Protein 2MZ0 (pdb70)

Structure (mmCIF, N/CA/C/O backbone):
data_2MZ0
#
_entry.id   2MZ0
#
loop_
_atom_site.group_PDB
_atom_site.id
_atom_site.type_symbol
_atom_site.label_atom_id
_atom_site.label_alt_id
_atom_site.label_comp_id
_atom_site.label_asym_id
_atom_site.label_entity_id
_atom_site.label_seq_id
_atom_site.pdbx_PDB_ins_code
_atom_site.Cartn_x
_atom_site.Cartn_y
_atom_site.Cartn_z
_atom_site.occupancy
_atom_site.B_iso_or_equiv
_atom_site.auth_seq_id
_atom_site.auth_comp_id
_atom_site.auth_asym_id
_atom_site.auth_atom_id
_atom_site.pdbx_PDB_model_num
ATOM 1 N N . LYS A 1 1 ? -12.863 14.084 3.631 1.00 0.00 1 LYS A N 1
ATOM 2 C CA . LYS A 1 1 ? -12.612 12.994 2.650 1.00 0.00 1 LYS A CA 1
ATOM 3 C C . LYS A 1 1 ? -13.762 11.994 2.714 1.00 0.00 1 LYS A C 1
ATOM 4 O O . LYS A 1 1 ? -13.776 11.099 3.558 1.00 0.00 1 LYS A O 1
ATOM 25 N N . ASP A 1 2 ? -14.729 12.159 1.814 1.00 0.00 2 ASP A N 1
ATOM 26 C CA . ASP A 1 2 ? -15.891 11.273 1.765 1.00 0.00 2 ASP A CA 1
ATOM 27 C C . ASP A 1 2 ? -15.639 10.110 0.815 1.00 0.00 2 ASP A C 1
ATOM 28 O O . ASP A 1 2 ? -16.558 9.362 0.478 1.00 0.00 2 ASP A O 1
ATOM 37 N N . ILE A 1 3 ? -14.394 9.961 0.378 1.00 0.00 3 ILE A N 1
ATOM 38 C CA . ILE A 1 3 ? -14.050 8.885 -0.539 1.00 0.00 3 ILE A CA 1
ATOM 39 C C . ILE A 1 3 ? -14.010 7.552 0.201 1.00 0.00 3 ILE A C 1
ATOM 40 O O . ILE A 1 3 ? -13.251 7.383 1.154 1.00 0.00 3 ILE A O 1
ATOM 56 N N . ASP A 1 4 ? -14.832 6.609 -0.248 1.00 0.00 4 ASP A N 1
ATOM 57 C CA . ASP A 1 4 ? -14.882 5.294 0.377 1.00 0.00 4 ASP A CA 1
ATOM 58 C C . ASP A 1 4 ? -13.547 4.581 0.210 1.00 0.00 4 ASP A C 1
ATOM 59 O O . ASP A 1 4 ? -13.010 4.011 1.159 1.00 0.00 4 ASP A O 1
ATOM 68 N N . GLY A 1 5 ? -13.012 4.623 -1.008 1.00 0.00 5 GLY A N 1
ATOM 69 C CA . GLY A 1 5 ? -11.733 3.985 -1.297 1.00 0.00 5 GLY A CA 1
ATOM 70 C C . GLY A 1 5 ? -11.640 2.619 -0.637 1.00 0.00 5 GLY A C 1
ATOM 71 O O . GLY A 1 5 ? -11.047 2.476 0.431 1.00 0.00 5 GLY A O 1
ATOM 75 N N . ARG A 1 6 ? -12.245 1.622 -1.268 1.00 0.00 6 ARG A N 1
ATOM 76 C CA . ARG A 1 6 ? -12.244 0.267 -0.725 1.00 0.00 6 ARG A CA 1
ATOM 77 C C . ARG A 1 6 ? -11.894 -0.780 -1.794 1.00 0.00 6 ARG A C 1
ATOM 78 O O . ARG A 1 6 ? -12.461 -1.873 -1.805 1.00 0.00 6 ARG A O 1
ATOM 99 N N . LYS A 1 7 ? -10.958 -0.449 -2.689 1.00 0.00 7 LYS A N 1
ATOM 100 C CA . LYS A 1 7 ? -10.548 -1.381 -3.752 1.00 0.00 7 LYS A CA 1
ATOM 101 C C . LYS A 1 7 ? -9.026 -1.549 -3.789 1.00 0.00 7 LYS A C 1
ATOM 102 O O . LYS A 1 7 ? -8.343 -0.972 -4.631 1.00 0.00 7 LYS A O 1
ATOM 121 N N . PRO A 1 8 ? -8.479 -2.335 -2.905 1.00 0.00 8 PRO A N 1
ATOM 122 C CA . PRO A 1 8 ? -7.005 -2.583 -2.861 1.00 0.00 8 PRO A CA 1
ATOM 123 C C . PRO A 1 8 ? -6.509 -3.234 -4.155 1.00 0.00 8 PRO A C 1
ATOM 124 O O . PRO A 1 8 ? -7.222 -4.031 -4.764 1.00 0.00 8 PRO A O 1
ATOM 135 N N . LEU A 1 9 ? -5.292 -2.883 -4.577 1.00 0.00 9 LEU A N 1
ATOM 136 C CA . LEU A 1 9 ? -4.722 -3.435 -5.812 1.00 0.00 9 LEU A CA 1
ATOM 137 C C . LEU A 1 9 ? -3.469 -4.257 -5.503 1.00 0.00 9 LEU A C 1
ATOM 138 O O . LEU A 1 9 ? -2.479 -3.726 -5.003 1.00 0.00 9 LEU A O 1
ATOM 154 N N . LEU A 1 10 ? -3.511 -5.547 -5.829 1.00 0.00 10 LEU A N 1
ATOM 155 C CA . LEU A 1 10 ? -2.368 -6.436 -5.610 1.00 0.00 10 LEU A CA 1
ATOM 156 C C . LEU A 1 10 ? -1.498 -6.410 -6.858 1.00 0.00 10 LEU A C 1
ATOM 157 O O . LEU A 1 10 ? -2.004 -6.539 -7.973 1.00 0.00 10 LEU A O 1
ATOM 173 N N . ILE A 1 11 ? -0.186 -6.220 -6.678 1.00 0.00 11 ILE A N 1
ATOM 174 C CA . ILE A 1 11 ? 0.733 -6.150 -7.818 1.00 0.00 11 ILE A CA 1
ATOM 175 C C . ILE A 1 11 ? 1.599 -7.397 -7.878 1.00 0.00 11 ILE A C 1
ATOM 176 O O . ILE A 1 11 ? 1.787 -7.987 -8.942 1.00 0.00 11 ILE A O 1
ATOM 192 N N . GLY A 1 12 ? 2.120 -7.791 -6.729 1.00 0.00 12 GLY A N 1
ATOM 193 C CA . GLY A 1 12 ? 2.963 -8.968 -6.654 1.00 0.00 12 GLY A CA 1
ATOM 194 C C . GLY A 1 12 ? 3.104 -9.437 -5.226 1.00 0.00 12 GLY A C 1
ATOM 195 O O . GLY A 1 12 ? 2.497 -8.883 -4.310 1.00 0.00 12 GLY A O 1
ATOM 199 N N . THR A 1 13 ? 3.917 -10.464 -5.044 1.00 0.00 13 THR A N 1
ATOM 200 C CA . THR A 1 13 ? 4.150 -11.017 -3.726 1.00 0.00 13 THR A CA 1
ATOM 201 C C . THR A 1 13 ? 5.274 -10.258 -3.043 1.00 0.00 13 THR A C 1
ATOM 202 O O . THR A 1 13 ? 6.289 -9.941 -3.660 1.00 0.00 13 THR A O 1
ATOM 213 N N . CYS A 1 14 ? 5.095 -9.959 -1.768 1.00 0.00 14 CYS A N 1
ATOM 214 C CA . CYS A 1 14 ? 6.111 -9.232 -1.023 1.00 0.00 14 CYS A CA 1
ATOM 215 C C . CYS A 1 14 ? 7.498 -9.831 -1.269 1.00 0.00 14 CYS A C 1
ATOM 216 O O . CYS A 1 14 ? 8.512 -9.230 -0.913 1.00 0.00 14 CYS A O 1
ATOM 223 N N . ILE A 1 15 ? 7.538 -11.017 -1.877 1.00 0.00 15 ILE A N 1
ATOM 224 C CA . ILE A 1 15 ? 8.807 -11.675 -2.160 1.00 0.00 15 ILE A CA 1
ATOM 225 C C . ILE A 1 15 ? 9.561 -10.930 -3.246 1.00 0.00 15 ILE A C 1
ATOM 226 O O . ILE A 1 15 ? 10.768 -10.710 -3.152 1.00 0.00 15 ILE A O 1
ATOM 242 N N . GLU A 1 16 ? 8.828 -10.552 -4.286 1.00 0.00 16 GLU A N 1
ATOM 243 C CA . GLU A 1 16 ? 9.411 -9.838 -5.407 1.00 0.00 16 GLU A CA 1
ATOM 244 C C . GLU A 1 16 ? 9.391 -8.336 -5.152 1.00 0.00 16 GLU A C 1
ATOM 245 O O . GLU A 1 16 ? 10.255 -7.603 -5.630 1.00 0.00 16 GLU A O 1
ATOM 257 N N . PHE A 1 17 ? 8.396 -7.882 -4.384 1.00 0.00 17 PHE A N 1
ATOM 258 C CA . PHE A 1 17 ? 8.267 -6.460 -4.054 1.00 0.00 17 PHE A CA 1
ATOM 259 C C . PHE A 1 17 ? 8.212 -6.256 -2.536 1.00 0.00 17 PHE A C 1
ATOM 260 O O . PHE A 1 17 ? 7.132 -6.151 -1.958 1.00 0.00 17 PHE A O 1
ATOM 277 N N . PRO A 1 18 ? 9.356 -6.196 -1.887 1.00 0.00 18 PRO A N 1
ATOM 278 C CA . PRO A 1 18 ? 9.443 -5.984 -0.407 1.00 0.00 18 PRO A CA 1
ATOM 279 C C . PRO A 1 18 ? 8.657 -4.748 0.032 1.00 0.00 18 PRO A C 1
ATOM 280 O O . PRO A 1 18 ? 8.001 -4.114 -0.779 1.00 0.00 18 PRO A O 1
ATOM 291 N N . THR A 1 19 ? 8.710 -4.421 1.320 1.00 0.00 19 THR A N 1
ATOM 292 C CA . THR A 1 19 ? 7.959 -3.276 1.836 1.00 0.00 19 THR A CA 1
ATOM 293 C C . THR A 1 19 ? 8.334 -1.967 1.140 1.00 0.00 19 THR A C 1
ATOM 294 O O . THR A 1 19 ? 7.454 -1.222 0.707 1.00 0.00 19 THR A O 1
ATOM 305 N N . GLU A 1 20 ? 9.623 -1.679 1.043 1.00 0.00 20 GLU A N 1
ATOM 306 C CA . GLU A 1 20 ? 10.077 -0.437 0.414 1.00 0.00 20 GLU A CA 1
ATOM 307 C C . GLU A 1 20 ? 9.544 -0.296 -1.013 1.00 0.00 20 GLU A C 1
ATOM 308 O O . GLU A 1 20 ? 8.868 0.679 -1.337 1.00 0.00 20 GLU A O 1
ATOM 320 N N . LYS A 1 21 ? 9.859 -1.269 -1.862 1.00 0.00 21 LYS A N 1
ATOM 321 C CA . LYS A 1 21 ? 9.410 -1.237 -3.252 1.00 0.00 21 LYS A CA 1
ATOM 322 C C . LYS A 1 21 ? 7.905 -1.315 -3.350 1.00 0.00 21 LYS A C 1
ATOM 323 O O . LYS A 1 21 ? 7.282 -0.607 -4.132 1.00 0.00 21 LYS A O 1
ATOM 342 N N . CYS A 1 22 ? 7.334 -2.212 -2.582 1.00 0.00 22 CYS A N 1
ATOM 343 C CA . CYS A 1 22 ? 5.907 -2.417 -2.619 1.00 0.00 22 CYS A CA 1
ATOM 344 C C . CYS A 1 22 ? 5.148 -1.099 -2.622 1.00 0.00 22 CYS A C 1
ATOM 345 O O . CYS A 1 22 ? 4.358 -0.826 -3.525 1.00 0.00 22 CYS A O 1
ATOM 352 N N . ASN A 1 23 ? 5.387 -0.291 -1.599 1.00 0.00 23 ASN A N 1
ATOM 353 C CA . ASN A 1 23 ? 4.716 0.989 -1.487 1.00 0.00 23 ASN A CA 1
ATOM 354 C C . ASN A 1 23 ? 5.119 1.902 -2.639 1.00 0.00 23 ASN A C 1
ATOM 355 O O . ASN A 1 23 ? 4.272 2.454 -3.318 1.00 0.00 23 ASN A O 1
ATOM 366 N N . LYS A 1 24 ? 6.417 2.045 -2.866 1.00 0.00 24 LYS A N 1
ATOM 367 C CA . LYS A 1 24 ? 6.900 2.905 -3.943 1.00 0.00 24 LYS A CA 1
ATOM 368 C C . LYS A 1 24 ? 6.184 2.568 -5.234 1.00 0.00 24 LYS A C 1
ATOM 369 O O . LYS A 1 24 ? 5.781 3.461 -5.971 1.00 0.00 24 LYS A O 1
ATOM 388 N N . THR A 1 25 ? 6.012 1.285 -5.486 1.00 0.00 25 THR A N 1
ATOM 389 C CA . THR A 1 25 ? 5.324 0.845 -6.681 1.00 0.00 25 THR A CA 1
ATOM 390 C C . THR A 1 25 ? 3.873 1.303 -6.633 1.00 0.00 25 THR A C 1
ATOM 391 O O . THR A 1 25 ? 3.291 1.704 -7.636 1.00 0.00 25 THR A O 1
ATOM 402 N N . CYS A 1 26 ? 3.289 1.233 -5.454 1.00 0.00 26 CYS A N 1
ATOM 403 C CA . CYS A 1 26 ? 1.906 1.641 -5.284 1.00 0.00 26 CYS A CA 1
ATOM 404 C C . CYS A 1 26 ? 1.752 3.158 -5.451 1.00 0.00 26 CYS A C 1
ATOM 405 O O . CYS A 1 26 ? 0.719 3.643 -5.904 1.00 0.00 26 CYS A O 1
ATOM 412 N N . ILE A 1 27 ? 2.786 3.896 -5.076 1.00 0.00 27 ILE A N 1
ATOM 413 C CA . ILE A 1 27 ? 2.774 5.352 -5.169 1.00 0.00 27 ILE A CA 1
ATOM 414 C C . ILE A 1 27 ? 2.682 5.800 -6.610 1.00 0.00 27 ILE A C 1
ATOM 415 O O . ILE A 1 27 ? 1.892 6.680 -6.953 1.00 0.00 27 ILE A O 1
ATOM 431 N N . GLU A 1 28 ? 3.506 5.198 -7.454 1.00 0.00 28 GLU A N 1
ATOM 432 C CA . GLU A 1 28 ? 3.517 5.558 -8.855 1.00 0.00 28 GLU A CA 1
ATOM 433 C C . GLU A 1 28 ? 2.240 5.089 -9.547 1.00 0.00 28 GLU A C 1
ATOM 434 O O . GLU A 1 28 ? 1.855 5.624 -10.587 1.00 0.00 28 GLU A O 1
ATOM 446 N N . SER A 1 29 ? 1.586 4.091 -8.958 1.00 0.00 29 SER A N 1
ATOM 447 C CA . SER A 1 29 ? 0.348 3.558 -9.513 1.00 0.00 29 SER A CA 1
ATOM 448 C C . SER A 1 29 ? -0.792 4.530 -9.249 1.00 0.00 29 SER A C 1
ATOM 449 O O . SER A 1 29 ? -1.928 4.299 -9.660 1.00 0.00 29 SER A O 1
ATOM 457 N N . ASN A 1 30 ? -0.462 5.612 -8.553 1.00 0.00 30 ASN A N 1
ATOM 458 C CA . ASN A 1 30 ? -1.435 6.645 -8.211 1.00 0.00 30 ASN A CA 1
ATOM 459 C C . ASN A 1 30 ? -2.309 6.198 -7.044 1.00 0.00 30 ASN A C 1
ATOM 460 O O . ASN A 1 30 ? -3.457 6.622 -6.914 1.00 0.00 30 ASN A O 1
ATOM 471 N N . PHE A 1 31 ? -1.754 5.335 -6.196 1.00 0.00 31 PHE A N 1
ATOM 472 C CA . PHE A 1 31 ? -2.475 4.815 -5.032 1.00 0.00 31 PHE A CA 1
ATOM 473 C C . PHE A 1 31 ? -1.859 5.375 -3.751 1.00 0.00 31 PHE A C 1
ATOM 474 O O . PHE A 1 31 ? -0.730 5.865 -3.757 1.00 0.00 31 PHE A O 1
ATOM 491 N N . ALA A 1 32 ? -2.609 5.294 -2.654 1.00 0.00 32 ALA A N 1
ATOM 492 C CA . ALA A 1 32 ? -2.124 5.794 -1.369 1.00 0.00 32 ALA A CA 1
ATOM 493 C C . ALA A 1 32 ? -0.992 4.912 -0.839 1.00 0.00 32 ALA A C 1
ATOM 494 O O . ALA A 1 32 ? -0.846 4.735 0.370 1.00 0.00 32 ALA A O 1
ATOM 501 N N . GLY A 1 33 ? -0.199 4.358 -1.750 1.00 0.00 33 GLY A N 1
ATOM 502 C CA . GLY A 1 33 ? 0.908 3.495 -1.363 1.00 0.00 33 GLY A CA 1
ATOM 503 C C . GLY A 1 33 ? 0.415 2.083 -1.076 1.00 0.00 33 GLY A C 1
ATOM 504 O O . GLY A 1 33 ? -0.756 1.773 -1.291 1.00 0.00 33 GLY A O 1
ATOM 508 N N . GLY A 1 34 ? 1.314 1.230 -0.592 1.00 0.00 34 GLY A N 1
ATOM 509 C CA . GLY A 1 34 ? 0.961 -0.154 -0.285 1.00 0.00 34 GLY A CA 1
ATOM 510 C C . GLY A 1 34 ? 1.870 -0.722 0.797 1.00 0.00 34 GLY A C 1
ATOM 511 O O . GLY A 1 34 ? 2.787 -0.050 1.268 1.00 0.00 34 GLY A O 1
ATOM 515 N N . LYS A 1 35 ? 1.598 -1.960 1.193 1.00 0.00 35 LYS A N 1
ATOM 516 C CA . LYS A 1 35 ? 2.383 -2.616 2.232 1.00 0.00 35 LYS A CA 1
ATOM 517 C C . LYS A 1 35 ? 2.332 -4.131 2.073 1.00 0.00 35 LYS A C 1
ATOM 518 O O . LYS A 1 35 ? 1.643 -4.653 1.195 1.00 0.00 35 LYS A O 1
ATOM 537 N N . CYS A 1 36 ? 3.056 -4.833 2.942 1.00 0.00 36 CYS A N 1
ATOM 538 C CA . CYS A 1 36 ? 3.086 -6.296 2.919 1.00 0.00 36 CYS A CA 1
ATOM 539 C C . CYS A 1 36 ? 2.245 -6.854 4.065 1.00 0.00 36 CYS A C 1
ATOM 540 O O . CYS A 1 36 ? 2.541 -6.614 5.235 1.00 0.00 36 CYS A O 1
ATOM 547 N N . VAL A 1 37 ? 1.189 -7.598 3.725 1.00 0.00 37 VAL A N 1
ATOM 548 C CA . VAL A 1 37 ? 0.307 -8.183 4.740 1.00 0.00 37 VAL A CA 1
ATOM 549 C C . VAL A 1 37 ? -0.033 -9.626 4.396 1.00 0.00 37 VAL A C 1
ATOM 550 O O . VAL A 1 37 ? 0.076 -10.044 3.242 1.00 0.00 37 VAL A O 1
ATOM 563 N N . HIS A 1 38 ? -0.455 -10.384 5.407 1.00 0.00 38 HIS A N 1
ATOM 564 C CA . HIS A 1 38 ? -0.823 -11.786 5.215 1.00 0.00 38 HIS A CA 1
ATOM 565 C C . HIS A 1 38 ? -2.312 -11.909 4.901 1.00 0.00 38 HIS A C 1
ATOM 566 O O . HIS A 1 38 ? -3.101 -11.020 5.218 1.00 0.00 38 HIS A O 1
ATOM 580 N N . ILE A 1 39 ? -2.684 -13.021 4.268 1.00 0.00 39 ILE A N 1
ATOM 581 C CA . ILE A 1 39 ? -4.078 -13.267 3.900 1.00 0.00 39 ILE A CA 1
ATOM 582 C C . ILE A 1 39 ? -4.694 -14.317 4.818 1.00 0.00 39 ILE A C 1
ATOM 583 O O . ILE A 1 39 ? -4.152 -15.412 4.973 1.00 0.00 39 ILE A O 1
ATOM 599 N N . GLY A 1 40 ? -5.831 -13.983 5.419 1.00 0.00 40 GLY A N 1
ATOM 600 C CA . GLY A 1 40 ? -6.515 -14.911 6.314 1.00 0.00 40 GLY A CA 1
ATOM 601 C C . GLY A 1 40 ? -5.519 -15.648 7.205 1.00 0.00 40 GLY A C 1
ATOM 602 O O . GLY A 1 40 ? -5.073 -15.117 8.224 1.00 0.00 40 GLY A O 1
ATOM 606 N N . GLN A 1 41 ? -5.171 -16.875 6.813 1.00 0.00 41 GLN A N 1
ATOM 607 C CA . GLN A 1 41 ? -4.223 -17.686 7.581 1.00 0.00 41 GLN A CA 1
ATOM 608 C C . GLN A 1 41 ? -3.220 -18.354 6.635 1.00 0.00 41 GLN A C 1
ATOM 609 O O . GLN A 1 41 ? -2.594 -19.354 6.980 1.00 0.00 41 GLN A O 1
ATOM 623 N N . SER A 1 42 ? -3.067 -17.789 5.438 1.00 0.00 42 SER A N 1
ATOM 624 C CA . SER A 1 42 ? -2.129 -18.340 4.463 1.00 0.00 42 SER A CA 1
ATOM 625 C C . SER A 1 42 ? -0.714 -17.909 4.789 1.00 0.00 42 SER A C 1
ATOM 626 O O . SER A 1 42 ? 0.250 -18.384 4.189 1.00 0.00 42 SER A O 1
ATOM 634 N N . LEU A 1 43 ? -0.596 -17.001 5.742 1.00 0.00 43 LEU A N 1
ATOM 635 C CA . LEU A 1 43 ? 0.703 -16.501 6.141 1.00 0.00 43 LEU A CA 1
ATOM 636 C C . LEU A 1 43 ? 1.536 -16.132 4.900 1.00 0.00 43 LEU A C 1
ATOM 637 O O . LEU A 1 43 ? 2.762 -16.197 4.915 1.00 0.00 43 LEU A O 1
ATOM 653 N N . ASP A 1 44 ? 0.855 -15.731 3.825 1.00 0.00 44 ASP A N 1
ATOM 654 C CA . ASP A 1 44 ? 1.536 -15.329 2.588 1.00 0.00 44 ASP A CA 1
ATOM 655 C C . ASP A 1 44 ? 1.544 -13.807 2.483 1.00 0.00 44 ASP A C 1
ATOM 656 O O . ASP A 1 44 ? 0.487 -13.182 2.447 1.00 0.00 44 ASP A O 1
ATOM 665 N N . PHE A 1 45 ? 2.733 -13.211 2.438 1.00 0.00 45 PHE A N 1
ATOM 666 C CA . PHE A 1 45 ? 2.839 -11.763 2.352 1.00 0.00 45 PHE A CA 1
ATOM 667 C C . PHE A 1 45 ? 2.646 -11.312 0.917 1.00 0.00 45 PHE A C 1
ATOM 668 O O . PHE A 1 45 ? 3.242 -11.869 -0.004 1.00 0.00 45 PHE A O 1
ATOM 685 N N . VAL A 1 46 ? 1.811 -10.297 0.731 1.00 0.00 46 VAL A N 1
ATOM 686 C CA . VAL A 1 46 ? 1.544 -9.775 -0.603 1.00 0.00 46 VAL A CA 1
ATOM 687 C C . VAL A 1 46 ? 1.583 -8.261 -0.599 1.00 0.00 46 VAL A C 1
ATOM 688 O O . VAL A 1 46 ? 1.304 -7.624 0.417 1.00 0.00 46 VAL A O 1
ATOM 701 N N . CYS A 1 47 ? 1.923 -7.691 -1.750 1.00 0.00 47 CYS A N 1
ATOM 702 C CA . CYS A 1 47 ? 2.000 -6.245 -1.894 1.00 0.00 47 CYS A CA 1
ATOM 703 C C . CYS A 1 47 ? 0.685 -5.716 -2.436 1.00 0.00 47 CYS A C 1
ATOM 704 O O . CYS A 1 47 ? 0.312 -6.011 -3.572 1.00 0.00 47 CYS A O 1
ATOM 711 N N . VAL A 1 48 ? -0.027 -4.939 -1.617 1.00 0.00 48 VAL A N 1
ATOM 712 C CA . VAL A 1 48 ? -1.314 -4.386 -2.030 1.00 0.00 48 VAL A CA 1
ATOM 713 C C . VAL A 1 48 ? -1.328 -2.876 -1.856 1.00 0.00 48 VAL A C 1
ATOM 714 O O . VAL A 1 48 ? -0.838 -2.348 -0.857 1.00 0.00 48 VAL A O 1
ATOM 727 N N . CYS A 1 49 ? -1.889 -2.185 -2.845 1.00 0.00 49 CYS A N 1
ATOM 728 C CA . CYS A 1 49 ? -1.959 -0.729 -2.806 1.00 0.00 49 CYS A CA 1
ATOM 729 C C . CYS A 1 49 ? -3.327 -0.292 -2.298 1.00 0.00 49 CYS A C 1
ATOM 730 O O . CYS A 1 49 ? -4.254 -1.098 -2.240 1.00 0.00 49 CYS A O 1
ATOM 737 N N . PHE A 1 50 ? -3.447 0.983 -1.914 1.00 0.00 50 PHE A N 1
ATOM 738 C CA . PHE A 1 50 ? -4.715 1.509 -1.389 1.00 0.00 50 PHE A CA 1
ATOM 739 C C . PHE A 1 50 ? -5.272 2.622 -2.290 1.00 0.00 50 PHE A C 1
ATOM 740 O O . PHE A 1 50 ? -4.509 3.396 -2.868 1.00 0.00 50 PHE A O 1
ATOM 757 N N . PRO A 1 51 ? -6.582 2.725 -2.414 1.00 0.00 51 PRO A N 1
ATOM 758 C CA . PRO A 1 51 ? -7.231 3.777 -3.257 1.00 0.00 51 PRO A CA 1
ATOM 759 C C . PRO A 1 51 ? -6.949 5.187 -2.735 1.00 0.00 51 PRO A C 1
ATOM 760 O O . PRO A 1 51 ? -6.781 5.393 -1.534 1.00 0.00 51 PRO A O 1
ATOM 771 N N . LYS A 1 52 ? -6.902 6.154 -3.652 1.00 0.00 52 LYS A N 1
ATOM 772 C CA . LYS A 1 52 ? -6.645 7.550 -3.284 1.00 0.00 52 LYS A CA 1
ATOM 773 C C . LYS A 1 52 ? -7.464 8.488 -4.164 1.00 0.00 52 LYS A C 1
ATOM 774 O O . LYS A 1 52 ? -8.046 9.458 -3.680 1.00 0.00 52 LYS A O 1
ATOM 793 N N . TYR A 1 53 ? -7.494 8.196 -5.465 1.00 0.00 53 TYR A N 1
ATOM 794 C CA . TYR A 1 53 ? -8.231 9.023 -6.427 1.00 0.00 53 TYR A CA 1
ATOM 795 C C . TYR A 1 53 ? -9.456 8.282 -6.949 1.00 0.00 53 TYR A C 1
ATOM 796 O O . TYR A 1 53 ? -9.976 8.605 -8.017 1.00 0.00 53 TYR A O 1
ATOM 814 N N . TYR A 1 54 ? -9.915 7.290 -6.193 1.00 0.00 54 TYR A N 1
ATOM 815 C CA . TYR A 1 54 ? -11.081 6.517 -6.590 1.00 0.00 54 TYR A CA 1
ATOM 816 C C . TYR A 1 54 ? -12.349 7.261 -6.197 1.00 0.00 54 TYR A C 1
ATOM 817 O O . TYR A 1 54 ? -12.784 7.197 -5.048 1.00 0.00 54 TYR A O 1
ATOM 835 N N . ILE A 1 55 ? -12.940 7.969 -7.158 1.00 0.00 55 ILE A N 1
ATOM 836 C CA . ILE A 1 55 ? -14.161 8.733 -6.907 1.00 0.00 55 ILE A CA 1
ATOM 837 C C . ILE A 1 55 ? -15.290 8.230 -7.801 1.00 0.00 55 ILE A C 1
ATOM 838 O O . ILE A 1 55 ? -16.428 8.266 -7.362 1.00 0.00 55 ILE A O 1
ATOM 855 N N . LYS A 1 1 ? -11.351 10.611 -5.537 1.00 0.00 1 LYS A N 2
ATOM 856 C CA . LYS A 1 1 ? -12.395 11.428 -6.215 1.00 0.00 1 LYS A CA 2
ATOM 857 C C . LYS A 1 1 ? -13.187 10.545 -7.171 1.00 0.00 1 LYS A C 2
ATOM 858 O O . LYS A 1 1 ? -13.170 9.319 -7.056 1.00 0.00 1 LYS A O 2
ATOM 879 N N . ASP A 1 2 ? -13.876 11.173 -8.118 1.00 0.00 2 ASP A N 2
ATOM 880 C CA . ASP A 1 2 ? -14.667 10.434 -9.093 1.00 0.00 2 ASP A CA 2
ATOM 881 C C . ASP A 1 2 ? -13.796 9.419 -9.827 1.00 0.00 2 ASP A C 2
ATOM 882 O O . ASP A 1 2 ? -14.283 8.660 -10.665 1.00 0.00 2 ASP A O 2
ATOM 891 N N . ILE A 1 3 ? -12.503 9.415 -9.513 1.00 0.00 3 ILE A N 2
ATOM 892 C CA . ILE A 1 3 ? -11.574 8.495 -10.154 1.00 0.00 3 ILE A CA 2
ATOM 893 C C . ILE A 1 3 ? -11.947 7.054 -9.808 1.00 0.00 3 ILE A C 2
ATOM 894 O O . ILE A 1 3 ? -12.125 6.708 -8.639 1.00 0.00 3 ILE A O 2
ATOM 910 N N . ASP A 1 4 ? -12.055 6.226 -10.837 1.00 0.00 4 ASP A N 2
ATOM 911 C CA . ASP A 1 4 ? -12.399 4.824 -10.649 1.00 0.00 4 ASP A CA 2
ATOM 912 C C . ASP A 1 4 ? -11.276 4.093 -9.916 1.00 0.00 4 ASP A C 2
ATOM 913 O O . ASP A 1 4 ? -11.514 3.102 -9.227 1.00 0.00 4 ASP A O 2
ATOM 922 N N . GLY A 1 5 ? -10.050 4.587 -10.080 1.00 0.00 5 GLY A N 2
ATOM 923 C CA . GLY A 1 5 ? -8.891 3.974 -9.437 1.00 0.00 5 GLY A CA 2
ATOM 924 C C . GLY A 1 5 ? -8.853 4.300 -7.958 1.00 0.00 5 GLY A C 2
ATOM 925 O O . GLY A 1 5 ? -7.999 5.059 -7.498 1.00 0.00 5 GLY A O 2
ATOM 929 N N . ARG A 1 6 ? -9.783 3.722 -7.216 1.00 0.00 6 ARG A N 2
ATOM 930 C CA . ARG A 1 6 ? -9.868 3.952 -5.783 1.00 0.00 6 ARG A CA 2
ATOM 931 C C . ARG A 1 6 ? -9.978 2.625 -5.035 1.00 0.00 6 ARG A C 2
ATOM 932 O O . ARG A 1 6 ? -10.597 2.554 -3.973 1.00 0.00 6 ARG A O 2
ATOM 953 N N . LYS A 1 7 ? -9.379 1.572 -5.593 1.00 0.00 7 LYS A N 2
ATOM 954 C CA . LYS A 1 7 ? -9.426 0.249 -4.968 1.00 0.00 7 LYS A CA 2
ATOM 955 C C . LYS A 1 7 ? -8.018 -0.323 -4.797 1.00 0.00 7 LYS A C 2
ATOM 956 O O . LYS A 1 7 ? -7.124 -0.028 -5.591 1.00 0.00 7 LYS A O 2
ATOM 975 N N . PRO A 1 8 ? -7.796 -1.136 -3.791 1.00 0.00 8 PRO A N 2
ATOM 976 C CA . PRO A 1 8 ? -6.455 -1.742 -3.551 1.00 0.00 8 PRO A CA 2
ATOM 977 C C . PRO A 1 8 ? -5.970 -2.536 -4.761 1.00 0.00 8 PRO A C 2
ATOM 978 O O . PRO A 1 8 ? -6.749 -3.219 -5.423 1.00 0.00 8 PRO A O 2
ATOM 989 N N . LEU A 1 9 ? -4.671 -2.427 -5.046 1.00 0.00 9 LEU A N 2
ATOM 990 C CA . LEU A 1 9 ? -4.077 -3.137 -6.193 1.00 0.00 9 LEU A CA 2
ATOM 991 C C . LEU A 1 9 ? -2.957 -4.061 -5.729 1.00 0.00 9 LEU A C 2
ATOM 992 O O . LEU A 1 9 ? -1.959 -3.603 -5.177 1.00 0.00 9 LEU A O 2
ATOM 1008 N N . LEU A 1 10 ? -3.115 -5.360 -5.986 1.00 0.00 10 LEU A N 2
ATOM 1009 C CA . LEU A 1 10 ? -2.098 -6.345 -5.612 1.00 0.00 10 LEU A CA 2
ATOM 1010 C C . LEU A 1 10 ? -1.143 -6.550 -6.782 1.00 0.00 10 LEU A C 2
ATOM 1011 O O . LEU A 1 10 ? -1.567 -6.836 -7.901 1.00 0.00 10 LEU A O 2
ATOM 1027 N N . ILE A 1 11 ? 0.158 -6.376 -6.518 1.00 0.00 11 ILE A N 2
ATOM 1028 C CA . ILE A 1 11 ? 1.176 -6.523 -7.559 1.00 0.00 11 ILE A CA 2
ATOM 1029 C C . ILE A 1 11 ? 1.890 -7.864 -7.428 1.00 0.00 11 ILE A C 2
ATOM 1030 O O . ILE A 1 11 ? 2.049 -8.591 -8.408 1.00 0.00 11 ILE A O 2
ATOM 1046 N N . GLY A 1 12 ? 2.317 -8.182 -6.214 1.00 0.00 12 GLY A N 2
ATOM 1047 C CA . GLY A 1 12 ? 3.007 -9.433 -5.966 1.00 0.00 12 GLY A CA 2
ATOM 1048 C C . GLY A 1 12 ? 3.127 -9.706 -4.477 1.00 0.00 12 GLY A C 2
ATOM 1049 O O . GLY A 1 12 ? 2.184 -9.494 -3.711 1.00 0.00 12 GLY A O 2
ATOM 1053 N N . THR A 1 13 ? 4.297 -10.186 -4.079 1.00 0.00 13 THR A N 2
ATOM 1054 C CA . THR A 1 13 ? 4.570 -10.507 -2.679 1.00 0.00 13 THR A CA 2
ATOM 1055 C C . THR A 1 13 ? 5.906 -9.931 -2.243 1.00 0.00 13 THR A C 2
ATOM 1056 O O . THR A 1 13 ? 6.773 -9.641 -3.068 1.00 0.00 13 THR A O 2
ATOM 1067 N N . CYS A 1 14 ? 6.070 -9.773 -0.934 1.00 0.00 14 CYS A N 2
ATOM 1068 C CA . CYS A 1 14 ? 7.312 -9.233 -0.391 1.00 0.00 14 CYS A CA 2
ATOM 1069 C C . CYS A 1 14 ? 8.499 -10.075 -0.860 1.00 0.00 14 CYS A C 2
ATOM 1070 O O . CYS A 1 14 ? 9.651 -9.736 -0.591 1.00 0.00 14 CYS A O 2
ATOM 1077 N N . ILE A 1 15 ? 8.213 -11.174 -1.551 1.00 0.00 15 ILE A N 2
ATOM 1078 C CA . ILE A 1 15 ? 9.271 -12.044 -2.039 1.00 0.00 15 ILE A CA 2
ATOM 1079 C C . ILE A 1 15 ? 9.953 -11.433 -3.253 1.00 0.00 15 ILE A C 2
ATOM 1080 O O . ILE A 1 15 ? 11.120 -11.714 -3.531 1.00 0.00 15 ILE A O 2
ATOM 1096 N N . GLU A 1 16 ? 9.216 -10.596 -3.980 1.00 0.00 16 GLU A N 2
ATOM 1097 C CA . GLU A 1 16 ? 9.745 -9.941 -5.176 1.00 0.00 16 GLU A CA 2
ATOM 1098 C C . GLU A 1 16 ? 9.598 -8.426 -5.052 1.00 0.00 16 GLU A C 2
ATOM 1099 O O . GLU A 1 16 ? 10.384 -7.666 -5.623 1.00 0.00 16 GLU A O 2
ATOM 1111 N N . PHE A 1 17 ? 8.594 -7.990 -4.288 1.00 0.00 17 PHE A N 2
ATOM 1112 C CA . PHE A 1 17 ? 8.345 -6.566 -4.066 1.00 0.00 17 PHE A CA 2
ATOM 1113 C C . PHE A 1 17 ? 8.375 -6.248 -2.570 1.00 0.00 17 PHE A C 2
ATOM 1114 O O . PHE A 1 17 ? 7.326 -6.134 -1.933 1.00 0.00 17 PHE A O 2
ATOM 1131 N N . PRO A 1 18 ? 9.551 -6.097 -2.002 1.00 0.00 18 PRO A N 2
ATOM 1132 C CA . PRO A 1 18 ? 9.714 -5.778 -0.551 1.00 0.00 18 PRO A CA 2
ATOM 1133 C C . PRO A 1 18 ? 8.898 -4.551 -0.163 1.00 0.00 18 PRO A C 2
ATOM 1134 O O . PRO A 1 18 ? 8.244 -3.964 -1.000 1.00 0.00 18 PRO A O 2
ATOM 1145 N N . THR A 1 19 ? 8.946 -4.172 1.100 1.00 0.00 19 THR A N 2
ATOM 1146 C CA . THR A 1 19 ? 8.193 -3.011 1.561 1.00 0.00 19 THR A CA 2
ATOM 1147 C C . THR A 1 19 ? 8.496 -1.768 0.732 1.00 0.00 19 THR A C 2
ATOM 1148 O O . THR A 1 19 ? 7.612 -1.193 0.108 1.00 0.00 19 THR A O 2
ATOM 1159 N N . GLU A 1 20 ? 9.752 -1.354 0.749 1.00 0.00 20 GLU A N 2
ATOM 1160 C CA . GLU A 1 20 ? 10.175 -0.164 0.019 1.00 0.00 20 GLU A CA 2
ATOM 1161 C C . GLU A 1 20 ? 9.567 -0.125 -1.385 1.00 0.00 20 GLU A C 2
ATOM 1162 O O . GLU A 1 20 ? 8.848 0.811 -1.729 1.00 0.00 20 GLU A O 2
ATOM 1174 N N . LYS A 1 21 ? 9.858 -1.144 -2.183 1.00 0.00 21 LYS A N 2
ATOM 1175 C CA . LYS A 1 21 ? 9.336 -1.219 -3.543 1.00 0.00 21 LYS A CA 2
ATOM 1176 C C . LYS A 1 21 ? 7.832 -1.344 -3.546 1.00 0.00 21 LYS A C 2
ATOM 1177 O O . LYS A 1 21 ? 7.141 -0.682 -4.313 1.00 0.00 21 LYS A O 2
ATOM 1196 N N . CYS A 1 22 ? 7.337 -2.220 -2.710 1.00 0.00 22 CYS A N 2
ATOM 1197 C CA . CYS A 1 22 ? 5.919 -2.457 -2.640 1.00 0.00 22 CYS A CA 2
ATOM 1198 C C . CYS A 1 22 ? 5.143 -1.146 -2.631 1.00 0.00 22 CYS A C 2
ATOM 1199 O O . CYS A 1 22 ? 4.333 -0.885 -3.520 1.00 0.00 22 CYS A O 2
ATOM 1206 N N . ASN A 1 23 ? 5.398 -0.324 -1.618 1.00 0.00 23 ASN A N 2
ATOM 1207 C CA . ASN A 1 23 ? 4.718 0.957 -1.505 1.00 0.00 23 ASN A CA 2
ATOM 1208 C C . ASN A 1 23 ? 5.115 1.874 -2.651 1.00 0.00 23 ASN A C 2
ATOM 1209 O O . ASN A 1 23 ? 4.265 2.366 -3.375 1.00 0.00 23 ASN A O 2
ATOM 1220 N N . LYS A 1 24 ? 6.410 2.093 -2.824 1.00 0.00 24 LYS A N 2
ATOM 1221 C CA . LYS A 1 24 ? 6.881 2.966 -3.893 1.00 0.00 24 LYS A CA 2
ATOM 1222 C C . LYS A 1 24 ? 6.151 2.662 -5.192 1.00 0.00 24 LYS A C 2
ATOM 1223 O O . LYS A 1 24 ? 5.720 3.569 -5.893 1.00 0.00 24 LYS A O 2
ATOM 1242 N N . THR A 1 25 ? 6.009 1.388 -5.500 1.00 0.00 25 THR A N 2
ATOM 1243 C CA . THR A 1 25 ? 5.327 0.991 -6.713 1.00 0.00 25 THR A CA 2
ATOM 1244 C C . THR A 1 25 ? 3.873 1.428 -6.659 1.00 0.00 25 THR A C 2
ATOM 1245 O O . THR A 1 25 ? 3.306 1.878 -7.654 1.00 0.00 25 THR A O 2
ATOM 1256 N N . CYS A 1 26 ? 3.277 1.288 -5.484 1.00 0.00 26 CYS A N 2
ATOM 1257 C CA . CYS A 1 26 ? 1.884 1.667 -5.299 1.00 0.00 26 CYS A CA 2
ATOM 1258 C C . CYS A 1 26 ? 1.703 3.175 -5.442 1.00 0.00 26 CYS A C 2
ATOM 1259 O O . CYS A 1 26 ? 0.662 3.647 -5.889 1.00 0.00 26 CYS A O 2
ATOM 1266 N N . ILE A 1 27 ? 2.725 3.920 -5.065 1.00 0.00 27 ILE A N 2
ATOM 1267 C CA . ILE A 1 27 ? 2.682 5.371 -5.151 1.00 0.00 27 ILE A CA 2
ATOM 1268 C C . ILE A 1 27 ? 2.565 5.804 -6.596 1.00 0.00 27 ILE A C 2
ATOM 1269 O O . ILE A 1 27 ? 1.833 6.734 -6.927 1.00 0.00 27 ILE A O 2
ATOM 1285 N N . GLU A 1 28 ? 3.310 5.127 -7.451 1.00 0.00 28 GLU A N 2
ATOM 1286 C CA . GLU A 1 28 ? 3.308 5.454 -8.858 1.00 0.00 28 GLU A CA 2
ATOM 1287 C C . GLU A 1 28 ? 1.949 5.139 -9.479 1.00 0.00 28 GLU A C 2
ATOM 1288 O O . GLU A 1 28 ? 1.463 5.867 -10.343 1.00 0.00 28 GLU A O 2
ATOM 1300 N N . SER A 1 29 ? 1.348 4.041 -9.032 1.00 0.00 29 SER A N 2
ATOM 1301 C CA . SER A 1 29 ? 0.051 3.622 -9.547 1.00 0.00 29 SER A CA 2
ATOM 1302 C C . SER A 1 29 ? -1.050 4.584 -9.107 1.00 0.00 29 SER A C 2
ATOM 1303 O O . SER A 1 29 ? -2.229 4.345 -9.362 1.00 0.00 29 SER A O 2
ATOM 1311 N N . ASN A 1 30 ? -0.650 5.673 -8.456 1.00 0.00 30 ASN A N 2
ATOM 1312 C CA . ASN A 1 30 ? -1.601 6.683 -7.990 1.00 0.00 30 ASN A CA 2
ATOM 1313 C C . ASN A 1 30 ? -2.422 6.162 -6.812 1.00 0.00 30 ASN A C 2
ATOM 1314 O O . ASN A 1 30 ? -3.651 6.240 -6.817 1.00 0.00 30 ASN A O 2
ATOM 1325 N N . PHE A 1 31 ? -1.734 5.632 -5.801 1.00 0.00 31 PHE A N 2
ATOM 1326 C CA . PHE A 1 31 ? -2.397 5.099 -4.612 1.00 0.00 31 PHE A CA 2
ATOM 1327 C C . PHE A 1 31 ? -1.707 5.589 -3.344 1.00 0.00 31 PHE A C 2
ATOM 1328 O O . PHE A 1 31 ? -0.570 6.061 -3.384 1.00 0.00 31 PHE A O 2
ATOM 1345 N N . ALA A 1 32 ? -2.405 5.475 -2.218 1.00 0.00 32 ALA A N 2
ATOM 1346 C CA . ALA A 1 32 ? -1.860 5.911 -0.936 1.00 0.00 32 ALA A CA 2
ATOM 1347 C C . ALA A 1 32 ? -0.715 4.999 -0.497 1.00 0.00 32 ALA A C 2
ATOM 1348 O O . ALA A 1 32 ? -0.402 4.909 0.690 1.00 0.00 32 ALA A O 2
ATOM 1355 N N . GLY A 1 33 ? -0.099 4.327 -1.462 1.00 0.00 33 GLY A N 2
ATOM 1356 C CA . GLY A 1 33 ? 1.007 3.422 -1.177 1.00 0.00 33 GLY A CA 2
ATOM 1357 C C . GLY A 1 33 ? 0.491 2.018 -0.907 1.00 0.00 33 GLY A C 2
ATOM 1358 O O . GLY A 1 33 ? -0.702 1.756 -1.025 1.00 0.00 33 GLY A O 2
ATOM 1362 N N . GLY A 1 34 ? 1.399 1.115 -0.548 1.00 0.00 34 GLY A N 2
ATOM 1363 C CA . GLY A 1 34 ? 1.030 -0.269 -0.275 1.00 0.00 34 GLY A CA 2
ATOM 1364 C C . GLY A 1 34 ? 1.926 -0.872 0.797 1.00 0.00 34 GLY A C 2
ATOM 1365 O O . GLY A 1 34 ? 2.880 -0.243 1.249 1.00 0.00 34 GLY A O 2
ATOM 1369 N N . LYS A 1 35 ? 1.599 -2.091 1.212 1.00 0.00 35 LYS A N 2
ATOM 1370 C CA . LYS A 1 35 ? 2.374 -2.769 2.246 1.00 0.00 35 LYS A CA 2
ATOM 1371 C C . LYS A 1 35 ? 2.219 -4.281 2.127 1.00 0.00 35 LYS A C 2
ATOM 1372 O O . LYS A 1 35 ? 1.481 -4.775 1.276 1.00 0.00 35 LYS A O 2
ATOM 1391 N N . CYS A 1 36 ? 2.907 -5.008 3.003 1.00 0.00 36 CYS A N 2
ATOM 1392 C CA . CYS A 1 36 ? 2.836 -6.469 3.011 1.00 0.00 36 CYS A CA 2
ATOM 1393 C C . CYS A 1 36 ? 1.985 -6.948 4.186 1.00 0.00 36 CYS A C 2
ATOM 1394 O O . CYS A 1 36 ? 2.216 -6.561 5.333 1.00 0.00 36 CYS A O 2
ATOM 1401 N N . VAL A 1 37 ? 1.001 -7.798 3.892 1.00 0.00 37 VAL A N 2
ATOM 1402 C CA . VAL A 1 37 ? 0.118 -8.335 4.928 1.00 0.00 37 VAL A CA 2
ATOM 1403 C C . VAL A 1 37 ? -0.056 -9.836 4.739 1.00 0.00 37 VAL A C 2
ATOM 1404 O O . VAL A 1 37 ? 0.159 -10.362 3.648 1.00 0.00 37 VAL A O 2
ATOM 1417 N N . HIS A 1 38 ? -0.447 -10.524 5.811 1.00 0.00 38 HIS A N 2
ATOM 1418 C CA . HIS A 1 38 ? -0.652 -11.974 5.761 1.00 0.00 38 HIS A CA 2
ATOM 1419 C C . HIS A 1 38 ? -2.138 -12.287 5.656 1.00 0.00 38 HIS A C 2
ATOM 1420 O O . HIS A 1 38 ? -2.983 -11.480 6.040 1.00 0.00 38 HIS A O 2
ATOM 1434 N N . ILE A 1 39 ? -2.448 -13.467 5.126 1.00 0.00 39 ILE A N 2
ATOM 1435 C CA . ILE A 1 39 ? -3.837 -13.889 4.963 1.00 0.00 39 ILE A CA 2
ATOM 1436 C C . ILE A 1 39 ? -4.136 -15.061 5.886 1.00 0.00 39 ILE A C 2
ATOM 1437 O O . ILE A 1 39 ? -3.423 -16.065 5.885 1.00 0.00 39 ILE A O 2
ATOM 1453 N N . GLY A 1 40 ? -5.194 -14.926 6.678 1.00 0.00 40 GLY A N 2
ATOM 1454 C CA . GLY A 1 40 ? -5.585 -15.980 7.608 1.00 0.00 40 GLY A CA 2
ATOM 1455 C C . GLY A 1 40 ? -4.363 -16.613 8.269 1.00 0.00 40 GLY A C 2
ATOM 1456 O O . GLY A 1 40 ? -3.823 -16.084 9.241 1.00 0.00 40 GLY A O 2
ATOM 1460 N N . GLN A 1 41 ? -3.930 -17.752 7.730 1.00 0.00 41 GLN A N 2
ATOM 1461 C CA . GLN A 1 41 ? -2.768 -18.462 8.268 1.00 0.00 41 GLN A CA 2
ATOM 1462 C C . GLN A 1 41 ? -1.879 -18.963 7.137 1.00 0.00 41 GLN A C 2
ATOM 1463 O O . GLN A 1 41 ? -1.182 -19.967 7.280 1.00 0.00 41 GLN A O 2
ATOM 1477 N N . SER A 1 42 ? -1.906 -18.255 6.012 1.00 0.00 42 SER A N 2
ATOM 1478 C CA . SER A 1 42 ? -1.094 -18.637 4.860 1.00 0.00 42 SER A CA 2
ATOM 1479 C C . SER A 1 42 ? 0.293 -18.026 4.948 1.00 0.00 42 SER A C 2
ATOM 1480 O O . SER A 1 42 ? 1.080 -18.153 4.016 1.00 0.00 42 SER A O 2
ATOM 1488 N N . LEU A 1 43 ? 0.568 -17.353 6.062 1.00 0.00 43 LEU A N 2
ATOM 1489 C CA . LEU A 1 43 ? 1.864 -16.708 6.283 1.00 0.00 43 LEU A CA 2
ATOM 1490 C C . LEU A 1 43 ? 2.444 -16.160 4.984 1.00 0.00 43 LEU A C 2
ATOM 1491 O O . LEU A 1 43 ? 3.661 -16.062 4.824 1.00 0.00 43 LEU A O 2
ATOM 1507 N N . ASP A 1 44 ? 1.562 -15.812 4.054 1.00 0.00 44 ASP A N 2
ATOM 1508 C CA . ASP A 1 44 ? 1.982 -15.284 2.760 1.00 0.00 44 ASP A CA 2
ATOM 1509 C C . ASP A 1 44 ? 1.865 -13.768 2.738 1.00 0.00 44 ASP A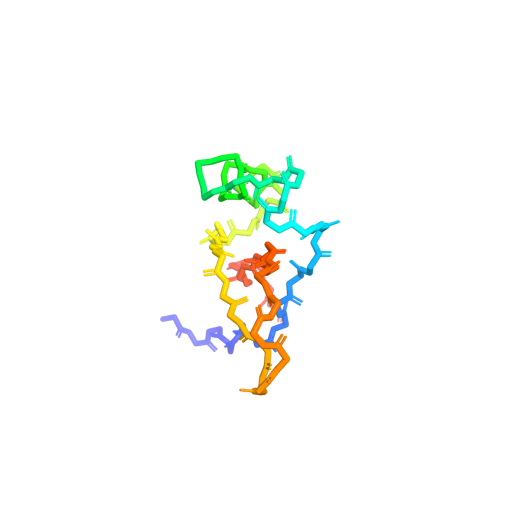 C 2
ATOM 1510 O O . ASP A 1 44 ? 0.784 -13.214 2.936 1.00 0.00 44 ASP A O 2
ATOM 1519 N N . PHE A 1 45 ? 2.984 -13.097 2.493 1.00 0.00 45 PHE A N 2
ATOM 1520 C CA . PHE A 1 45 ? 2.998 -11.642 2.451 1.00 0.00 45 PHE A CA 2
ATOM 1521 C C . PHE A 1 45 ? 2.662 -11.160 1.049 1.00 0.00 45 PHE A C 2
ATOM 1522 O O . PHE A 1 45 ? 3.384 -11.438 0.091 1.00 0.00 45 PHE A O 2
ATOM 1539 N N . VAL A 1 46 ? 1.555 -10.430 0.936 1.00 0.00 46 VAL A N 2
ATOM 1540 C CA . VAL A 1 46 ? 1.102 -9.905 -0.350 1.00 0.00 46 VAL A CA 2
ATOM 1541 C C . VAL A 1 46 ? 1.228 -8.392 -0.370 1.00 0.00 46 VAL A C 2
ATOM 1542 O O . VAL A 1 46 ? 0.875 -7.719 0.597 1.00 0.00 46 VAL A O 2
ATOM 1555 N N . CYS A 1 47 ? 1.737 -7.865 -1.480 1.00 0.00 47 CYS A N 2
ATOM 1556 C CA . CYS A 1 47 ? 1.920 -6.426 -1.625 1.00 0.00 47 CYS A CA 2
ATOM 1557 C C . CYS A 1 47 ? 0.703 -5.823 -2.302 1.00 0.00 47 CYS A C 2
ATOM 1558 O O . CYS A 1 47 ? 0.397 -6.139 -3.450 1.00 0.00 47 CYS A O 2
ATOM 1565 N N . VAL A 1 48 ? -0.008 -4.961 -1.573 1.00 0.00 48 VAL A N 2
ATOM 1566 C CA . VAL A 1 48 ? -1.211 -4.332 -2.108 1.00 0.00 48 VAL A CA 2
ATOM 1567 C C . VAL A 1 48 ? -1.189 -2.840 -1.865 1.00 0.00 48 VAL A C 2
ATOM 1568 O O . VAL A 1 48 ? -0.586 -2.368 -0.904 1.00 0.00 48 VAL A O 2
ATOM 1581 N N . CYS A 1 49 ? -1.860 -2.096 -2.743 1.00 0.00 49 CYS A N 2
ATOM 1582 C CA . CYS A 1 49 ? -1.913 -0.644 -2.613 1.00 0.00 49 CYS A CA 2
ATOM 1583 C C . CYS A 1 49 ? -3.202 -0.241 -1.926 1.00 0.00 49 CYS A C 2
ATOM 1584 O O . CYS A 1 49 ? -4.070 -1.079 -1.681 1.00 0.00 49 CYS A O 2
ATOM 1591 N N . PHE A 1 50 ? -3.324 1.043 -1.598 1.00 0.00 50 PHE A N 2
ATOM 1592 C CA . PHE A 1 50 ? -4.521 1.533 -0.923 1.00 0.00 50 PHE A CA 2
ATOM 1593 C C . PHE A 1 50 ? -4.972 2.877 -1.495 1.00 0.00 50 PHE A C 2
ATOM 1594 O O . PHE A 1 50 ? -4.142 3.729 -1.811 1.00 0.00 50 PHE A O 2
ATOM 1611 N N . PRO A 1 51 ? -6.263 3.098 -1.604 1.00 0.00 51 PRO A N 2
ATOM 1612 C CA . PRO A 1 51 ? -6.814 4.388 -2.119 1.00 0.00 51 PRO A CA 2
ATOM 1613 C C . PRO A 1 51 ? -6.555 5.554 -1.161 1.00 0.00 51 PRO A C 2
ATOM 1614 O O . PRO A 1 51 ? -6.266 5.353 0.017 1.00 0.00 51 PRO A O 2
ATOM 1625 N N . LYS A 1 52 ? -6.658 6.773 -1.686 1.00 0.00 52 LYS A N 2
ATOM 1626 C CA . LYS A 1 52 ? -6.431 7.968 -0.880 1.00 0.00 52 LYS A CA 2
ATOM 1627 C C . LYS A 1 52 ? -7.374 7.997 0.319 1.00 0.00 52 LYS A C 2
ATOM 1628 O O . LYS A 1 52 ? -7.002 7.593 1.421 1.00 0.00 52 LYS A O 2
ATOM 1647 N N . TYR A 1 53 ? -8.597 8.479 0.100 1.00 0.00 53 TYR A N 2
ATOM 1648 C CA . TYR A 1 53 ? -9.594 8.559 1.171 1.00 0.00 53 TYR A CA 2
ATOM 1649 C C . TYR A 1 53 ? -10.921 7.955 0.717 1.00 0.00 53 TYR A C 2
ATOM 1650 O O . TYR A 1 53 ? -11.990 8.464 1.052 1.00 0.00 53 TYR A O 2
ATOM 1668 N N . TYR A 1 54 ? -10.848 6.868 -0.046 1.00 0.00 54 TYR A N 2
ATOM 1669 C CA . TYR A 1 54 ? -12.048 6.209 -0.536 1.00 0.00 54 TYR A CA 2
ATOM 1670 C C . TYR A 1 54 ? -12.653 5.338 0.556 1.00 0.00 54 TYR A C 2
ATOM 1671 O O . TYR A 1 54 ? -12.230 4.201 0.766 1.00 0.00 54 TYR A O 2
ATOM 1689 N N . ILE A 1 55 ? -13.650 5.879 1.249 1.00 0.00 55 ILE A N 2
ATOM 1690 C CA . ILE A 1 55 ? -14.314 5.151 2.324 1.00 0.00 55 ILE A CA 2
ATOM 1691 C C . ILE A 1 55 ? -15.745 5.648 2.501 1.00 0.00 55 ILE A C 2
ATOM 1692 O O . ILE A 1 55 ? -16.155 6.498 1.728 1.00 0.00 55 ILE A O 2
ATOM 1709 N N . LYS A 1 1 ? -5.119 7.504 -17.735 1.00 0.00 1 LYS A N 3
ATOM 1710 C CA . LYS A 1 1 ? -5.901 6.343 -17.223 1.00 0.00 1 LYS A CA 3
ATOM 1711 C C . LYS A 1 1 ? -7.284 6.813 -16.788 1.00 0.00 1 LYS A C 3
ATOM 1712 O O . LYS A 1 1 ? -7.427 7.498 -15.776 1.00 0.00 1 LYS A O 3
ATOM 1733 N N . ASP A 1 2 ? -8.298 6.436 -17.557 1.00 0.00 2 ASP A N 3
ATOM 1734 C CA . ASP A 1 2 ? -9.668 6.822 -17.242 1.00 0.00 2 ASP A CA 3
ATOM 1735 C C . ASP A 1 2 ? -10.150 6.110 -15.981 1.00 0.00 2 ASP A C 3
ATOM 1736 O O . ASP A 1 2 ? -11.237 6.391 -15.474 1.00 0.00 2 ASP A O 3
ATOM 1745 N N . ILE A 1 3 ? -9.338 5.183 -15.482 1.00 0.00 3 ILE A N 3
ATOM 1746 C CA . ILE A 1 3 ? -9.693 4.434 -14.280 1.00 0.00 3 ILE A CA 3
ATOM 1747 C C . ILE A 1 3 ? -9.643 5.326 -13.050 1.00 0.00 3 ILE A C 3
ATOM 1748 O O . ILE A 1 3 ? -8.696 6.088 -12.854 1.00 0.00 3 ILE A O 3
ATOM 1764 N N . ASP A 1 4 ? -10.674 5.221 -12.224 1.00 0.00 4 ASP A N 3
ATOM 1765 C CA . ASP A 1 4 ? -10.754 6.014 -11.010 1.00 0.00 4 ASP A CA 3
ATOM 1766 C C . ASP A 1 4 ? -9.620 5.654 -10.056 1.00 0.00 4 ASP A C 3
ATOM 1767 O O . ASP A 1 4 ? -9.029 6.529 -9.424 1.00 0.00 4 ASP A O 3
ATOM 1776 N N . GLY A 1 5 ? -9.313 4.365 -9.966 1.00 0.00 5 GLY A N 3
ATOM 1777 C CA . GLY A 1 5 ? -8.238 3.909 -9.095 1.00 0.00 5 GLY A CA 3
ATOM 1778 C C . GLY A 1 5 ? -8.502 4.299 -7.654 1.00 0.00 5 GLY A C 3
ATOM 1779 O O . GLY A 1 5 ? -7.779 5.111 -7.075 1.00 0.00 5 GLY A O 3
ATOM 1783 N N . ARG A 1 6 ? -9.544 3.720 -7.081 1.00 0.00 6 ARG A N 3
ATOM 1784 C CA . ARG A 1 6 ? -9.916 4.009 -5.706 1.00 0.00 6 ARG A CA 3
ATOM 1785 C C . ARG A 1 6 ? -10.119 2.722 -4.928 1.00 0.00 6 ARG A C 3
ATOM 1786 O O . ARG A 1 6 ? -10.808 2.713 -3.907 1.00 0.00 6 ARG A O 3
ATOM 1807 N N . LYS A 1 7 ? -9.515 1.635 -5.400 1.00 0.00 7 LYS A N 3
ATOM 1808 C CA . LYS A 1 7 ? -9.641 0.347 -4.720 1.00 0.00 7 LYS A CA 3
ATOM 1809 C C . LYS A 1 7 ? -8.274 -0.328 -4.556 1.00 0.00 7 LYS A C 3
ATOM 1810 O O . LYS A 1 7 ? -7.396 -0.161 -5.403 1.00 0.00 7 LYS A O 3
ATOM 1829 N N . PRO A 1 8 ? -8.077 -1.106 -3.508 1.00 0.00 8 PRO A N 3
ATOM 1830 C CA . PRO A 1 8 ? -6.786 -1.824 -3.287 1.00 0.00 8 PRO A CA 3
ATOM 1831 C C . PRO A 1 8 ? -6.321 -2.554 -4.540 1.00 0.00 8 PRO A C 3
ATOM 1832 O O . PRO A 1 8 ? -7.116 -3.212 -5.216 1.00 0.00 8 PRO A O 3
ATOM 1843 N N . LEU A 1 9 ? -5.030 -2.438 -4.845 1.00 0.00 9 LEU A N 3
ATOM 1844 C CA . LEU A 1 9 ? -4.473 -3.102 -6.030 1.00 0.00 9 LEU A CA 3
ATOM 1845 C C . LEU A 1 9 ? -3.285 -3.973 -5.650 1.00 0.00 9 LEU A C 3
ATOM 1846 O O . LEU A 1 9 ? -2.346 -3.519 -5.004 1.00 0.00 9 LEU A O 3
ATOM 1862 N N . LEU A 1 10 ? -3.323 -5.217 -6.088 1.00 0.00 10 LEU A N 3
ATOM 1863 C CA . LEU A 1 10 ? -2.244 -6.154 -5.821 1.00 0.00 10 LEU A CA 3
ATOM 1864 C C . LEU A 1 10 ? -1.216 -6.109 -6.937 1.00 0.00 10 LEU A C 3
ATOM 1865 O O . LEU A 1 10 ? -1.566 -6.068 -8.115 1.00 0.00 10 LEU A O 3
ATOM 1881 N N . ILE A 1 11 ? 0.060 -6.112 -6.557 1.00 0.00 11 ILE A N 3
ATOM 1882 C CA . ILE A 1 11 ? 1.152 -6.064 -7.531 1.00 0.00 11 ILE A CA 3
ATOM 1883 C C . ILE A 1 11 ? 1.820 -7.438 -7.642 1.00 0.00 11 ILE A C 3
ATOM 1884 O O . ILE A 1 11 ? 2.058 -7.940 -8.741 1.00 0.00 11 ILE A O 3
ATOM 1900 N N . GLY A 1 12 ? 2.124 -8.034 -6.493 1.00 0.00 12 GLY A N 3
ATOM 1901 C CA . GLY A 1 12 ? 2.769 -9.342 -6.471 1.00 0.00 12 GLY A CA 3
ATOM 1902 C C . GLY A 1 12 ? 2.847 -9.886 -5.055 1.00 0.00 12 GLY A C 3
ATOM 1903 O O . GLY A 1 12 ? 1.835 -9.998 -4.362 1.00 0.00 12 GLY A O 3
ATOM 1907 N N . THR A 1 13 ? 4.062 -10.222 -4.628 1.00 0.00 13 THR A N 3
ATOM 1908 C CA . THR A 1 13 ? 4.285 -10.756 -3.286 1.00 0.00 13 THR A CA 3
ATOM 1909 C C . THR A 1 13 ? 5.374 -9.964 -2.578 1.00 0.00 13 THR A C 3
ATOM 1910 O O . THR A 1 13 ? 6.286 -9.434 -3.214 1.00 0.00 13 THR A O 3
ATOM 1921 N N . CYS A 1 14 ? 5.277 -9.896 -1.258 1.00 0.00 14 CYS A N 3
ATOM 1922 C CA . CYS A 1 14 ? 6.259 -9.174 -0.467 1.00 0.00 14 CYS A CA 3
ATOM 1923 C C . CYS A 1 14 ? 7.631 -9.825 -0.602 1.00 0.00 14 CYS A C 3
ATOM 1924 O O . CYS A 1 14 ? 8.588 -9.416 0.057 1.00 0.00 14 CYS A O 3
ATOM 1931 N N . ILE A 1 15 ? 7.724 -10.840 -1.460 1.00 0.00 15 ILE A N 3
ATOM 1932 C CA . ILE A 1 15 ? 8.985 -11.539 -1.669 1.00 0.00 15 ILE A CA 3
ATOM 1933 C C . ILE A 1 15 ? 9.791 -10.853 -2.766 1.00 0.00 15 ILE A C 3
ATOM 1934 O O . ILE A 1 15 ? 11.009 -10.709 -2.656 1.00 0.00 15 ILE A O 3
ATOM 1950 N N . GLU A 1 16 ? 9.099 -10.432 -3.823 1.00 0.00 16 GLU A N 3
ATOM 1951 C CA . GLU A 1 16 ? 9.748 -9.754 -4.945 1.00 0.00 16 GLU A CA 3
ATOM 1952 C C . GLU A 1 16 ? 9.570 -8.240 -4.839 1.00 0.00 16 GLU A C 3
ATOM 1953 O O . GLU A 1 16 ? 10.223 -7.480 -5.554 1.00 0.00 16 GLU A O 3
ATOM 1965 N N . PHE A 1 17 ? 8.685 -7.810 -3.937 1.00 0.00 17 PHE A N 3
ATOM 1966 C CA . PHE A 1 17 ? 8.422 -6.385 -3.725 1.00 0.00 17 PHE A CA 3
ATOM 1967 C C . PHE A 1 17 ? 8.618 -6.003 -2.256 1.00 0.00 17 PHE A C 3
ATOM 1968 O O . PHE A 1 17 ? 7.656 -5.889 -1.507 1.00 0.00 17 PHE A O 3
ATOM 1985 N N . PRO A 1 18 ? 9.848 -5.788 -1.846 1.00 0.00 18 PRO A N 3
ATOM 1986 C CA . PRO A 1 18 ? 10.185 -5.377 -0.443 1.00 0.00 18 PRO A CA 3
ATOM 1987 C C . PRO A 1 18 ? 9.400 -4.145 -0.019 1.00 0.00 18 PRO A C 3
ATOM 1988 O O . PRO A 1 18 ? 8.783 -3.502 -0.843 1.00 0.00 18 PRO A O 3
ATOM 1999 N N . THR A 1 19 ? 9.419 -3.824 1.263 1.00 0.00 19 THR A N 3
ATOM 2000 C CA . THR A 1 19 ? 8.672 -2.671 1.760 1.00 0.00 19 THR A CA 3
ATOM 2001 C C . THR A 1 19 ? 8.866 -1.444 0.881 1.00 0.00 19 THR A C 3
ATOM 2002 O O . THR A 1 19 ? 7.904 -0.900 0.339 1.00 0.00 19 THR A O 3
ATOM 2013 N N . GLU A 1 20 ? 10.105 -1.007 0.757 1.00 0.00 20 GLU A N 3
ATOM 2014 C CA . GLU A 1 20 ? 10.431 0.169 -0.043 1.00 0.00 20 GLU A CA 3
ATOM 2015 C C . GLU A 1 20 ? 9.741 0.144 -1.409 1.00 0.00 20 GLU A C 3
ATOM 2016 O O . GLU A 1 20 ? 8.950 1.031 -1.723 1.00 0.00 20 GLU A O 3
ATOM 2028 N N . LYS A 1 21 ? 10.046 -0.869 -2.215 1.00 0.00 21 LYS A N 3
ATOM 2029 C CA . LYS A 1 21 ? 9.457 -0.993 -3.545 1.00 0.00 21 LYS A CA 3
ATOM 2030 C C . LYS A 1 21 ? 7.961 -1.172 -3.476 1.00 0.00 21 LYS A C 3
ATOM 2031 O O . LYS A 1 21 ? 7.214 -0.560 -4.223 1.00 0.00 21 LYS A O 3
ATOM 2050 N N . CYS A 1 22 ? 7.533 -2.039 -2.598 1.00 0.00 22 CYS A N 3
ATOM 2051 C CA . CYS A 1 22 ? 6.132 -2.324 -2.459 1.00 0.00 22 CYS A CA 3
ATOM 2052 C C . CYS A 1 22 ? 5.309 -1.044 -2.487 1.00 0.00 22 CYS A C 3
ATOM 2053 O O . CYS A 1 22 ? 4.447 -0.863 -3.346 1.00 0.00 22 CYS A O 3
ATOM 2060 N N . ASN A 1 23 ? 5.593 -0.158 -1.545 1.00 0.00 23 ASN A N 3
ATOM 2061 C CA . ASN A 1 23 ? 4.882 1.105 -1.472 1.00 0.00 23 ASN A CA 3
ATOM 2062 C C . ASN A 1 23 ? 5.218 1.978 -2.672 1.00 0.00 23 ASN A C 3
ATOM 2063 O O . ASN A 1 23 ? 4.335 2.376 -3.421 1.00 0.00 23 ASN A O 3
ATOM 2074 N N . LYS A 1 24 ? 6.499 2.274 -2.858 1.00 0.00 24 LYS A N 3
ATOM 2075 C CA . LYS A 1 24 ? 6.925 3.121 -3.964 1.00 0.00 24 LYS A CA 3
ATOM 2076 C C . LYS A 1 24 ? 6.195 2.734 -5.245 1.00 0.00 24 LYS A C 3
ATOM 2077 O O . LYS A 1 24 ? 5.728 3.589 -5.983 1.00 0.00 24 LYS A O 3
ATOM 2096 N N . THR A 1 25 ? 6.088 1.444 -5.489 1.00 0.00 25 THR A N 3
ATOM 2097 C CA . THR A 1 25 ? 5.408 0.964 -6.673 1.00 0.00 25 THR A CA 3
ATOM 209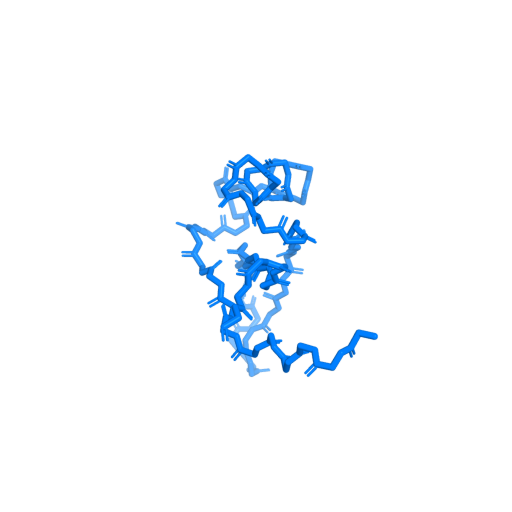8 C C . THR A 1 25 ? 3.939 1.347 -6.625 1.00 0.00 25 THR A C 3
ATOM 2099 O O . THR A 1 25 ? 3.349 1.741 -7.633 1.00 0.00 25 THR A O 3
ATOM 2110 N N . CYS A 1 26 ? 3.354 1.229 -5.445 1.00 0.00 26 CYS A N 3
ATOM 2111 C CA . CYS A 1 26 ? 1.950 1.563 -5.272 1.00 0.00 26 CYS A CA 3
ATOM 2112 C C . CYS A 1 26 ? 1.721 3.059 -5.467 1.00 0.00 26 CYS A C 3
ATOM 2113 O O . CYS A 1 26 ? 0.660 3.482 -5.913 1.00 0.00 26 CYS A O 3
ATOM 2120 N N . ILE A 1 27 ? 2.723 3.846 -5.129 1.00 0.00 27 ILE A N 3
ATOM 2121 C CA . ILE A 1 27 ? 2.633 5.291 -5.259 1.00 0.00 27 ILE A CA 3
ATOM 2122 C C . ILE A 1 27 ? 2.505 5.673 -6.719 1.00 0.00 27 ILE A C 3
ATOM 2123 O O . ILE A 1 27 ? 1.748 6.573 -7.080 1.00 0.00 27 ILE A O 3
ATOM 2139 N N . GLU A 1 28 ? 3.273 4.993 -7.554 1.00 0.00 28 GLU A N 3
ATOM 2140 C CA . GLU A 1 28 ? 3.266 5.280 -8.972 1.00 0.00 28 GLU A CA 3
ATOM 2141 C C . GLU A 1 28 ? 1.911 4.936 -9.576 1.00 0.00 28 GLU A C 3
ATOM 2142 O O . GLU A 1 28 ? 1.411 5.642 -10.454 1.00 0.00 28 GLU A O 3
ATOM 2154 N N . SER A 1 29 ? 1.327 3.844 -9.100 1.00 0.00 29 SER A N 3
ATOM 2155 C CA . SER A 1 29 ? 0.031 3.403 -9.596 1.00 0.00 29 SER A CA 3
ATOM 2156 C C . SER A 1 29 ? -1.069 4.364 -9.155 1.00 0.00 29 SER A C 3
ATOM 2157 O O . SER A 1 29 ? -2.251 4.114 -9.389 1.00 0.00 29 SER A O 3
ATOM 2165 N N . ASN A 1 30 ? -0.669 5.457 -8.513 1.00 0.00 30 ASN A N 3
ATOM 2166 C CA . ASN A 1 30 ? -1.622 6.460 -8.038 1.00 0.00 30 ASN A CA 3
ATOM 2167 C C . ASN A 1 30 ? -2.433 5.929 -6.858 1.00 0.00 30 ASN A C 3
ATOM 2168 O O . ASN A 1 30 ? -3.664 5.933 -6.888 1.00 0.00 30 ASN A O 3
ATOM 2179 N N . PHE A 1 31 ? -1.736 5.474 -5.821 1.00 0.00 31 PHE A N 3
ATOM 2180 C CA . PHE A 1 31 ? -2.391 4.940 -4.626 1.00 0.00 31 PHE A CA 3
ATOM 2181 C C . PHE A 1 31 ? -1.692 5.435 -3.365 1.00 0.00 31 PHE A C 3
ATOM 2182 O O . PHE A 1 31 ? -0.550 5.895 -3.413 1.00 0.00 31 PHE A O 3
ATOM 2199 N N . ALA A 1 32 ? -2.387 5.337 -2.237 1.00 0.00 32 ALA A N 3
ATOM 2200 C CA . ALA A 1 32 ? -1.830 5.777 -0.963 1.00 0.00 32 ALA A CA 3
ATOM 2201 C C . ALA A 1 32 ? -0.698 4.856 -0.514 1.00 0.00 32 ALA A C 3
ATOM 2202 O O . ALA A 1 32 ? -0.448 4.701 0.681 1.00 0.00 32 ALA A O 3
ATOM 2209 N N . GLY A 1 33 ? -0.023 4.245 -1.482 1.00 0.00 33 GLY A N 3
ATOM 2210 C CA . GLY A 1 33 ? 1.079 3.335 -1.191 1.00 0.00 33 GLY A CA 3
ATOM 2211 C C . GLY A 1 33 ? 0.559 1.932 -0.913 1.00 0.00 33 GLY A C 3
ATOM 2212 O O . GLY A 1 33 ? -0.634 1.672 -1.044 1.00 0.00 33 GLY A O 3
ATOM 2216 N N . GLY A 1 34 ? 1.461 1.026 -0.537 1.00 0.00 34 GLY A N 3
ATOM 2217 C CA . GLY A 1 34 ? 1.078 -0.357 -0.256 1.00 0.00 34 GLY A CA 3
ATOM 2218 C C . GLY A 1 34 ? 1.972 -0.963 0.816 1.00 0.00 34 GLY A C 3
ATOM 2219 O O . GLY A 1 34 ? 2.936 -0.339 1.260 1.00 0.00 34 GLY A O 3
ATOM 2223 N N . LYS A 1 35 ? 1.636 -2.178 1.240 1.00 0.00 35 LYS A N 3
ATOM 2224 C CA . LYS A 1 35 ? 2.405 -2.856 2.275 1.00 0.00 35 LYS A CA 3
ATOM 2225 C C . LYS A 1 35 ? 2.225 -4.366 2.167 1.00 0.00 35 LYS A C 3
ATOM 2226 O O . LYS A 1 35 ? 1.524 -4.850 1.283 1.00 0.00 35 LYS A O 3
ATOM 2245 N N . CYS A 1 36 ? 2.849 -5.099 3.085 1.00 0.00 36 CYS A N 3
ATOM 2246 C CA . CYS A 1 36 ? 2.744 -6.557 3.103 1.00 0.00 36 CYS A CA 3
ATOM 2247 C C . CYS A 1 36 ? 1.811 -7.009 4.220 1.00 0.00 36 CYS A C 3
ATOM 2248 O O . CYS A 1 36 ? 1.959 -6.593 5.370 1.00 0.00 36 CYS A O 3
ATOM 2255 N N . VAL A 1 37 ? 0.853 -7.867 3.874 1.00 0.00 37 VAL A N 3
ATOM 2256 C CA . VAL A 1 37 ? -0.104 -8.383 4.854 1.00 0.00 37 VAL A CA 3
ATOM 2257 C C . VAL A 1 37 ? -0.328 -9.875 4.638 1.00 0.00 37 VAL A C 3
ATOM 2258 O O . VAL A 1 37 ? -0.029 -10.407 3.569 1.00 0.00 37 VAL A O 3
ATOM 2271 N N . HIS A 1 38 ? -0.865 -10.544 5.659 1.00 0.00 38 HIS A N 3
ATOM 2272 C CA . HIS A 1 38 ? -1.141 -11.982 5.585 1.00 0.00 38 HIS A CA 3
ATOM 2273 C C . HIS A 1 38 ? -2.643 -12.221 5.516 1.00 0.00 38 HIS A C 3
ATOM 2274 O O . HIS A 1 38 ? -3.436 -11.370 5.921 1.00 0.00 38 HIS A O 3
ATOM 2288 N N . ILE A 1 39 ? -3.023 -13.383 4.994 1.00 0.00 39 ILE A N 3
ATOM 2289 C CA . ILE A 1 39 ? -4.435 -13.740 4.866 1.00 0.00 39 ILE A CA 3
ATOM 2290 C C . ILE A 1 39 ? -4.722 -15.038 5.608 1.00 0.00 39 ILE A C 3
ATOM 2291 O O . ILE A 1 39 ? -4.070 -16.055 5.374 1.00 0.00 39 ILE A O 3
ATOM 2307 N N . GLY A 1 40 ? -5.703 -14.999 6.501 1.00 0.00 40 GLY A N 3
ATOM 2308 C CA . GLY A 1 40 ? -6.069 -16.182 7.272 1.00 0.00 40 GLY A CA 3
ATOM 2309 C C . GLY A 1 40 ? -4.826 -16.931 7.742 1.00 0.00 40 GLY A C 3
ATOM 2310 O O . GLY A 1 40 ? -3.919 -16.341 8.331 1.00 0.00 40 GLY A O 3
ATOM 2314 N N . GLN A 1 41 ? -4.789 -18.236 7.471 1.00 0.00 41 GLN A N 3
ATOM 2315 C CA . GLN A 1 41 ? -3.650 -19.071 7.861 1.00 0.00 41 GLN A CA 3
ATOM 2316 C C . GLN A 1 41 ? -2.815 -19.439 6.636 1.00 0.00 41 GLN A C 3
ATOM 2317 O O . GLN A 1 41 ? -2.223 -20.516 6.580 1.00 0.00 41 GLN A O 3
ATOM 2331 N N . SER A 1 42 ? -2.776 -18.542 5.650 1.00 0.00 42 SER A N 3
ATOM 2332 C CA . SER A 1 42 ? -2.013 -18.793 4.428 1.00 0.00 42 SER A CA 3
ATOM 2333 C C . SER A 1 42 ? -0.556 -18.411 4.620 1.00 0.00 42 SER A C 3
ATOM 2334 O O . SER A 1 42 ? 0.292 -18.694 3.770 1.00 0.00 42 SER A O 3
ATOM 2342 N N . LEU A 1 43 ? -0.279 -17.753 5.733 1.00 0.00 43 LEU A N 3
ATOM 2343 C CA . LEU A 1 43 ? 1.070 -17.305 6.045 1.00 0.00 43 LEU A CA 3
ATOM 2344 C C . LEU A 1 43 ? 1.770 -16.774 4.795 1.00 0.00 43 LEU A C 3
ATOM 2345 O O . LEU A 1 43 ? 2.992 -16.849 4.677 1.00 0.00 43 LEU A O 3
ATOM 2361 N N . ASP A 1 44 ? 0.982 -16.239 3.869 1.00 0.00 44 ASP A N 3
ATOM 2362 C CA . ASP A 1 44 ? 1.522 -15.689 2.631 1.00 0.00 44 ASP A CA 3
ATOM 2363 C C . ASP A 1 44 ? 1.445 -14.167 2.653 1.00 0.00 44 ASP A C 3
ATOM 2364 O O . ASP A 1 44 ? 0.380 -13.596 2.884 1.00 0.00 44 ASP A O 3
ATOM 2373 N N . PHE A 1 45 ? 2.581 -13.519 2.414 1.00 0.00 45 PHE A N 3
ATOM 2374 C CA . PHE A 1 45 ? 2.640 -12.063 2.406 1.00 0.00 45 PHE A CA 3
ATOM 2375 C C . PHE A 1 45 ? 2.379 -11.548 0.997 1.00 0.00 45 PHE A C 3
ATOM 2376 O O . PHE A 1 45 ? 3.057 -11.940 0.048 1.00 0.00 45 PHE A O 3
ATOM 2393 N N . VAL A 1 46 ? 1.384 -10.672 0.869 1.00 0.00 46 VAL A N 3
ATOM 2394 C CA . VAL A 1 46 ? 1.011 -10.101 -0.425 1.00 0.00 46 VAL A CA 3
ATOM 2395 C C . VAL A 1 46 ? 1.147 -8.588 -0.384 1.00 0.00 46 VAL A C 3
ATOM 2396 O O . VAL A 1 46 ? 0.771 -7.947 0.600 1.00 0.00 46 VAL A O 3
ATOM 2409 N N . CYS A 1 47 ? 1.687 -8.023 -1.461 1.00 0.00 47 CYS A N 3
ATOM 2410 C CA . CYS A 1 47 ? 1.877 -6.580 -1.553 1.00 0.00 47 CYS A CA 3
ATOM 2411 C C . CYS A 1 47 ? 0.681 -5.965 -2.266 1.00 0.00 47 CYS A C 3
ATOM 2412 O O . CYS A 1 47 ? 0.388 -6.296 -3.417 1.00 0.00 47 CYS A O 3
ATOM 2419 N N . VAL A 1 48 ? -0.021 -5.077 -1.564 1.00 0.00 48 VAL A N 3
ATOM 2420 C CA . VAL A 1 48 ? -1.200 -4.433 -2.128 1.00 0.00 48 VAL A CA 3
ATOM 2421 C C . VAL A 1 48 ? -1.173 -2.944 -1.859 1.00 0.00 48 VAL A C 3
ATOM 2422 O O . VAL A 1 48 ? -0.578 -2.488 -0.885 1.00 0.00 48 VAL A O 3
ATOM 2435 N N . CYS A 1 49 ? -1.827 -2.191 -2.732 1.00 0.00 49 CYS A N 3
ATOM 2436 C CA . CYS A 1 49 ? -1.879 -0.741 -2.585 1.00 0.00 49 CYS A CA 3
ATOM 2437 C C . CYS A 1 49 ? -3.174 -0.337 -1.906 1.00 0.00 49 CYS A C 3
ATOM 2438 O O . CYS A 1 49 ? -4.052 -1.173 -1.679 1.00 0.00 49 CYS A O 3
ATOM 2445 N N . PHE A 1 50 ? -3.289 0.945 -1.561 1.00 0.00 50 PHE A N 3
ATOM 2446 C CA . PHE A 1 50 ? -4.485 1.447 -0.884 1.00 0.00 50 PHE A CA 3
ATOM 2447 C C . PHE A 1 50 ? -4.987 2.734 -1.543 1.00 0.00 50 PHE A C 3
ATOM 2448 O O . PHE A 1 50 ? -4.195 3.531 -2.048 1.00 0.00 50 PHE A O 3
ATOM 2465 N N . PRO A 1 51 ? -6.280 2.959 -1.532 1.00 0.00 51 PRO A N 3
ATOM 2466 C CA . PRO A 1 51 ? -6.892 4.184 -2.129 1.00 0.00 51 PRO A CA 3
ATOM 2467 C C . PRO A 1 51 ? -6.531 5.451 -1.352 1.00 0.00 51 PRO A C 3
ATOM 2468 O O . PRO A 1 51 ? -6.116 5.387 -0.195 1.00 0.00 51 PRO A O 3
ATOM 2479 N N . LYS A 1 52 ? -6.689 6.599 -2.004 1.00 0.00 52 LYS A N 3
ATOM 2480 C CA . LYS A 1 52 ? -6.377 7.874 -1.372 1.00 0.00 52 LYS A CA 3
ATOM 2481 C C . LYS A 1 52 ? -7.322 8.145 -0.206 1.00 0.00 52 LYS A C 3
ATOM 2482 O O . LYS A 1 52 ? -6.975 7.911 0.953 1.00 0.00 52 LYS A O 3
ATOM 2501 N N . TYR A 1 53 ? -8.520 8.644 -0.520 1.00 0.00 53 TYR A N 3
ATOM 2502 C CA . TYR A 1 53 ? -9.521 8.955 0.509 1.00 0.00 53 TYR A CA 3
ATOM 2503 C C . TYR A 1 53 ? -10.867 8.317 0.168 1.00 0.00 53 TYR A C 3
ATOM 2504 O O . TYR A 1 53 ? -11.921 8.867 0.485 1.00 0.00 53 TYR A O 3
ATOM 2522 N N . TYR A 1 54 ? -10.827 7.156 -0.479 1.00 0.00 54 TYR A N 3
ATOM 2523 C CA . TYR A 1 54 ? -12.047 6.458 -0.852 1.00 0.00 54 TYR A CA 3
ATOM 2524 C C . TYR A 1 54 ? -12.689 5.828 0.376 1.00 0.00 54 TYR A C 3
ATOM 2525 O O . TYR A 1 54 ? -12.049 5.068 1.101 1.00 0.00 54 TYR A O 3
ATOM 2543 N N . ILE A 1 55 ? -13.955 6.151 0.599 1.00 0.00 55 ILE A N 3
ATOM 2544 C CA . ILE A 1 55 ? -14.682 5.617 1.744 1.00 0.00 55 ILE A CA 3
ATOM 2545 C C . ILE A 1 55 ? -16.185 5.641 1.478 1.00 0.00 55 ILE A C 3
ATOM 2546 O O . ILE A 1 55 ? -16.584 6.234 0.489 1.00 0.00 55 ILE A O 3
ATOM 2563 N N . LYS A 1 1 ? -17.254 -2.307 5.770 1.00 0.00 1 LYS A N 4
ATOM 2564 C CA . LYS A 1 1 ? -16.662 -0.952 5.583 1.00 0.00 1 LYS A CA 4
ATOM 2565 C C . LYS A 1 1 ? -17.378 -0.243 4.444 1.00 0.00 1 LYS A C 4
ATOM 2566 O O . LYS A 1 1 ? -17.442 -0.754 3.324 1.00 0.00 1 LYS A O 4
ATOM 2587 N N . ASP A 1 2 ? -17.909 0.942 4.731 1.00 0.00 2 ASP A N 4
ATOM 2588 C CA . ASP A 1 2 ? -18.614 1.725 3.722 1.00 0.00 2 ASP A CA 4
ATOM 2589 C C . ASP A 1 2 ? -17.698 2.804 3.159 1.00 0.00 2 ASP A C 4
ATOM 2590 O O . ASP A 1 2 ? -18.124 3.634 2.355 1.00 0.00 2 ASP A O 4
ATOM 2599 N N . ILE A 1 3 ? -16.441 2.788 3.589 1.00 0.00 3 ILE A N 4
ATOM 2600 C CA . ILE A 1 3 ? -15.473 3.773 3.122 1.00 0.00 3 ILE A CA 4
ATOM 2601 C C . ILE A 1 3 ? -15.455 3.823 1.595 1.00 0.00 3 ILE A C 4
ATOM 2602 O O . ILE A 1 3 ? -15.563 2.794 0.927 1.00 0.00 3 ILE A O 4
ATOM 2618 N N . ASP A 1 4 ? -15.329 5.024 1.049 1.00 0.00 4 ASP A N 4
ATOM 2619 C CA . ASP A 1 4 ? -15.301 5.200 -0.398 1.00 0.00 4 ASP A CA 4
ATOM 2620 C C . ASP A 1 4 ? -14.089 4.502 -1.014 1.00 0.00 4 ASP A C 4
ATOM 2621 O O . ASP A 1 4 ? -14.184 3.910 -2.088 1.00 0.00 4 ASP A O 4
ATOM 2630 N N . GLY A 1 5 ? -12.952 4.572 -0.330 1.00 0.00 5 GLY A N 4
ATOM 2631 C CA . GLY A 1 5 ? -11.734 3.941 -0.826 1.00 0.00 5 GLY A CA 4
ATOM 2632 C C . GLY A 1 5 ? -11.615 2.526 -0.301 1.00 0.00 5 GLY A C 4
ATOM 2633 O O . GLY A 1 5 ? -11.021 2.291 0.748 1.00 0.00 5 GLY A O 4
ATOM 2637 N N . ARG A 1 6 ? -12.191 1.589 -1.034 1.00 0.00 6 ARG A N 4
ATOM 2638 C CA . ARG A 1 6 ? -12.167 0.183 -0.649 1.00 0.00 6 ARG A CA 4
ATOM 2639 C C . ARG A 1 6 ? -11.791 -0.695 -1.840 1.00 0.00 6 ARG A C 4
ATOM 2640 O O . ARG A 1 6 ? -12.369 -1.762 -2.042 1.00 0.00 6 ARG A O 4
ATOM 2661 N N . LYS A 1 7 ? -10.822 -0.246 -2.632 1.00 0.00 7 LYS A N 4
ATOM 2662 C CA . LYS A 1 7 ? -10.390 -1.010 -3.803 1.00 0.00 7 LYS A CA 4
ATOM 2663 C C . LYS A 1 7 ? -8.870 -1.161 -3.836 1.00 0.00 7 LYS A C 4
ATOM 2664 O O . LYS A 1 7 ? -8.183 -0.466 -4.584 1.00 0.00 7 LYS A O 4
ATOM 2683 N N . PRO A 1 8 ? -8.346 -2.071 -3.058 1.00 0.00 8 PRO A N 4
ATOM 2684 C CA . PRO A 1 8 ? -6.885 -2.344 -3.006 1.00 0.00 8 PRO A CA 4
ATOM 2685 C C . PRO A 1 8 ? -6.378 -2.904 -4.328 1.00 0.00 8 PRO A C 4
ATOM 2686 O O . PRO A 1 8 ? -7.147 -3.480 -5.100 1.00 0.00 8 PRO A O 4
ATOM 2697 N N . LEU A 1 9 ? -5.087 -2.727 -4.585 1.00 0.00 9 LEU A N 4
ATOM 2698 C CA . LEU A 1 9 ? -4.487 -3.226 -5.825 1.00 0.00 9 LEU A CA 4
ATOM 2699 C C . LEU A 1 9 ? -3.276 -4.099 -5.521 1.00 0.00 9 LEU A C 4
ATOM 2700 O O . LEU A 1 9 ? -2.280 -3.619 -4.989 1.00 0.00 9 LEU A O 4
ATOM 2716 N N . LEU A 1 10 ? -3.360 -5.376 -5.885 1.00 0.00 10 LEU A N 4
ATOM 2717 C CA . LEU A 1 10 ? -2.251 -6.301 -5.663 1.00 0.00 10 LEU A CA 4
ATOM 2718 C C . LEU A 1 10 ? -1.358 -6.317 -6.895 1.00 0.00 10 LEU A C 4
ATOM 2719 O O . LEU A 1 10 ? -1.846 -6.474 -8.014 1.00 0.00 10 LEU A O 4
ATOM 2735 N N . ILE A 1 11 ? -0.049 -6.135 -6.690 1.00 0.00 11 ILE A N 4
ATOM 2736 C CA . ILE A 1 11 ? 0.900 -6.099 -7.806 1.00 0.00 11 ILE A CA 4
ATOM 2737 C C . ILE A 1 11 ? 1.713 -7.387 -7.871 1.00 0.00 11 ILE A C 4
ATOM 2738 O O . ILE A 1 11 ? 1.817 -8.016 -8.926 1.00 0.00 11 ILE A O 4
ATOM 2754 N N . GLY A 1 12 ? 2.280 -7.776 -6.736 1.00 0.00 12 GLY A N 4
ATOM 2755 C CA . GLY A 1 12 ? 3.077 -8.987 -6.667 1.00 0.00 12 GLY A CA 4
ATOM 2756 C C . GLY A 1 12 ? 3.204 -9.464 -5.233 1.00 0.00 12 GLY A C 4
ATOM 2757 O O . GLY A 1 12 ? 2.454 -9.037 -4.356 1.00 0.00 12 GLY A O 4
ATOM 2761 N N . THR A 1 13 ? 4.154 -10.362 -5.002 1.00 0.00 13 THR A N 4
ATOM 2762 C CA . THR A 1 13 ? 4.369 -10.910 -3.666 1.00 0.00 13 THR A CA 4
ATOM 2763 C C . THR A 1 13 ? 5.360 -10.049 -2.891 1.00 0.00 13 THR A C 4
ATOM 2764 O O . THR A 1 13 ? 6.154 -9.315 -3.480 1.00 0.00 13 THR A O 4
ATOM 2775 N N . CYS A 1 14 ? 5.316 -10.148 -1.569 1.00 0.00 14 CYS A N 4
ATOM 2776 C CA . CYS A 1 14 ? 6.222 -9.379 -0.727 1.00 0.00 14 CYS A CA 4
ATOM 2777 C C . CYS A 1 14 ? 7.647 -9.895 -0.879 1.00 0.00 14 CYS A C 4
ATOM 2778 O O . CYS A 1 14 ? 8.552 -9.460 -0.167 1.00 0.00 14 CYS A O 4
ATOM 2785 N N . ILE A 1 15 ? 7.844 -10.824 -1.817 1.00 0.00 15 ILE A N 4
ATOM 2786 C CA . ILE A 1 15 ? 9.164 -11.391 -2.054 1.00 0.00 15 ILE A CA 4
ATOM 2787 C C . ILE A 1 15 ? 9.888 -10.586 -3.125 1.00 0.00 15 ILE A C 4
ATOM 2788 O O . ILE A 1 15 ? 11.059 -10.244 -2.969 1.00 0.00 15 ILE A O 4
ATOM 2804 N N . GLU A 1 16 ? 9.176 -10.279 -4.210 1.00 0.00 16 GLU A N 4
ATOM 2805 C CA . GLU A 1 16 ? 9.754 -9.503 -5.307 1.00 0.00 16 GLU A CA 4
ATOM 2806 C C . GLU A 1 16 ? 9.517 -8.009 -5.102 1.00 0.00 16 GLU A C 4
ATOM 2807 O O . GLU A 1 16 ? 10.098 -7.177 -5.798 1.00 0.00 16 GLU A O 4
ATOM 2819 N N . PHE A 1 17 ? 8.659 -7.681 -4.142 1.00 0.00 17 PHE A N 4
ATOM 2820 C CA . PHE A 1 17 ? 8.341 -6.292 -3.832 1.00 0.00 17 PHE A CA 4
ATOM 2821 C C . PHE A 1 17 ? 8.160 -6.103 -2.328 1.00 0.00 17 PHE A C 4
ATOM 2822 O O . PHE A 1 17 ? 7.036 -6.085 -1.834 1.00 0.00 17 PHE A O 4
ATOM 2839 N N . PRO A 1 18 ? 9.246 -5.951 -1.601 1.00 0.00 18 PRO A N 4
ATOM 2840 C CA . PRO A 1 18 ? 9.210 -5.742 -0.123 1.00 0.00 18 PRO A CA 4
ATOM 2841 C C . PRO A 1 18 ? 8.563 -4.411 0.246 1.00 0.00 18 PRO A C 4
ATOM 2842 O O . PRO A 1 18 ? 8.027 -3.720 -0.603 1.00 0.00 18 PRO A O 4
ATOM 2853 N N . THR A 1 19 ? 8.615 -4.062 1.518 1.00 0.00 19 THR A N 4
ATOM 2854 C CA . THR A 1 19 ? 8.008 -2.818 1.977 1.00 0.00 19 THR A CA 4
ATOM 2855 C C . THR A 1 19 ? 8.401 -1.641 1.095 1.00 0.00 19 THR A C 4
ATOM 2856 O O . THR A 1 19 ? 7.540 -0.948 0.560 1.00 0.00 19 THR A O 4
ATOM 2867 N N . GLU A 1 20 ? 9.694 -1.417 0.964 1.00 0.00 20 GLU A N 4
ATOM 2868 C CA . GLU A 1 20 ? 10.211 -0.301 0.167 1.00 0.00 20 GLU A CA 4
ATOM 2869 C C . GLU A 1 20 ? 9.541 -0.227 -1.205 1.00 0.00 20 GLU A C 4
ATOM 2870 O O . GLU A 1 20 ? 8.745 0.675 -1.478 1.00 0.00 20 GLU A O 4
ATOM 2882 N N . LYS A 1 21 ? 9.890 -1.168 -2.065 1.00 0.00 21 LYS A N 4
ATOM 2883 C CA . LYS A 1 21 ? 9.350 -1.184 -3.416 1.00 0.00 21 LYS A CA 4
ATOM 2884 C C . LYS A 1 21 ? 7.844 -1.314 -3.414 1.00 0.00 21 LYS A C 4
ATOM 2885 O O . LYS A 1 21 ? 7.159 -0.650 -4.187 1.00 0.00 21 LYS A O 4
ATOM 2904 N N . CYS A 1 22 ? 7.325 -2.179 -2.574 1.00 0.00 22 CYS A N 4
ATOM 2905 C CA . CYS A 1 22 ? 5.895 -2.385 -2.533 1.00 0.00 22 CYS A CA 4
ATOM 2906 C C . CYS A 1 22 ? 5.148 -1.055 -2.554 1.00 0.00 22 CYS A C 4
ATOM 2907 O O . CYS A 1 22 ? 4.343 -0.793 -3.449 1.00 0.00 22 CYS A O 4
ATOM 2914 N N . ASN A 1 23 ? 5.414 -0.227 -1.553 1.00 0.00 23 ASN A N 4
ATOM 2915 C CA . ASN A 1 23 ? 4.755 1.064 -1.460 1.00 0.00 23 ASN A CA 4
ATOM 2916 C C . ASN A 1 23 ? 5.150 1.951 -2.632 1.00 0.00 23 ASN A C 4
ATOM 2917 O O . ASN A 1 23 ? 4.294 2.432 -3.358 1.00 0.00 23 ASN A O 4
ATOM 2928 N N . LYS A 1 24 ? 6.443 2.161 -2.818 1.00 0.00 24 LYS A N 4
ATOM 2929 C CA . LYS A 1 24 ? 6.912 3.020 -3.900 1.00 0.00 24 LYS A CA 4
ATOM 2930 C C . LYS A 1 24 ? 6.208 2.669 -5.207 1.00 0.00 24 LYS A C 4
ATOM 2931 O O . LYS A 1 24 ? 5.791 3.554 -5.957 1.00 0.00 24 LYS A O 4
ATOM 2950 N N . THR A 1 25 ? 6.073 1.381 -5.462 1.00 0.00 25 THR A N 4
ATOM 2951 C CA . THR A 1 25 ? 5.416 0.922 -6.669 1.00 0.00 25 THR A CA 4
ATOM 2952 C C . THR A 1 25 ? 3.943 1.307 -6.646 1.00 0.00 25 THR A C 4
ATOM 2953 O O . THR A 1 25 ? 3.362 1.669 -7.672 1.00 0.00 25 THR A O 4
ATOM 2964 N N . CYS A 1 26 ? 3.342 1.227 -5.466 1.00 0.00 26 CYS A N 4
ATOM 2965 C CA . CYS A 1 26 ? 1.936 1.575 -5.323 1.00 0.00 26 CYS A CA 4
ATOM 2966 C C . CYS A 1 26 ? 1.736 3.071 -5.546 1.00 0.00 26 CYS A C 4
ATOM 2967 O O . CYS A 1 26 ? 0.708 3.505 -6.064 1.00 0.00 26 CYS A O 4
ATOM 2974 N N . ILE A 1 27 ? 2.729 3.848 -5.142 1.00 0.00 27 ILE A N 4
ATOM 2975 C CA . ILE A 1 27 ? 2.670 5.297 -5.283 1.00 0.00 27 ILE A CA 4
ATOM 2976 C C . ILE A 1 27 ? 2.563 5.685 -6.741 1.00 0.00 27 ILE A C 4
ATOM 2977 O O . ILE A 1 27 ? 1.757 6.537 -7.115 1.00 0.00 27 ILE A O 4
ATOM 2993 N N . GLU A 1 28 ? 3.393 5.070 -7.561 1.00 0.00 28 GLU A N 4
ATOM 2994 C CA . GLU A 1 28 ? 3.399 5.374 -8.982 1.00 0.00 28 GLU A CA 4
ATOM 2995 C C . GLU A 1 28 ? 2.084 4.933 -9.630 1.00 0.00 28 GLU A C 4
ATOM 2996 O O . GLU A 1 28 ? 1.618 5.531 -10.601 1.00 0.00 28 GLU A O 4
ATOM 3008 N N . SER A 1 29 ? 1.502 3.875 -9.084 1.00 0.00 29 SER A N 4
ATOM 3009 C CA . SER A 1 29 ? 0.263 3.330 -9.600 1.00 0.00 29 SER A CA 4
ATOM 3010 C C . SER A 1 29 ? -0.899 4.241 -9.256 1.00 0.00 29 SER A C 4
ATOM 3011 O O . SER A 1 29 ? -2.043 3.937 -9.579 1.00 0.00 29 SER A O 4
ATOM 3019 N N . ASN A 1 30 ? -0.593 5.353 -8.596 1.00 0.00 30 ASN A N 4
ATOM 3020 C CA . ASN A 1 30 ? -1.622 6.311 -8.209 1.00 0.00 30 ASN A CA 4
ATOM 3021 C C . ASN A 1 30 ? -2.440 5.790 -7.034 1.00 0.00 30 ASN A C 4
ATOM 3022 O O . ASN A 1 30 ? -3.668 5.743 -7.096 1.00 0.00 30 ASN A O 4
ATOM 3033 N N . PHE A 1 31 ? -1.754 5.398 -5.964 1.00 0.00 31 PHE A N 4
ATOM 3034 C CA . PHE A 1 31 ? -2.422 4.880 -4.773 1.00 0.00 31 PHE A CA 4
ATOM 3035 C C . PHE A 1 31 ? -1.768 5.426 -3.508 1.00 0.00 31 PHE A C 4
ATOM 3036 O O . PHE A 1 31 ? -0.636 5.908 -3.541 1.00 0.00 31 PHE A O 4
ATOM 3053 N N . ALA A 1 32 ? -2.490 5.337 -2.395 1.00 0.00 32 ALA A N 4
ATOM 3054 C CA . ALA A 1 32 ? -1.976 5.815 -1.118 1.00 0.00 32 ALA A CA 4
ATOM 3055 C C . ALA A 1 32 ? -0.842 4.916 -0.625 1.00 0.00 32 ALA A C 4
ATOM 3056 O O . ALA A 1 32 ? -0.643 4.759 0.578 1.00 0.00 32 ALA A O 4
ATOM 3063 N N . GLY A 1 33 ? -0.109 4.326 -1.562 1.00 0.00 33 GLY A N 4
ATOM 3064 C CA . GLY A 1 33 ? 0.994 3.441 -1.219 1.00 0.00 33 GLY A CA 4
ATOM 3065 C C . GLY A 1 33 ? 0.484 2.036 -0.937 1.00 0.00 33 GLY A C 4
ATOM 3066 O O . GLY A 1 33 ? -0.706 1.766 -1.076 1.00 0.00 33 GLY A O 4
ATOM 3070 N N . GLY A 1 34 ? 1.393 1.143 -0.547 1.00 0.00 34 GLY A N 4
ATOM 3071 C CA . GLY A 1 34 ? 1.029 -0.244 -0.254 1.00 0.00 34 GLY A CA 4
ATOM 3072 C C . GLY A 1 34 ? 1.906 -0.814 0.852 1.00 0.00 34 GLY A C 4
ATOM 3073 O O . GLY A 1 34 ? 2.800 -0.137 1.359 1.00 0.00 34 GLY A O 4
ATOM 3077 N N . LYS A 1 35 ? 1.636 -2.059 1.229 1.00 0.00 35 LYS A N 4
ATOM 3078 C CA . LYS A 1 35 ? 2.398 -2.713 2.282 1.00 0.00 35 LYS A CA 4
ATOM 3079 C C . LYS A 1 35 ? 2.304 -4.227 2.138 1.00 0.00 35 LYS A C 4
ATOM 3080 O O . LYS A 1 35 ? 1.695 -4.728 1.195 1.00 0.00 35 LYS A O 4
ATOM 3099 N N . CYS A 1 36 ? 2.905 -4.950 3.081 1.00 0.00 36 CYS A N 4
ATOM 3100 C CA . CYS A 1 36 ? 2.876 -6.414 3.056 1.00 0.00 36 CYS A CA 4
ATOM 3101 C C . CYS A 1 36 ? 1.972 -6.949 4.159 1.00 0.00 36 CYS A C 4
ATOM 3102 O O . CYS A 1 36 ? 2.181 -6.663 5.337 1.00 0.00 36 CYS A O 4
ATOM 3109 N N . VAL A 1 37 ? 0.963 -7.725 3.768 1.00 0.00 37 VAL A N 4
ATOM 3110 C CA . VAL A 1 37 ? 0.019 -8.300 4.735 1.00 0.00 37 VAL A CA 4
ATOM 3111 C C . VAL A 1 37 ? -0.294 -9.750 4.390 1.00 0.00 37 VAL A C 4
ATOM 3112 O O . VAL A 1 37 ? -0.040 -10.204 3.275 1.00 0.00 37 VAL A O 4
ATOM 3125 N N . HIS A 1 38 ? -0.852 -10.468 5.362 1.00 0.00 38 HIS A N 4
ATOM 3126 C CA . HIS A 1 38 ? -1.212 -11.872 5.170 1.00 0.00 38 HIS A CA 4
ATOM 3127 C C . HIS A 1 38 ? -2.664 -11.990 4.717 1.00 0.00 38 HIS A C 4
ATOM 3128 O O . HIS A 1 38 ? -3.467 -11.085 4.939 1.00 0.00 38 HIS A O 4
ATOM 3142 N N . ILE A 1 39 ? -2.990 -13.110 4.075 1.00 0.00 39 ILE A N 4
ATOM 3143 C CA . ILE A 1 39 ? -4.349 -13.345 3.583 1.00 0.00 39 ILE A CA 4
ATOM 3144 C C . ILE A 1 39 ? -5.031 -14.442 4.390 1.00 0.00 39 ILE A C 4
ATOM 3145 O O . ILE A 1 39 ? -4.533 -15.565 4.485 1.00 0.00 39 ILE A O 4
ATOM 3161 N N . GLY A 1 40 ? -6.180 -14.106 4.963 1.00 0.00 40 GLY A N 4
ATOM 3162 C CA . GLY A 1 40 ? -6.938 -15.064 5.756 1.00 0.00 40 GLY A CA 4
ATOM 3163 C C . GLY A 1 40 ? -6.039 -15.853 6.685 1.00 0.00 40 GLY A C 4
ATOM 3164 O O . GLY A 1 40 ? -6.406 -16.934 7.135 1.00 0.00 40 GLY A O 4
ATOM 3168 N N . GLN A 1 41 ? -4.867 -15.308 6.959 1.00 0.00 41 GLN A N 4
ATOM 3169 C CA . GLN A 1 41 ? -3.912 -15.966 7.837 1.00 0.00 41 GLN A CA 4
ATOM 3170 C C . GLN A 1 41 ? -3.282 -17.173 7.143 1.00 0.00 41 GLN A C 4
ATOM 3171 O O . GLN A 1 41 ? -3.012 -18.193 7.774 1.00 0.00 41 GLN A O 4
ATOM 3185 N N . SER A 1 42 ? -3.051 -17.050 5.840 1.00 0.00 42 SER A N 4
ATOM 3186 C CA . SER A 1 42 ? -2.455 -18.142 5.067 1.00 0.00 42 SER A CA 4
ATOM 3187 C C . SER A 1 42 ? -0.937 -18.098 5.148 1.00 0.00 42 SER A C 4
ATOM 3188 O O . SER A 1 42 ? -0.245 -18.959 4.608 1.00 0.00 42 SER A O 4
ATOM 3196 N N . LEU A 1 43 ? -0.432 -17.091 5.827 1.00 0.00 43 LEU A N 4
ATOM 3197 C CA . LEU A 1 43 ? 0.997 -16.920 5.992 1.00 0.00 43 LEU A CA 4
ATOM 3198 C C . LEU A 1 43 ? 1.646 -16.528 4.675 1.00 0.00 43 LEU A C 4
ATOM 3199 O O . LEU A 1 43 ? 2.828 -16.774 4.462 1.00 0.00 43 LEU A O 4
ATOM 3215 N N . ASP A 1 44 ? 0.875 -15.900 3.808 1.00 0.00 44 ASP A N 4
ATOM 3216 C CA . ASP A 1 44 ? 1.390 -15.451 2.521 1.00 0.00 44 ASP A CA 4
ATOM 3217 C C . ASP A 1 44 ? 1.428 -13.933 2.499 1.00 0.00 44 ASP A C 4
ATOM 3218 O O . ASP A 1 44 ? 0.389 -13.290 2.594 1.00 0.00 44 ASP A O 4
ATOM 3227 N N . PHE A 1 45 ? 2.619 -13.361 2.369 1.00 0.00 45 PHE A N 4
ATOM 3228 C CA . PHE A 1 45 ? 2.756 -11.911 2.337 1.00 0.00 45 PHE A CA 4
ATOM 3229 C C . PHE A 1 45 ? 2.641 -11.420 0.904 1.00 0.00 45 PHE A C 4
ATOM 3230 O O . PHE A 1 45 ? 3.315 -11.935 0.010 1.00 0.00 45 PHE A O 4
ATOM 3247 N N . VAL A 1 46 ? 1.781 -10.430 0.685 1.00 0.00 46 VAL A N 4
ATOM 3248 C CA . VAL A 1 46 ? 1.576 -9.876 -0.651 1.00 0.00 46 VAL A CA 4
ATOM 3249 C C . VAL A 1 46 ? 1.595 -8.359 -0.603 1.00 0.00 46 VAL A C 4
ATOM 3250 O O . VAL A 1 46 ? 1.304 -7.759 0.432 1.00 0.00 46 VAL A O 4
ATOM 3263 N N . CYS A 1 47 ? 1.943 -7.746 -1.733 1.00 0.00 47 CYS A N 4
ATOM 3264 C CA . CYS A 1 47 ? 2.011 -6.293 -1.825 1.00 0.00 47 CYS A CA 4
ATOM 3265 C C . CYS A 1 47 ? 0.708 -5.747 -2.382 1.00 0.00 47 CYS A C 4
ATOM 3266 O O . CYS A 1 47 ? 0.329 -6.072 -3.510 1.00 0.00 47 CYS A O 4
ATOM 3273 N N . VAL A 1 48 ? 0.019 -4.924 -1.587 1.00 0.00 48 VAL A N 4
ATOM 3274 C CA . VAL A 1 48 ? -1.254 -4.348 -2.014 1.00 0.00 48 VAL A CA 4
ATOM 3275 C C . VAL A 1 48 ? -1.256 -2.847 -1.790 1.00 0.00 48 VAL A C 4
ATOM 3276 O O . VAL A 1 48 ? -0.688 -2.353 -0.816 1.00 0.00 48 VAL A O 4
ATOM 3289 N N . CYS A 1 49 ? -1.895 -2.125 -2.699 1.00 0.00 49 CYS A N 4
ATOM 3290 C CA . CYS A 1 49 ? -1.960 -0.676 -2.594 1.00 0.00 49 CYS A CA 4
ATOM 3291 C C . CYS A 1 49 ? -3.278 -0.263 -1.972 1.00 0.00 49 CYS A C 4
ATOM 3292 O O . CYS A 1 49 ? -4.189 -1.081 -1.839 1.00 0.00 49 CYS A O 4
ATOM 3299 N N . PHE A 1 50 ? -3.372 1.010 -1.578 1.00 0.00 50 PHE A N 4
ATOM 3300 C CA . PHE A 1 50 ? -4.590 1.521 -0.953 1.00 0.00 50 PHE A CA 4
ATOM 3301 C C . PHE A 1 50 ? -5.150 2.705 -1.748 1.00 0.00 50 PHE A C 4
ATOM 3302 O O . PHE A 1 50 ? -4.391 3.525 -2.265 1.00 0.00 50 PHE A O 4
ATOM 3319 N N . PRO A 1 51 ? -6.454 2.815 -1.845 1.00 0.00 51 PRO A N 4
ATOM 3320 C CA . PRO A 1 51 ? -7.114 3.933 -2.587 1.00 0.00 51 PRO A CA 4
ATOM 3321 C C . PRO A 1 51 ? -6.869 5.283 -1.912 1.00 0.00 51 PRO A C 4
ATOM 3322 O O . PRO A 1 51 ? -6.824 5.376 -0.686 1.00 0.00 51 PRO A O 4
ATOM 3333 N N . LYS A 1 52 ? -6.722 6.327 -2.722 1.00 0.00 52 LYS A N 4
ATOM 3334 C CA . LYS A 1 52 ? -6.500 7.672 -2.197 1.00 0.00 52 LYS A CA 4
ATOM 3335 C C . LYS A 1 52 ? -7.826 8.407 -2.059 1.00 0.00 52 LYS A C 4
ATOM 3336 O O . LYS A 1 52 ? -8.293 8.654 -0.951 1.00 0.00 52 LYS A O 4
ATOM 3355 N N . TYR A 1 53 ? -8.431 8.756 -3.196 1.00 0.00 53 TYR A N 4
ATOM 3356 C CA . TYR A 1 53 ? -9.711 9.468 -3.194 1.00 0.00 53 TYR A CA 4
ATOM 3357 C C . TYR A 1 53 ? -10.701 8.788 -4.135 1.00 0.00 53 TYR A C 4
ATOM 3358 O O . TYR A 1 53 ? -11.520 9.451 -4.766 1.00 0.00 53 TYR A O 4
ATOM 3376 N N . TYR A 1 54 ? -10.620 7.462 -4.225 1.00 0.00 54 TYR A N 4
ATOM 3377 C CA . TYR A 1 54 ? -11.513 6.707 -5.092 1.00 0.00 54 TYR A CA 4
ATOM 3378 C C . TYR A 1 54 ? -12.960 6.882 -4.647 1.00 0.00 54 TYR A C 4
ATOM 3379 O O . TYR A 1 54 ? -13.272 6.755 -3.464 1.00 0.00 54 TYR A O 4
ATOM 3397 N N . ILE A 1 55 ? -13.837 7.177 -5.603 1.00 0.00 55 ILE A N 4
ATOM 3398 C CA . ILE A 1 55 ? -15.258 7.372 -5.304 1.00 0.00 55 ILE A CA 4
ATOM 3399 C C . ILE A 1 55 ? -16.118 6.901 -6.473 1.00 0.00 55 ILE A C 4
ATOM 3400 O O . ILE A 1 55 ? -17.253 6.527 -6.231 1.00 0.00 55 ILE A O 4
ATOM 3417 N N . LYS A 1 1 ? -18.991 10.324 -0.633 1.00 0.00 1 LYS A N 5
ATOM 3418 C CA . LYS A 1 1 ? -17.912 9.980 0.340 1.00 0.00 1 LYS A CA 5
ATOM 3419 C C . LYS A 1 1 ? -17.202 8.728 -0.145 1.00 0.00 1 LYS A C 5
ATOM 3420 O O . LYS A 1 1 ? -16.725 7.921 0.654 1.00 0.00 1 LYS A O 5
ATOM 3441 N N . ASP A 1 2 ? -17.126 8.575 -1.458 1.00 0.00 2 ASP A N 5
ATOM 3442 C CA . ASP A 1 2 ? -16.460 7.421 -2.038 1.00 0.00 2 ASP A CA 5
ATOM 3443 C C . ASP A 1 2 ? -14.983 7.466 -1.668 1.00 0.00 2 ASP A C 5
ATOM 3444 O O . ASP A 1 2 ? -14.227 6.535 -1.942 1.00 0.00 2 ASP A O 5
ATOM 3453 N N . ILE A 1 3 ? -14.591 8.569 -1.033 1.00 0.00 3 ILE A N 5
ATOM 3454 C CA . ILE A 1 3 ? -13.212 8.763 -0.605 1.00 0.00 3 ILE A CA 5
ATOM 3455 C C . ILE A 1 3 ? -12.781 7.656 0.350 1.00 0.00 3 ILE A C 5
ATOM 3456 O O . ILE A 1 3 ? -11.642 7.631 0.816 1.00 0.00 3 ILE A O 5
ATOM 3472 N N . ASP A 1 4 ? -13.699 6.744 0.639 1.00 0.00 4 ASP A N 5
ATOM 3473 C CA . ASP A 1 4 ? -13.408 5.648 1.548 1.00 0.00 4 ASP A CA 5
ATOM 3474 C C . ASP A 1 4 ? -12.173 4.892 1.086 1.00 0.00 4 ASP A C 5
ATOM 3475 O O . ASP A 1 4 ? -11.348 4.478 1.902 1.00 0.00 4 ASP A O 5
ATOM 3484 N N . GLY A 1 5 ? -12.049 4.716 -0.217 1.00 0.00 5 GLY A N 5
ATOM 3485 C CA . GLY A 1 5 ? -10.907 4.008 -0.760 1.00 0.00 5 GLY A CA 5
ATOM 3486 C C . GLY A 1 5 ? -11.037 2.528 -0.495 1.00 0.00 5 GLY A C 5
ATOM 3487 O O . GLY A 1 5 ? -10.529 2.018 0.504 1.00 0.00 5 GLY A O 5
ATOM 3491 N N . ARG A 1 6 ? -11.744 1.844 -1.378 1.00 0.00 6 ARG A N 5
ATOM 3492 C CA . ARG A 1 6 ? -11.977 0.415 -1.225 1.00 0.00 6 ARG A CA 5
ATOM 3493 C C . ARG A 1 6 ? -11.634 -0.361 -2.493 1.00 0.00 6 ARG A C 5
ATOM 3494 O O . ARG A 1 6 ? -12.338 -1.300 -2.866 1.00 0.00 6 ARG A O 5
ATOM 3515 N N . LYS A 1 7 ? -10.535 0.021 -3.147 1.00 0.00 7 LYS A N 5
ATOM 3516 C CA . LYS A 1 7 ? -10.083 -0.653 -4.364 1.00 0.00 7 LYS A CA 5
ATOM 3517 C C . LYS A 1 7 ? -8.583 -0.955 -4.292 1.00 0.00 7 LYS A C 5
ATOM 3518 O O . LYS A 1 7 ? -7.783 -0.319 -4.975 1.00 0.00 7 LYS A O 5
ATOM 3537 N N . PRO A 1 8 ? -8.196 -1.914 -3.498 1.00 0.00 8 PRO A N 5
ATOM 3538 C CA . PRO A 1 8 ? -6.765 -2.321 -3.357 1.00 0.00 8 PRO A CA 5
ATOM 3539 C C . PRO A 1 8 ? -6.264 -3.003 -4.634 1.00 0.00 8 PRO A C 5
ATOM 3540 O O . PRO A 1 8 ? -7.051 -3.591 -5.376 1.00 0.00 8 PRO A O 5
ATOM 3551 N N . LEU A 1 9 ? -4.957 -2.929 -4.882 1.00 0.00 9 LEU A N 5
ATOM 3552 C CA . LEU A 1 9 ? -4.369 -3.554 -6.072 1.00 0.00 9 LEU A CA 5
ATOM 3553 C C . LEU A 1 9 ? -3.170 -4.407 -5.660 1.00 0.00 9 LEU A C 5
ATOM 3554 O O . LEU A 1 9 ? -2.179 -3.884 -5.158 1.00 0.00 9 LEU A O 5
ATOM 3570 N N . LEU A 1 10 ? -3.259 -5.716 -5.888 1.00 0.00 10 LEU A N 5
ATOM 3571 C CA . LEU A 1 10 ? -2.165 -6.626 -5.538 1.00 0.00 10 LEU A CA 5
ATOM 3572 C C . LEU A 1 10 ? -1.207 -6.733 -6.721 1.00 0.00 10 LEU A C 5
ATOM 3573 O O . LEU A 1 10 ? -1.621 -7.045 -7.837 1.00 0.00 10 LEU A O 5
ATOM 3589 N N . ILE A 1 11 ? 0.074 -6.449 -6.472 1.00 0.00 11 ILE A N 5
ATOM 3590 C CA . ILE A 1 11 ? 1.086 -6.495 -7.531 1.00 0.00 11 ILE A CA 5
ATOM 3591 C C . ILE A 1 11 ? 1.919 -7.767 -7.430 1.00 0.00 11 ILE A C 5
ATOM 3592 O O . ILE A 1 11 ? 2.146 -8.454 -8.428 1.00 0.00 11 ILE A O 5
ATOM 3608 N N . GLY A 1 12 ? 2.371 -8.076 -6.224 1.00 0.00 12 GLY A N 5
ATOM 3609 C CA . GLY A 1 12 ? 3.176 -9.266 -6.009 1.00 0.00 12 GLY A CA 5
ATOM 3610 C C . GLY A 1 12 ? 3.252 -9.612 -4.532 1.00 0.00 12 GLY A C 5
ATOM 3611 O O . GLY A 1 12 ? 2.263 -9.533 -3.806 1.00 0.00 12 GLY A O 5
ATOM 3615 N N . THR A 1 13 ? 4.447 -9.997 -4.104 1.00 0.00 13 THR A N 5
ATOM 3616 C CA . THR A 1 13 ? 4.693 -10.366 -2.711 1.00 0.00 13 THR A CA 5
ATOM 3617 C C . THR A 1 13 ? 5.996 -9.751 -2.226 1.00 0.00 13 THR A C 5
ATOM 3618 O O . THR A 1 13 ? 6.860 -9.392 -3.024 1.00 0.00 13 THR A O 5
ATOM 3629 N N . CYS A 1 14 ? 6.137 -9.642 -0.913 1.00 0.00 14 CYS A N 5
ATOM 3630 C CA . CYS A 1 14 ? 7.351 -9.076 -0.340 1.00 0.00 14 CYS A CA 5
ATOM 3631 C C . CYS A 1 14 ? 8.579 -9.808 -0.885 1.00 0.00 14 CYS A C 5
ATOM 3632 O O . CYS A 1 14 ? 9.709 -9.352 -0.712 1.00 0.00 14 CYS A O 5
ATOM 3639 N N . ILE A 1 15 ? 8.353 -10.942 -1.544 1.00 0.00 15 ILE A N 5
ATOM 3640 C CA . ILE A 1 15 ? 9.452 -11.710 -2.099 1.00 0.00 15 ILE A CA 5
ATOM 3641 C C . ILE A 1 15 ? 10.041 -10.998 -3.302 1.00 0.00 15 ILE A C 5
ATOM 3642 O O . ILE A 1 15 ? 11.258 -10.921 -3.468 1.00 0.00 15 ILE A O 5
ATOM 3658 N N . GLU A 1 16 ? 9.156 -10.492 -4.149 1.00 0.00 16 GLU A N 5
ATOM 3659 C CA . GLU A 1 16 ? 9.563 -9.794 -5.357 1.00 0.00 16 GLU A CA 5
ATOM 3660 C C . GLU A 1 16 ? 9.475 -8.278 -5.173 1.00 0.00 16 GLU A C 5
ATOM 3661 O O . GLU A 1 16 ? 10.285 -7.534 -5.723 1.00 0.00 16 GLU A O 5
ATOM 3673 N N . PHE A 1 17 ? 8.486 -7.827 -4.396 1.00 0.00 17 PHE A N 5
ATOM 3674 C CA . PHE A 1 17 ? 8.301 -6.394 -4.134 1.00 0.00 17 PHE A CA 5
ATOM 3675 C C . PHE A 1 17 ? 8.484 -6.108 -2.641 1.00 0.00 17 PHE A C 5
ATOM 3676 O O . PHE A 1 17 ? 7.510 -6.068 -1.889 1.00 0.00 17 PHE A O 5
ATOM 3693 N N . PRO A 1 18 ? 9.708 -5.914 -2.199 1.00 0.00 18 PRO A N 5
ATOM 3694 C CA . PRO A 1 18 ? 10.007 -5.637 -0.762 1.00 0.00 18 PRO A CA 5
ATOM 3695 C C . PRO A 1 18 ? 9.118 -4.521 -0.209 1.00 0.00 18 PRO A C 5
ATOM 3696 O O . PRO A 1 18 ? 8.262 -4.004 -0.916 1.00 0.00 18 PRO A O 5
ATOM 3707 N N . THR A 1 19 ? 9.312 -4.166 1.056 1.00 0.00 19 THR A N 5
ATOM 3708 C CA . THR A 1 19 ? 8.490 -3.127 1.672 1.00 0.00 19 THR A CA 5
ATOM 3709 C C . THR A 1 19 ? 8.610 -1.801 0.921 1.00 0.00 19 THR A C 5
ATOM 3710 O O . THR A 1 19 ? 7.603 -1.194 0.558 1.00 0.00 19 THR A O 5
ATOM 3721 N N . GLU A 1 20 ? 9.838 -1.360 0.695 1.00 0.00 20 GLU A N 5
ATOM 3722 C CA . GLU A 1 20 ? 10.081 -0.103 -0.007 1.00 0.00 20 GLU A CA 5
ATOM 3723 C C . GLU A 1 20 ? 9.510 -0.118 -1.426 1.00 0.00 20 GLU A C 5
ATOM 3724 O O . GLU A 1 20 ? 8.823 0.818 -1.834 1.00 0.00 20 GLU A O 5
ATOM 3736 N N . LYS A 1 21 ? 9.825 -1.162 -2.188 1.00 0.00 21 LYS A N 5
ATOM 3737 C CA . LYS A 1 21 ? 9.357 -1.246 -3.567 1.00 0.00 21 LYS A CA 5
ATOM 3738 C C . LYS A 1 21 ? 7.834 -1.355 -3.602 1.00 0.00 21 LYS A C 5
ATOM 3739 O O . LYS A 1 21 ? 7.164 -0.679 -4.381 1.00 0.00 21 LYS A O 5
ATOM 3758 N N . CYS A 1 22 ? 7.311 -2.222 -2.752 1.00 0.00 22 CYS A N 5
ATOM 3759 C CA . CYS A 1 22 ? 5.877 -2.451 -2.667 1.00 0.00 22 CYS A CA 5
ATOM 3760 C C . CYS A 1 22 ? 5.104 -1.139 -2.650 1.00 0.00 22 CYS A C 5
ATOM 3761 O O . CYS A 1 22 ? 4.286 -0.872 -3.532 1.00 0.00 22 CYS A O 5
ATOM 3768 N N . ASN A 1 23 ? 5.359 -0.331 -1.631 1.00 0.00 23 ASN A N 5
ATOM 3769 C CA . ASN A 1 23 ? 4.677 0.943 -1.496 1.00 0.00 23 ASN A CA 5
ATOM 3770 C C . ASN A 1 23 ? 5.042 1.870 -2.639 1.00 0.00 23 ASN A C 5
ATOM 3771 O O . ASN A 1 23 ? 4.169 2.436 -3.280 1.00 0.00 23 ASN A O 5
ATOM 3782 N N . LYS A 1 24 ? 6.331 2.010 -2.910 1.00 0.00 24 LYS A N 5
ATOM 3783 C CA . LYS A 1 24 ? 6.769 2.881 -3.989 1.00 0.00 24 LYS A CA 5
ATOM 3784 C C . LYS A 1 24 ? 5.963 2.595 -5.241 1.00 0.00 24 LYS A C 5
ATOM 3785 O O . LYS A 1 24 ? 5.541 3.504 -5.934 1.00 0.00 24 LYS A O 5
ATOM 3804 N N . THR A 1 25 ? 5.744 1.333 -5.522 1.00 0.00 25 THR A N 5
ATOM 3805 C CA . THR A 1 25 ? 4.991 0.975 -6.704 1.00 0.00 25 THR A CA 5
ATOM 3806 C C . THR A 1 25 ? 3.572 1.529 -6.629 1.00 0.00 25 THR A C 5
ATOM 3807 O O . THR A 1 25 ? 3.051 2.051 -7.615 1.00 0.00 25 THR A O 5
ATOM 3818 N N . CYS A 1 26 ? 2.958 1.423 -5.457 1.00 0.00 26 CYS A N 5
ATOM 3819 C CA . CYS A 1 26 ? 1.601 1.935 -5.275 1.00 0.00 26 CYS A CA 5
ATOM 3820 C C . CYS A 1 26 ? 1.613 3.448 -5.421 1.00 0.00 26 CYS A C 5
ATOM 3821 O O . CYS A 1 26 ? 0.676 4.054 -5.925 1.00 0.00 26 CYS A O 5
ATOM 3828 N N . ILE A 1 27 ? 2.704 4.042 -4.979 1.00 0.00 27 ILE A N 5
ATOM 3829 C CA . ILE A 1 27 ? 2.875 5.481 -5.039 1.00 0.00 27 ILE A CA 5
ATOM 3830 C C . ILE A 1 27 ? 2.953 5.941 -6.480 1.00 0.00 27 ILE A C 5
ATOM 3831 O O . ILE A 1 27 ? 2.388 6.970 -6.854 1.00 0.00 27 ILE A O 5
ATOM 3847 N N . GLU A 1 28 ? 3.669 5.170 -7.277 1.00 0.00 28 GLU A N 5
ATOM 3848 C CA . GLU A 1 28 ? 3.841 5.489 -8.679 1.00 0.00 28 GLU A CA 5
ATOM 3849 C C . GLU A 1 28 ? 2.508 5.432 -9.405 1.00 0.00 28 GLU A C 5
ATOM 3850 O O . GLU A 1 28 ? 2.253 6.204 -10.329 1.00 0.00 28 GLU A O 5
ATOM 3862 N N . SER A 1 29 ? 1.662 4.512 -8.970 1.00 0.00 29 SER A N 5
ATOM 3863 C CA . SER A 1 29 ? 0.348 4.347 -9.570 1.00 0.00 29 SER A CA 5
ATOM 3864 C C . SER A 1 29 ? -0.520 5.561 -9.265 1.00 0.00 29 SER A C 5
ATOM 3865 O O . SER A 1 29 ? -1.674 5.630 -9.680 1.00 0.00 29 SER A O 5
ATOM 3873 N N . ASN A 1 30 ? 0.056 6.511 -8.533 1.00 0.00 30 ASN A N 5
ATOM 3874 C CA . ASN A 1 30 ? -0.651 7.733 -8.159 1.00 0.00 30 ASN A CA 5
ATOM 3875 C C . ASN A 1 30 ? -1.555 7.480 -6.955 1.00 0.00 30 ASN A C 5
ATOM 3876 O O . ASN A 1 30 ? -2.435 8.284 -6.650 1.00 0.00 30 ASN A O 5
ATOM 3887 N N . PHE A 1 31 ? -1.341 6.352 -6.268 1.00 0.00 31 PHE A N 5
ATOM 3888 C CA . PHE A 1 31 ? -2.151 6.010 -5.107 1.00 0.00 31 PHE A CA 5
ATOM 3889 C C . PHE A 1 31 ? -1.458 6.474 -3.821 1.00 0.00 31 PHE A C 5
ATOM 3890 O O . PHE A 1 31 ? -0.498 7.245 -3.865 1.00 0.00 31 PHE A O 5
ATOM 3907 N N . ALA A 1 32 ? -1.965 6.017 -2.681 1.00 0.00 32 ALA A N 5
ATOM 3908 C CA . ALA A 1 32 ? -1.405 6.412 -1.383 1.00 0.00 32 ALA A CA 5
ATOM 3909 C C . ALA A 1 32 ? -0.101 5.685 -1.068 1.00 0.00 32 ALA A C 5
ATOM 3910 O O . ALA A 1 32 ? 0.899 6.305 -0.705 1.00 0.00 32 ALA A O 5
ATOM 3917 N N . GLY A 1 33 ? -0.137 4.367 -1.186 1.00 0.00 33 GLY A N 5
ATOM 3918 C CA . GLY A 1 33 ? 1.021 3.537 -0.897 1.00 0.00 33 GLY A CA 5
ATOM 3919 C C . GLY A 1 33 ? 0.585 2.093 -0.717 1.00 0.00 33 GLY A C 5
ATOM 3920 O O . GLY A 1 33 ? -0.595 1.779 -0.846 1.00 0.00 33 GLY A O 5
ATOM 3924 N N . GLY A 1 34 ? 1.534 1.211 -0.431 1.00 0.00 34 GLY A N 5
ATOM 3925 C CA . GLY A 1 34 ? 1.218 -0.206 -0.258 1.00 0.00 34 GLY A CA 5
ATOM 3926 C C . GLY A 1 34 ? 2.057 -0.829 0.842 1.00 0.00 34 GLY A C 5
ATOM 3927 O O . GLY A 1 34 ? 2.986 -0.215 1.355 1.00 0.00 34 GLY A O 5
ATOM 3931 N N . LYS A 1 35 ? 1.712 -2.054 1.214 1.00 0.00 35 LYS A N 5
ATOM 3932 C CA . LYS A 1 35 ? 2.441 -2.749 2.266 1.00 0.00 35 LYS A CA 5
ATOM 3933 C C . LYS A 1 35 ? 2.271 -4.259 2.139 1.00 0.00 35 LYS A C 5
ATOM 3934 O O . LYS A 1 35 ? 1.554 -4.746 1.266 1.00 0.00 35 LYS A O 5
ATOM 3953 N N . CYS A 1 36 ? 2.927 -4.988 3.037 1.00 0.00 36 CYS A N 5
ATOM 3954 C CA . CYS A 1 36 ? 2.850 -6.446 3.054 1.00 0.00 36 CYS A CA 5
ATOM 3955 C C . CYS A 1 36 ? 1.950 -6.910 4.199 1.00 0.00 36 CYS A C 5
ATOM 3956 O O . CYS A 1 36 ? 2.125 -6.500 5.347 1.00 0.00 36 CYS A O 5
ATOM 3963 N N . VAL A 1 37 ? 0.978 -7.764 3.875 1.00 0.00 37 VAL A N 5
ATOM 3964 C CA . VAL A 1 37 ? 0.039 -8.283 4.875 1.00 0.00 37 VAL A CA 5
ATOM 3965 C C . VAL A 1 37 ? -0.171 -9.781 4.686 1.00 0.00 37 VAL A C 5
ATOM 3966 O O . VAL A 1 37 ? 0.146 -10.334 3.635 1.00 0.00 37 VAL A O 5
ATOM 3979 N N . HIS A 1 38 ? -0.716 -10.433 5.714 1.00 0.00 38 HIS A N 5
ATOM 3980 C CA . HIS A 1 38 ? -0.979 -11.875 5.663 1.00 0.00 38 HIS A CA 5
ATOM 3981 C C . HIS A 1 38 ? -2.480 -12.132 5.571 1.00 0.00 38 HIS A C 5
ATOM 3982 O O . HIS A 1 38 ? -3.293 -11.290 5.955 1.00 0.00 38 HIS A O 5
ATOM 3996 N N . ILE A 1 39 ? -2.834 -13.301 5.045 1.00 0.00 39 ILE A N 5
ATOM 3997 C CA . ILE A 1 39 ? -4.236 -13.683 4.880 1.00 0.00 39 ILE A CA 5
ATOM 3998 C C . ILE A 1 39 ? -4.524 -14.990 5.605 1.00 0.00 39 ILE A C 5
ATOM 3999 O O . ILE A 1 39 ? -3.802 -15.975 5.440 1.00 0.00 39 ILE A O 5
ATOM 4015 N N . GLY A 1 40 ? -5.580 -14.997 6.408 1.00 0.00 40 GLY A N 5
ATOM 4016 C CA . GLY A 1 40 ? -5.950 -16.196 7.149 1.00 0.00 40 GLY A CA 5
ATOM 4017 C C . GLY A 1 40 ? -4.735 -16.793 7.848 1.00 0.00 40 GLY A C 5
ATOM 4018 O O . GLY A 1 40 ? -4.238 -16.245 8.831 1.00 0.00 40 GLY A O 5
ATOM 4022 N N . GLN A 1 41 ? -4.262 -17.928 7.335 1.00 0.00 41 GLN A N 5
ATOM 4023 C CA . GLN A 1 41 ? -3.104 -18.608 7.913 1.00 0.00 41 GLN A CA 5
ATOM 4024 C C . GLN A 1 41 ? -2.156 -19.080 6.811 1.00 0.00 41 GLN A C 5
ATOM 4025 O O . GLN A 1 41 ? -1.492 -20.107 6.953 1.00 0.00 41 GLN A O 5
ATOM 4039 N N . SER A 1 42 ? -2.093 -18.326 5.714 1.00 0.00 42 SER A N 5
ATOM 4040 C CA . SER A 1 42 ? -1.216 -18.691 4.604 1.00 0.00 42 SER A CA 5
ATOM 4041 C C . SER A 1 42 ? 0.204 -18.215 4.875 1.00 0.00 42 SER A C 5
ATOM 4042 O O . SER A 1 42 ? 1.148 -18.606 4.189 1.00 0.00 42 SER A O 5
ATOM 4050 N N . LEU A 1 43 ? 0.338 -17.376 5.886 1.00 0.00 43 LEU A N 5
ATOM 4051 C CA . LEU A 1 43 ? 1.632 -16.843 6.268 1.00 0.00 43 LEU A CA 5
ATOM 4052 C C . LEU A 1 43 ? 2.357 -16.292 5.045 1.00 0.00 43 LEU A C 5
ATOM 4053 O O . LEU A 1 43 ? 3.586 -16.283 4.985 1.00 0.00 43 LEU A O 5
ATOM 4069 N N . ASP A 1 44 ? 1.577 -15.831 4.072 1.00 0.00 44 ASP A N 5
ATOM 4070 C CA . ASP A 1 44 ? 2.129 -15.270 2.845 1.00 0.00 44 ASP A CA 5
ATOM 4071 C C . ASP A 1 44 ? 1.990 -13.750 2.847 1.00 0.00 44 ASP A C 5
ATOM 4072 O O . ASP A 1 44 ? 0.921 -13.216 3.145 1.00 0.00 44 ASP A O 5
ATOM 4081 N N . PHE A 1 45 ? 3.075 -13.055 2.506 1.00 0.00 45 PHE A N 5
ATOM 4082 C CA . PHE A 1 45 ? 3.062 -11.594 2.468 1.00 0.00 45 PHE A CA 5
ATOM 4083 C C . PHE A 1 45 ? 2.736 -11.114 1.061 1.00 0.00 45 PHE A C 5
ATOM 4084 O O . PHE A 1 45 ? 3.482 -11.372 0.114 1.00 0.00 45 PHE A O 5
ATOM 4101 N N . VAL A 1 46 ? 1.616 -10.409 0.931 1.00 0.00 46 VAL A N 5
ATOM 4102 C CA . VAL A 1 46 ? 1.172 -9.891 -0.360 1.00 0.00 46 VAL A CA 5
ATOM 4103 C C . VAL A 1 46 ? 1.285 -8.381 -0.379 1.00 0.00 46 VAL A C 5
ATOM 4104 O O . VAL A 1 46 ? 0.937 -7.709 0.592 1.00 0.00 46 VAL A O 5
ATOM 4117 N N . CYS A 1 47 ? 1.779 -7.852 -1.491 1.00 0.00 47 CYS A N 5
ATOM 4118 C CA . CYS A 1 47 ? 1.944 -6.412 -1.639 1.00 0.00 47 CYS A CA 5
ATOM 4119 C C . CYS A 1 47 ? 0.714 -5.821 -2.300 1.00 0.00 47 CYS A C 5
ATOM 4120 O O . CYS A 1 47 ? 0.372 -6.178 -3.429 1.00 0.00 47 CYS A O 5
ATOM 4127 N N . VAL A 1 48 ? 0.039 -4.920 -1.584 1.00 0.00 48 VAL A N 5
ATOM 4128 C CA . VAL A 1 48 ? -1.171 -4.292 -2.109 1.00 0.00 48 VAL A CA 5
ATOM 4129 C C . VAL A 1 48 ? -1.080 -2.772 -2.011 1.00 0.00 48 VAL A C 5
ATOM 4130 O O . VAL A 1 48 ? -0.415 -2.238 -1.126 1.00 0.00 48 VAL A O 5
ATOM 4143 N N . CYS A 1 49 ? -1.758 -2.088 -2.934 1.00 0.00 49 CYS A N 5
ATOM 4144 C CA . CYS A 1 49 ? -1.763 -0.621 -2.967 1.00 0.00 49 CYS A CA 5
ATOM 4145 C C . CYS A 1 49 ? -3.019 -0.116 -2.260 1.00 0.00 49 CYS A C 5
ATOM 4146 O O . CYS A 1 49 ? -3.934 -0.895 -1.992 1.00 0.00 49 CYS A O 5
ATOM 4153 N N . PHE A 1 50 ? -3.054 1.179 -1.926 1.00 0.00 50 PHE A N 5
ATOM 4154 C CA . PHE A 1 50 ? -4.209 1.750 -1.211 1.00 0.00 50 PHE A CA 5
ATOM 4155 C C . PHE A 1 50 ? -4.750 3.003 -1.933 1.00 0.00 50 PHE A C 5
ATOM 4156 O O . PHE A 1 50 ? -4.004 3.956 -2.151 1.00 0.00 50 PHE A O 5
ATOM 4173 N N . PRO A 1 51 ? -6.025 3.038 -2.291 1.00 0.00 51 PRO A N 5
ATOM 4174 C CA . PRO A 1 51 ? -6.625 4.228 -2.977 1.00 0.00 51 PRO A CA 5
ATOM 4175 C C . PRO A 1 51 ? -6.347 5.546 -2.244 1.00 0.00 51 PRO A C 5
ATOM 4176 O O . PRO A 1 51 ? -6.451 5.624 -1.019 1.00 0.00 51 PRO A O 5
ATOM 4187 N N . LYS A 1 52 ? -6.015 6.585 -3.016 1.00 0.00 52 LYS A N 5
ATOM 4188 C CA . LYS A 1 52 ? -5.748 7.909 -2.467 1.00 0.00 52 LYS A CA 5
ATOM 4189 C C . LYS A 1 52 ? -6.836 8.892 -2.900 1.00 0.00 52 LYS A C 5
ATOM 4190 O O . LYS A 1 52 ? -7.382 9.628 -2.080 1.00 0.00 52 LYS A O 5
ATOM 4209 N N . TYR A 1 53 ? -7.140 8.907 -4.204 1.00 0.00 53 TYR A N 5
ATOM 4210 C CA . TYR A 1 53 ? -8.160 9.815 -4.745 1.00 0.00 53 TYR A CA 5
ATOM 4211 C C . TYR A 1 53 ? -9.159 9.052 -5.614 1.00 0.00 53 TYR A C 5
ATOM 4212 O O . TYR A 1 53 ? -9.579 9.536 -6.664 1.00 0.00 53 TYR A O 5
ATOM 4230 N N . TYR A 1 54 ? -9.538 7.860 -5.172 1.00 0.00 54 TYR A N 5
ATOM 4231 C CA . TYR A 1 54 ? -10.485 7.046 -5.919 1.00 0.00 54 TYR A CA 5
ATOM 4232 C C . TYR A 1 54 ? -11.904 7.473 -5.596 1.00 0.00 54 TYR A C 5
ATOM 4233 O O . TYR A 1 54 ? -12.477 7.056 -4.589 1.00 0.00 54 TYR A O 5
ATOM 4251 N N . ILE A 1 55 ? -12.467 8.318 -6.452 1.00 0.00 55 ILE A N 5
ATOM 4252 C CA . ILE A 1 55 ? -13.821 8.816 -6.249 1.00 0.00 55 ILE A CA 5
ATOM 4253 C C . ILE A 1 55 ? -14.803 8.077 -7.152 1.00 0.00 55 ILE A C 5
ATOM 4254 O O . ILE A 1 55 ? -15.953 7.948 -6.765 1.00 0.00 55 ILE A O 5
ATOM 4271 N N . LYS A 1 1 ? -8.416 9.910 -17.759 1.00 0.00 1 LYS A N 6
ATOM 4272 C CA . LYS A 1 1 ? -9.052 8.691 -17.184 1.00 0.00 1 LYS A CA 6
ATOM 4273 C C . LYS A 1 1 ? -10.207 9.101 -16.277 1.00 0.00 1 LYS A C 6
ATOM 4274 O O . LYS A 1 1 ? -10.003 9.733 -15.239 1.00 0.00 1 LYS A O 6
ATOM 4295 N N . ASP A 1 2 ? -11.424 8.735 -16.677 1.00 0.00 2 ASP A N 6
ATOM 4296 C CA . ASP A 1 2 ? -12.614 9.064 -15.896 1.00 0.00 2 ASP A CA 6
ATOM 4297 C C . ASP A 1 2 ? -12.885 7.984 -14.855 1.00 0.00 2 ASP A C 6
ATOM 4298 O O . ASP A 1 2 ? -13.884 8.035 -14.138 1.00 0.00 2 ASP A O 6
ATOM 4307 N N . ILE A 1 3 ? -11.986 7.008 -14.777 1.00 0.00 3 ILE A N 6
ATOM 4308 C CA . ILE A 1 3 ? -12.134 5.920 -13.818 1.00 0.00 3 ILE A CA 6
ATOM 4309 C C . ILE A 1 3 ? -11.818 6.403 -12.411 1.00 0.00 3 ILE A C 6
ATOM 4310 O O . ILE A 1 3 ? -10.782 7.026 -12.174 1.00 0.00 3 ILE A O 6
ATOM 4326 N N . ASP A 1 4 ? -12.719 6.114 -11.478 1.00 0.00 4 ASP A N 6
ATOM 4327 C CA . ASP A 1 4 ? -12.526 6.522 -10.094 1.00 0.00 4 ASP A CA 6
ATOM 4328 C C . ASP A 1 4 ? -11.272 5.872 -9.525 1.00 0.00 4 ASP A C 6
ATOM 4329 O O . ASP A 1 4 ? -10.488 6.515 -8.827 1.00 0.00 4 ASP A O 6
ATOM 4338 N N . GLY A 1 5 ? -11.083 4.591 -9.833 1.00 0.00 5 GLY A N 6
ATOM 4339 C CA . GLY A 1 5 ? -9.915 3.865 -9.351 1.00 0.00 5 GLY A CA 6
ATOM 4340 C C . GLY A 1 5 ? -9.658 4.164 -7.887 1.00 0.00 5 GLY A C 6
ATOM 4341 O O . GLY A 1 5 ? -8.756 4.930 -7.547 1.00 0.00 5 GLY A O 6
ATOM 4345 N N . ARG A 1 6 ? -10.466 3.568 -7.023 1.00 0.00 6 ARG A N 6
ATOM 4346 C CA . ARG A 1 6 ? -10.340 3.779 -5.586 1.00 0.00 6 ARG A CA 6
ATOM 4347 C C . ARG A 1 6 ? -10.308 2.447 -4.837 1.00 0.00 6 ARG A C 6
ATOM 4348 O O . ARG A 1 6 ? -10.778 2.351 -3.703 1.00 0.00 6 ARG A O 6
ATOM 4369 N N . LYS A 1 7 ? -9.759 1.413 -5.484 1.00 0.00 7 LYS A N 6
ATOM 4370 C CA . LYS A 1 7 ? -9.678 0.078 -4.877 1.00 0.00 7 LYS A CA 6
ATOM 4371 C C . LYS A 1 7 ? -8.221 -0.396 -4.799 1.00 0.00 7 LYS A C 6
ATOM 4372 O O . LYS A 1 7 ? -7.403 -0.032 -5.646 1.00 0.00 7 LYS A O 6
ATOM 4391 N N . PRO A 1 8 ? -7.882 -1.207 -3.818 1.00 0.00 8 PRO A N 6
ATOM 4392 C CA . PRO A 1 8 ? -6.493 -1.743 -3.664 1.00 0.00 8 PRO A CA 6
ATOM 4393 C C . PRO A 1 8 ? -6.070 -2.594 -4.866 1.00 0.00 8 PRO A C 6
ATOM 4394 O O . PRO A 1 8 ? -6.913 -3.144 -5.576 1.00 0.00 8 PRO A O 6
ATOM 4405 N N . LEU A 1 9 ? -4.757 -2.680 -5.092 1.00 0.00 9 LEU A N 6
ATOM 4406 C CA . LEU A 1 9 ? -4.221 -3.452 -6.222 1.00 0.00 9 LEU A CA 6
ATOM 4407 C C . LEU A 1 9 ? -3.089 -4.372 -5.752 1.00 0.00 9 LEU A C 6
ATOM 4408 O O . LEU A 1 9 ? -2.078 -3.899 -5.236 1.00 0.00 9 LEU A O 6
ATOM 4424 N N . LEU A 1 10 ? -3.252 -5.678 -5.954 1.00 0.00 10 LEU A N 6
ATOM 4425 C CA . LEU A 1 10 ? -2.220 -6.647 -5.565 1.00 0.00 10 LEU A CA 6
ATOM 4426 C C . LEU A 1 10 ? -1.268 -6.840 -6.742 1.00 0.00 10 LEU A C 6
ATOM 4427 O O . LEU A 1 10 ? -1.707 -7.086 -7.865 1.00 0.00 10 LEU A O 6
ATOM 4443 N N . ILE A 1 11 ? 0.038 -6.705 -6.496 1.00 0.00 11 ILE A N 6
ATOM 4444 C CA . ILE A 1 11 ? 1.028 -6.840 -7.567 1.00 0.00 11 ILE A CA 6
ATOM 4445 C C . ILE A 1 11 ? 1.699 -8.205 -7.516 1.00 0.00 11 ILE A C 6
ATOM 4446 O O . ILE A 1 11 ? 1.894 -8.850 -8.546 1.00 0.00 11 ILE A O 6
ATOM 4462 N N . GLY A 1 12 ? 2.045 -8.639 -6.315 1.00 0.00 12 GLY A N 6
ATOM 4463 C CA . GLY A 1 12 ? 2.687 -9.929 -6.141 1.00 0.00 12 GLY A CA 6
ATOM 4464 C C . GLY A 1 12 ? 2.836 -10.260 -4.669 1.00 0.00 12 GLY A C 6
ATOM 4465 O O . GLY A 1 12 ? 1.967 -9.943 -3.856 1.00 0.00 12 GLY A O 6
ATOM 4469 N N . THR A 1 13 ? 3.949 -10.898 -4.332 1.00 0.00 13 THR A N 6
ATOM 4470 C CA . THR A 1 13 ? 4.227 -11.279 -2.952 1.00 0.00 13 THR A CA 6
ATOM 4471 C C . THR A 1 13 ? 5.175 -10.277 -2.309 1.00 0.00 13 THR A C 6
ATOM 4472 O O . THR A 1 13 ? 5.832 -9.498 -2.999 1.00 0.00 13 THR A O 6
ATOM 4483 N N . CYS A 1 14 ? 5.246 -10.307 -0.986 1.00 0.00 14 CYS A N 6
ATOM 4484 C CA . CYS A 1 14 ? 6.127 -9.399 -0.266 1.00 0.00 14 CYS A CA 6
ATOM 4485 C C . CYS A 1 14 ? 7.578 -9.837 -0.419 1.00 0.00 14 CYS A C 6
ATOM 4486 O O . CYS A 1 14 ? 8.472 -9.293 0.227 1.00 0.00 14 CYS A O 6
ATOM 4493 N N . ILE A 1 15 ? 7.806 -10.833 -1.277 1.00 0.00 15 ILE A N 6
ATOM 4494 C CA . ILE A 1 15 ? 9.155 -11.345 -1.508 1.00 0.00 15 ILE A CA 6
ATOM 4495 C C . ILE A 1 15 ? 9.798 -10.639 -2.693 1.00 0.00 15 ILE A C 6
ATOM 4496 O O . ILE A 1 15 ? 10.967 -10.257 -2.644 1.00 0.00 15 ILE A O 6
ATOM 4512 N N . GLU A 1 16 ? 9.022 -10.470 -3.762 1.00 0.00 16 GLU A N 6
ATOM 4513 C CA . GLU A 1 16 ? 9.518 -9.811 -4.966 1.00 0.00 16 GLU A CA 6
ATOM 4514 C C . GLU A 1 16 ? 9.306 -8.303 -4.880 1.00 0.00 16 GLU A C 6
ATOM 4515 O O . GLU A 1 16 ? 9.847 -7.541 -5.681 1.00 0.00 16 GLU A O 6
ATOM 4527 N N . PHE A 1 17 ? 8.518 -7.875 -3.891 1.00 0.00 17 PHE A N 6
ATOM 4528 C CA . PHE A 1 17 ? 8.236 -6.454 -3.685 1.00 0.00 17 PHE A CA 6
ATOM 4529 C C . PHE A 1 17 ? 8.639 -6.018 -2.277 1.00 0.00 17 PHE A C 6
ATOM 4530 O O . PHE A 1 17 ? 7.795 -5.914 -1.386 1.00 0.00 17 PHE A O 6
ATOM 4547 N N . PRO A 1 18 ? 9.902 -5.747 -2.067 1.00 0.00 18 PRO A N 6
ATOM 4548 C CA . PRO A 1 18 ? 10.421 -5.291 -0.741 1.00 0.00 18 PRO A CA 6
ATOM 4549 C C . PRO A 1 18 ? 9.576 -4.147 -0.176 1.00 0.00 18 PRO A C 6
ATOM 4550 O O . PRO A 1 18 ? 8.761 -3.569 -0.883 1.00 0.00 18 PRO A O 6
ATOM 4561 N N . THR A 1 19 ? 9.752 -3.848 1.107 1.00 0.00 19 THR A N 6
ATOM 4562 C CA . THR A 1 19 ? 8.960 -2.799 1.748 1.00 0.00 19 THR A CA 6
ATOM 4563 C C . THR A 1 19 ? 8.939 -1.518 0.912 1.00 0.00 19 THR A C 6
ATOM 4564 O O . THR A 1 19 ? 7.871 -0.981 0.612 1.00 0.00 19 THR A O 6
ATOM 4575 N N . GLU A 1 20 ? 10.115 -1.033 0.542 1.00 0.00 20 GLU A N 6
ATOM 4576 C CA . GLU A 1 20 ? 10.222 0.189 -0.254 1.00 0.00 20 GLU A CA 6
ATOM 4577 C C . GLU A 1 20 ? 9.545 0.035 -1.620 1.00 0.00 20 GLU A C 6
ATOM 4578 O O . GLU A 1 20 ? 8.693 0.838 -1.988 1.00 0.00 20 GLU A O 6
ATOM 4590 N N . LYS A 1 21 ? 9.949 -0.980 -2.382 1.00 0.00 21 LYS A N 6
ATOM 4591 C CA . LYS A 1 21 ? 9.393 -1.186 -3.712 1.00 0.00 21 LYS A CA 6
ATOM 4592 C C . LYS A 1 21 ? 7.884 -1.343 -3.651 1.00 0.00 21 LYS A C 6
ATOM 4593 O O . LYS A 1 21 ? 7.149 -0.764 -4.448 1.00 0.00 21 LYS A O 6
ATOM 4612 N N . CYS A 1 22 ? 7.437 -2.149 -2.716 1.00 0.00 22 CYS A N 6
ATOM 4613 C CA . CYS A 1 22 ? 6.027 -2.407 -2.562 1.00 0.00 22 CYS A CA 6
ATOM 4614 C C . CYS A 1 22 ? 5.221 -1.113 -2.566 1.00 0.00 22 CYS A C 6
ATOM 4615 O O . CYS A 1 22 ? 4.410 -0.870 -3.463 1.00 0.00 22 CYS A O 6
ATOM 4622 N N . ASN A 1 23 ? 5.445 -0.291 -1.549 1.00 0.00 23 ASN A N 6
ATOM 4623 C CA . ASN A 1 23 ? 4.733 0.967 -1.437 1.00 0.00 23 ASN A CA 6
ATOM 4624 C C . ASN A 1 23 ? 5.075 1.882 -2.594 1.00 0.00 23 ASN A C 6
ATOM 4625 O O . ASN A 1 23 ? 4.187 2.426 -3.238 1.00 0.00 23 ASN A O 6
ATOM 4636 N N . LYS A 1 24 ? 6.358 2.033 -2.878 1.00 0.00 24 LYS A N 6
ATOM 4637 C CA . LYS A 1 24 ? 6.776 2.892 -3.974 1.00 0.00 24 LYS A CA 6
ATOM 4638 C C . LYS A 1 24 ? 5.952 2.595 -5.210 1.00 0.00 24 LYS A C 6
ATOM 4639 O O . LYS A 1 24 ? 5.527 3.499 -5.910 1.00 0.00 24 LYS A O 6
ATOM 4658 N N . THR A 1 25 ? 5.723 1.327 -5.465 1.00 0.00 25 THR A N 6
ATOM 4659 C CA . THR A 1 25 ? 4.956 0.940 -6.629 1.00 0.00 25 THR A CA 6
ATOM 4660 C C . THR A 1 25 ? 3.541 1.501 -6.559 1.00 0.00 25 THR A C 6
ATOM 4661 O O . THR A 1 25 ? 3.017 2.020 -7.546 1.00 0.00 25 THR A O 6
ATOM 4672 N N . CYS A 1 26 ? 2.930 1.405 -5.384 1.00 0.00 26 CYS A N 6
ATOM 4673 C CA . CYS A 1 26 ? 1.575 1.919 -5.202 1.00 0.00 26 CYS A CA 6
ATOM 4674 C C . CYS A 1 26 ? 1.577 3.434 -5.341 1.00 0.00 26 CYS A C 6
ATOM 4675 O O . CYS A 1 26 ? 0.620 4.035 -5.813 1.00 0.00 26 CYS A O 6
ATOM 4682 N N . ILE A 1 27 ? 2.675 4.031 -4.929 1.00 0.00 27 ILE A N 6
ATOM 4683 C CA . ILE A 1 27 ? 2.828 5.471 -4.988 1.00 0.00 27 ILE A CA 6
ATOM 4684 C C . ILE A 1 27 ? 2.871 5.940 -6.428 1.00 0.00 27 ILE A C 6
ATOM 4685 O O . ILE A 1 27 ? 2.317 6.982 -6.777 1.00 0.00 27 ILE A O 6
ATOM 4701 N N . GLU A 1 28 ? 3.547 5.160 -7.257 1.00 0.00 28 GLU A N 6
ATOM 4702 C CA . GLU A 1 28 ? 3.681 5.495 -8.659 1.00 0.00 28 GLU A CA 6
ATOM 4703 C C . GLU A 1 28 ? 2.323 5.473 -9.338 1.00 0.00 28 GLU A C 6
ATOM 4704 O O . GLU A 1 28 ? 2.043 6.279 -10.227 1.00 0.00 28 GLU A O 6
ATOM 4716 N N . SER A 1 29 ? 1.481 4.546 -8.907 1.00 0.00 29 SER A N 6
ATOM 4717 C CA . SER A 1 29 ? 0.146 4.416 -9.467 1.00 0.00 29 SER A CA 6
ATOM 4718 C C . SER A 1 29 ? -0.704 5.626 -9.093 1.00 0.00 29 SER A C 6
ATOM 4719 O O . SER A 1 29 ? -1.881 5.698 -9.438 1.00 0.00 29 SER A O 6
ATOM 4727 N N . ASN A 1 30 ? -0.088 6.566 -8.379 1.00 0.00 30 ASN A N 6
ATOM 4728 C CA . ASN A 1 30 ? -0.774 7.781 -7.945 1.00 0.00 30 ASN A CA 6
ATOM 4729 C C . ASN A 1 30 ? -1.669 7.495 -6.742 1.00 0.00 30 ASN A C 6
ATOM 4730 O O . ASN A 1 30 ? -2.571 8.274 -6.433 1.00 0.00 30 ASN A O 6
ATOM 4741 N N . PHE A 1 31 ? -1.422 6.374 -6.059 1.00 0.00 31 PHE A N 6
ATOM 4742 C CA . PHE A 1 31 ? -2.219 6.005 -4.895 1.00 0.00 31 PHE A CA 6
ATOM 4743 C C . PHE A 1 31 ? -1.521 6.452 -3.606 1.00 0.00 31 PHE A C 6
ATOM 4744 O O . PHE A 1 31 ? -0.572 7.235 -3.639 1.00 0.00 31 PHE A O 6
ATOM 4761 N N . ALA A 1 32 ? -2.017 5.957 -2.475 1.00 0.00 32 ALA A N 6
ATOM 4762 C CA . ALA A 1 32 ? -1.457 6.318 -1.171 1.00 0.00 32 ALA A CA 6
ATOM 4763 C C . ALA A 1 32 ? -0.135 5.609 -0.899 1.00 0.00 32 ALA A C 6
ATOM 4764 O O . ALA A 1 32 ? 0.859 6.234 -0.533 1.00 0.00 32 ALA A O 6
ATOM 4771 N N . GLY A 1 33 ? -0.149 4.295 -1.063 1.00 0.00 33 GLY A N 6
ATOM 4772 C CA . GLY A 1 33 ? 1.027 3.477 -0.822 1.00 0.00 33 GLY A CA 6
ATOM 4773 C C . GLY A 1 33 ? 0.618 2.019 -0.668 1.00 0.00 33 GLY A C 6
ATOM 4774 O O . GLY A 1 33 ? -0.555 1.685 -0.800 1.00 0.00 33 GLY A O 6
ATOM 4778 N N . GLY A 1 34 ? 1.580 1.150 -0.403 1.00 0.00 34 GLY A N 6
ATOM 4779 C CA . GLY A 1 34 ? 1.290 -0.275 -0.256 1.00 0.00 34 GLY A CA 6
ATOM 4780 C C . GLY A 1 34 ? 2.149 -0.894 0.831 1.00 0.00 34 GLY A C 6
ATOM 4781 O O . GLY A 1 34 ? 3.083 -0.270 1.327 1.00 0.00 34 GLY A O 6
ATOM 4785 N N . LYS A 1 35 ? 1.820 -2.120 1.209 1.00 0.00 35 LYS A N 6
ATOM 4786 C CA . LYS A 1 35 ? 2.568 -2.800 2.254 1.00 0.00 35 LYS A CA 6
ATOM 4787 C C . LYS A 1 35 ? 2.381 -4.308 2.156 1.00 0.00 35 LYS A C 6
ATOM 4788 O O . LYS A 1 35 ? 1.719 -4.805 1.245 1.00 0.00 35 LYS A O 6
ATOM 4807 N N . CYS A 1 36 ? 2.960 -5.028 3.113 1.00 0.00 36 CYS A N 6
ATOM 4808 C CA . CYS A 1 36 ? 2.853 -6.483 3.148 1.00 0.00 36 CYS A CA 6
ATOM 4809 C C . CYS A 1 36 ? 1.852 -6.905 4.218 1.00 0.00 36 CYS A C 6
ATOM 4810 O O . CYS A 1 36 ? 2.027 -6.601 5.398 1.00 0.00 36 CYS A O 6
ATOM 4817 N N . VAL A 1 37 ? 0.796 -7.600 3.797 1.00 0.00 37 VAL A N 6
ATOM 4818 C CA . VAL A 1 37 ? -0.239 -8.058 4.726 1.00 0.00 37 VAL A CA 6
ATOM 4819 C C . VAL A 1 37 ? -0.573 -9.520 4.462 1.00 0.00 37 VAL A C 6
ATOM 4820 O O . VAL A 1 37 ? -0.236 -10.060 3.410 1.00 0.00 37 VAL A O 6
ATOM 4833 N N . HIS A 1 38 ? -1.240 -10.157 5.422 1.00 0.00 38 HIS A N 6
ATOM 4834 C CA . HIS A 1 38 ? -1.624 -11.565 5.290 1.00 0.00 38 HIS A CA 6
ATOM 4835 C C . HIS A 1 38 ? -3.084 -11.756 5.681 1.00 0.00 38 HIS A C 6
ATOM 4836 O O . HIS A 1 38 ? -3.654 -10.951 6.417 1.00 0.00 38 HIS A O 6
ATOM 4850 N N . ILE A 1 39 ? -3.680 -12.839 5.186 1.00 0.00 39 ILE A N 6
ATOM 4851 C CA . ILE A 1 39 ? -5.073 -13.150 5.484 1.00 0.00 39 ILE A CA 6
ATOM 4852 C C . ILE A 1 39 ? -5.137 -14.194 6.590 1.00 0.00 39 ILE A C 6
ATOM 4853 O O . ILE A 1 39 ? -4.377 -15.158 6.576 1.00 0.00 39 ILE A O 6
ATOM 4869 N N . GLY A 1 40 ? -6.029 -13.983 7.556 1.00 0.00 40 GLY A N 6
ATOM 4870 C CA . GLY A 1 40 ? -6.170 -14.912 8.675 1.00 0.00 40 GLY A CA 6
ATOM 4871 C C . GLY A 1 40 ? -6.589 -16.292 8.204 1.00 0.00 40 GLY A C 6
ATOM 4872 O O . GLY A 1 40 ? -7.680 -16.763 8.525 1.00 0.00 40 GLY A O 6
ATOM 4876 N N . GLN A 1 41 ? -5.712 -16.937 7.447 1.00 0.00 41 GLN A N 6
ATOM 4877 C CA . GLN A 1 41 ? -5.993 -18.262 6.931 1.00 0.00 41 GLN A CA 6
ATOM 4878 C C . GLN A 1 41 ? -4.764 -18.809 6.211 1.00 0.00 41 GLN A C 6
ATOM 4879 O O . GLN A 1 41 ? -4.249 -19.871 6.561 1.00 0.00 41 GLN A O 6
ATOM 4893 N N . SER A 1 42 ? -4.296 -18.072 5.202 1.00 0.00 42 SER A N 6
ATOM 4894 C CA . SER A 1 42 ? -3.121 -18.484 4.437 1.00 0.00 42 SER A CA 6
ATOM 4895 C C . SER A 1 42 ? -1.853 -17.926 5.026 1.00 0.00 42 SER A C 6
ATOM 4896 O O . SER A 1 42 ? -0.757 -18.377 4.693 1.00 0.00 42 SER A O 6
ATOM 4904 N N . LEU A 1 43 ? -1.985 -16.968 5.912 1.00 0.00 43 LEU A N 6
ATOM 4905 C CA . LEU A 1 43 ? -0.818 -16.406 6.531 1.00 0.00 43 LEU A CA 6
ATOM 4906 C C . LEU A 1 43 ? 0.266 -16.078 5.490 1.00 0.00 43 LEU A C 6
ATOM 4907 O O . LEU A 1 43 ? 1.456 -16.082 5.802 1.00 0.00 43 LEU A O 6
ATOM 4923 N N . ASP A 1 44 ? -0.155 -15.786 4.258 1.00 0.00 44 ASP A N 6
ATOM 4924 C CA . ASP A 1 44 ? 0.788 -15.449 3.185 1.00 0.00 44 ASP A CA 6
ATOM 4925 C C . ASP A 1 44 ? 0.912 -13.936 3.062 1.00 0.00 44 ASP A C 6
ATOM 4926 O O . ASP A 1 44 ? -0.087 -13.227 3.110 1.00 0.00 44 ASP A O 6
ATOM 4935 N N . PHE A 1 45 ? 2.135 -13.441 2.905 1.00 0.00 45 PHE A N 6
ATOM 4936 C CA . PHE A 1 45 ? 2.356 -12.006 2.787 1.00 0.00 45 PHE A CA 6
ATOM 4937 C C . PHE A 1 45 ? 2.202 -11.574 1.339 1.00 0.00 45 PHE A C 6
ATOM 4938 O O . PHE A 1 45 ? 2.865 -12.104 0.444 1.00 0.00 45 PHE A O 6
ATOM 4955 N N . VAL A 1 46 ? 1.318 -10.602 1.111 1.00 0.00 46 VAL A N 6
ATOM 4956 C CA . VAL A 1 46 ? 1.066 -10.096 -0.230 1.00 0.00 46 VAL A CA 6
ATOM 4957 C C . VAL A 1 46 ? 1.239 -8.591 -0.260 1.00 0.00 46 VAL A C 6
ATOM 4958 O O . VAL A 1 46 ? 1.020 -7.909 0.741 1.00 0.00 46 VAL A O 6
ATOM 4971 N N . CYS A 1 47 ? 1.636 -8.082 -1.415 1.00 0.00 47 CYS A N 6
ATOM 4972 C CA . CYS A 1 47 ? 1.842 -6.651 -1.586 1.00 0.00 47 CYS A CA 6
ATOM 4973 C C . CYS A 1 47 ? 0.624 -6.038 -2.246 1.00 0.00 47 CYS A C 6
ATOM 4974 O O . CYS A 1 47 ? 0.188 -6.493 -3.302 1.00 0.00 47 CYS A O 6
ATOM 4981 N N . VAL A 1 48 ? 0.068 -5.012 -1.613 1.00 0.00 48 VAL A N 6
ATOM 4982 C CA . VAL A 1 48 ? -1.115 -4.358 -2.152 1.00 0.00 48 VAL A CA 6
ATOM 4983 C C . VAL A 1 48 ? -1.000 -2.843 -2.052 1.00 0.00 48 VAL A C 6
ATOM 4984 O O . VAL A 1 48 ? -0.283 -2.323 -1.200 1.00 0.00 48 VAL A O 6
ATOM 4997 N N . CYS A 1 49 ? -1.718 -2.142 -2.930 1.00 0.00 49 CYS A N 6
ATOM 4998 C CA . CYS A 1 49 ? -1.702 -0.680 -2.943 1.00 0.00 49 CYS A CA 6
ATOM 4999 C C . CYS A 1 49 ? -2.906 -0.167 -2.171 1.00 0.00 49 CYS A C 6
ATOM 5000 O O . CYS A 1 49 ? -3.827 -0.932 -1.876 1.00 0.00 49 CYS A O 6
ATOM 5007 N N . PHE A 1 50 ? -2.887 1.114 -1.812 1.00 0.00 50 PHE A N 6
ATOM 5008 C CA . PHE A 1 50 ? -3.982 1.696 -1.035 1.00 0.00 50 PHE A CA 6
ATOM 5009 C C . PHE A 1 50 ? -4.411 3.042 -1.622 1.00 0.00 50 PHE A C 6
ATOM 5010 O O . PHE A 1 50 ? -3.579 3.930 -1.803 1.00 0.00 50 PHE A O 6
ATOM 5027 N N . PRO A 1 51 ? -5.679 3.230 -1.916 1.00 0.00 51 PRO A N 6
ATOM 5028 C CA . PRO A 1 51 ? -6.168 4.516 -2.490 1.00 0.00 51 PRO A CA 6
ATOM 5029 C C . PRO A 1 51 ? -6.106 5.662 -1.478 1.00 0.00 51 PRO A C 6
ATOM 5030 O O . PRO A 1 51 ? -6.079 5.440 -0.268 1.00 0.00 51 PRO A O 6
ATOM 5041 N N . LYS A 1 52 ? -6.080 6.887 -1.993 1.00 0.00 52 LYS A N 6
ATOM 5042 C CA . LYS A 1 52 ? -6.017 8.070 -1.144 1.00 0.00 52 LYS A CA 6
ATOM 5043 C C . LYS A 1 52 ? -7.266 8.184 -0.284 1.00 0.00 52 LYS A C 6
ATOM 5044 O O . LYS A 1 52 ? -7.341 9.024 0.613 1.00 0.00 52 LYS A O 6
ATOM 5063 N N . TYR A 1 53 ? -8.244 7.339 -0.567 1.00 0.00 53 TYR A N 6
ATOM 5064 C CA . TYR A 1 53 ? -9.501 7.343 0.175 1.00 0.00 53 TYR A CA 6
ATOM 5065 C C . TYR A 1 53 ? -9.604 6.100 1.053 1.00 0.00 53 TYR A C 6
ATOM 5066 O O . TYR A 1 53 ? -10.676 5.506 1.179 1.00 0.00 53 TYR A O 6
ATOM 5084 N N . TYR A 1 54 ? -8.483 5.711 1.662 1.00 0.00 54 TYR A N 6
ATOM 5085 C CA . TYR A 1 54 ? -8.443 4.541 2.535 1.00 0.00 54 TYR A CA 6
ATOM 5086 C C . TYR A 1 54 ? -8.216 4.978 3.977 1.00 0.00 54 TYR A C 6
ATOM 5087 O O . TYR A 1 54 ? -7.221 5.633 4.287 1.00 0.00 54 TYR A O 6
ATOM 5105 N N . ILE A 1 55 ? -9.148 4.616 4.857 1.00 0.00 55 ILE A N 6
ATOM 5106 C CA . ILE A 1 55 ? -9.046 4.976 6.273 1.00 0.00 55 ILE A CA 6
ATOM 5107 C C . ILE A 1 55 ? -9.378 3.772 7.149 1.00 0.00 55 ILE A C 6
ATOM 5108 O O . ILE A 1 55 ? -10.479 3.263 7.027 1.00 0.00 55 ILE A O 6
ATOM 5125 N N . LYS A 1 1 ? -20.656 6.537 -5.219 1.00 0.00 1 LYS A N 7
ATOM 5126 C CA . LYS A 1 1 ? -19.297 6.791 -4.658 1.00 0.00 1 LYS A CA 7
ATOM 5127 C C . LYS A 1 1 ? -19.068 5.893 -3.449 1.00 0.00 1 LYS A C 7
ATOM 5128 O O . LYS A 1 1 ? -19.835 5.922 -2.488 1.00 0.00 1 LYS A O 7
ATOM 5149 N N . ASP A 1 2 ? -18.004 5.097 -3.503 1.00 0.00 2 ASP A N 7
ATOM 5150 C CA . ASP A 1 2 ? -17.681 4.200 -2.404 1.00 0.00 2 ASP A CA 7
ATOM 5151 C C . ASP A 1 2 ? -17.089 4.992 -1.252 1.00 0.00 2 ASP A C 7
ATOM 5152 O O . ASP A 1 2 ? -17.625 4.993 -0.143 1.00 0.00 2 ASP A O 7
ATOM 5161 N N . ILE A 1 3 ? -15.994 5.691 -1.532 1.00 0.00 3 ILE A N 7
ATOM 5162 C CA . ILE A 1 3 ? -15.336 6.523 -0.529 1.00 0.00 3 ILE A CA 7
ATOM 5163 C C . ILE A 1 3 ? -14.825 5.681 0.653 1.00 0.00 3 ILE A C 7
ATOM 5164 O O . ILE A 1 3 ? -13.873 6.067 1.332 1.00 0.00 3 ILE A O 7
ATOM 5180 N N . ASP A 1 4 ? -15.455 4.540 0.892 1.00 0.00 4 ASP A N 7
ATOM 5181 C CA . ASP A 1 4 ? -15.053 3.669 1.983 1.00 0.00 4 ASP A CA 7
ATOM 5182 C C . ASP A 1 4 ? -13.604 3.250 1.808 1.00 0.00 4 ASP A C 7
ATOM 5183 O O . ASP A 1 4 ? -12.904 2.960 2.776 1.00 0.00 4 ASP A O 7
ATOM 5192 N N . GLY A 1 5 ? -13.161 3.219 0.554 1.00 0.00 5 GLY A N 7
ATOM 5193 C CA . GLY A 1 5 ? -11.791 2.836 0.236 1.00 0.00 5 GLY A CA 7
ATOM 5194 C C . GLY A 1 5 ? -11.710 1.360 -0.077 1.00 0.00 5 GLY A C 7
ATOM 5195 O O . GLY A 1 5 ? -11.253 0.563 0.745 1.00 0.00 5 GLY A O 7
ATOM 5199 N N . ARG A 1 6 ? -12.194 0.990 -1.254 1.00 0.00 6 ARG A N 7
ATOM 5200 C CA . ARG A 1 6 ? -12.217 -0.408 -1.662 1.00 0.00 6 ARG A CA 7
ATOM 5201 C C . ARG A 1 6 ? -11.671 -0.611 -3.078 1.00 0.00 6 ARG A C 7
ATOM 5202 O O . ARG A 1 6 ? -12.221 -1.379 -3.867 1.00 0.00 6 ARG A O 7
ATOM 5223 N N . LYS A 1 7 ? -10.585 0.078 -3.388 1.00 0.00 7 LYS A N 7
ATOM 5224 C CA . LYS A 1 7 ? -9.954 -0.020 -4.709 1.00 0.00 7 LYS A CA 7
ATOM 5225 C C . LYS A 1 7 ? -8.470 -0.385 -4.589 1.00 0.00 7 LYS A C 7
ATOM 5226 O O . LYS A 1 7 ? -7.628 0.190 -5.277 1.00 0.00 7 LYS A O 7
ATOM 5245 N N . PRO A 1 8 ? -8.136 -1.329 -3.744 1.00 0.00 8 PRO A N 7
ATOM 5246 C CA . PRO A 1 8 ? -6.720 -1.779 -3.551 1.00 0.00 8 PRO A CA 7
ATOM 5247 C C . PRO A 1 8 ? -6.187 -2.530 -4.774 1.00 0.00 8 PRO A C 7
ATOM 5248 O O . PRO A 1 8 ? -6.958 -3.098 -5.546 1.00 0.00 8 PRO A O 7
ATOM 5259 N N . LEU A 1 9 ? -4.864 -2.511 -4.952 1.00 0.00 9 LEU A N 7
ATOM 5260 C CA . LEU A 1 9 ? -4.235 -3.177 -6.102 1.00 0.00 9 LEU A CA 7
ATOM 5261 C C . LEU A 1 9 ? -3.085 -4.086 -5.653 1.00 0.00 9 LEU A C 7
ATOM 5262 O O . LEU A 1 9 ? -2.113 -3.615 -5.068 1.00 0.00 9 LEU A O 7
ATOM 5278 N N . LEU A 1 10 ? -3.187 -5.383 -5.960 1.00 0.00 10 LEU A N 7
ATOM 5279 C CA . LEU A 1 10 ? -2.133 -6.343 -5.611 1.00 0.00 10 LEU A CA 7
ATOM 5280 C C . LEU A 1 10 ? -1.163 -6.469 -6.779 1.00 0.00 10 LEU A C 7
ATOM 5281 O O . LEU A 1 10 ? -1.572 -6.738 -7.907 1.00 0.00 10 LEU A O 7
ATOM 5297 N N . ILE A 1 11 ? 0.131 -6.259 -6.509 1.00 0.00 11 ILE A N 7
ATOM 5298 C CA . ILE A 1 11 ? 1.151 -6.336 -7.557 1.00 0.00 11 ILE A CA 7
ATOM 5299 C C . ILE A 1 11 ? 1.932 -7.641 -7.464 1.00 0.00 11 ILE A C 7
ATOM 5300 O O . ILE A 1 11 ? 2.138 -8.324 -8.467 1.00 0.00 11 ILE A O 7
ATOM 5316 N N . GLY A 1 12 ? 2.370 -7.980 -6.259 1.00 0.00 12 GLY A N 7
ATOM 5317 C CA . GLY A 1 12 ? 3.132 -9.202 -6.063 1.00 0.00 12 GLY A CA 7
ATOM 5318 C C . GLY A 1 12 ? 3.213 -9.572 -4.592 1.00 0.00 12 GLY A C 7
ATOM 5319 O O . GLY A 1 12 ? 2.224 -9.515 -3.862 1.00 0.00 12 GLY A O 7
ATOM 5323 N N . THR A 1 13 ? 4.414 -9.953 -4.175 1.00 0.00 13 THR A N 7
ATOM 5324 C CA . THR A 1 13 ? 4.669 -10.344 -2.790 1.00 0.00 13 THR A CA 7
ATOM 5325 C C . THR A 1 13 ? 5.975 -9.738 -2.307 1.00 0.00 13 THR A C 7
ATOM 5326 O O . THR A 1 13 ? 6.832 -9.365 -3.108 1.00 0.00 13 THR A O 7
ATOM 5337 N N . CYS A 1 14 ? 6.127 -9.651 -0.996 1.00 0.00 14 CYS A N 7
ATOM 5338 C CA . CYS A 1 14 ? 7.345 -9.093 -0.424 1.00 0.00 14 CYS A CA 7
ATOM 5339 C C . CYS A 1 14 ? 8.563 -9.868 -0.928 1.00 0.00 14 CYS A C 7
ATOM 5340 O O . CYS A 1 14 ? 9.701 -9.439 -0.740 1.00 0.00 14 CYS A O 7
ATOM 5347 N N . ILE A 1 15 ? 8.318 -11.006 -1.576 1.00 0.00 15 ILE A N 7
ATOM 5348 C CA . ILE A 1 15 ? 9.404 -11.815 -2.101 1.00 0.00 15 ILE A CA 7
ATOM 5349 C C . ILE A 1 15 ? 10.062 -11.098 -3.266 1.00 0.00 15 ILE A C 7
ATOM 5350 O O . ILE A 1 15 ? 11.286 -11.077 -3.399 1.00 0.00 15 ILE A O 7
ATOM 5366 N N . GLU A 1 16 ? 9.219 -10.531 -4.122 1.00 0.00 16 GLU A N 7
ATOM 5367 C CA . GLU A 1 16 ? 9.677 -9.824 -5.310 1.00 0.00 16 GLU A CA 7
ATOM 5368 C C . GLU A 1 16 ? 9.578 -8.305 -5.137 1.00 0.00 16 GLU A C 7
ATOM 5369 O O . GLU A 1 16 ? 10.383 -7.562 -5.697 1.00 0.00 16 GLU A O 7
ATOM 5381 N N . PHE A 1 17 ? 8.597 -7.849 -4.356 1.00 0.00 17 PHE A N 7
ATOM 5382 C CA . PHE A 1 17 ? 8.407 -6.412 -4.104 1.00 0.00 17 PHE A CA 7
ATOM 5383 C C . PHE A 1 17 ? 8.550 -6.117 -2.611 1.00 0.00 17 PHE A C 7
ATOM 5384 O O . PHE A 1 17 ? 7.555 -6.030 -1.892 1.00 0.00 17 PHE A O 7
ATOM 5401 N N . PRO A 1 18 ? 9.766 -5.962 -2.133 1.00 0.00 18 PRO A N 7
ATOM 5402 C CA . PRO A 1 18 ? 10.035 -5.675 -0.691 1.00 0.00 18 PRO A CA 7
ATOM 5403 C C . PRO A 1 18 ? 9.142 -4.554 -0.162 1.00 0.00 18 PRO A C 7
ATOM 5404 O O . PRO A 1 18 ? 8.316 -4.025 -0.896 1.00 0.00 18 PRO A O 7
ATOM 5415 N N . THR A 1 19 ? 9.290 -4.213 1.111 1.00 0.00 19 THR A N 7
ATOM 5416 C CA . THR A 1 19 ? 8.455 -3.172 1.712 1.00 0.00 19 THR A CA 7
ATOM 5417 C C . THR A 1 19 ? 8.604 -1.834 0.987 1.00 0.00 19 THR A C 7
ATOM 5418 O O . THR A 1 19 ? 7.612 -1.209 0.617 1.00 0.00 19 THR A O 7
ATOM 5429 N N . GLU A 1 20 ? 9.841 -1.401 0.794 1.00 0.00 20 GLU A N 7
ATOM 5430 C CA . GLU A 1 20 ? 10.108 -0.131 0.118 1.00 0.00 20 GLU A CA 7
ATOM 5431 C C . GLU A 1 20 ? 9.543 -0.133 -1.306 1.00 0.00 20 GLU A C 7
ATOM 5432 O O . GLU A 1 20 ? 8.812 0.779 -1.693 1.00 0.00 20 GLU A O 7
ATOM 5444 N N . LYS A 1 21 ? 9.899 -1.153 -2.083 1.00 0.00 21 LYS A N 7
ATOM 5445 C CA . LYS A 1 21 ? 9.434 -1.249 -3.464 1.00 0.00 21 LYS A CA 7
ATOM 5446 C C . LYS A 1 21 ? 7.920 -1.360 -3.514 1.00 0.00 21 LYS A C 7
ATOM 5447 O O . LYS A 1 21 ? 7.257 -0.686 -4.296 1.00 0.00 21 LYS A O 7
ATOM 5466 N N . CYS A 1 22 ? 7.393 -2.237 -2.688 1.00 0.00 22 CYS A N 7
ATOM 5467 C CA . CYS A 1 22 ? 5.966 -2.469 -2.644 1.00 0.00 22 CYS A CA 7
ATOM 5468 C C . CYS A 1 22 ? 5.193 -1.157 -2.646 1.00 0.00 22 CYS A C 7
ATOM 5469 O O . CYS A 1 22 ? 4.391 -0.899 -3.545 1.00 0.00 22 CYS A O 7
ATOM 5476 N N . ASN A 1 23 ? 5.433 -0.337 -1.631 1.00 0.00 23 ASN A N 7
ATOM 5477 C CA . ASN A 1 23 ? 4.748 0.938 -1.523 1.00 0.00 23 ASN A CA 7
ATOM 5478 C C . ASN A 1 23 ? 5.133 1.856 -2.675 1.00 0.00 23 ASN A C 7
ATOM 5479 O O . ASN A 1 23 ? 4.272 2.378 -3.366 1.00 0.00 23 ASN A O 7
ATOM 5490 N N . LYS A 1 24 ? 6.425 2.035 -2.898 1.00 0.00 24 LYS A N 7
ATOM 5491 C CA . LYS A 1 24 ? 6.874 2.902 -3.982 1.00 0.00 24 LYS A CA 7
ATOM 5492 C C . LYS A 1 24 ? 6.135 2.578 -5.264 1.00 0.00 24 LYS A C 7
ATOM 5493 O O . LYS A 1 24 ? 5.715 3.480 -5.978 1.00 0.00 24 LYS A O 7
ATOM 5512 N N . THR A 1 25 ? 5.970 1.298 -5.547 1.00 0.00 25 THR A N 7
ATOM 5513 C CA . THR A 1 25 ? 5.272 0.893 -6.750 1.00 0.00 25 THR A CA 7
ATOM 5514 C C . THR A 1 25 ? 3.808 1.298 -6.666 1.00 0.00 25 THR A C 7
ATOM 5515 O O . THR A 1 25 ? 3.179 1.618 -7.670 1.00 0.00 25 THR A O 7
ATOM 5526 N N . CYS A 1 26 ? 3.269 1.271 -5.462 1.00 0.00 26 CYS A N 7
ATOM 5527 C CA . CYS A 1 26 ? 1.878 1.641 -5.264 1.00 0.00 26 CYS A CA 7
ATOM 5528 C C . CYS A 1 26 ? 1.687 3.148 -5.427 1.00 0.00 26 CYS A C 7
ATOM 5529 O O . CYS A 1 26 ? 0.653 3.611 -5.902 1.00 0.00 26 CYS A O 7
ATOM 5536 N N . ILE A 1 27 ? 2.693 3.900 -5.022 1.00 0.00 27 ILE A N 7
ATOM 5537 C CA . ILE A 1 27 ? 2.648 5.352 -5.100 1.00 0.00 27 ILE A CA 7
ATOM 5538 C C . ILE A 1 27 ? 2.520 5.806 -6.533 1.00 0.00 27 ILE A C 7
ATOM 5539 O O . ILE A 1 27 ? 1.685 6.650 -6.858 1.00 0.00 27 ILE A O 7
ATOM 5555 N N . GLU A 1 28 ? 3.362 5.250 -7.391 1.00 0.00 28 GLU A N 7
ATOM 5556 C CA . GLU A 1 28 ? 3.335 5.625 -8.787 1.00 0.00 28 GLU A CA 7
ATOM 5557 C C . GLU A 1 28 ? 2.076 5.095 -9.466 1.00 0.00 28 GLU A C 7
ATOM 5558 O O . GLU A 1 28 ? 1.565 5.701 -10.407 1.00 0.00 28 GLU A O 7
ATOM 5570 N N . SER A 1 29 ? 1.587 3.956 -8.985 1.00 0.00 29 SER A N 7
ATOM 5571 C CA . SER A 1 29 ? 0.391 3.344 -9.556 1.00 0.00 29 SER A CA 7
ATOM 5572 C C . SER A 1 29 ? -0.844 4.187 -9.252 1.00 0.00 29 SER A C 7
ATOM 5573 O O . SER A 1 29 ? -1.969 3.778 -9.540 1.00 0.00 29 SER A O 7
ATOM 5581 N N . ASN A 1 30 ? -0.621 5.366 -8.676 1.00 0.00 30 ASN A N 7
ATOM 5582 C CA . ASN A 1 30 ? -1.711 6.281 -8.339 1.00 0.00 30 ASN A CA 7
ATOM 5583 C C . ASN A 1 30 ? -2.512 5.775 -7.141 1.00 0.00 30 ASN A C 7
ATOM 5584 O O . ASN A 1 30 ? -3.742 5.755 -7.170 1.00 0.00 30 ASN A O 7
ATOM 5595 N N . PHE A 1 31 ? -1.805 5.378 -6.083 1.00 0.00 31 PHE A N 7
ATOM 5596 C CA . PHE A 1 31 ? -2.450 4.883 -4.865 1.00 0.00 31 PHE A CA 7
ATOM 5597 C C . PHE A 1 31 ? -1.772 5.454 -3.624 1.00 0.00 31 PHE A C 7
ATOM 5598 O O . PHE A 1 31 ? -0.638 5.931 -3.688 1.00 0.00 31 PHE A O 7
ATOM 5615 N N . ALA A 1 32 ? -2.479 5.412 -2.496 1.00 0.00 32 ALA A N 7
ATOM 5616 C CA . ALA A 1 32 ? -1.944 5.934 -1.240 1.00 0.00 32 ALA A CA 7
ATOM 5617 C C . ALA A 1 32 ? -0.802 5.063 -0.723 1.00 0.00 32 ALA A C 7
ATOM 5618 O O . ALA A 1 32 ? -0.511 5.053 0.473 1.00 0.00 32 ALA A O 7
ATOM 5625 N N . GLY A 1 33 ? -0.164 4.328 -1.627 1.00 0.00 33 GLY A N 7
ATOM 5626 C CA . GLY A 1 33 ? 0.940 3.451 -1.251 1.00 0.00 33 GLY A CA 7
ATOM 5627 C C . GLY A 1 33 ? 0.428 2.054 -0.943 1.00 0.00 33 GLY A C 7
ATOM 5628 O O . GLY A 1 33 ? -0.770 1.790 -1.036 1.00 0.00 33 GLY A O 7
ATOM 5632 N N . GLY A 1 34 ? 1.341 1.155 -0.583 1.00 0.00 34 GLY A N 7
ATOM 5633 C CA . GLY A 1 34 ? 0.969 -0.222 -0.275 1.00 0.00 34 GLY A CA 7
ATOM 5634 C C . GLY A 1 34 ? 1.897 -0.821 0.773 1.00 0.00 34 GLY A C 7
ATOM 5635 O O . GLY A 1 34 ? 2.876 -0.196 1.180 1.00 0.00 34 GLY A O 7
ATOM 5639 N N . LYS A 1 35 ? 1.578 -2.034 1.211 1.00 0.00 35 LYS A N 7
ATOM 5640 C CA . LYS A 1 35 ? 2.385 -2.715 2.219 1.00 0.00 35 LYS A CA 7
ATOM 5641 C C . LYS A 1 35 ? 2.238 -4.230 2.098 1.00 0.00 35 LYS A C 7
ATOM 5642 O O . LYS A 1 35 ? 1.523 -4.731 1.230 1.00 0.00 35 LYS A O 7
ATOM 5661 N N . CYS A 1 36 ? 2.921 -4.950 2.987 1.00 0.00 36 CYS A N 7
ATOM 5662 C CA . CYS A 1 36 ? 2.872 -6.414 2.999 1.00 0.00 36 CYS A CA 7
ATOM 5663 C C . CYS A 1 36 ? 2.005 -6.907 4.160 1.00 0.00 36 CYS A C 7
ATOM 5664 O O . CYS A 1 36 ? 2.243 -6.560 5.317 1.00 0.00 36 CYS A O 7
ATOM 5671 N N . VAL A 1 37 ? 0.993 -7.717 3.836 1.00 0.00 37 VAL A N 7
ATOM 5672 C CA . VAL A 1 37 ? 0.078 -8.258 4.850 1.00 0.00 37 VAL A CA 7
ATOM 5673 C C . VAL A 1 37 ? -0.198 -9.740 4.595 1.00 0.00 37 VAL A C 7
ATOM 5674 O O . VAL A 1 37 ? 0.098 -10.258 3.519 1.00 0.00 37 VAL A O 7
ATOM 5687 N N . HIS A 1 38 ? -0.772 -10.418 5.595 1.00 0.00 38 HIS A N 7
ATOM 5688 C CA . HIS A 1 38 ? -1.093 -11.847 5.475 1.00 0.00 38 HIS A CA 7
ATOM 5689 C C . HIS A 1 38 ? -2.598 -12.050 5.325 1.00 0.00 38 HIS A C 7
ATOM 5690 O O . HIS A 1 38 ? -3.395 -11.206 5.731 1.00 0.00 38 HIS A O 7
ATOM 5704 N N . ILE A 1 39 ? -2.975 -13.181 4.724 1.00 0.00 39 ILE A N 7
ATOM 5705 C CA . ILE A 1 39 ? -4.385 -13.503 4.502 1.00 0.00 39 ILE A CA 7
ATOM 5706 C C . ILE A 1 39 ? -4.719 -14.905 5.011 1.00 0.00 39 ILE A C 7
ATOM 5707 O O . ILE A 1 39 ? -4.077 -15.883 4.627 1.00 0.00 39 ILE A O 7
ATOM 5723 N N . GLY A 1 40 ? -5.739 -14.999 5.860 1.00 0.00 40 GLY A N 7
ATOM 5724 C CA . GLY A 1 40 ? -6.166 -16.289 6.392 1.00 0.00 40 GLY A CA 7
ATOM 5725 C C . GLY A 1 40 ? -5.061 -16.955 7.196 1.00 0.00 40 GLY A C 7
ATOM 5726 O O . GLY A 1 40 ? -5.053 -18.174 7.360 1.00 0.00 40 GLY A O 7
ATOM 5730 N N . GLN A 1 41 ? -4.127 -16.153 7.680 1.00 0.00 41 GLN A N 7
ATOM 5731 C CA . GLN A 1 41 ? -3.015 -16.675 8.454 1.00 0.00 41 GLN A CA 7
ATOM 5732 C C . GLN A 1 41 ? -2.255 -17.714 7.640 1.00 0.00 41 GLN A C 7
ATOM 5733 O O . GLN A 1 41 ? -1.787 -18.721 8.174 1.00 0.00 41 GLN A O 7
ATOM 5747 N N . SER A 1 42 ? -2.140 -17.458 6.343 1.00 0.00 42 SER A N 7
ATOM 5748 C CA . SER A 1 42 ? -1.438 -18.368 5.449 1.00 0.00 42 SER A CA 7
ATOM 5749 C C . SER A 1 42 ? 0.061 -18.133 5.533 1.00 0.00 42 SER A C 7
ATOM 5750 O O . SER A 1 42 ? 0.856 -18.919 5.016 1.00 0.00 42 SER A O 7
ATOM 5758 N N . LEU A 1 43 ? 0.436 -17.046 6.184 1.00 0.00 43 LEU A N 7
ATOM 5759 C CA . LEU A 1 43 ? 1.835 -16.709 6.329 1.00 0.00 43 LEU A CA 7
ATOM 5760 C C . LEU A 1 43 ? 2.403 -16.267 4.973 1.00 0.00 43 LEU A C 7
ATOM 5761 O O . LEU A 1 43 ? 3.590 -16.421 4.693 1.00 0.00 43 LEU A O 7
ATOM 5777 N N . ASP A 1 44 ? 1.537 -15.708 4.131 1.00 0.00 44 ASP A N 7
ATOM 5778 C CA . ASP A 1 44 ? 1.944 -15.230 2.805 1.00 0.00 44 ASP A CA 7
ATOM 5779 C C . ASP A 1 44 ? 1.878 -13.708 2.766 1.00 0.00 44 ASP A C 7
ATOM 5780 O O . ASP A 1 44 ? 0.820 -13.127 2.990 1.00 0.00 44 ASP A O 7
ATOM 5789 N N . PHE A 1 45 ? 3.006 -13.056 2.477 1.00 0.00 45 PHE A N 7
ATOM 5790 C CA . PHE A 1 45 ? 3.029 -11.598 2.420 1.00 0.00 45 PHE A CA 7
ATOM 5791 C C . PHE A 1 45 ? 2.725 -11.128 1.007 1.00 0.00 45 PHE A C 7
ATOM 5792 O O . PHE A 1 45 ? 3.476 -11.403 0.067 1.00 0.00 45 PHE A O 7
ATOM 5809 N N . VAL A 1 46 ? 1.617 -10.406 0.872 1.00 0.00 46 VAL A N 7
ATOM 5810 C CA . VAL A 1 46 ? 1.183 -9.880 -0.416 1.00 0.00 46 VAL A CA 7
ATOM 5811 C C . VAL A 1 46 ? 1.322 -8.370 -0.425 1.00 0.00 46 VAL A C 7
ATOM 5812 O O . VAL A 1 46 ? 0.984 -7.703 0.552 1.00 0.00 46 VAL A O 7
ATOM 5825 N N . CYS A 1 47 ? 1.816 -7.837 -1.533 1.00 0.00 47 CYS A N 7
ATOM 5826 C CA . CYS A 1 47 ? 2.001 -6.398 -1.664 1.00 0.00 47 CYS A CA 7
ATOM 5827 C C . CYS A 1 47 ? 0.771 -5.798 -2.308 1.00 0.00 47 CYS A C 7
ATOM 5828 O O . CYS A 1 47 ? 0.463 -6.089 -3.465 1.00 0.00 47 CYS A O 7
ATOM 5835 N N . VAL A 1 48 ? 0.048 -4.976 -1.546 1.00 0.00 48 VAL A N 7
ATOM 5836 C CA . VAL A 1 48 ? -1.176 -4.360 -2.055 1.00 0.00 48 VAL A CA 7
ATOM 5837 C C . VAL A 1 48 ? -1.192 -2.863 -1.810 1.00 0.00 48 VAL A C 7
ATOM 5838 O O . VAL A 1 48 ? -0.653 -2.375 -0.818 1.00 0.00 48 VAL A O 7
ATOM 5851 N N . CYS A 1 49 ? -1.828 -2.142 -2.734 1.00 0.00 49 CYS A N 7
ATOM 5852 C CA . CYS A 1 49 ? -1.927 -0.690 -2.640 1.00 0.00 49 CYS A CA 7
ATOM 5853 C C . CYS A 1 49 ? -3.265 -0.304 -2.035 1.00 0.00 49 CYS A C 7
ATOM 5854 O O . CYS A 1 49 ? -4.134 -1.157 -1.842 1.00 0.00 49 CYS A O 7
ATOM 5861 N N . PHE A 1 50 ? -3.424 0.980 -1.712 1.00 0.00 50 PHE A N 7
ATOM 5862 C CA . PHE A 1 50 ? -4.660 1.463 -1.099 1.00 0.00 50 PHE A CA 7
ATOM 5863 C C . PHE A 1 50 ? -5.201 2.705 -1.835 1.00 0.00 50 PHE A C 7
ATOM 5864 O O . PHE A 1 50 ? -4.423 3.565 -2.250 1.00 0.00 50 PHE A O 7
ATOM 5881 N N . PRO A 1 51 ? -6.509 2.839 -1.964 1.00 0.00 51 PRO A N 7
ATOM 5882 C CA . PRO A 1 51 ? -7.132 4.034 -2.617 1.00 0.00 51 PRO A CA 7
ATOM 5883 C C . PRO A 1 51 ? -6.540 5.350 -2.093 1.00 0.00 51 PRO A C 7
ATOM 5884 O O . PRO A 1 51 ? -6.304 5.514 -0.898 1.00 0.00 51 PRO A O 7
ATOM 5895 N N . LYS A 1 52 ? -6.284 6.264 -3.029 1.00 0.00 52 LYS A N 7
ATOM 5896 C CA . LYS A 1 52 ? -5.690 7.563 -2.719 1.00 0.00 52 LYS A CA 7
ATOM 5897 C C . LYS A 1 52 ? -6.272 8.191 -1.449 1.00 0.00 52 LYS A C 7
ATOM 5898 O O . LYS A 1 52 ? -5.710 8.049 -0.363 1.00 0.00 52 LYS A O 7
ATOM 5917 N N . TYR A 1 53 ? -7.385 8.906 -1.601 1.00 0.00 53 TYR A N 7
ATOM 5918 C CA . TYR A 1 53 ? -8.028 9.584 -0.467 1.00 0.00 53 TYR A CA 7
ATOM 5919 C C . TYR A 1 53 ? -9.404 8.994 -0.222 1.00 0.00 53 TYR A C 7
ATOM 5920 O O . TYR A 1 53 ? -10.244 9.592 0.451 1.00 0.00 53 TYR A O 7
ATOM 5938 N N . TYR A 1 54 ? -9.622 7.812 -0.776 1.00 0.00 54 TYR A N 7
ATOM 5939 C CA . TYR A 1 54 ? -10.893 7.120 -0.629 1.00 0.00 54 TYR A CA 7
ATOM 5940 C C . TYR A 1 54 ? -10.814 6.169 0.558 1.00 0.00 54 TYR A C 7
ATOM 5941 O O . TYR A 1 54 ? -10.229 5.090 0.467 1.00 0.00 54 TYR A O 7
ATOM 5959 N N . ILE A 1 55 ? -11.396 6.594 1.675 1.00 0.00 55 ILE A N 7
ATOM 5960 C CA . ILE A 1 55 ? -11.389 5.794 2.895 1.00 0.00 55 ILE A CA 7
ATOM 5961 C C . ILE A 1 55 ? -12.594 6.139 3.766 1.00 0.00 55 ILE A C 7
ATOM 5962 O O . ILE A 1 55 ? -13.009 7.286 3.742 1.00 0.00 55 ILE A O 7
ATOM 5979 N N . LYS A 1 1 ? -10.575 6.936 -15.948 1.00 0.00 1 LYS A N 8
ATOM 5980 C CA . LYS A 1 1 ? -10.740 6.971 -14.466 1.00 0.00 1 LYS A CA 8
ATOM 5981 C C . LYS A 1 1 ? -12.079 7.616 -14.118 1.00 0.00 1 LYS A C 8
ATOM 5982 O O . LYS A 1 1 ? -13.135 7.073 -14.441 1.00 0.00 1 LYS A O 8
ATOM 6003 N N . ASP A 1 2 ? -12.034 8.762 -13.447 1.00 0.00 2 ASP A N 8
ATOM 6004 C CA . ASP A 1 2 ? -13.256 9.446 -13.051 1.00 0.00 2 ASP A CA 8
ATOM 6005 C C . ASP A 1 2 ? -14.089 8.524 -12.173 1.00 0.00 2 ASP A C 8
ATOM 6006 O O . ASP A 1 2 ? -15.316 8.505 -12.251 1.00 0.00 2 ASP A O 8
ATOM 6015 N N . ILE A 1 3 ? -13.395 7.747 -11.342 1.00 0.00 3 ILE A N 8
ATOM 6016 C CA . ILE A 1 3 ? -14.043 6.793 -10.441 1.00 0.00 3 ILE A CA 8
ATOM 6017 C C . ILE A 1 3 ? -13.656 7.069 -8.988 1.00 0.00 3 ILE A C 8
ATOM 6018 O O . ILE A 1 3 ? -12.692 7.782 -8.712 1.00 0.00 3 ILE A O 8
ATOM 6034 N N . ASP A 1 4 ? -14.431 6.511 -8.064 1.00 0.00 4 ASP A N 8
ATOM 6035 C CA . ASP A 1 4 ? -14.171 6.711 -6.644 1.00 0.00 4 ASP A CA 8
ATOM 6036 C C . ASP A 1 4 ? -12.785 6.190 -6.283 1.00 0.00 4 ASP A C 8
ATOM 6037 O O . ASP A 1 4 ? -12.023 6.856 -5.583 1.00 0.00 4 ASP A O 8
ATOM 6046 N N . GLY A 1 5 ? -12.465 4.995 -6.769 1.00 0.00 5 GLY A N 8
ATOM 6047 C CA . GLY A 1 5 ? -11.168 4.394 -6.496 1.00 0.00 5 GLY A CA 8
ATOM 6048 C C . GLY A 1 5 ? -11.138 3.790 -5.111 1.00 0.00 5 GLY A C 8
ATOM 6049 O O . GLY A 1 5 ? -10.540 4.352 -4.197 1.00 0.00 5 GLY A O 8
ATOM 6053 N N . ARG A 1 6 ? -11.796 2.653 -4.955 1.00 0.00 6 ARG A N 8
ATOM 6054 C CA . ARG A 1 6 ? -11.851 1.974 -3.668 1.00 0.00 6 ARG A CA 8
ATOM 6055 C C . ARG A 1 6 ? -11.521 0.493 -3.822 1.00 0.00 6 ARG A C 8
ATOM 6056 O O . ARG A 1 6 ? -12.159 -0.362 -3.206 1.00 0.00 6 ARG A O 8
ATOM 6077 N N . LYS A 1 7 ? -10.527 0.185 -4.655 1.00 0.00 7 LYS A N 8
ATOM 6078 C CA . LYS A 1 7 ? -10.137 -1.209 -4.885 1.00 0.00 7 LYS A CA 8
ATOM 6079 C C . LYS A 1 7 ? -8.624 -1.418 -4.749 1.00 0.00 7 LYS A C 8
ATOM 6080 O O . LYS A 1 7 ? -7.875 -1.119 -5.680 1.00 0.00 7 LYS A O 8
ATOM 6099 N N . PRO A 1 8 ? -8.153 -1.952 -3.643 1.00 0.00 8 PRO A N 8
ATOM 6100 C CA . PRO A 1 8 ? -6.694 -2.223 -3.464 1.00 0.00 8 PRO A CA 8
ATOM 6101 C C . PRO A 1 8 ? -6.127 -3.003 -4.651 1.00 0.00 8 PRO A C 8
ATOM 6102 O O . PRO A 1 8 ? -6.805 -3.861 -5.216 1.00 0.00 8 PRO A O 8
ATOM 6113 N N . LEU A 1 9 ? -4.890 -2.686 -5.038 1.00 0.00 9 LEU A N 8
ATOM 6114 C CA . LEU A 1 9 ? -4.255 -3.356 -6.180 1.00 0.00 9 LEU A CA 8
ATOM 6115 C C . LEU A 1 9 ? -3.104 -4.239 -5.714 1.00 0.00 9 LEU A C 8
ATOM 6116 O O . LEU A 1 9 ? -2.193 -3.773 -5.041 1.00 0.00 9 LEU A O 8
ATOM 6132 N N . LEU A 1 10 ? -3.143 -5.502 -6.115 1.00 0.00 10 LEU A N 8
ATOM 6133 C CA . LEU A 1 10 ? -2.091 -6.457 -5.777 1.00 0.00 10 LEU A CA 8
ATOM 6134 C C . LEU A 1 10 ? -1.045 -6.462 -6.886 1.00 0.00 10 LEU A C 8
ATOM 6135 O O . LEU A 1 10 ? -1.381 -6.583 -8.065 1.00 0.00 10 LEU A O 8
ATOM 6151 N N . ILE A 1 11 ? 0.223 -6.302 -6.504 1.00 0.00 11 ILE A N 8
ATOM 6152 C CA . ILE A 1 11 ? 1.325 -6.258 -7.473 1.00 0.00 11 ILE A CA 8
ATOM 6153 C C . ILE A 1 11 ? 2.144 -7.542 -7.382 1.00 0.00 11 ILE A C 8
ATOM 6154 O O . ILE A 1 11 ? 2.568 -8.096 -8.397 1.00 0.00 11 ILE A O 8
ATOM 6170 N N . GLY A 1 12 ? 2.354 -8.007 -6.160 1.00 0.00 12 GLY A N 8
ATOM 6171 C CA . GLY A 1 12 ? 3.114 -9.226 -5.940 1.00 0.00 12 GLY A CA 8
ATOM 6172 C C . GLY A 1 12 ? 3.171 -9.574 -4.461 1.00 0.00 12 GLY A C 8
ATOM 6173 O O . GLY A 1 12 ? 2.187 -9.425 -3.737 1.00 0.00 12 GLY A O 8
ATOM 6177 N N . THR A 1 13 ? 4.334 -10.046 -4.025 1.00 0.00 13 THR A N 8
ATOM 6178 C CA . THR A 1 13 ? 4.535 -10.433 -2.628 1.00 0.00 13 THR A CA 8
ATOM 6179 C C . THR A 1 13 ? 5.865 -9.911 -2.102 1.00 0.00 13 THR A C 8
ATOM 6180 O O . THR A 1 13 ? 6.764 -9.574 -2.873 1.00 0.00 13 THR A O 8
ATOM 6191 N N . CYS A 1 14 ? 5.982 -9.856 -0.778 1.00 0.00 14 CYS A N 8
ATOM 6192 C CA . CYS A 1 14 ? 7.212 -9.383 -0.149 1.00 0.00 14 CYS A CA 8
ATOM 6193 C C . CYS A 1 14 ? 8.396 -10.238 -0.594 1.00 0.00 14 CYS A C 8
ATOM 6194 O O . CYS A 1 14 ? 9.538 -9.975 -0.221 1.00 0.00 14 CYS A O 8
ATOM 6201 N N . ILE A 1 15 ? 8.116 -11.262 -1.392 1.00 0.00 15 ILE A N 8
ATOM 6202 C CA . ILE A 1 15 ? 9.167 -12.139 -1.875 1.00 0.00 15 ILE A CA 8
ATOM 6203 C C . ILE A 1 15 ? 9.988 -11.428 -2.937 1.00 0.00 15 ILE A C 8
ATOM 6204 O O . ILE A 1 15 ? 11.137 -11.785 -3.197 1.00 0.00 15 ILE A O 8
ATOM 6220 N N . GLU A 1 16 ? 9.382 -10.418 -3.558 1.00 0.00 16 GLU A N 8
ATOM 6221 C CA . GLU A 1 16 ? 10.048 -9.653 -4.607 1.00 0.00 16 GLU A CA 8
ATOM 6222 C C . GLU A 1 16 ? 9.843 -8.150 -4.409 1.00 0.00 16 GLU A C 8
ATOM 6223 O O . GLU A 1 16 ? 10.702 -7.347 -4.774 1.00 0.00 16 GLU A O 8
ATOM 6235 N N . PHE A 1 17 ? 8.702 -7.778 -3.830 1.00 0.00 17 PHE A N 8
ATOM 6236 C CA . PHE A 1 17 ? 8.375 -6.368 -3.588 1.00 0.00 17 PHE A CA 8
ATOM 6237 C C . PHE A 1 17 ? 8.300 -6.084 -2.084 1.00 0.00 17 PHE A C 8
ATOM 6238 O O . PHE A 1 17 ? 7.253 -6.272 -1.466 1.00 0.00 17 PHE A O 8
ATOM 6255 N N . PRO A 1 18 ? 9.390 -5.641 -1.483 1.00 0.00 18 PRO A N 8
ATOM 6256 C CA . PRO A 1 18 ? 9.434 -5.342 -0.025 1.00 0.00 18 PRO A CA 8
ATOM 6257 C C . PRO A 1 18 ? 8.804 -3.988 0.280 1.00 0.00 18 PRO A C 8
ATOM 6258 O O . PRO A 1 18 ? 8.331 -3.316 -0.616 1.00 0.00 18 PRO A O 8
ATOM 6269 N N . THR A 1 19 ? 8.796 -3.594 1.540 1.00 0.00 19 THR A N 8
ATOM 6270 C CA . THR A 1 19 ? 8.186 -2.321 1.917 1.00 0.00 19 THR A CA 8
ATOM 6271 C C . THR A 1 19 ? 8.605 -1.207 0.963 1.00 0.00 19 THR A C 8
ATOM 6272 O O . THR A 1 19 ? 7.772 -0.443 0.476 1.00 0.00 19 THR A O 8
ATOM 6283 N N . GLU A 1 20 ? 9.896 -1.118 0.719 1.00 0.00 20 GLU A N 8
ATOM 6284 C CA . GLU A 1 20 ? 10.446 -0.090 -0.164 1.00 0.00 20 GLU A CA 8
ATOM 6285 C C . GLU A 1 20 ? 9.740 -0.079 -1.528 1.00 0.00 20 GLU A C 8
ATOM 6286 O O . GLU A 1 20 ? 9.017 0.863 -1.851 1.00 0.00 20 GLU A O 8
ATOM 6298 N N . LYS A 1 21 ? 9.989 -1.115 -2.332 1.00 0.00 21 LYS A N 8
ATOM 6299 C CA . LYS A 1 21 ? 9.405 -1.190 -3.675 1.00 0.00 21 LYS A CA 8
ATOM 6300 C C . LYS A 1 21 ? 7.886 -1.300 -3.613 1.00 0.00 21 LYS A C 8
ATOM 6301 O O . LYS A 1 21 ? 7.167 -0.614 -4.326 1.00 0.00 21 LYS A O 8
ATOM 6320 N N . CYS A 1 22 ? 7.422 -2.194 -2.762 1.00 0.00 22 CYS A N 8
ATOM 6321 C CA . CYS A 1 22 ? 5.998 -2.441 -2.596 1.00 0.00 22 CYS A CA 8
ATOM 6322 C C . CYS A 1 22 ? 5.217 -1.141 -2.590 1.00 0.00 22 CYS A C 8
ATOM 6323 O O . CYS A 1 22 ? 4.339 -0.926 -3.428 1.00 0.00 22 CYS A O 8
ATOM 6330 N N . ASN A 1 23 ? 5.534 -0.275 -1.640 1.00 0.00 23 ASN A N 8
ATOM 6331 C CA . ASN A 1 23 ? 4.837 0.994 -1.547 1.00 0.00 23 ASN A CA 8
ATOM 6332 C C . ASN A 1 23 ? 5.161 1.871 -2.758 1.00 0.00 23 ASN A C 8
ATOM 6333 O O . ASN A 1 23 ? 4.272 2.314 -3.463 1.00 0.00 23 ASN A O 8
ATOM 6344 N N . LYS A 1 24 ? 6.442 2.104 -2.996 1.00 0.00 24 LYS A N 8
ATOM 6345 C CA . LYS A 1 24 ? 6.867 2.939 -4.112 1.00 0.00 24 LYS A CA 8
ATOM 6346 C C . LYS A 1 24 ? 6.090 2.587 -5.375 1.00 0.00 24 LYS A C 8
ATOM 6347 O O . LYS A 1 24 ? 5.653 3.468 -6.113 1.00 0.00 24 LYS A O 8
ATOM 6366 N N . THR A 1 25 ? 5.911 1.302 -5.611 1.00 0.00 25 THR A N 8
ATOM 6367 C CA . THR A 1 25 ? 5.176 0.860 -6.776 1.00 0.00 25 THR A CA 8
ATOM 6368 C C . THR A 1 25 ? 3.727 1.306 -6.663 1.00 0.00 25 THR A C 8
ATOM 6369 O O . THR A 1 25 ? 3.090 1.670 -7.649 1.00 0.00 25 THR A O 8
ATOM 6380 N N . CYS A 1 26 ? 3.208 1.267 -5.451 1.00 0.00 26 CYS A N 8
ATOM 6381 C CA . CYS A 1 26 ? 1.834 1.674 -5.213 1.00 0.00 26 CYS A CA 8
ATOM 6382 C C . CYS A 1 26 ? 1.679 3.193 -5.331 1.00 0.00 26 CYS A C 8
ATOM 6383 O O . CYS A 1 26 ? 0.655 3.696 -5.789 1.00 0.00 26 CYS A O 8
ATOM 6390 N N . ILE A 1 27 ? 2.705 3.909 -4.904 1.00 0.00 27 ILE A N 8
ATOM 6391 C CA . ILE A 1 27 ? 2.714 5.363 -4.929 1.00 0.00 27 ILE A CA 8
ATOM 6392 C C . ILE A 1 27 ? 2.617 5.865 -6.349 1.00 0.00 27 ILE A C 8
ATOM 6393 O O . ILE A 1 27 ? 1.814 6.745 -6.661 1.00 0.00 27 ILE A O 8
ATOM 6409 N N . GLU A 1 28 ? 3.446 5.299 -7.210 1.00 0.00 28 GLU A N 8
ATOM 6410 C CA . GLU A 1 28 ? 3.449 5.699 -8.596 1.00 0.00 28 GLU A CA 8
ATOM 6411 C C . GLU A 1 28 ? 2.180 5.222 -9.295 1.00 0.00 28 GLU A C 8
ATOM 6412 O O . GLU A 1 28 ? 1.692 5.862 -10.227 1.00 0.00 28 GLU A O 8
ATOM 6424 N N . SER A 1 29 ? 1.658 4.089 -8.837 1.00 0.00 29 SER A N 8
ATOM 6425 C CA . SER A 1 29 ? 0.449 3.516 -9.419 1.00 0.00 29 SER A CA 8
ATOM 6426 C C . SER A 1 29 ? -0.763 4.398 -9.136 1.00 0.00 29 SER A C 8
ATOM 6427 O O . SER A 1 29 ? -1.884 4.058 -9.509 1.00 0.00 29 SER A O 8
ATOM 6435 N N . ASN A 1 30 ? -0.523 5.528 -8.474 1.00 0.00 30 ASN A N 8
ATOM 6436 C CA . ASN A 1 30 ? -1.592 6.467 -8.137 1.00 0.00 30 ASN A CA 8
ATOM 6437 C C . ASN A 1 30 ? -2.437 5.941 -6.977 1.00 0.00 30 ASN A C 8
ATOM 6438 O O . ASN A 1 30 ? -3.665 6.031 -7.000 1.00 0.00 30 ASN A O 8
ATOM 6449 N N . PHE A 1 31 ? -1.768 5.400 -5.957 1.00 0.00 31 PHE A N 8
ATOM 6450 C CA . PHE A 1 31 ? -2.449 4.867 -4.775 1.00 0.00 31 PHE A CA 8
ATOM 6451 C C . PHE A 1 31 ? -1.792 5.388 -3.501 1.00 0.00 31 PHE A C 8
ATOM 6452 O O . PHE A 1 31 ? -0.652 5.851 -3.522 1.00 0.00 31 PHE A O 8
ATOM 6469 N N . ALA A 1 32 ? -2.524 5.310 -2.394 1.00 0.00 32 ALA A N 8
ATOM 6470 C CA . ALA A 1 32 ? -2.011 5.779 -1.110 1.00 0.00 32 ALA A CA 8
ATOM 6471 C C . ALA A 1 32 ? -0.891 4.872 -0.605 1.00 0.00 32 ALA A C 8
ATOM 6472 O O . ALA A 1 32 ? -0.711 4.706 0.603 1.00 0.00 32 ALA A O 8
ATOM 6479 N N . GLY A 1 33 ? -0.142 4.290 -1.534 1.00 0.00 33 GLY A N 8
ATOM 6480 C CA . GLY A 1 33 ? 0.959 3.405 -1.178 1.00 0.00 33 GLY A CA 8
ATOM 6481 C C . GLY A 1 33 ? 0.459 1.992 -0.923 1.00 0.00 33 GLY A C 8
ATOM 6482 O O . GLY A 1 33 ? -0.725 1.709 -1.084 1.00 0.00 33 GLY A O 8
ATOM 6486 N N . GLY A 1 34 ? 1.369 1.107 -0.528 1.00 0.00 34 GLY A N 8
ATOM 6487 C CA . GLY A 1 34 ? 1.010 -0.282 -0.258 1.00 0.00 34 GLY A CA 8
ATOM 6488 C C . GLY A 1 34 ? 1.925 -0.878 0.799 1.00 0.00 34 GLY A C 8
ATOM 6489 O O . GLY A 1 34 ? 2.906 -0.260 1.211 1.00 0.00 34 GLY A O 8
ATOM 6493 N N . LYS A 1 35 ? 1.590 -2.083 1.241 1.00 0.00 35 LYS A N 8
ATOM 6494 C CA . LYS A 1 35 ? 2.377 -2.763 2.261 1.00 0.00 35 LYS A CA 8
ATOM 6495 C C . LYS A 1 35 ? 2.192 -4.272 2.162 1.00 0.00 35 LYS A C 8
ATOM 6496 O O . LYS A 1 35 ? 1.460 -4.764 1.306 1.00 0.00 35 LYS A O 8
ATOM 6515 N N . CYS A 1 36 ? 2.852 -4.999 3.063 1.00 0.00 36 CYS A N 8
ATOM 6516 C CA . CYS A 1 36 ? 2.757 -6.457 3.095 1.00 0.00 36 CYS A CA 8
ATOM 6517 C C . CYS A 1 36 ? 1.853 -6.901 4.244 1.00 0.00 36 CYS A C 8
ATOM 6518 O O . CYS A 1 36 ? 2.052 -6.508 5.393 1.00 0.00 36 CYS A O 8
ATOM 6525 N N . VAL A 1 37 ? 0.856 -7.725 3.921 1.00 0.00 37 VAL A N 8
ATOM 6526 C CA . VAL A 1 37 ? -0.082 -8.226 4.929 1.00 0.00 37 VAL A CA 8
ATOM 6527 C C . VAL A 1 37 ? -0.343 -9.712 4.720 1.00 0.00 37 VAL A C 8
ATOM 6528 O O . VAL A 1 37 ? -0.122 -10.244 3.632 1.00 0.00 37 VAL A O 8
ATOM 6541 N N . HIS A 1 38 ? -0.823 -10.380 5.770 1.00 0.00 38 HIS A N 8
ATOM 6542 C CA . HIS A 1 38 ? -1.121 -11.812 5.697 1.00 0.00 38 HIS A CA 8
ATOM 6543 C C . HIS A 1 38 ? -2.624 -12.029 5.609 1.00 0.00 38 HIS A C 8
ATOM 6544 O O . HIS A 1 38 ? -3.414 -11.175 6.012 1.00 0.00 38 HIS A O 8
ATOM 6558 N N . ILE A 1 39 ? -3.010 -13.181 5.073 1.00 0.00 39 ILE A N 8
ATOM 6559 C CA . ILE A 1 39 ? -4.421 -13.523 4.920 1.00 0.00 39 ILE A CA 8
ATOM 6560 C C . ILE A 1 39 ? -4.804 -14.629 5.895 1.00 0.00 39 ILE A C 8
ATOM 6561 O O . ILE A 1 39 ? -4.186 -15.694 5.915 1.00 0.00 39 ILE A O 8
ATOM 6577 N N . GLY A 1 40 ? -5.829 -14.373 6.700 1.00 0.00 40 GLY A N 8
ATOM 6578 C CA . GLY A 1 40 ? -6.289 -15.358 7.672 1.00 0.00 40 GLY A CA 8
ATOM 6579 C C . GLY A 1 40 ? -5.113 -16.032 8.373 1.00 0.00 40 GLY A C 8
ATOM 6580 O O . GLY A 1 40 ? -4.621 -15.543 9.390 1.00 0.00 40 GLY A O 8
ATOM 6584 N N . GLN A 1 41 ? -4.672 -17.164 7.824 1.00 0.00 41 GLN A N 8
ATOM 6585 C CA . GLN A 1 41 ? -3.556 -17.912 8.403 1.00 0.00 41 GLN A CA 8
ATOM 6586 C C . GLN A 1 41 ? -2.699 -18.535 7.301 1.00 0.00 41 GLN A C 8
ATOM 6587 O O . GLN A 1 41 ? -2.098 -19.591 7.494 1.00 0.00 41 GLN A O 8
ATOM 6601 N N . SER A 1 42 ? -2.649 -17.871 6.147 1.00 0.00 42 SER A N 8
ATOM 6602 C CA . SER A 1 42 ? -1.862 -18.365 5.021 1.00 0.00 42 SER A CA 8
ATOM 6603 C C . SER A 1 42 ? -0.411 -17.930 5.148 1.00 0.00 42 SER A C 8
ATOM 6604 O O . SER A 1 42 ? 0.441 -18.328 4.354 1.00 0.00 42 SER A O 8
ATOM 6612 N N . LEU A 1 43 ? -0.142 -17.115 6.154 1.00 0.00 43 LEU A N 8
ATOM 6613 C CA . LEU A 1 43 ? 1.203 -16.627 6.392 1.00 0.00 43 LEU A CA 8
ATOM 6614 C C . LEU A 1 43 ? 1.852 -16.167 5.081 1.00 0.00 43 LEU A C 8
ATOM 6615 O O . LEU A 1 43 ? 3.074 -16.200 4.936 1.00 0.00 43 LEU A O 8
ATOM 6631 N N . ASP A 1 44 ? 1.026 -15.726 4.135 1.00 0.00 44 ASP A N 8
ATOM 6632 C CA . ASP A 1 44 ? 1.522 -15.246 2.842 1.00 0.00 44 ASP A CA 8
ATOM 6633 C C . ASP A 1 44 ? 1.491 -13.722 2.810 1.00 0.00 44 ASP A C 8
ATOM 6634 O O . ASP A 1 44 ? 0.432 -13.114 2.953 1.00 0.00 44 ASP A O 8
ATOM 6643 N N . PHE A 1 45 ? 2.655 -13.102 2.626 1.00 0.00 45 PHE A N 8
ATOM 6644 C CA . PHE A 1 45 ? 2.732 -11.646 2.586 1.00 0.00 45 PHE A CA 8
ATOM 6645 C C . PHE A 1 45 ? 2.495 -11.157 1.166 1.00 0.00 45 PHE A C 8
ATOM 6646 O O . PHE A 1 45 ? 3.256 -11.472 0.252 1.00 0.00 45 PHE A O 8
ATOM 6663 N N . VAL A 1 46 ? 1.428 -10.383 0.992 1.00 0.00 46 VAL A N 8
ATOM 6664 C CA . VAL A 1 46 ? 1.063 -9.849 -0.317 1.00 0.00 46 VAL A CA 8
ATOM 6665 C C . VAL A 1 46 ? 1.229 -8.337 -0.336 1.00 0.00 46 VAL A C 8
ATOM 6666 O O . VAL A 1 46 ? 0.845 -7.654 0.614 1.00 0.00 46 VAL A O 8
ATOM 6679 N N . CYS A 1 47 ? 1.794 -7.817 -1.426 1.00 0.00 47 CYS A N 8
ATOM 6680 C CA . CYS A 1 47 ? 2.002 -6.382 -1.560 1.00 0.00 47 CYS A CA 8
ATOM 6681 C C . CYS A 1 47 ? 0.806 -5.776 -2.262 1.00 0.00 47 CYS A C 8
ATOM 6682 O O . CYS A 1 47 ? 0.611 -5.986 -3.456 1.00 0.00 47 CYS A O 8
ATOM 6689 N N . VAL A 1 48 ? -0.012 -5.034 -1.516 1.00 0.00 48 VAL A N 8
ATOM 6690 C CA . VAL A 1 48 ? -1.209 -4.426 -2.093 1.00 0.00 48 VAL A CA 8
ATOM 6691 C C . VAL A 1 48 ? -1.209 -2.924 -1.866 1.00 0.00 48 VAL A C 8
ATOM 6692 O O . VAL A 1 48 ? -0.653 -2.432 -0.883 1.00 0.00 48 VAL A O 8
ATOM 6705 N N . CYS A 1 49 ? -1.831 -2.194 -2.790 1.00 0.00 49 CYS A N 8
ATOM 6706 C CA . CYS A 1 49 ? -1.895 -0.743 -2.690 1.00 0.00 49 CYS A CA 8
ATOM 6707 C C . CYS A 1 49 ? -3.222 -0.345 -2.077 1.00 0.00 49 CYS A C 8
ATOM 6708 O O . CYS A 1 49 ? -4.146 -1.155 -2.022 1.00 0.00 49 CYS A O 8
ATOM 6715 N N . PHE A 1 50 ? -3.314 0.893 -1.597 1.00 0.00 50 PHE A N 8
ATOM 6716 C CA . PHE A 1 50 ? -4.543 1.369 -0.963 1.00 0.00 50 PHE A CA 8
ATOM 6717 C C . PHE A 1 50 ? -5.126 2.569 -1.715 1.00 0.00 50 PHE A C 8
ATOM 6718 O O . PHE A 1 50 ? -4.380 3.424 -2.197 1.00 0.00 50 PHE A O 8
ATOM 6735 N N . PRO A 1 51 ? -6.434 2.668 -1.808 1.00 0.00 51 PRO A N 8
ATOM 6736 C CA . PRO A 1 51 ? -7.099 3.814 -2.498 1.00 0.00 51 PRO A CA 8
ATOM 6737 C C . PRO A 1 51 ? -6.832 5.145 -1.787 1.00 0.00 51 PRO A C 8
ATOM 6738 O O . PRO A 1 51 ? -6.653 5.186 -0.569 1.00 0.00 51 PRO A O 8
ATOM 6749 N N . LYS A 1 52 ? -6.804 6.226 -2.561 1.00 0.00 52 LYS A N 8
ATOM 6750 C CA . LYS A 1 52 ? -6.556 7.556 -2.007 1.00 0.00 52 LYS A CA 8
ATOM 6751 C C . LYS A 1 52 ? -7.676 7.957 -1.062 1.00 0.00 52 LYS A C 8
ATOM 6752 O O . LYS A 1 52 ? -7.639 9.025 -0.453 1.00 0.00 52 LYS A O 8
ATOM 6771 N N . TYR A 1 53 ? -8.676 7.093 -0.949 1.00 0.00 53 TYR A N 8
ATOM 6772 C CA . TYR A 1 53 ? -9.820 7.351 -0.081 1.00 0.00 53 TYR A CA 8
ATOM 6773 C C . TYR A 1 53 ? -9.785 6.430 1.136 1.00 0.00 53 TYR A C 8
ATOM 6774 O O . TYR A 1 53 ? -10.794 6.242 1.814 1.00 0.00 53 TYR A O 8
ATOM 6792 N N . TYR A 1 54 ? -8.613 5.862 1.413 1.00 0.00 54 TYR A N 8
ATOM 6793 C CA . TYR A 1 54 ? -8.457 4.971 2.552 1.00 0.00 54 TYR A CA 8
ATOM 6794 C C . TYR A 1 54 ? -8.216 5.780 3.820 1.00 0.00 54 TYR A C 8
ATOM 6795 O O . TYR A 1 54 ? -7.275 6.570 3.893 1.00 0.00 54 TYR A O 8
ATOM 6813 N N . ILE A 1 55 ? -9.073 5.575 4.814 1.00 0.00 55 ILE A N 8
ATOM 6814 C CA . ILE A 1 55 ? -8.955 6.292 6.081 1.00 0.00 55 ILE A CA 8
ATOM 6815 C C . ILE A 1 55 ? -9.567 5.469 7.211 1.00 0.00 55 ILE A C 8
ATOM 6816 O O . ILE A 1 55 ? -10.080 4.399 6.930 1.00 0.00 55 ILE A O 8
ATOM 6833 N N . LYS A 1 1 ? -17.225 1.152 3.914 1.00 0.00 1 LYS A N 9
ATOM 6834 C CA . LYS A 1 1 ? -16.268 2.270 4.148 1.00 0.00 1 LYS A CA 9
ATOM 6835 C C . LYS A 1 1 ? -16.793 3.535 3.473 1.00 0.00 1 LYS A C 9
ATOM 6836 O O . LYS A 1 1 ? -17.298 3.490 2.351 1.00 0.00 1 LYS A O 9
ATOM 6857 N N . ASP A 1 2 ? -16.667 4.663 4.165 1.00 0.00 2 ASP A N 9
ATOM 6858 C CA . ASP A 1 2 ? -17.133 5.932 3.623 1.00 0.00 2 ASP A CA 9
ATOM 6859 C C . ASP A 1 2 ? -16.189 6.422 2.530 1.00 0.00 2 ASP A C 9
ATOM 6860 O O . ASP A 1 2 ? -16.432 7.454 1.905 1.00 0.00 2 ASP A O 9
ATOM 6869 N N . ILE A 1 3 ? -15.114 5.670 2.300 1.00 0.00 3 ILE A N 9
ATOM 6870 C CA . ILE A 1 3 ? -14.137 6.029 1.271 1.00 0.00 3 ILE A CA 9
ATOM 6871 C C . ILE A 1 3 ? -14.531 5.439 -0.077 1.00 0.00 3 ILE A C 9
ATOM 6872 O O . ILE A 1 3 ? -14.743 4.233 -0.210 1.00 0.00 3 ILE A O 9
ATOM 6888 N N . ASP A 1 4 ? -14.621 6.307 -1.073 1.00 0.00 4 ASP A N 9
ATOM 6889 C CA . ASP A 1 4 ? -14.975 5.884 -2.415 1.00 0.00 4 ASP A CA 9
ATOM 6890 C C . ASP A 1 4 ? -13.886 4.979 -2.978 1.00 0.00 4 ASP A C 9
ATOM 6891 O O . ASP A 1 4 ? -14.168 4.039 -3.719 1.00 0.00 4 ASP A O 9
ATOM 6900 N N . GLY A 1 5 ? -12.638 5.276 -2.628 1.00 0.00 5 GLY A N 9
ATOM 6901 C CA . GLY A 1 5 ? -11.515 4.483 -3.107 1.00 0.00 5 GLY A CA 9
ATOM 6902 C C . GLY A 1 5 ? -11.336 3.231 -2.267 1.00 0.00 5 GLY A C 9
ATOM 6903 O O . GLY A 1 5 ? -10.692 3.258 -1.218 1.00 0.00 5 GLY A O 9
ATOM 6907 N N . ARG A 1 6 ? -11.913 2.134 -2.735 1.00 0.00 6 ARG A N 9
ATOM 6908 C CA . ARG A 1 6 ? -11.830 0.857 -2.029 1.00 0.00 6 ARG A CA 9
ATOM 6909 C C . ARG A 1 6 ? -11.450 -0.277 -2.986 1.00 0.00 6 ARG A C 9
ATOM 6910 O O . ARG A 1 6 ? -11.996 -1.379 -2.905 1.00 0.00 6 ARG A O 9
ATOM 6931 N N . LYS A 1 7 ? -10.517 -0.008 -3.899 1.00 0.00 7 LYS A N 9
ATOM 6932 C CA . LYS A 1 7 ? -10.080 -1.013 -4.869 1.00 0.00 7 LYS A CA 9
ATOM 6933 C C . LYS A 1 7 ? -8.581 -1.285 -4.737 1.00 0.00 7 LYS A C 9
ATOM 6934 O O . LYS A 1 7 ? -7.769 -0.729 -5.473 1.00 0.00 7 LYS A O 9
ATOM 6953 N N . PRO A 1 8 ? -8.201 -2.135 -3.821 1.00 0.00 8 PRO A N 9
ATOM 6954 C CA . PRO A 1 8 ? -6.772 -2.482 -3.608 1.00 0.00 8 PRO A CA 9
ATOM 6955 C C . PRO A 1 8 ? -6.161 -3.082 -4.871 1.00 0.00 8 PRO A C 9
ATOM 6956 O O . PRO A 1 8 ? -6.848 -3.757 -5.637 1.00 0.00 8 PRO A O 9
ATOM 6967 N N . LEU A 1 9 ? -4.874 -2.828 -5.088 1.00 0.00 9 LEU A N 9
ATOM 6968 C CA . LEU A 1 9 ? -4.191 -3.350 -6.270 1.00 0.00 9 LEU A CA 9
ATOM 6969 C C . LEU A 1 9 ? -3.091 -4.294 -5.842 1.00 0.00 9 LEU A C 9
ATOM 6970 O O . LEU A 1 9 ? -2.117 -3.872 -5.225 1.00 0.00 9 LEU A O 9
ATOM 6986 N N . LEU A 1 10 ? -3.232 -5.565 -6.186 1.00 0.00 10 LEU A N 9
ATOM 6987 C CA . LEU A 1 10 ? -2.206 -6.548 -5.827 1.00 0.00 10 LEU A CA 9
ATOM 6988 C C . LEU A 1 10 ? -1.208 -6.696 -6.969 1.00 0.00 10 LEU A C 9
ATOM 6989 O O . LEU A 1 10 ? -1.594 -6.972 -8.106 1.00 0.00 10 LEU A O 9
ATOM 7005 N N . ILE A 1 11 ? 0.078 -6.495 -6.666 1.00 0.00 11 ILE A N 9
ATOM 7006 C CA . ILE A 1 11 ? 1.135 -6.593 -7.676 1.00 0.00 11 ILE A CA 9
ATOM 7007 C C . ILE A 1 11 ? 1.895 -7.913 -7.533 1.00 0.00 11 ILE A C 9
ATOM 7008 O O . ILE A 1 11 ? 2.211 -8.574 -8.522 1.00 0.00 11 ILE A O 9
ATOM 7024 N N . GLY A 1 12 ? 2.178 -8.292 -6.293 1.00 0.00 12 GLY A N 9
ATOM 7025 C CA . GLY A 1 12 ? 2.894 -9.530 -6.030 1.00 0.00 12 GLY A CA 9
ATOM 7026 C C . GLY A 1 12 ? 2.981 -9.800 -4.536 1.00 0.00 12 GLY A C 9
ATOM 7027 O O . GLY A 1 12 ? 2.022 -9.590 -3.796 1.00 0.00 12 GLY A O 9
ATOM 7031 N N . THR A 1 13 ? 4.143 -10.276 -4.104 1.00 0.00 13 THR A N 9
ATOM 7032 C CA . THR A 1 13 ? 4.374 -10.594 -2.694 1.00 0.00 13 THR A CA 9
ATOM 7033 C C . THR A 1 13 ? 5.712 -10.043 -2.225 1.00 0.00 13 THR A C 9
ATOM 7034 O O . THR A 1 13 ? 6.554 -9.653 -3.034 1.00 0.00 13 THR A O 9
ATOM 7045 N N . CYS A 1 14 ? 5.901 -10.015 -0.910 1.00 0.00 14 CYS A N 9
ATOM 7046 C CA . CYS A 1 14 ? 7.145 -9.510 -0.340 1.00 0.00 14 CYS A CA 9
ATOM 7047 C C . CYS A 1 14 ? 8.333 -10.317 -0.866 1.00 0.00 14 CYS A C 9
ATOM 7048 O O . CYS A 1 14 ? 9.488 -9.997 -0.585 1.00 0.00 14 CYS A O 9
ATOM 7055 N N . ILE A 1 15 ? 8.041 -11.369 -1.623 1.00 0.00 15 ILE A N 9
ATOM 7056 C CA . ILE A 1 15 ? 9.093 -12.215 -2.163 1.00 0.00 15 ILE A CA 9
ATOM 7057 C C . ILE A 1 15 ? 9.800 -11.518 -3.312 1.00 0.00 15 ILE A C 9
ATOM 7058 O O . ILE A 1 15 ? 10.953 -11.820 -3.623 1.00 0.00 15 ILE A O 9
ATOM 7074 N N . GLU A 1 16 ? 9.095 -10.586 -3.947 1.00 0.00 16 GLU A N 9
ATOM 7075 C CA . GLU A 1 16 ? 9.646 -9.844 -5.074 1.00 0.00 16 GLU A CA 9
ATOM 7076 C C . GLU A 1 16 ? 9.487 -8.345 -4.865 1.00 0.00 16 GLU A C 9
ATOM 7077 O O . GLU A 1 16 ? 10.300 -7.558 -5.349 1.00 0.00 16 GLU A O 9
ATOM 7089 N N . PHE A 1 17 ? 8.435 -7.953 -4.144 1.00 0.00 17 PHE A N 9
ATOM 7090 C CA . PHE A 1 17 ? 8.180 -6.535 -3.871 1.00 0.00 17 PHE A CA 9
ATOM 7091 C C . PHE A 1 17 ? 8.247 -6.258 -2.362 1.00 0.00 17 PHE A C 9
ATOM 7092 O O . PHE A 1 17 ? 7.241 -6.388 -1.664 1.00 0.00 17 PHE A O 9
ATOM 7109 N N . PRO A 1 18 ? 9.400 -5.886 -1.848 1.00 0.00 18 PRO A N 9
ATOM 7110 C CA . PRO A 1 18 ? 9.593 -5.604 -0.390 1.00 0.00 18 PRO A CA 9
ATOM 7111 C C . PRO A 1 18 ? 8.914 -4.310 0.031 1.00 0.00 18 PRO A C 9
ATOM 7112 O O . PRO A 1 18 ? 8.266 -3.659 -0.767 1.00 0.00 18 PRO A O 9
ATOM 7123 N N . THR A 1 19 ? 9.071 -3.942 1.290 1.00 0.00 19 THR A N 9
ATOM 7124 C CA . THR A 1 19 ? 8.446 -2.727 1.789 1.00 0.00 19 THR A CA 9
ATOM 7125 C C . THR A 1 19 ? 8.668 -1.553 0.833 1.00 0.00 19 THR A C 9
ATOM 7126 O O . THR A 1 19 ? 7.733 -1.092 0.181 1.00 0.00 19 THR A O 9
ATOM 7137 N N . GLU A 1 20 ? 9.905 -1.075 0.768 1.00 0.00 20 GLU A N 9
ATOM 7138 C CA . GLU A 1 20 ? 10.246 0.061 -0.088 1.00 0.00 20 GLU A CA 9
ATOM 7139 C C . GLU A 1 20 ? 9.551 -0.036 -1.447 1.00 0.00 20 GLU A C 9
ATOM 7140 O O . GLU A 1 20 ? 8.659 0.753 -1.753 1.00 0.00 20 GLU A O 9
ATOM 7152 N N . LYS A 1 21 ? 9.981 -0.986 -2.263 1.00 0.00 21 LYS A N 9
ATOM 7153 C CA . LYS A 1 21 ? 9.419 -1.138 -3.603 1.00 0.00 21 LYS A CA 9
ATOM 7154 C C . LYS A 1 21 ? 7.905 -1.277 -3.560 1.00 0.00 21 LYS A C 9
ATOM 7155 O O . LYS A 1 21 ? 7.185 -0.549 -4.232 1.00 0.00 21 LYS A O 9
ATOM 7174 N N . CYS A 1 22 ? 7.433 -2.225 -2.779 1.00 0.00 22 CYS A N 9
ATOM 7175 C CA . CYS A 1 22 ? 6.006 -2.470 -2.672 1.00 0.00 22 CYS A CA 9
ATOM 7176 C C . CYS A 1 22 ? 5.229 -1.162 -2.612 1.00 0.00 22 CYS A C 9
ATOM 7177 O O . CYS A 1 22 ? 4.390 -0.890 -3.470 1.00 0.00 22 CYS A O 9
ATOM 7184 N N . ASN A 1 23 ? 5.524 -0.350 -1.607 1.00 0.00 23 ASN A N 9
ATOM 7185 C CA . ASN A 1 23 ? 4.849 0.925 -1.461 1.00 0.00 23 ASN A CA 9
ATOM 7186 C C . ASN A 1 23 ? 5.198 1.857 -2.611 1.00 0.00 23 ASN A C 9
ATOM 7187 O O . ASN A 1 23 ? 4.313 2.405 -3.254 1.00 0.00 23 ASN A O 9
ATOM 7198 N N . LYS A 1 24 ? 6.481 2.041 -2.868 1.00 0.00 24 LYS A N 9
ATOM 7199 C CA . LYS A 1 24 ? 6.908 2.939 -3.928 1.00 0.00 24 LYS A CA 9
ATOM 7200 C C . LYS A 1 24 ? 6.140 2.659 -5.211 1.00 0.00 24 LYS A C 9
ATOM 7201 O O . LYS A 1 24 ? 5.704 3.579 -5.897 1.00 0.00 24 LYS A O 9
ATOM 7220 N N . THR A 1 25 ? 5.966 1.393 -5.524 1.00 0.00 25 THR A N 9
ATOM 7221 C CA . THR A 1 25 ? 5.246 1.019 -6.720 1.00 0.00 25 THR A CA 9
ATOM 7222 C C . THR A 1 25 ? 3.801 1.477 -6.621 1.00 0.00 25 THR A C 9
ATOM 7223 O O . THR A 1 25 ? 3.216 1.970 -7.590 1.00 0.00 25 THR A O 9
ATOM 7234 N N . CYS A 1 26 ? 3.232 1.312 -5.444 1.00 0.00 26 CYS A N 9
ATOM 7235 C CA . CYS A 1 26 ? 1.859 1.713 -5.227 1.00 0.00 26 CYS A CA 9
ATOM 7236 C C . CYS A 1 26 ? 1.716 3.225 -5.355 1.00 0.00 26 CYS A C 9
ATOM 7237 O O . CYS A 1 26 ? 0.676 3.730 -5.773 1.00 0.00 26 CYS A O 9
ATOM 7244 N N . ILE A 1 27 ? 2.768 3.936 -5.000 1.00 0.00 27 ILE A N 9
ATOM 7245 C CA . ILE A 1 27 ? 2.760 5.388 -5.079 1.00 0.00 27 ILE A CA 9
ATOM 7246 C C . ILE A 1 27 ? 2.653 5.838 -6.520 1.00 0.00 27 ILE A C 9
ATOM 7247 O O . ILE A 1 27 ? 1.982 6.820 -6.831 1.00 0.00 27 ILE A O 9
ATOM 7263 N N . GLU A 1 28 ? 3.339 5.122 -7.393 1.00 0.00 28 GLU A N 9
ATOM 7264 C CA . GLU A 1 28 ? 3.339 5.469 -8.798 1.00 0.00 28 GLU A CA 9
ATOM 7265 C C . GLU A 1 28 ? 1.948 5.288 -9.396 1.00 0.00 28 GLU A C 9
ATOM 7266 O O . GLU A 1 28 ? 1.545 6.026 -10.297 1.00 0.00 28 GLU A O 9
ATOM 7278 N N . SER A 1 29 ? 1.224 4.302 -8.884 1.00 0.00 29 SER A N 9
ATOM 7279 C CA . SER A 1 29 ? -0.119 4.017 -9.361 1.00 0.00 29 SER A CA 9
ATOM 7280 C C . SER A 1 29 ? -1.086 5.078 -8.875 1.00 0.00 29 SER A C 9
ATOM 7281 O O . SER A 1 29 ? -2.268 5.047 -9.212 1.00 0.00 29 SER A O 9
ATOM 7289 N N . ASN A 1 30 ? -0.569 6.012 -8.084 1.00 0.00 30 ASN A N 9
ATOM 7290 C CA . ASN A 1 30 ? -1.376 7.100 -7.538 1.00 0.00 30 ASN A CA 9
ATOM 7291 C C . ASN A 1 30 ? -2.216 6.618 -6.360 1.00 0.00 30 ASN A C 9
ATOM 7292 O O . ASN A 1 30 ? -3.341 7.078 -6.155 1.00 0.00 30 ASN A O 9
ATOM 7303 N N . PHE A 1 31 ? -1.660 5.689 -5.588 1.00 0.00 31 PHE A N 9
ATOM 7304 C CA . PHE A 1 31 ? -2.350 5.136 -4.421 1.00 0.00 31 PHE A CA 9
ATOM 7305 C C . PHE A 1 31 ? -1.671 5.606 -3.142 1.00 0.00 31 PHE A C 9
ATOM 7306 O O . PHE A 1 31 ? -0.542 6.100 -3.169 1.00 0.00 31 PHE A O 9
ATOM 7323 N N . ALA A 1 32 ? -2.367 5.444 -2.023 1.00 0.00 32 ALA A N 9
ATOM 7324 C CA . ALA A 1 32 ? -1.829 5.853 -0.730 1.00 0.00 32 ALA A CA 9
ATOM 7325 C C . ALA A 1 32 ? -0.666 4.949 -0.322 1.00 0.00 32 ALA A C 9
ATOM 7326 O O . ALA A 1 32 ? -0.329 4.855 0.859 1.00 0.00 32 ALA A O 9
ATOM 7333 N N . GLY A 1 33 ? -0.059 4.286 -1.303 1.00 0.00 33 GLY A N 9
ATOM 7334 C CA . GLY A 1 33 ? 1.061 3.390 -1.042 1.00 0.00 33 GLY A CA 9
ATOM 7335 C C . GLY A 1 33 ? 0.559 1.975 -0.783 1.00 0.00 33 GLY A C 9
ATOM 7336 O O . GLY A 1 33 ? -0.641 1.715 -0.845 1.00 0.00 33 GLY A O 9
ATOM 7340 N N . GLY A 1 34 ? 1.488 1.064 -0.504 1.00 0.00 34 GLY A N 9
ATOM 7341 C CA . GLY A 1 34 ? 1.139 -0.332 -0.250 1.00 0.00 34 GLY A CA 9
ATOM 7342 C C . GLY A 1 34 ? 2.086 -0.954 0.764 1.00 0.00 34 GLY A C 9
ATOM 7343 O O . GLY A 1 34 ? 3.097 -0.358 1.135 1.00 0.00 34 GLY A O 9
ATOM 7347 N N . LYS A 1 35 ? 1.742 -2.154 1.217 1.00 0.00 35 LYS A N 9
ATOM 7348 C CA . LYS A 1 35 ? 2.560 -2.854 2.199 1.00 0.00 35 LYS A CA 9
ATOM 7349 C C . LYS A 1 35 ? 2.318 -4.357 2.125 1.00 0.00 35 LYS A C 9
ATOM 7350 O O . LYS A 1 35 ? 1.555 -4.828 1.283 1.00 0.00 35 LYS A O 9
ATOM 7369 N N . CYS A 1 36 ? 2.966 -5.102 3.020 1.00 0.00 36 CYS A N 9
ATOM 7370 C CA . CYS A 1 36 ? 2.812 -6.555 3.063 1.00 0.00 36 CYS A CA 9
ATOM 7371 C C . CYS A 1 36 ? 1.916 -6.953 4.229 1.00 0.00 36 CYS A C 9
ATOM 7372 O O . CYS A 1 36 ? 2.168 -6.583 5.376 1.00 0.00 36 CYS A O 9
ATOM 7379 N N . VAL A 1 37 ? 0.867 -7.713 3.924 1.00 0.00 37 VAL A N 9
ATOM 7380 C CA . VAL A 1 37 ? -0.075 -8.167 4.948 1.00 0.00 37 VAL A CA 9
ATOM 7381 C C . VAL A 1 37 ? -0.371 -9.651 4.773 1.00 0.00 37 VAL A C 9
ATOM 7382 O O . VAL A 1 37 ? -0.119 -10.225 3.712 1.00 0.00 37 VAL A O 9
ATOM 7395 N N . HIS A 1 38 ? -0.912 -10.267 5.823 1.00 0.00 38 HIS A N 9
ATOM 7396 C CA . HIS A 1 38 ? -1.253 -11.689 5.797 1.00 0.00 38 HIS A CA 9
ATOM 7397 C C . HIS A 1 38 ? -2.767 -11.858 5.771 1.00 0.00 38 HIS A C 9
ATOM 7398 O O . HIS A 1 38 ? -3.510 -10.961 6.169 1.00 0.00 38 HIS A O 9
ATOM 7412 N N . ILE A 1 39 ? -3.215 -13.013 5.288 1.00 0.00 39 ILE A N 9
ATOM 7413 C CA . ILE A 1 39 ? -4.643 -13.308 5.193 1.00 0.00 39 ILE A CA 9
ATOM 7414 C C . ILE A 1 39 ? -4.981 -14.586 5.951 1.00 0.00 39 ILE A C 9
ATOM 7415 O O . ILE A 1 39 ? -4.318 -15.612 5.789 1.00 0.00 39 ILE A O 9
ATOM 7431 N N . GLY A 1 40 ? -6.019 -14.520 6.777 1.00 0.00 40 GLY A N 9
ATOM 7432 C CA . GLY A 1 40 ? -6.439 -15.678 7.555 1.00 0.00 40 GLY A CA 9
ATOM 7433 C C . GLY A 1 40 ? -5.256 -16.303 8.274 1.00 0.00 40 GLY A C 9
ATOM 7434 O O . GLY A 1 40 ? -4.786 -15.781 9.283 1.00 0.00 40 GLY A O 9
ATOM 7438 N N . GLN A 1 41 ? -4.779 -17.429 7.751 1.00 0.00 41 GLN A N 9
ATOM 7439 C CA . GLN A 1 41 ? -3.647 -18.122 8.360 1.00 0.00 41 GLN A CA 9
ATOM 7440 C C . GLN A 1 41 ? -2.727 -18.687 7.282 1.00 0.00 41 GLN A C 9
ATOM 7441 O O . GLN A 1 41 ? -2.087 -19.718 7.476 1.00 0.00 41 GLN A O 9
ATOM 7455 N N . SER A 1 42 ? -2.667 -18.005 6.141 1.00 0.00 42 SER A N 9
ATOM 7456 C CA . SER A 1 42 ? -1.820 -18.455 5.040 1.00 0.00 42 SER A CA 9
ATOM 7457 C C . SER A 1 42 ? -0.402 -17.936 5.200 1.00 0.00 42 SER A C 9
ATOM 7458 O O . SER A 1 42 ? 0.489 -18.279 4.424 1.00 0.00 42 SER A O 9
ATOM 7466 N N . LEU A 1 43 ? -0.206 -17.097 6.203 1.00 0.00 43 LEU A N 9
ATOM 7467 C CA . LEU A 1 43 ? 1.104 -16.518 6.460 1.00 0.00 43 LEU A CA 9
ATOM 7468 C C . LEU A 1 43 ? 1.746 -16.046 5.150 1.00 0.00 43 LEU A C 9
ATOM 7469 O O . LEU A 1 43 ? 2.966 -16.046 5.003 1.00 0.00 43 LEU A O 9
ATOM 7485 N N . ASP A 1 44 ? 0.915 -15.650 4.195 1.00 0.00 44 ASP A N 9
ATOM 7486 C CA . ASP A 1 44 ? 1.413 -15.179 2.907 1.00 0.00 44 ASP A CA 9
ATOM 7487 C C . ASP A 1 44 ? 1.414 -13.655 2.872 1.00 0.00 44 ASP A C 9
ATOM 7488 O O . ASP A 1 44 ? 0.386 -13.022 3.107 1.00 0.00 44 ASP A O 9
ATOM 7497 N N . PHE A 1 45 ? 2.571 -13.068 2.579 1.00 0.00 45 PHE A N 9
ATOM 7498 C CA . PHE A 1 45 ? 2.689 -11.617 2.517 1.00 0.00 45 PHE A CA 9
ATOM 7499 C C . PHE A 1 45 ? 2.387 -11.138 1.105 1.00 0.00 45 PHE A C 9
ATOM 7500 O O . PHE A 1 45 ? 3.088 -11.490 0.159 1.00 0.00 45 PHE A O 9
ATOM 7517 N N . VAL A 1 46 ? 1.339 -10.331 0.977 1.00 0.00 46 VAL A N 9
ATOM 7518 C CA . VAL A 1 46 ? 0.922 -9.800 -0.318 1.00 0.00 46 VAL A CA 9
ATOM 7519 C C . VAL A 1 46 ? 1.138 -8.296 -0.360 1.00 0.00 46 VAL A C 9
ATOM 7520 O O . VAL A 1 46 ? 0.815 -7.589 0.596 1.00 0.00 46 VAL A O 9
ATOM 7533 N N . CYS A 1 47 ? 1.678 -7.814 -1.477 1.00 0.00 47 CYS A N 9
ATOM 7534 C CA . CYS A 1 47 ? 1.935 -6.389 -1.645 1.00 0.00 47 CYS A CA 9
ATOM 7535 C C . CYS A 1 47 ? 0.749 -5.742 -2.326 1.00 0.00 47 CYS A C 9
ATOM 7536 O O . CYS A 1 47 ? 0.542 -5.924 -3.523 1.00 0.00 47 CYS A O 9
ATOM 7543 N N . VAL A 1 48 ? -0.038 -4.992 -1.558 1.00 0.00 48 VAL A N 9
ATOM 7544 C CA . VAL A 1 48 ? -1.224 -4.342 -2.106 1.00 0.00 48 VAL A CA 9
ATOM 7545 C C . VAL A 1 48 ? -1.192 -2.853 -1.827 1.00 0.00 48 VAL A C 9
ATOM 7546 O O . VAL A 1 48 ? -0.555 -2.401 -0.876 1.00 0.00 48 VAL A O 9
ATOM 7559 N N . CYS A 1 49 ? -1.883 -2.088 -2.663 1.00 0.00 49 CYS A N 9
ATOM 7560 C CA . CYS A 1 49 ? -1.923 -0.644 -2.500 1.00 0.00 49 CYS A CA 9
ATOM 7561 C C . CYS A 1 49 ? -3.208 -0.231 -1.803 1.00 0.00 49 CYS A C 9
ATOM 7562 O O . CYS A 1 49 ? -4.092 -1.056 -1.577 1.00 0.00 49 CYS A O 9
ATOM 7569 N N . PHE A 1 50 ? -3.310 1.051 -1.469 1.00 0.00 50 PHE A N 9
ATOM 7570 C CA . PHE A 1 50 ? -4.504 1.571 -0.810 1.00 0.00 50 PHE A CA 9
ATOM 7571 C C . PHE A 1 50 ? -4.951 2.876 -1.486 1.00 0.00 50 PHE A C 9
ATOM 7572 O O . PHE A 1 50 ? -4.211 3.855 -1.479 1.00 0.00 50 PHE A O 9
ATOM 7589 N N . PRO A 1 51 ? -6.138 2.919 -2.061 1.00 0.00 51 PRO A N 9
ATOM 7590 C CA . PRO A 1 51 ? -6.654 4.154 -2.736 1.00 0.00 51 PRO A CA 9
ATOM 7591 C C . PRO A 1 51 ? -6.515 5.399 -1.856 1.00 0.00 51 PRO A C 9
ATOM 7592 O O . PRO A 1 51 ? -6.968 5.415 -0.711 1.00 0.00 51 PRO A O 9
ATOM 7603 N N . LYS A 1 52 ? -5.902 6.447 -2.409 1.00 0.00 52 LYS A N 9
ATOM 7604 C CA . LYS A 1 52 ? -5.723 7.694 -1.690 1.00 0.00 52 LYS A CA 9
ATOM 7605 C C . LYS A 1 52 ? -6.838 8.671 -2.059 1.00 0.00 52 LYS A C 9
ATOM 7606 O O . LYS A 1 52 ? -7.597 9.115 -1.200 1.00 0.00 52 LYS A O 9
ATOM 7625 N N . TYR A 1 53 ? -6.920 9.001 -3.349 1.00 0.00 53 TYR A N 9
ATOM 7626 C CA . TYR A 1 53 ? -7.941 9.934 -3.846 1.00 0.00 53 TYR A CA 9
ATOM 7627 C C . TYR A 1 53 ? -8.615 9.378 -5.102 1.00 0.00 53 TYR A C 9
ATOM 7628 O O . TYR A 1 53 ? -9.028 10.132 -5.982 1.00 0.00 53 TYR A O 9
ATOM 7646 N N . TYR A 1 54 ? -8.712 8.058 -5.181 1.00 0.00 54 TYR A N 9
ATOM 7647 C CA . TYR A 1 54 ? -9.313 7.421 -6.335 1.00 0.00 54 TYR A CA 9
ATOM 7648 C C . TYR A 1 54 ? -10.750 7.877 -6.495 1.00 0.00 54 TYR A C 9
ATOM 7649 O O . TYR A 1 54 ? -11.659 7.328 -5.878 1.00 0.00 54 TYR A O 9
ATOM 7667 N N . ILE A 1 55 ? -10.943 8.888 -7.336 1.00 0.00 55 ILE A N 9
ATOM 7668 C CA . ILE A 1 55 ? -12.277 9.432 -7.590 1.00 0.00 55 ILE A CA 9
ATOM 7669 C C . ILE A 1 55 ? -12.396 9.858 -9.060 1.00 0.00 55 ILE A C 9
ATOM 7670 O O . ILE A 1 55 ? -13.412 9.554 -9.662 1.00 0.00 55 ILE A O 9
ATOM 7687 N N . LYS A 1 1 ? -8.035 6.024 -16.691 1.00 0.00 1 LYS A N 10
ATOM 7688 C CA . LYS A 1 1 ? -8.523 5.640 -15.335 1.00 0.00 1 LYS A CA 10
ATOM 7689 C C . LYS A 1 1 ? -9.574 6.639 -14.866 1.00 0.00 1 LYS A C 10
ATOM 7690 O O . LYS A 1 1 ? -9.564 7.074 -13.715 1.00 0.00 1 LYS A O 10
ATOM 7711 N N . ASP A 1 2 ? -10.494 6.986 -15.758 1.00 0.00 2 ASP A N 10
ATOM 7712 C CA . ASP A 1 2 ? -11.553 7.924 -15.412 1.00 0.00 2 ASP A CA 10
ATOM 7713 C C . ASP A 1 2 ? -12.451 7.306 -14.353 1.00 0.00 2 ASP A C 10
ATOM 7714 O O . ASP A 1 2 ? -13.312 7.972 -13.780 1.00 0.00 2 ASP A O 10
ATOM 7723 N N . ILE A 1 3 ? -12.228 6.025 -14.094 1.00 0.00 3 ILE A N 10
ATOM 7724 C CA . ILE A 1 3 ? -13.002 5.305 -13.095 1.00 0.00 3 ILE A CA 10
ATOM 7725 C C . ILE A 1 3 ? -12.872 5.978 -11.733 1.00 0.00 3 ILE A C 10
ATOM 7726 O O . ILE A 1 3 ? -12.057 6.883 -11.552 1.00 0.00 3 ILE A O 10
ATOM 7742 N N . ASP A 1 4 ? -13.687 5.539 -10.784 1.00 0.00 4 ASP A N 10
ATOM 7743 C CA . ASP A 1 4 ? -13.664 6.112 -9.445 1.00 0.00 4 ASP A CA 10
ATOM 7744 C C . ASP A 1 4 ? -12.303 5.898 -8.784 1.00 0.00 4 ASP A C 10
ATOM 7745 O O . ASP A 1 4 ? -11.773 6.801 -8.137 1.00 0.00 4 ASP A O 10
ATOM 7754 N N . GLY A 1 5 ? -11.740 4.706 -8.952 1.00 0.00 5 GLY A N 10
ATOM 7755 C CA . GLY A 1 5 ? -10.438 4.402 -8.364 1.00 0.00 5 GLY A CA 10
ATOM 7756 C C . GLY A 1 5 ? -10.517 4.372 -6.851 1.00 0.00 5 GLY A C 10
ATOM 7757 O O . GLY A 1 5 ? -9.888 5.181 -6.170 1.00 0.00 5 GLY A O 10
ATOM 7761 N N . ARG A 1 6 ? -11.303 3.440 -6.329 1.00 0.00 6 ARG A N 10
ATOM 7762 C CA . ARG A 1 6 ? -11.477 3.311 -4.885 1.00 0.00 6 ARG A CA 10
ATOM 7763 C C . ARG A 1 6 ? -11.282 1.862 -4.436 1.00 0.00 6 ARG A C 10
ATOM 7764 O O . ARG A 1 6 ? -11.888 1.419 -3.460 1.00 0.00 6 ARG A O 10
ATOM 7785 N N . LYS A 1 7 ? -10.433 1.121 -5.158 1.00 0.00 7 LYS A N 10
ATOM 7786 C CA . LYS A 1 7 ? -10.172 -0.288 -4.828 1.00 0.00 7 LYS A CA 10
ATOM 7787 C C . LYS A 1 7 ? -8.661 -0.577 -4.790 1.00 0.00 7 LYS A C 10
ATOM 7788 O O . LYS A 1 7 ? -7.896 0.022 -5.547 1.00 0.00 7 LYS A O 10
ATOM 7807 N N . PRO A 1 8 ? -8.217 -1.485 -3.941 1.00 0.00 8 PRO A N 10
ATOM 7808 C CA . PRO A 1 8 ? -6.766 -1.855 -3.827 1.00 0.00 8 PRO A CA 10
ATOM 7809 C C . PRO A 1 8 ? -6.289 -2.708 -5.007 1.00 0.00 8 PRO A C 10
ATOM 7810 O O . PRO A 1 8 ? -7.093 -3.326 -5.703 1.00 0.00 8 PRO A O 10
ATOM 7821 N N . LEU A 1 9 ? -4.969 -2.724 -5.234 1.00 0.00 9 LEU A N 10
ATOM 7822 C CA . LEU A 1 9 ? -4.386 -3.490 -6.346 1.00 0.00 9 LEU A CA 10
ATOM 7823 C C . LEU A 1 9 ? -3.251 -4.395 -5.847 1.00 0.00 9 LEU A C 10
ATOM 7824 O O . LEU A 1 9 ? -2.253 -3.907 -5.320 1.00 0.00 9 LEU A O 10
ATOM 7840 N N . LEU A 1 10 ? -3.390 -5.706 -6.053 1.00 0.00 10 LEU A N 10
ATOM 7841 C CA . LEU A 1 10 ? -2.342 -6.652 -5.650 1.00 0.00 10 LEU A CA 10
ATOM 7842 C C . LEU A 1 10 ? -1.354 -6.816 -6.798 1.00 0.00 10 LEU A C 10
ATOM 7843 O O . LEU A 1 10 ? -1.758 -6.973 -7.948 1.00 0.00 10 LEU A O 10
ATOM 7859 N N . ILE A 1 11 ? -0.053 -6.764 -6.494 1.00 0.00 11 ILE A N 10
ATOM 7860 C CA . ILE A 1 11 ? 0.971 -6.885 -7.536 1.00 0.00 11 ILE A CA 10
ATOM 7861 C C . ILE A 1 11 ? 1.698 -8.217 -7.436 1.00 0.00 11 ILE A C 10
ATOM 7862 O O . ILE A 1 11 ? 2.051 -8.821 -8.448 1.00 0.00 11 ILE A O 10
ATOM 7878 N N . GLY A 1 12 ? 1.922 -8.667 -6.211 1.00 0.00 12 GLY A N 10
ATOM 7879 C CA . GLY A 1 12 ? 2.610 -9.928 -5.998 1.00 0.00 12 GLY A CA 10
ATOM 7880 C C . GLY A 1 12 ? 2.848 -10.172 -4.520 1.00 0.00 12 GLY A C 10
ATOM 7881 O O . GLY A 1 12 ? 2.117 -9.671 -3.666 1.00 0.00 12 GLY A O 10
ATOM 7885 N N . THR A 1 13 ? 3.883 -10.946 -4.226 1.00 0.00 13 THR A N 10
ATOM 7886 C CA . THR A 1 13 ? 4.230 -11.259 -2.849 1.00 0.00 13 THR A CA 10
ATOM 7887 C C . THR A 1 13 ? 5.200 -10.223 -2.308 1.00 0.00 13 THR A C 10
ATOM 7888 O O . THR A 1 13 ? 5.797 -9.462 -3.070 1.00 0.00 13 THR A O 10
ATOM 7899 N N . CYS A 1 14 ? 5.358 -10.201 -0.996 1.00 0.00 14 CYS A N 10
ATOM 7900 C CA . CYS A 1 14 ? 6.269 -9.255 -0.373 1.00 0.00 14 CYS A CA 10
ATOM 7901 C C . CYS A 1 14 ? 7.712 -9.708 -0.566 1.00 0.00 14 CYS A C 10
ATOM 7902 O O . CYS A 1 14 ? 8.636 -9.119 -0.006 1.00 0.00 14 CYS A O 10
ATOM 7909 N N . ILE A 1 15 ? 7.898 -10.757 -1.369 1.00 0.00 15 ILE A N 10
ATOM 7910 C CA . ILE A 1 15 ? 9.234 -11.283 -1.639 1.00 0.00 15 ILE A CA 10
ATOM 7911 C C . ILE A 1 15 ? 9.810 -10.615 -2.876 1.00 0.00 15 ILE A C 10
ATOM 7912 O O . ILE A 1 15 ? 10.985 -10.245 -2.912 1.00 0.00 15 ILE A O 10
ATOM 7928 N N . GLU A 1 16 ? 8.965 -10.462 -3.891 1.00 0.00 16 GLU A N 10
ATOM 7929 C CA . GLU A 1 16 ? 9.377 -9.833 -5.138 1.00 0.00 16 GLU A CA 10
ATOM 7930 C C . GLU A 1 16 ? 9.187 -8.320 -5.058 1.00 0.00 16 GLU A C 10
ATOM 7931 O O . GLU A 1 16 ? 9.687 -7.576 -5.901 1.00 0.00 16 GLU A O 10
ATOM 7943 N N . PHE A 1 17 ? 8.463 -7.871 -4.029 1.00 0.00 17 PHE A N 10
ATOM 7944 C CA . PHE A 1 17 ? 8.208 -6.445 -3.822 1.00 0.00 17 PHE A CA 10
ATOM 7945 C C . PHE A 1 17 ? 8.652 -6.008 -2.430 1.00 0.00 17 PHE A C 10
ATOM 7946 O O . PHE A 1 17 ? 7.829 -5.883 -1.521 1.00 0.00 17 PHE A O 10
ATOM 7963 N N . PRO A 1 18 ? 9.923 -5.754 -2.250 1.00 0.00 18 PRO A N 10
ATOM 7964 C CA . PRO A 1 18 ? 10.459 -5.294 -0.939 1.00 0.00 18 PRO A CA 10
ATOM 7965 C C . PRO A 1 18 ? 9.623 -4.143 -0.388 1.00 0.00 18 PRO A C 10
ATOM 7966 O O . PRO A 1 18 ? 8.840 -3.545 -1.112 1.00 0.00 18 PRO A O 10
ATOM 7977 N N . THR A 1 19 ? 9.762 -3.863 0.897 1.00 0.00 19 THR A N 10
ATOM 7978 C CA . THR A 1 19 ? 8.968 -2.808 1.525 1.00 0.00 19 THR A CA 10
ATOM 7979 C C . THR A 1 19 ? 8.956 -1.533 0.684 1.00 0.00 19 THR A C 10
ATOM 7980 O O . THR A 1 19 ? 7.895 -0.994 0.367 1.00 0.00 19 THR A O 10
ATOM 7991 N N . GLU A 1 20 ? 10.137 -1.060 0.342 1.00 0.00 20 GLU A N 10
ATOM 7992 C CA . GLU A 1 20 ? 10.287 0.160 -0.452 1.00 0.00 20 GLU A CA 10
ATOM 7993 C C . GLU A 1 20 ? 9.598 0.033 -1.817 1.00 0.00 20 GLU A C 10
ATOM 7994 O O . GLU A 1 20 ? 8.766 0.864 -2.174 1.00 0.00 20 GLU A O 10
ATOM 8006 N N . LYS A 1 21 ? 9.958 -0.993 -2.582 1.00 0.00 21 LYS A N 10
ATOM 8007 C CA . LYS A 1 21 ? 9.374 -1.184 -3.905 1.00 0.00 21 LYS A CA 10
ATOM 8008 C C . LYS A 1 21 ? 7.868 -1.327 -3.802 1.00 0.00 21 LYS A C 10
ATOM 8009 O O . LYS A 1 21 ? 7.117 -0.752 -4.585 1.00 0.00 21 LYS A O 10
ATOM 8028 N N . CYS A 1 22 ? 7.445 -2.119 -2.846 1.00 0.00 22 CYS A N 10
ATOM 8029 C CA . CYS A 1 22 ? 6.039 -2.367 -2.644 1.00 0.00 22 CYS A CA 10
ATOM 8030 C C . CYS A 1 22 ? 5.240 -1.067 -2.630 1.00 0.00 22 CYS A C 10
ATOM 8031 O O . CYS A 1 22 ? 4.404 -0.821 -3.504 1.00 0.00 22 CYS A O 10
ATOM 8038 N N . ASN A 1 23 ? 5.494 -0.241 -1.625 1.00 0.00 23 ASN A N 10
ATOM 8039 C CA . ASN A 1 23 ? 4.789 1.023 -1.495 1.00 0.00 23 ASN A CA 10
ATOM 8040 C C . ASN A 1 23 ? 5.122 1.956 -2.653 1.00 0.00 23 ASN A C 10
ATOM 8041 O O . ASN A 1 23 ? 4.228 2.533 -3.260 1.00 0.00 23 ASN A O 10
ATOM 8052 N N . LYS A 1 24 ? 6.403 2.089 -2.976 1.00 0.00 24 LYS A N 10
ATOM 8053 C CA . LYS A 1 24 ? 6.804 2.957 -4.079 1.00 0.00 24 LYS A CA 10
ATOM 8054 C C . LYS A 1 24 ? 6.003 2.639 -5.307 1.00 0.00 24 LYS A C 10
ATOM 8055 O O . LYS A 1 24 ? 5.649 3.538 -6.054 1.00 0.00 24 LYS A O 10
ATOM 8074 N N . THR A 1 25 ? 5.732 1.364 -5.507 1.00 0.00 25 THR A N 10
ATOM 8075 C CA . THR A 1 25 ? 4.977 0.931 -6.667 1.00 0.00 25 THR A CA 10
ATOM 8076 C C . THR A 1 25 ? 3.563 1.495 -6.623 1.00 0.00 25 THR A C 10
ATOM 8077 O O . THR A 1 25 ? 3.029 1.953 -7.632 1.00 0.00 25 THR A O 10
ATOM 8088 N N . CYS A 1 26 ? 2.963 1.453 -5.444 1.00 0.00 26 CYS A N 10
ATOM 8089 C CA . CYS A 1 26 ? 1.608 1.969 -5.269 1.00 0.00 26 CYS A CA 10
ATOM 8090 C C . CYS A 1 26 ? 1.617 3.501 -5.319 1.00 0.00 26 CYS A C 10
ATOM 8091 O O . CYS A 1 26 ? 0.672 4.129 -5.780 1.00 0.00 26 CYS A O 10
ATOM 8098 N N . ILE A 1 27 ? 2.698 4.086 -4.827 1.00 0.00 27 ILE A N 10
ATOM 8099 C CA . ILE A 1 27 ? 2.850 5.535 -4.787 1.00 0.00 27 ILE A CA 10
ATOM 8100 C C . ILE A 1 27 ? 2.937 6.111 -6.179 1.00 0.00 27 ILE A C 10
ATOM 8101 O O . ILE A 1 27 ? 2.284 7.106 -6.501 1.00 0.00 27 ILE A O 10
ATOM 8117 N N . GLU A 1 28 ? 3.760 5.484 -7.000 1.00 0.00 28 GLU A N 10
ATOM 8118 C CA . GLU A 1 28 ? 3.937 5.941 -8.357 1.00 0.00 28 GLU A CA 10
ATOM 8119 C C . GLU A 1 28 ? 2.676 5.681 -9.166 1.00 0.00 28 GLU A C 10
ATOM 8120 O O . GLU A 1 28 ? 2.353 6.419 -10.097 1.00 0.00 28 GLU A O 10
ATOM 8132 N N . SER A 1 29 ? 1.965 4.623 -8.794 1.00 0.00 29 SER A N 10
ATOM 8133 C CA . SER A 1 29 ? 0.735 4.264 -9.482 1.00 0.00 29 SER A CA 10
ATOM 8134 C C . SER A 1 29 ? -0.310 5.347 -9.265 1.00 0.00 29 SER A C 10
ATOM 8135 O O . SER A 1 29 ? -1.442 5.234 -9.736 1.00 0.00 29 SER A O 10
ATOM 8143 N N . ASN A 1 30 ? 0.091 6.396 -8.548 1.00 0.00 30 ASN A N 10
ATOM 8144 C CA . ASN A 1 30 ? -0.789 7.522 -8.260 1.00 0.00 30 ASN A CA 10
ATOM 8145 C C . ASN A 1 30 ? -1.735 7.195 -7.108 1.00 0.00 30 ASN A C 10
ATOM 8146 O O . ASN A 1 30 ? -2.701 7.921 -6.869 1.00 0.00 30 ASN A O 10
ATOM 8157 N N . PHE A 1 31 ? -1.462 6.100 -6.391 1.00 0.00 31 PHE A N 10
ATOM 8158 C CA . PHE A 1 31 ? -2.306 5.702 -5.275 1.00 0.00 31 PHE A CA 10
ATOM 8159 C C . PHE A 1 31 ? -1.694 6.175 -3.951 1.00 0.00 31 PHE A C 10
ATOM 8160 O O . PHE A 1 31 ? -0.781 7.000 -3.940 1.00 0.00 31 PHE A O 10
ATOM 8177 N N . ALA A 1 32 ? -2.225 5.667 -2.844 1.00 0.00 32 ALA A N 10
ATOM 8178 C CA . ALA A 1 32 ? -1.748 6.065 -1.517 1.00 0.00 32 ALA A CA 10
ATOM 8179 C C . ALA A 1 32 ? -0.410 5.423 -1.158 1.00 0.00 32 ALA A C 10
ATOM 8180 O O . ALA A 1 32 ? 0.544 6.108 -0.788 1.00 0.00 32 ALA A O 10
ATOM 8187 N N . GLY A 1 33 ? -0.360 4.102 -1.250 1.00 0.00 33 GLY A N 10
ATOM 8188 C CA . GLY A 1 33 ? 0.842 3.354 -0.917 1.00 0.00 33 GLY A CA 10
ATOM 8189 C C . GLY A 1 33 ? 0.518 1.875 -0.793 1.00 0.00 33 GLY A C 10
ATOM 8190 O O . GLY A 1 33 ? -0.631 1.468 -0.957 1.00 0.00 33 GLY A O 10
ATOM 8194 N N . GLY A 1 34 ? 1.535 1.063 -0.512 1.00 0.00 34 GLY A N 10
ATOM 8195 C CA . GLY A 1 34 ? 1.337 -0.378 -0.384 1.00 0.00 34 GLY A CA 10
ATOM 8196 C C . GLY A 1 34 ? 2.098 -0.943 0.802 1.00 0.00 34 GLY A C 10
ATOM 8197 O O . GLY A 1 34 ? 3.022 -0.319 1.324 1.00 0.00 34 GLY A O 10
ATOM 8201 N N . LYS A 1 35 ? 1.681 -2.129 1.231 1.00 0.00 35 LYS A N 10
ATOM 8202 C CA . LYS A 1 35 ? 2.297 -2.791 2.374 1.00 0.00 35 LYS A CA 10
ATOM 8203 C C . LYS A 1 35 ? 2.136 -4.306 2.274 1.00 0.00 35 LYS A C 10
ATOM 8204 O O . LYS A 1 35 ? 1.394 -4.813 1.427 1.00 0.00 35 LYS A O 10
ATOM 8223 N N . CYS A 1 36 ? 2.834 -5.020 3.157 1.00 0.00 36 CYS A N 10
ATOM 8224 C CA . CYS A 1 36 ? 2.778 -6.481 3.197 1.00 0.00 36 CYS A CA 10
ATOM 8225 C C . CYS A 1 36 ? 1.932 -6.937 4.387 1.00 0.00 36 CYS A C 10
ATOM 8226 O O . CYS A 1 36 ? 2.270 -6.661 5.537 1.00 0.00 36 CYS A O 10
ATOM 8233 N N . VAL A 1 37 ? 0.826 -7.628 4.104 1.00 0.00 37 VAL A N 10
ATOM 8234 C CA . VAL A 1 37 ? -0.072 -8.108 5.161 1.00 0.00 37 VAL A CA 10
ATOM 8235 C C . VAL A 1 37 ? -0.578 -9.517 4.856 1.00 0.00 37 VAL A C 10
ATOM 8236 O O . VAL A 1 37 ? -0.204 -10.118 3.850 1.00 0.00 37 VAL A O 10
ATOM 8249 N N . HIS A 1 38 ? -1.431 -10.041 5.742 1.00 0.00 38 HIS A N 10
ATOM 8250 C CA . HIS A 1 38 ? -1.995 -11.387 5.573 1.00 0.00 38 HIS A CA 10
ATOM 8251 C C . HIS A 1 38 ? -3.500 -11.318 5.339 1.00 0.00 38 HIS A C 10
ATOM 8252 O O . HIS A 1 38 ? -4.180 -10.427 5.850 1.00 0.00 38 HIS A O 10
ATOM 8266 N N . ILE A 1 39 ? -4.013 -12.268 4.557 1.00 0.00 39 ILE A N 10
ATOM 8267 C CA . ILE A 1 39 ? -5.445 -12.326 4.241 1.00 0.00 39 ILE A CA 10
ATOM 8268 C C . ILE A 1 39 ? -6.031 -13.679 4.626 1.00 0.00 39 ILE A C 10
ATOM 8269 O O . ILE A 1 39 ? -5.518 -14.725 4.228 1.00 0.00 39 ILE A O 10
ATOM 8285 N N . GLY A 1 40 ? -7.116 -13.653 5.394 1.00 0.00 40 GLY A N 10
ATOM 8286 C CA . GLY A 1 40 ? -7.770 -14.886 5.813 1.00 0.00 40 GLY A CA 10
ATOM 8287 C C . GLY A 1 40 ? -6.901 -15.659 6.791 1.00 0.00 40 GLY A C 10
ATOM 8288 O O . GLY A 1 40 ? -7.051 -16.872 6.942 1.00 0.00 40 GLY A O 10
ATOM 8292 N N . GLN A 1 41 ? -5.983 -14.956 7.435 1.00 0.00 41 GLN A N 10
ATOM 8293 C CA . GLN A 1 41 ? -5.079 -15.584 8.384 1.00 0.00 41 GLN A CA 10
ATOM 8294 C C . GLN A 1 41 ? -4.300 -16.694 7.696 1.00 0.00 41 GLN A C 10
ATOM 8295 O O . GLN A 1 41 ? -3.924 -17.689 8.317 1.00 0.00 41 GLN A O 10
ATOM 8309 N N . SER A 1 42 ? -4.060 -16.506 6.403 1.00 0.00 42 SER A N 10
ATOM 8310 C CA . SER A 1 42 ? -3.322 -17.483 5.617 1.00 0.00 42 SER A CA 10
ATOM 8311 C C . SER A 1 42 ? -1.851 -17.462 5.988 1.00 0.00 42 SER A C 10
ATOM 8312 O O . SER A 1 42 ? -1.083 -18.335 5.585 1.00 0.00 42 SER A O 10
ATOM 8320 N N . LEU A 1 43 ? -1.465 -16.456 6.750 1.00 0.00 43 LEU A N 10
ATOM 8321 C CA . LEU A 1 43 ? -0.085 -16.324 7.163 1.00 0.00 43 LEU A CA 10
ATOM 8322 C C . LEU A 1 43 ? 0.806 -16.119 5.929 1.00 0.00 43 LEU A C 10
ATOM 8323 O O . LEU A 1 43 ? 1.975 -16.498 5.914 1.00 0.00 43 LEU A O 10
ATOM 8339 N N . ASP A 1 44 ? 0.236 -15.512 4.889 1.00 0.00 44 ASP A N 10
ATOM 8340 C CA . ASP A 1 44 ? 0.974 -15.242 3.649 1.00 0.00 44 ASP A CA 10
ATOM 8341 C C . ASP A 1 44 ? 1.192 -13.742 3.497 1.00 0.00 44 ASP A C 10
ATOM 8342 O O . ASP A 1 44 ? 0.290 -12.952 3.766 1.00 0.00 44 ASP A O 10
ATOM 8351 N N . PHE A 1 45 ? 2.382 -13.343 3.060 1.00 0.00 45 PHE A N 10
ATOM 8352 C CA . PHE A 1 45 ? 2.680 -11.927 2.876 1.00 0.00 45 PHE A CA 10
ATOM 8353 C C . PHE A 1 45 ? 2.384 -11.518 1.439 1.00 0.00 45 PHE A C 10
ATOM 8354 O O . PHE A 1 45 ? 3.006 -12.017 0.499 1.00 0.00 45 PHE A O 10
ATOM 8371 N N . VAL A 1 46 ? 1.432 -10.601 1.277 1.00 0.00 46 VAL A N 10
ATOM 8372 C CA . VAL A 1 46 ? 1.043 -10.117 -0.045 1.00 0.00 46 VAL A CA 10
ATOM 8373 C C . VAL A 1 46 ? 1.170 -8.607 -0.104 1.00 0.00 46 VAL A C 10
ATOM 8374 O O . VAL A 1 46 ? 0.787 -7.900 0.829 1.00 0.00 46 VAL A O 10
ATOM 8387 N N . CYS A 1 47 ? 1.718 -8.123 -1.209 1.00 0.00 47 CYS A N 10
ATOM 8388 C CA . CYS A 1 47 ? 1.907 -6.692 -1.405 1.00 0.00 47 CYS A CA 10
ATOM 8389 C C . CYS A 1 47 ? 0.725 -6.129 -2.175 1.00 0.00 47 CYS A C 10
ATOM 8390 O O . CYS A 1 47 ? 0.420 -6.583 -3.278 1.00 0.00 47 CYS A O 10
ATOM 8397 N N . VAL A 1 48 ? 0.053 -5.144 -1.586 1.00 0.00 48 VAL A N 10
ATOM 8398 C CA . VAL A 1 48 ? -1.108 -4.542 -2.236 1.00 0.00 48 VAL A CA 10
ATOM 8399 C C . VAL A 1 48 ? -1.074 -3.025 -2.134 1.00 0.00 48 VAL A C 10
ATOM 8400 O O . VAL A 1 48 ? -0.503 -2.473 -1.204 1.00 0.00 48 VAL A O 10
ATOM 8413 N N . CYS A 1 49 ? -1.700 -2.369 -3.111 1.00 0.00 49 CYS A N 10
ATOM 8414 C CA . CYS A 1 49 ? -1.750 -0.901 -3.147 1.00 0.00 49 CYS A CA 10
ATOM 8415 C C . CYS A 1 49 ? -3.062 -0.431 -2.524 1.00 0.00 49 CYS A C 10
ATOM 8416 O O . CYS A 1 49 ? -3.975 -1.236 -2.338 1.00 0.00 49 CYS A O 10
ATOM 8423 N N . PHE A 1 50 ? -3.152 0.859 -2.172 1.00 0.00 50 PHE A N 10
ATOM 8424 C CA . PHE A 1 50 ? -4.374 1.384 -1.532 1.00 0.00 50 PHE A CA 10
ATOM 8425 C C . PHE A 1 50 ? -4.857 2.666 -2.219 1.00 0.00 50 PHE A C 10
ATOM 8426 O O . PHE A 1 50 ? -4.054 3.545 -2.518 1.00 0.00 50 PHE A O 10
ATOM 8443 N N . PRO A 1 51 ? -6.142 2.806 -2.459 1.00 0.00 51 PRO A N 10
ATOM 8444 C CA . PRO A 1 51 ? -6.691 4.024 -3.121 1.00 0.00 51 PRO A CA 10
ATOM 8445 C C . PRO A 1 51 ? -6.626 5.254 -2.214 1.00 0.00 51 PRO A C 10
ATOM 8446 O O . PRO A 1 51 ? -6.594 5.136 -0.989 1.00 0.00 51 PRO A O 10
ATOM 8457 N N . LYS A 1 52 ? -6.620 6.431 -2.832 1.00 0.00 52 LYS A N 10
ATOM 8458 C CA . LYS A 1 52 ? -6.574 7.683 -2.085 1.00 0.00 52 LYS A CA 10
ATOM 8459 C C . LYS A 1 52 ? -7.865 7.868 -1.304 1.00 0.00 52 LYS A C 10
ATOM 8460 O O . LYS A 1 52 ? -7.925 8.641 -0.349 1.00 0.00 52 LYS A O 10
ATOM 8479 N N . TYR A 1 53 ? -8.902 7.155 -1.731 1.00 0.00 53 TYR A N 10
ATOM 8480 C CA . TYR A 1 53 ? -10.212 7.231 -1.092 1.00 0.00 53 TYR A CA 10
ATOM 8481 C C . TYR A 1 53 ? -10.515 5.940 -0.341 1.00 0.00 53 TYR A C 10
ATOM 8482 O O . TYR A 1 53 ? -11.644 5.449 -0.358 1.00 0.00 53 TYR A O 10
ATOM 8500 N N . TYR A 1 54 ? -9.497 5.395 0.320 1.00 0.00 54 TYR A N 10
ATOM 8501 C CA . TYR A 1 54 ? -9.661 4.165 1.075 1.00 0.00 54 TYR A CA 10
ATOM 8502 C C . TYR A 1 54 ? -10.450 4.432 2.350 1.00 0.00 54 TYR A C 10
ATOM 8503 O O . TYR A 1 54 ? -10.098 5.312 3.135 1.00 0.00 54 TYR A O 10
ATOM 8521 N N . ILE A 1 55 ? -11.516 3.665 2.546 1.00 0.00 55 ILE A N 10
ATOM 8522 C CA . ILE A 1 55 ? -12.359 3.820 3.727 1.00 0.00 55 ILE A CA 10
ATOM 8523 C C . ILE A 1 55 ? -13.055 2.502 4.055 1.00 0.00 55 ILE A C 10
ATOM 8524 O O . ILE A 1 55 ? -12.699 1.501 3.457 1.00 0.00 55 ILE A O 10
ATOM 8541 N N . LYS A 1 1 ? -5.561 9.702 -15.427 1.00 0.00 1 LYS A N 11
ATOM 8542 C CA . LYS A 1 1 ? -6.284 8.405 -15.536 1.00 0.00 1 LYS A CA 11
ATOM 8543 C C . LYS A 1 1 ? -7.778 8.633 -15.327 1.00 0.00 1 LYS A C 11
ATOM 8544 O O . LYS A 1 1 ? -8.211 9.008 -14.238 1.00 0.00 1 LYS A O 11
ATOM 8565 N N . ASP A 1 2 ? -8.558 8.405 -16.379 1.00 0.00 2 ASP A N 11
ATOM 8566 C CA . ASP A 1 2 ? -10.002 8.589 -16.302 1.00 0.00 2 ASP A CA 11
ATOM 8567 C C . ASP A 1 2 ? -10.628 7.553 -15.373 1.00 0.00 2 ASP A C 11
ATOM 8568 O O . ASP A 1 2 ? -11.808 7.643 -15.033 1.00 0.00 2 ASP A O 11
ATOM 8577 N N . ILE A 1 3 ? -9.830 6.571 -14.970 1.00 0.00 3 ILE A N 11
ATOM 8578 C CA . ILE A 1 3 ? -10.316 5.519 -14.081 1.00 0.00 3 ILE A CA 11
ATOM 8579 C C . ILE A 1 3 ? -10.310 5.999 -12.633 1.00 0.00 3 ILE A C 11
ATOM 8580 O O . ILE A 1 3 ? -9.312 6.530 -12.147 1.00 0.00 3 ILE A O 11
ATOM 8596 N N . ASP A 1 4 ? -11.433 5.808 -11.950 1.00 0.00 4 ASP A N 11
ATOM 8597 C CA . ASP A 1 4 ? -11.552 6.227 -10.558 1.00 0.00 4 ASP A CA 11
ATOM 8598 C C . ASP A 1 4 ? -10.548 5.480 -9.688 1.00 0.00 4 ASP A C 11
ATOM 8599 O O . ASP A 1 4 ? -9.918 6.065 -8.808 1.00 0.00 4 ASP A O 11
ATOM 8608 N N . GLY A 1 5 ? -10.405 4.181 -9.938 1.00 0.00 5 GLY A N 11
ATOM 8609 C CA . GLY A 1 5 ? -9.471 3.364 -9.169 1.00 0.00 5 GLY A CA 11
ATOM 8610 C C . GLY A 1 5 ? -9.543 3.703 -7.692 1.00 0.00 5 GLY A C 11
ATOM 8611 O O . GLY A 1 5 ? -8.801 4.555 -7.200 1.00 0.00 5 GLY A O 11
ATOM 8615 N N . ARG A 1 6 ? -10.450 3.040 -6.996 1.00 0.00 6 ARG A N 11
ATOM 8616 C CA . ARG A 1 6 ? -10.641 3.272 -5.573 1.00 0.00 6 ARG A CA 11
ATOM 8617 C C . ARG A 1 6 ? -10.647 1.948 -4.805 1.00 0.00 6 ARG A C 11
ATOM 8618 O O . ARG A 1 6 ? -11.245 1.853 -3.733 1.00 0.00 6 ARG A O 11
ATOM 8639 N N . LYS A 1 7 ? -9.988 0.927 -5.363 1.00 0.00 7 LYS A N 11
ATOM 8640 C CA . LYS A 1 7 ? -9.938 -0.397 -4.725 1.00 0.00 7 LYS A CA 11
ATOM 8641 C C . LYS A 1 7 ? -8.489 -0.897 -4.573 1.00 0.00 7 LYS A C 11
ATOM 8642 O O . LYS A 1 7 ? -7.625 -0.519 -5.366 1.00 0.00 7 LYS A O 11
ATOM 8661 N N . PRO A 1 8 ? -8.197 -1.750 -3.597 1.00 0.00 8 PRO A N 11
ATOM 8662 C CA . PRO A 1 8 ? -6.811 -2.294 -3.408 1.00 0.00 8 PRO A CA 11
ATOM 8663 C C . PRO A 1 8 ? -6.308 -3.019 -4.662 1.00 0.00 8 PRO A C 11
ATOM 8664 O O . PRO A 1 8 ? -7.087 -3.658 -5.371 1.00 0.00 8 PRO A O 11
ATOM 8675 N N . LEU A 1 9 ? -5.004 -2.917 -4.929 1.00 0.00 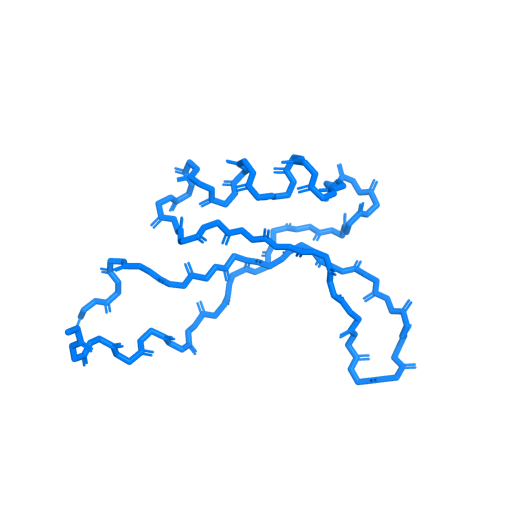9 LEU A N 11
ATOM 8676 C CA . LEU A 1 9 ? -4.408 -3.568 -6.103 1.00 0.00 9 LEU A CA 11
ATOM 8677 C C . LEU A 1 9 ? -3.197 -4.404 -5.680 1.00 0.00 9 LEU A C 11
ATOM 8678 O O . LEU A 1 9 ? -2.224 -3.866 -5.158 1.00 0.00 9 LEU A O 11
ATOM 8694 N N . LEU A 1 10 ? -3.251 -5.712 -5.928 1.00 0.00 10 LEU A N 11
ATOM 8695 C CA . LEU A 1 10 ? -2.138 -6.599 -5.579 1.00 0.00 10 LEU A CA 11
ATOM 8696 C C . LEU A 1 10 ? -1.163 -6.648 -6.748 1.00 0.00 10 LEU A C 11
ATOM 8697 O O . LEU A 1 10 ? -1.559 -6.904 -7.886 1.00 0.00 10 LEU A O 11
ATOM 8713 N N . ILE A 1 11 ? 0.114 -6.369 -6.472 1.00 0.00 11 ILE A N 11
ATOM 8714 C CA . ILE A 1 11 ? 1.136 -6.354 -7.520 1.00 0.00 11 ILE A CA 11
ATOM 8715 C C . ILE A 1 11 ? 2.021 -7.593 -7.433 1.00 0.00 11 ILE A C 11
ATOM 8716 O O . ILE A 1 11 ? 2.272 -8.264 -8.434 1.00 0.00 11 ILE A O 11
ATOM 8732 N N . GLY A 1 12 ? 2.493 -7.890 -6.229 1.00 0.00 12 GLY A N 11
ATOM 8733 C CA . GLY A 1 12 ? 3.350 -9.043 -6.020 1.00 0.00 12 GLY A CA 11
ATOM 8734 C C . GLY A 1 12 ? 3.352 -9.455 -4.557 1.00 0.00 12 GLY A C 11
ATOM 8735 O O . GLY A 1 12 ? 2.335 -9.366 -3.870 1.00 0.00 12 GLY A O 11
ATOM 8739 N N . THR A 1 13 ? 4.508 -9.910 -4.092 1.00 0.00 13 THR A N 11
ATOM 8740 C CA . THR A 1 13 ? 4.667 -10.349 -2.704 1.00 0.00 13 THR A CA 11
ATOM 8741 C C . THR A 1 13 ? 5.997 -9.875 -2.136 1.00 0.00 13 THR A C 11
ATOM 8742 O O . THR A 1 13 ? 6.916 -9.530 -2.878 1.00 0.00 13 THR A O 11
ATOM 8753 N N . CYS A 1 14 ? 6.089 -9.868 -0.810 1.00 0.00 14 CYS A N 11
ATOM 8754 C CA . CYS A 1 14 ? 7.315 -9.442 -0.144 1.00 0.00 14 CYS A CA 11
ATOM 8755 C C . CYS A 1 14 ? 8.485 -10.334 -0.568 1.00 0.00 14 CYS A C 11
ATOM 8756 O O . CYS A 1 14 ? 9.619 -10.127 -0.137 1.00 0.00 14 CYS A O 11
ATOM 8763 N N . ILE A 1 15 ? 8.205 -11.322 -1.412 1.00 0.00 15 ILE A N 11
ATOM 8764 C CA . ILE A 1 15 ? 9.245 -12.222 -1.874 1.00 0.00 15 ILE A CA 11
ATOM 8765 C C . ILE A 1 15 ? 10.069 -11.545 -2.950 1.00 0.00 15 ILE A C 11
ATOM 8766 O O . ILE A 1 15 ? 11.221 -11.907 -3.193 1.00 0.00 15 ILE A O 11
ATOM 8782 N N . GLU A 1 16 ? 9.461 -10.558 -3.604 1.00 0.00 16 GLU A N 11
ATOM 8783 C CA . GLU A 1 16 ? 10.124 -9.825 -4.673 1.00 0.00 16 GLU A CA 11
ATOM 8784 C C . GLU A 1 16 ? 9.918 -8.317 -4.520 1.00 0.00 16 GLU A C 11
ATOM 8785 O O . GLU A 1 16 ? 10.805 -7.532 -4.849 1.00 0.00 16 GLU A O 11
ATOM 8797 N N . PHE A 1 17 ? 8.748 -7.919 -4.016 1.00 0.00 17 PHE A N 11
ATOM 8798 C CA . PHE A 1 17 ? 8.437 -6.500 -3.815 1.00 0.00 17 PHE A CA 11
ATOM 8799 C C . PHE A 1 17 ? 8.480 -6.172 -2.313 1.00 0.00 17 PHE A C 11
ATOM 8800 O O . PHE A 1 17 ? 7.463 -6.276 -1.630 1.00 0.00 17 PHE A O 11
ATOM 8817 N N . PRO A 1 18 ? 9.633 -5.799 -1.780 1.00 0.00 18 PRO A N 11
ATOM 8818 C CA . PRO A 1 18 ? 9.765 -5.488 -0.320 1.00 0.00 18 PRO A CA 11
ATOM 8819 C C . PRO A 1 18 ? 8.923 -4.291 0.098 1.00 0.00 18 PRO A C 11
ATOM 8820 O O . PRO A 1 18 ? 8.144 -3.768 -0.684 1.00 0.00 18 PRO A O 11
ATOM 8831 N N . THR A 1 19 ? 9.082 -3.867 1.343 1.00 0.00 19 THR A N 11
ATOM 8832 C CA . THR A 1 19 ? 8.315 -2.740 1.854 1.00 0.00 19 THR A CA 11
ATOM 8833 C C . THR A 1 19 ? 8.551 -1.490 1.011 1.00 0.00 19 THR A C 11
ATOM 8834 O O . THR A 1 19 ? 7.603 -0.826 0.588 1.00 0.00 19 THR A O 11
ATOM 8845 N N . GLU A 1 20 ? 9.814 -1.174 0.772 1.00 0.00 20 GLU A N 11
ATOM 8846 C CA . GLU A 1 20 ? 10.165 -0.000 -0.019 1.00 0.00 20 GLU A CA 11
ATOM 8847 C C . GLU A 1 20 ? 9.570 -0.065 -1.428 1.00 0.00 20 GLU A C 11
ATOM 8848 O O . GLU A 1 20 ? 8.865 0.848 -1.853 1.00 0.00 20 GLU A O 11
ATOM 8860 N N . LYS A 1 21 ? 9.883 -1.130 -2.162 1.00 0.00 21 LYS A N 11
ATOM 8861 C CA . LYS A 1 21 ? 9.404 -1.270 -3.536 1.00 0.00 21 LYS A CA 11
ATOM 8862 C C . LYS A 1 21 ? 7.878 -1.389 -3.578 1.00 0.00 21 LYS A C 11
ATOM 8863 O O . LYS A 1 21 ? 7.209 -0.732 -4.373 1.00 0.00 21 LYS A O 11
ATOM 8882 N N . CYS A 1 22 ? 7.352 -2.247 -2.718 1.00 0.00 22 CYS A N 11
ATOM 8883 C CA . CYS A 1 22 ? 5.917 -2.491 -2.643 1.00 0.00 22 CYS A CA 11
ATOM 8884 C C . CYS A 1 22 ? 5.122 -1.189 -2.664 1.00 0.00 22 CYS A C 11
ATOM 8885 O O . CYS A 1 22 ? 4.332 -0.941 -3.580 1.00 0.00 22 CYS A O 11
ATOM 8892 N N . ASN A 1 23 ? 5.323 -0.364 -1.643 1.00 0.00 23 ASN A N 11
ATOM 8893 C CA . ASN A 1 23 ? 4.605 0.899 -1.554 1.00 0.00 23 ASN A CA 11
ATOM 8894 C C . ASN A 1 23 ? 4.984 1.796 -2.721 1.00 0.00 23 ASN A C 11
ATOM 8895 O O . ASN A 1 23 ? 4.123 2.331 -3.405 1.00 0.00 23 ASN A O 11
ATOM 8906 N N . LYS A 1 24 ? 6.281 1.945 -2.946 1.00 0.00 24 LYS A N 11
ATOM 8907 C CA . LYS A 1 24 ? 6.758 2.784 -4.030 1.00 0.00 24 LYS A CA 11
ATOM 8908 C C . LYS A 1 24 ? 5.966 2.508 -5.287 1.00 0.00 24 LYS A C 11
ATOM 8909 O O . LYS A 1 24 ? 5.580 3.422 -5.994 1.00 0.00 24 LYS A O 11
ATOM 8928 N N . THR A 1 25 ? 5.710 1.250 -5.552 1.00 0.00 25 THR A N 11
ATOM 8929 C CA . THR A 1 25 ? 4.959 0.900 -6.735 1.00 0.00 25 THR A CA 11
ATOM 8930 C C . THR A 1 25 ? 3.554 1.495 -6.668 1.00 0.00 25 THR A C 11
ATOM 8931 O O . THR A 1 25 ? 3.054 2.044 -7.650 1.00 0.00 25 THR A O 11
ATOM 8942 N N . CYS A 1 26 ? 2.929 1.392 -5.498 1.00 0.00 26 CYS A N 11
ATOM 8943 C CA . CYS A 1 26 ? 1.580 1.933 -5.310 1.00 0.00 26 CYS A CA 11
ATOM 8944 C C . CYS A 1 26 ? 1.617 3.453 -5.399 1.00 0.00 26 CYS A C 11
ATOM 8945 O O . CYS A 1 26 ? 0.676 4.092 -5.854 1.00 0.00 26 CYS A O 11
ATOM 8952 N N . ILE A 1 27 ? 2.721 4.017 -4.957 1.00 0.00 27 ILE A N 11
ATOM 8953 C CA . ILE A 1 27 ? 2.910 5.453 -4.961 1.00 0.00 27 ILE A CA 11
ATOM 8954 C C . ILE A 1 27 ? 2.963 5.970 -6.384 1.00 0.00 27 ILE A C 11
ATOM 8955 O O . ILE A 1 27 ? 2.395 7.014 -6.707 1.00 0.00 27 ILE A O 11
ATOM 8971 N N . GLU A 1 28 ? 3.661 5.226 -7.227 1.00 0.00 28 GLU A N 11
ATOM 8972 C CA . GLU A 1 28 ? 3.808 5.603 -8.618 1.00 0.00 28 GLU A CA 11
ATOM 8973 C C . GLU A 1 28 ? 2.460 5.554 -9.326 1.00 0.00 28 GLU A C 11
ATOM 8974 O O . GLU A 1 28 ? 2.181 6.361 -10.214 1.00 0.00 28 GLU A O 11
ATOM 8986 N N . SER A 1 29 ? 1.633 4.598 -8.924 1.00 0.00 29 SER A N 11
ATOM 8987 C CA . SER A 1 29 ? 0.314 4.435 -9.521 1.00 0.00 29 SER A CA 11
ATOM 8988 C C . SER A 1 29 ? -0.568 5.629 -9.181 1.00 0.00 29 SER A C 11
ATOM 8989 O O . SER A 1 29 ? -1.741 5.669 -9.552 1.00 0.00 29 SER A O 11
ATOM 8997 N N . ASN A 1 30 ? 0.012 6.594 -8.472 1.00 0.00 30 ASN A N 11
ATOM 8998 C CA . ASN A 1 30 ? -0.711 7.798 -8.072 1.00 0.00 30 ASN A CA 11
ATOM 8999 C C . ASN A 1 30 ? -1.612 7.510 -6.875 1.00 0.00 30 ASN A C 11
ATOM 9000 O O . ASN A 1 30 ? -2.506 8.296 -6.563 1.00 0.00 30 ASN A O 11
ATOM 9011 N N . PHE A 1 31 ? -1.382 6.375 -6.201 1.00 0.00 31 PHE A N 11
ATOM 9012 C CA . PHE A 1 31 ? -2.190 6.008 -5.048 1.00 0.00 31 PHE A CA 11
ATOM 9013 C C . PHE A 1 31 ? -1.499 6.446 -3.752 1.00 0.00 31 PHE A C 11
ATOM 9014 O O . PHE A 1 31 ? -0.535 7.212 -3.777 1.00 0.00 31 PHE A O 11
ATOM 9031 N N . ALA A 1 32 ? -2.016 5.965 -2.627 1.00 0.00 32 ALA A N 11
ATOM 9032 C CA . ALA A 1 32 ? -1.463 6.326 -1.320 1.00 0.00 32 ALA A CA 11
ATOM 9033 C C . ALA A 1 32 ? -0.160 5.591 -1.029 1.00 0.00 32 ALA A C 11
ATOM 9034 O O . ALA A 1 32 ? 0.838 6.197 -0.638 1.00 0.00 32 ALA A O 11
ATOM 9041 N N . GLY A 1 33 ? -0.189 4.279 -1.209 1.00 0.00 33 GLY A N 11
ATOM 9042 C CA . GLY A 1 33 ? 0.973 3.449 -0.953 1.00 0.00 33 GLY A CA 11
ATOM 9043 C C . GLY A 1 33 ? 0.552 2.000 -0.768 1.00 0.00 33 GLY A C 11
ATOM 9044 O O . GLY A 1 33 ? -0.617 1.663 -0.916 1.00 0.00 33 GLY A O 11
ATOM 9048 N N . GLY A 1 34 ? 1.509 1.142 -0.449 1.00 0.00 34 GLY A N 11
ATOM 9049 C CA . GLY A 1 34 ? 1.223 -0.272 -0.260 1.00 0.00 34 GLY A CA 11
ATOM 9050 C C . GLY A 1 34 ? 2.109 -0.873 0.818 1.00 0.00 34 GLY A C 11
ATOM 9051 O O . GLY A 1 34 ? 3.071 -0.252 1.270 1.00 0.00 34 GLY A O 11
ATOM 9055 N N . LYS A 1 35 ? 1.763 -2.083 1.235 1.00 0.00 35 LYS A N 11
ATOM 9056 C CA . LYS A 1 35 ? 2.513 -2.772 2.279 1.00 0.00 35 LYS A CA 11
ATOM 9057 C C . LYS A 1 35 ? 2.331 -4.282 2.170 1.00 0.00 35 LYS A C 11
ATOM 9058 O O . LYS A 1 35 ? 1.596 -4.772 1.312 1.00 0.00 35 LYS A O 11
ATOM 9077 N N . CYS A 1 36 ? 2.999 -5.010 3.063 1.00 0.00 36 CYS A N 11
ATOM 9078 C CA . CYS A 1 36 ? 2.916 -6.469 3.091 1.00 0.00 36 CYS A CA 11
ATOM 9079 C C . CYS A 1 36 ? 2.014 -6.921 4.238 1.00 0.00 36 CYS A C 11
ATOM 9080 O O . CYS A 1 36 ? 2.246 -6.578 5.398 1.00 0.00 36 CYS A O 11
ATOM 9087 N N . VAL A 1 37 ? 0.979 -7.693 3.903 1.00 0.00 37 VAL A N 11
ATOM 9088 C CA . VAL A 1 37 ? 0.036 -8.194 4.906 1.00 0.00 37 VAL A CA 11
ATOM 9089 C C . VAL A 1 37 ? -0.281 -9.664 4.652 1.00 0.00 37 VAL A C 11
ATOM 9090 O O . VAL A 1 37 ? -0.064 -10.175 3.553 1.00 0.00 37 VAL A O 11
ATOM 9103 N N . HIS A 1 38 ? -0.798 -10.341 5.678 1.00 0.00 38 HIS A N 11
ATOM 9104 C CA . HIS A 1 38 ? -1.151 -11.758 5.566 1.00 0.00 38 HIS A CA 11
ATOM 9105 C C . HIS A 1 38 ? -2.666 -11.922 5.576 1.00 0.00 38 HIS A C 11
ATOM 9106 O O . HIS A 1 38 ? -3.394 -11.058 6.066 1.00 0.00 38 HIS A O 11
ATOM 9120 N N . ILE A 1 39 ? -3.128 -13.038 5.023 1.00 0.00 39 ILE A N 11
ATOM 9121 C CA . ILE A 1 39 ? -4.558 -13.327 4.954 1.00 0.00 39 ILE A CA 11
ATOM 9122 C C . ILE A 1 39 ? -4.918 -14.437 5.935 1.00 0.00 39 ILE A C 11
ATOM 9123 O O . ILE A 1 39 ? -4.329 -15.517 5.903 1.00 0.00 39 ILE A O 11
ATOM 9139 N N . GLY A 1 40 ? -5.890 -14.170 6.804 1.00 0.00 40 GLY A N 11
ATOM 9140 C CA . GLY A 1 40 ? -6.319 -15.165 7.784 1.00 0.00 40 GLY A CA 11
ATOM 9141 C C . GLY A 1 40 ? -5.121 -15.894 8.387 1.00 0.00 40 GLY A C 11
ATOM 9142 O O . GLY A 1 40 ? -4.519 -15.427 9.355 1.00 0.00 40 GLY A O 11
ATOM 9146 N N . GLN A 1 41 ? -4.782 -17.047 7.808 1.00 0.00 41 GLN A N 11
ATOM 9147 C CA . GLN A 1 41 ? -3.653 -17.848 8.287 1.00 0.00 41 GLN A CA 11
ATOM 9148 C C . GLN A 1 41 ? -2.872 -18.423 7.108 1.00 0.00 41 GLN A C 11
ATOM 9149 O O . GLN A 1 41 ? -2.367 -19.544 7.173 1.00 0.00 41 GLN A O 11
ATOM 9163 N N . SER A 1 42 ? -2.780 -17.649 6.030 1.00 0.00 42 SER A N 11
ATOM 9164 C CA . SER A 1 42 ? -2.061 -18.086 4.834 1.00 0.00 42 SER A CA 11
ATOM 9165 C C . SER A 1 42 ? -0.580 -17.743 4.933 1.00 0.00 42 SER A C 11
ATOM 9166 O O . SER A 1 42 ? 0.177 -17.980 3.993 1.00 0.00 42 SER A O 11
ATOM 9174 N N . LEU A 1 43 ? -0.192 -17.168 6.067 1.00 0.00 43 LEU A N 11
ATOM 9175 C CA . LEU A 1 43 ? 1.197 -16.771 6.309 1.00 0.00 43 LEU A CA 11
ATOM 9176 C C . LEU A 1 43 ? 1.875 -16.290 5.030 1.00 0.00 43 LEU A C 11
ATOM 9177 O O . LEU A 1 43 ? 3.092 -16.403 4.880 1.00 0.00 43 LEU A O 11
ATOM 9193 N N . ASP A 1 44 ? 1.075 -15.757 4.112 1.00 0.00 44 ASP A N 11
ATOM 9194 C CA . ASP A 1 44 ? 1.584 -15.256 2.835 1.00 0.00 44 ASP A CA 11
ATOM 9195 C C . ASP A 1 44 ? 1.547 -13.734 2.807 1.00 0.00 44 ASP A C 11
ATOM 9196 O O . ASP A 1 44 ? 0.484 -13.132 2.939 1.00 0.00 44 ASP A O 11
ATOM 9205 N N . PHE A 1 45 ? 2.710 -13.113 2.629 1.00 0.00 45 PHE A N 11
ATOM 9206 C CA . PHE A 1 45 ? 2.789 -11.659 2.585 1.00 0.00 45 PHE A CA 11
ATOM 9207 C C . PHE A 1 45 ? 2.587 -11.178 1.156 1.00 0.00 45 PHE A C 11
ATOM 9208 O O . PHE A 1 45 ? 3.373 -11.497 0.263 1.00 0.00 45 PHE A O 11
ATOM 9225 N N . VAL A 1 46 ? 1.522 -10.406 0.950 1.00 0.00 46 VAL A N 11
ATOM 9226 C CA . VAL A 1 46 ? 1.193 -9.880 -0.371 1.00 0.00 46 VAL A CA 11
ATOM 9227 C C . VAL A 1 46 ? 1.303 -8.366 -0.374 1.00 0.00 46 VAL A C 11
ATOM 9228 O O . VAL A 1 46 ? 0.958 -7.704 0.608 1.00 0.00 46 VAL A O 11
ATOM 9241 N N . CYS A 1 47 ? 1.784 -7.822 -1.485 1.00 0.00 47 CYS A N 11
ATOM 9242 C CA . CYS A 1 47 ? 1.934 -6.378 -1.616 1.00 0.00 47 CYS A CA 11
ATOM 9243 C C . CYS A 1 47 ? 0.702 -5.801 -2.282 1.00 0.00 47 CYS A C 11
ATOM 9244 O O . CYS A 1 47 ? 0.379 -6.160 -3.416 1.00 0.00 47 CYS A O 11
ATOM 9251 N N . VAL A 1 48 ? 0.004 -4.911 -1.576 1.00 0.00 48 VAL A N 11
ATOM 9252 C CA . VAL A 1 48 ? -1.208 -4.300 -2.120 1.00 0.00 48 VAL A CA 11
ATOM 9253 C C . VAL A 1 48 ? -1.113 -2.782 -2.053 1.00 0.00 48 VAL A C 11
ATOM 9254 O O . VAL A 1 48 ? -0.425 -2.239 -1.197 1.00 0.00 48 VAL A O 11
ATOM 9267 N N . CYS A 1 49 ? -1.808 -2.106 -2.967 1.00 0.00 49 CYS A N 11
ATOM 9268 C CA . CYS A 1 49 ? -1.798 -0.641 -3.015 1.00 0.00 49 CYS A CA 11
ATOM 9269 C C . CYS A 1 49 ? -3.019 -0.115 -2.275 1.00 0.00 49 CYS A C 11
ATOM 9270 O O . CYS A 1 49 ? -3.954 -0.870 -2.008 1.00 0.00 49 CYS A O 11
ATOM 9277 N N . PHE A 1 50 ? -3.006 1.172 -1.918 1.00 0.00 50 PHE A N 11
ATOM 9278 C CA . PHE A 1 50 ? -4.126 1.766 -1.176 1.00 0.00 50 PHE A CA 11
ATOM 9279 C C . PHE A 1 50 ? -4.594 3.067 -1.847 1.00 0.00 50 PHE A C 11
ATOM 9280 O O . PHE A 1 50 ? -3.790 3.975 -2.055 1.00 0.00 50 PHE A O 11
ATOM 9297 N N . PRO A 1 51 ? -5.864 3.193 -2.178 1.00 0.00 51 PRO A N 11
ATOM 9298 C CA . PRO A 1 51 ? -6.387 4.426 -2.826 1.00 0.00 51 PRO A CA 11
ATOM 9299 C C . PRO A 1 51 ? -6.506 5.589 -1.842 1.00 0.00 51 PRO A C 11
ATOM 9300 O O . PRO A 1 51 ? -6.546 5.390 -0.629 1.00 0.00 51 PRO A O 11
ATOM 9311 N N . LYS A 1 52 ? -6.556 6.802 -2.382 1.00 0.00 52 LYS A N 11
ATOM 9312 C CA . LYS A 1 52 ? -6.665 8.005 -1.561 1.00 0.00 52 LYS A CA 11
ATOM 9313 C C . LYS A 1 52 ? -7.974 8.005 -0.775 1.00 0.00 52 LYS A C 11
ATOM 9314 O O . LYS A 1 52 ? -8.064 8.603 0.298 1.00 0.00 52 LYS A O 11
ATOM 9333 N N . TYR A 1 53 ? -8.991 7.343 -1.324 1.00 0.00 53 TYR A N 11
ATOM 9334 C CA . TYR A 1 53 ? -10.307 7.276 -0.682 1.00 0.00 53 TYR A CA 11
ATOM 9335 C C . TYR A 1 53 ? -10.557 5.885 -0.108 1.00 0.00 53 TYR A C 11
ATOM 9336 O O . TYR A 1 53 ? -11.660 5.349 -0.211 1.00 0.00 53 TYR A O 11
ATOM 9354 N N . TYR A 1 54 ? -9.524 5.308 0.498 1.00 0.00 54 TYR A N 11
ATOM 9355 C CA . TYR A 1 54 ? -9.636 3.982 1.092 1.00 0.00 54 TYR A CA 11
ATOM 9356 C C . TYR A 1 54 ? -10.611 4.009 2.264 1.00 0.00 54 TYR A C 11
ATOM 9357 O O .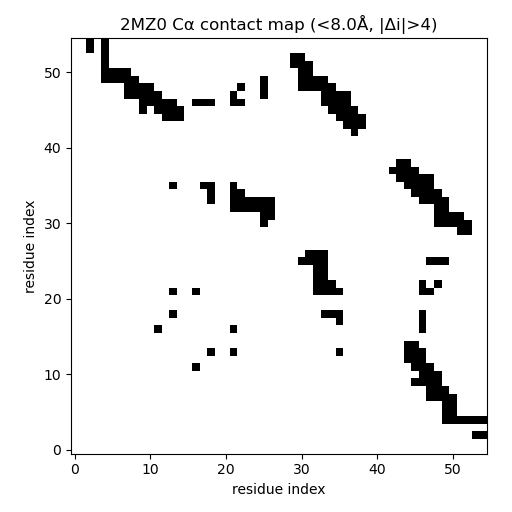 TYR A 1 54 ? -10.555 4.902 3.109 1.00 0.00 54 TYR A O 11
ATOM 9375 N N . ILE A 1 55 ? -11.503 3.025 2.304 1.00 0.00 55 ILE A N 11
ATOM 9376 C CA . ILE A 1 55 ? -12.495 2.938 3.373 1.00 0.00 55 ILE A CA 11
ATOM 9377 C C . ILE A 1 55 ? -12.868 1.477 3.625 1.00 0.00 55 ILE A C 11
ATOM 9378 O O . ILE A 1 55 ? -13.201 1.158 4.754 1.00 0.00 55 ILE A O 11
ATOM 9395 N N . LYS A 1 1 ? -10.488 9.058 -19.787 1.00 0.00 1 LYS A N 12
ATOM 9396 C CA . LYS A 1 1 ? -10.574 8.116 -18.635 1.00 0.00 1 LYS A CA 12
ATOM 9397 C C . LYS A 1 1 ? -11.656 8.590 -17.674 1.00 0.00 1 LYS A C 12
ATOM 9398 O O . LYS A 1 1 ? -12.744 8.018 -17.618 1.00 0.00 1 LYS A O 12
ATOM 9419 N N . ASP A 1 2 ? -11.350 9.638 -16.916 1.00 0.00 2 ASP A N 12
ATOM 9420 C CA . ASP A 1 2 ? -12.305 10.177 -15.958 1.00 0.00 2 ASP A CA 12
ATOM 9421 C C . ASP A 1 2 ? -12.732 9.101 -14.965 1.00 0.00 2 ASP A C 12
ATOM 9422 O O . ASP A 1 2 ? -13.883 9.068 -14.531 1.00 0.00 2 ASP A O 12
ATOM 9431 N N . ILE A 1 3 ? -11.797 8.223 -14.606 1.00 0.00 3 ILE A N 12
ATOM 9432 C CA . ILE A 1 3 ? -12.083 7.144 -13.657 1.00 0.00 3 ILE A CA 12
ATOM 9433 C C . ILE A 1 3 ? -11.601 7.528 -12.263 1.00 0.00 3 ILE A C 12
ATOM 9434 O O . ILE A 1 3 ? -10.449 7.920 -12.077 1.00 0.00 3 ILE A O 12
ATOM 9450 N N . ASP A 1 4 ? -12.496 7.416 -11.288 1.00 0.00 4 ASP A N 12
ATOM 9451 C CA . ASP A 1 4 ? -12.165 7.755 -9.910 1.00 0.00 4 ASP A CA 12
ATOM 9452 C C . ASP A 1 4 ? -11.060 6.847 -9.380 1.00 0.00 4 ASP A C 12
ATOM 9453 O O . ASP A 1 4 ? -10.168 7.292 -8.658 1.00 0.00 4 ASP A O 12
ATOM 9462 N N . GLY A 1 5 ? -11.126 5.571 -9.742 1.00 0.00 5 GLY A N 12
ATOM 9463 C CA . GLY A 1 5 ? -10.127 4.612 -9.294 1.00 0.00 5 GLY A CA 12
ATOM 9464 C C . GLY A 1 5 ? -9.979 4.653 -7.788 1.00 0.00 5 GLY A C 12
ATOM 9465 O O . GLY A 1 5 ? -9.158 5.396 -7.253 1.00 0.00 5 GLY A O 12
ATOM 9469 N N . ARG A 1 6 ? -10.783 3.851 -7.114 1.00 0.00 6 ARG A N 12
ATOM 9470 C CA . ARG A 1 6 ? -10.760 3.784 -5.663 1.00 0.00 6 ARG A CA 12
ATOM 9471 C C . ARG A 1 6 ? -10.631 2.335 -5.193 1.00 0.00 6 ARG A C 12
ATOM 9472 O O . ARG A 1 6 ? -11.016 2.002 -4.073 1.00 0.00 6 ARG A O 12
ATOM 9493 N N . LYS A 1 7 ? -10.087 1.475 -6.059 1.00 0.00 7 LYS A N 12
ATOM 9494 C CA . LYS A 1 7 ? -9.910 0.053 -5.725 1.00 0.00 7 LYS A CA 12
ATOM 9495 C C . LYS A 1 7 ? -8.425 -0.279 -5.521 1.00 0.00 7 LYS A C 12
ATOM 9496 O O . LYS A 1 7 ? -7.568 0.272 -6.213 1.00 0.00 7 LYS A O 12
ATOM 9515 N N . PRO A 1 8 ? -8.096 -1.172 -4.610 1.00 0.00 8 PRO A N 12
ATOM 9516 C CA . PRO A 1 8 ? -6.678 -1.567 -4.358 1.00 0.00 8 PRO A CA 12
ATOM 9517 C C . PRO A 1 8 ? -6.110 -2.410 -5.498 1.00 0.00 8 PRO A C 12
ATOM 9518 O O . PRO A 1 8 ? -6.860 -2.954 -6.307 1.00 0.00 8 PRO A O 12
ATOM 9529 N N . LEU A 1 9 ? -4.776 -2.500 -5.571 1.00 0.00 9 LEU A N 12
ATOM 9530 C CA . LEU A 1 9 ? -4.123 -3.273 -6.637 1.00 0.00 9 LEU A CA 12
ATOM 9531 C C . LEU A 1 9 ? -2.991 -4.131 -6.068 1.00 0.00 9 LEU A C 12
ATOM 9532 O O . LEU A 1 9 ? -2.021 -3.610 -5.521 1.00 0.00 9 LEU A O 12
ATOM 9548 N N . LEU A 1 10 ? -3.107 -5.448 -6.235 1.00 0.00 10 LEU A N 12
ATOM 9549 C CA . LEU A 1 10 ? -2.074 -6.376 -5.771 1.00 0.00 10 LEU A CA 12
ATOM 9550 C C . LEU A 1 10 ? -1.039 -6.577 -6.868 1.00 0.00 10 LEU A C 12
ATOM 9551 O O . LEU A 1 10 ? -1.388 -6.773 -8.031 1.00 0.00 10 LEU A O 12
ATOM 9567 N N . ILE A 1 11 ? 0.244 -6.503 -6.501 1.00 0.00 11 ILE A N 12
ATOM 9568 C CA . ILE A 1 11 ? 1.324 -6.652 -7.473 1.00 0.00 11 ILE A CA 12
ATOM 9569 C C . ILE A 1 11 ? 2.050 -7.972 -7.255 1.00 0.00 11 ILE A C 12
ATOM 9570 O O . ILE A 1 11 ? 2.318 -8.709 -8.204 1.00 0.00 11 ILE A O 12
ATOM 9586 N N . GLY A 1 12 ? 2.364 -8.262 -5.999 1.00 0.00 12 GLY A N 12
ATOM 9587 C CA . GLY A 1 12 ? 3.059 -9.493 -5.667 1.00 0.00 12 GLY A CA 12
ATOM 9588 C C . GLY A 1 12 ? 3.318 -9.594 -4.175 1.00 0.00 12 GLY A C 12
ATOM 9589 O O . GLY A 1 12 ? 2.670 -8.931 -3.367 1.00 0.00 12 GLY A O 12
ATOM 9593 N N . THR A 1 13 ? 4.280 -10.432 -3.826 1.00 0.00 13 THR A N 12
ATOM 9594 C CA . THR A 1 13 ? 4.659 -10.643 -2.432 1.00 0.00 13 THR A CA 12
ATOM 9595 C C . THR A 1 13 ? 5.920 -9.864 -2.107 1.00 0.00 13 THR A C 12
ATOM 9596 O O . THR A 1 13 ? 6.640 -9.425 -3.000 1.00 0.00 13 THR A O 12
ATOM 9607 N N . CYS A 1 14 ? 6.183 -9.705 -0.823 1.00 0.00 14 CYS A N 12
ATOM 9608 C CA . CYS A 1 14 ? 7.372 -8.985 -0.392 1.00 0.00 14 CYS A CA 12
ATOM 9609 C C . CYS A 1 14 ? 8.631 -9.659 -0.936 1.00 0.00 14 CYS A C 12
ATOM 9610 O O . CYS A 1 14 ? 9.723 -9.098 -0.859 1.00 0.00 14 CYS A O 12
ATOM 9617 N N . ILE A 1 15 ? 8.477 -10.864 -1.478 1.00 0.00 15 ILE A N 12
ATOM 9618 C CA . ILE A 1 15 ? 9.617 -11.582 -2.014 1.00 0.00 15 ILE A CA 12
ATOM 9619 C C . ILE A 1 15 ? 10.110 -10.914 -3.284 1.00 0.00 15 ILE A C 12
ATOM 9620 O O . ILE A 1 15 ? 11.312 -10.752 -3.493 1.00 0.00 15 ILE A O 12
ATOM 9636 N N . GLU A 1 16 ? 9.161 -10.541 -4.134 1.00 0.00 16 GLU A N 12
ATOM 9637 C CA . GLU A 1 16 ? 9.472 -9.899 -5.402 1.00 0.00 16 GLU A CA 12
ATOM 9638 C C . GLU A 1 16 ? 9.331 -8.380 -5.295 1.00 0.00 16 GLU A C 12
ATOM 9639 O O . GLU A 1 16 ? 10.052 -7.637 -5.958 1.00 0.00 16 GLU A O 12
ATOM 9651 N N . PHE A 1 17 ? 8.413 -7.927 -4.441 1.00 0.00 17 PHE A N 12
ATOM 9652 C CA . PHE A 1 17 ? 8.193 -6.490 -4.227 1.00 0.00 17 PHE A CA 12
ATOM 9653 C C . PHE A 1 17 ? 8.418 -6.138 -2.753 1.00 0.00 17 PHE A C 12
ATOM 9654 O O . PHE A 1 17 ? 7.464 -6.015 -1.990 1.00 0.00 17 PHE A O 12
ATOM 9671 N N . PRO A 1 18 ? 9.662 -5.980 -2.346 1.00 0.00 18 PRO A N 12
ATOM 9672 C CA . PRO A 1 18 ? 10.015 -5.643 -0.933 1.00 0.00 18 PRO A CA 12
ATOM 9673 C C . PRO A 1 18 ? 9.158 -4.503 -0.393 1.00 0.00 18 PRO A C 12
ATOM 9674 O O . PRO A 1 18 ? 8.289 -4.004 -1.087 1.00 0.00 18 PRO A O 12
ATOM 9685 N N . THR A 1 19 ? 9.398 -4.103 0.845 1.00 0.00 19 THR A N 12
ATOM 9686 C CA . THR A 1 19 ? 8.615 -3.028 1.449 1.00 0.00 19 THR A CA 12
ATOM 9687 C C . THR A 1 19 ? 8.720 -1.744 0.647 1.00 0.00 19 THR A C 12
ATOM 9688 O O . THR A 1 19 ? 7.716 -1.154 0.245 1.00 0.00 19 THR A O 12
ATOM 9699 N N . GLU A 1 20 ? 9.947 -1.322 0.431 1.00 0.00 20 GLU A N 12
ATOM 9700 C CA . GLU A 1 20 ? 10.222 -0.102 -0.316 1.00 0.00 20 GLU A CA 12
ATOM 9701 C C . GLU A 1 20 ? 9.577 -0.144 -1.700 1.00 0.00 20 GLU A C 12
ATOM 9702 O O . GLU A 1 20 ? 8.858 0.781 -2.085 1.00 0.00 20 GLU A O 12
ATOM 9714 N N . LYS A 1 21 ? 9.842 -1.217 -2.443 1.00 0.00 21 LYS A N 12
ATOM 9715 C CA . LYS A 1 21 ? 9.291 -1.368 -3.785 1.00 0.00 21 LYS A CA 12
ATOM 9716 C C . LYS A 1 21 ? 7.775 -1.455 -3.732 1.00 0.00 21 LYS A C 12
ATOM 9717 O O . LYS A 1 21 ? 7.071 -0.800 -4.496 1.00 0.00 21 LYS A O 12
ATOM 9736 N N . CYS A 1 22 ? 7.294 -2.287 -2.832 1.00 0.00 22 CYS A N 12
ATOM 9737 C CA . CYS A 1 22 ? 5.873 -2.494 -2.669 1.00 0.00 22 CYS A CA 12
ATOM 9738 C C . CYS A 1 22 ? 5.119 -1.168 -2.661 1.00 0.00 22 CYS A C 12
ATOM 9739 O O . CYS A 1 22 ? 4.280 -0.910 -3.530 1.00 0.00 22 CYS A O 12
ATOM 9746 N N . ASN A 1 23 ? 5.408 -0.339 -1.665 1.00 0.00 23 ASN A N 12
ATOM 9747 C CA . ASN A 1 23 ? 4.729 0.944 -1.550 1.00 0.00 23 ASN A CA 12
ATOM 9748 C C . ASN A 1 23 ? 5.062 1.842 -2.734 1.00 0.00 23 ASN A C 12
ATOM 9749 O O . ASN A 1 23 ? 4.177 2.419 -3.346 1.00 0.00 23 ASN A O 12
ATOM 9760 N N . LYS A 1 24 ? 6.343 1.943 -3.054 1.00 0.00 24 LYS A N 12
ATOM 9761 C CA . LYS A 1 24 ? 6.774 2.779 -4.163 1.00 0.00 24 LYS A CA 12
ATOM 9762 C C . LYS A 1 24 ? 5.937 2.490 -5.393 1.00 0.00 24 LYS A C 12
ATOM 9763 O O . LYS A 1 24 ? 5.582 3.404 -6.132 1.00 0.00 24 LYS A O 12
ATOM 9782 N N . THR A 1 25 ? 5.631 1.224 -5.608 1.00 0.00 25 THR A N 12
ATOM 9783 C CA . THR A 1 25 ? 4.838 0.842 -6.763 1.00 0.00 25 THR A CA 12
ATOM 9784 C C . THR A 1 25 ? 3.440 1.428 -6.654 1.00 0.00 25 THR A C 12
ATOM 9785 O O . THR A 1 25 ? 2.866 1.892 -7.636 1.00 0.00 25 THR A O 12
ATOM 9796 N N . CYS A 1 26 ? 2.890 1.396 -5.453 1.00 0.00 26 CYS A N 12
ATOM 9797 C CA . CYS A 1 26 ? 1.554 1.941 -5.233 1.00 0.00 26 CYS A CA 12
ATOM 9798 C C . CYS A 1 26 ? 1.584 3.472 -5.285 1.00 0.00 26 CYS A C 12
ATOM 9799 O O . CYS A 1 26 ? 0.656 4.113 -5.764 1.00 0.00 26 CYS A O 12
ATOM 9806 N N . ILE A 1 27 ? 2.662 4.049 -4.778 1.00 0.00 27 ILE A N 12
ATOM 9807 C CA . ILE A 1 27 ? 2.823 5.496 -4.740 1.00 0.00 27 ILE A CA 12
ATOM 9808 C C . ILE A 1 27 ? 2.899 6.068 -6.138 1.00 0.00 27 ILE A C 12
ATOM 9809 O O . ILE A 1 27 ? 2.237 7.056 -6.460 1.00 0.00 27 ILE A O 12
ATOM 9825 N N . GLU A 1 28 ? 3.727 5.444 -6.967 1.00 0.00 28 GLU A N 12
ATOM 9826 C CA . GLU A 1 28 ? 3.895 5.903 -8.328 1.00 0.00 28 GLU A CA 12
ATOM 9827 C C . GLU A 1 28 ? 2.647 5.609 -9.152 1.00 0.00 28 GLU A C 12
ATOM 9828 O O . GLU A 1 28 ? 2.353 6.302 -10.126 1.00 0.00 28 GLU A O 12
ATOM 9840 N N . SER A 1 29 ? 1.924 4.569 -8.754 1.00 0.00 29 SER A N 12
ATOM 9841 C CA . SER A 1 29 ? 0.710 4.174 -9.459 1.00 0.00 29 SER A CA 12
ATOM 9842 C C . SER A 1 29 ? -0.371 5.233 -9.299 1.00 0.00 29 SER A C 12
ATOM 9843 O O . SER A 1 29 ? -1.479 5.078 -9.811 1.00 0.00 29 SER A O 12
ATOM 9851 N N . ASN A 1 30 ? -0.035 6.307 -8.582 1.00 0.00 30 ASN A N 12
ATOM 9852 C CA . ASN A 1 30 ? -0.966 7.411 -8.345 1.00 0.00 30 ASN A CA 12
ATOM 9853 C C . ASN A 1 30 ? -1.849 7.117 -7.131 1.00 0.00 30 ASN A C 12
ATOM 9854 O O . ASN A 1 30 ? -2.737 7.904 -6.802 1.00 0.00 30 ASN A O 12
ATOM 9865 N N . PHE A 1 31 ? -1.597 5.985 -6.461 1.00 0.00 31 PHE A N 12
ATOM 9866 C CA . PHE A 1 31 ? -2.371 5.612 -5.286 1.00 0.00 31 PHE A CA 12
ATOM 9867 C C . PHE A 1 31 ? -1.709 6.143 -4.019 1.00 0.00 31 PHE A C 12
ATOM 9868 O O . PHE A 1 31 ? -0.810 6.980 -4.080 1.00 0.00 31 PHE A O 12
ATOM 9885 N N . ALA A 1 32 ? -2.175 5.661 -2.871 1.00 0.00 32 ALA A N 12
ATOM 9886 C CA . ALA A 1 32 ? -1.636 6.111 -1.589 1.00 0.00 32 ALA A CA 12
ATOM 9887 C C . ALA A 1 32 ? -0.300 5.445 -1.272 1.00 0.00 32 ALA A C 12
ATOM 9888 O O . ALA A 1 32 ? 0.717 6.111 -1.074 1.00 0.00 32 ALA A O 12
ATOM 9895 N N . GLY A 1 33 ? -0.330 4.122 -1.208 1.00 0.00 33 GLY A N 12
ATOM 9896 C CA . GLY A 1 33 ? 0.852 3.345 -0.894 1.00 0.00 33 GLY A CA 12
ATOM 9897 C C . GLY A 1 33 ? 0.505 1.870 -0.772 1.00 0.00 33 GLY A C 12
ATOM 9898 O O . GLY A 1 33 ? -0.661 1.481 -0.898 1.00 0.00 33 GLY A O 12
ATOM 9902 N N . GLY A 1 34 ? 1.524 1.052 -0.533 1.00 0.00 34 GLY A N 12
ATOM 9903 C CA . GLY A 1 34 ? 1.332 -0.391 -0.403 1.00 0.00 34 GLY A CA 12
ATOM 9904 C C . GLY A 1 34 ? 2.105 -0.941 0.786 1.00 0.00 34 GLY A C 12
ATOM 9905 O O . GLY A 1 34 ? 3.069 -0.335 1.254 1.00 0.00 34 GLY A O 12
ATOM 9909 N N . LYS A 1 35 ? 1.664 -2.095 1.270 1.00 0.00 35 LYS A N 12
ATOM 9910 C CA . LYS A 1 35 ? 2.305 -2.743 2.413 1.00 0.00 35 LYS A CA 12
ATOM 9911 C C . LYS A 1 35 ? 2.169 -4.257 2.323 1.00 0.00 35 LYS A C 12
ATOM 9912 O O . LYS A 1 35 ? 1.382 -4.776 1.529 1.00 0.00 35 LYS A O 12
ATOM 9931 N N . CYS A 1 36 ? 2.939 -4.955 3.156 1.00 0.00 36 CYS A N 12
ATOM 9932 C CA . CYS A 1 36 ? 2.913 -6.417 3.193 1.00 0.00 36 CYS A CA 12
ATOM 9933 C C . CYS A 1 36 ? 2.135 -6.896 4.418 1.00 0.00 36 CYS A C 12
ATOM 9934 O O . CYS A 1 36 ? 2.467 -6.547 5.551 1.00 0.00 36 CYS A O 12
ATOM 9941 N N . VAL A 1 37 ? 1.096 -7.696 4.179 1.00 0.00 37 VAL A N 12
ATOM 9942 C CA . VAL A 1 37 ? 0.265 -8.225 5.266 1.00 0.00 37 VAL A CA 12
ATOM 9943 C C . VAL A 1 37 ? -0.047 -9.699 5.034 1.00 0.00 37 VAL A C 12
ATOM 9944 O O . VAL A 1 37 ? 0.221 -10.238 3.963 1.00 0.00 37 VAL A O 12
ATOM 9957 N N . HIS A 1 38 ? -0.610 -10.352 6.049 1.00 0.00 38 HIS A N 12
ATOM 9958 C CA . HIS A 1 38 ? -0.956 -11.771 5.950 1.00 0.00 38 HIS A CA 12
ATOM 9959 C C . HIS A 1 38 ? -2.434 -11.928 5.598 1.00 0.00 38 HIS A C 12
ATOM 9960 O O . HIS A 1 38 ? -3.244 -11.051 5.891 1.00 0.00 38 HIS A O 12
ATOM 9974 N N . ILE A 1 39 ? -2.779 -13.050 4.966 1.00 0.00 39 ILE A N 12
ATOM 9975 C CA . ILE A 1 39 ? -4.165 -13.316 4.575 1.00 0.00 39 ILE A CA 12
ATOM 9976 C C . ILE A 1 39 ? -4.699 -14.519 5.340 1.00 0.00 39 ILE A C 12
ATOM 9977 O O . ILE A 1 39 ? -4.073 -15.577 5.363 1.00 0.00 39 ILE A O 12
ATOM 9993 N N . GLY A 1 40 ? -5.861 -14.351 5.966 1.00 0.00 40 GLY A N 12
ATOM 9994 C CA . GLY A 1 40 ? -6.466 -15.437 6.729 1.00 0.00 40 GLY A CA 12
ATOM 9995 C C . GLY A 1 40 ? -5.415 -16.176 7.553 1.00 0.00 40 GLY A C 12
ATOM 9996 O O . GLY A 1 40 ? -5.095 -15.774 8.672 1.00 0.00 40 GLY A O 12
ATOM 10000 N N . GLN A 1 41 ? -4.885 -17.264 6.991 1.00 0.00 41 GLN A N 12
ATOM 10001 C CA . GLN A 1 41 ? -3.870 -18.067 7.677 1.00 0.00 41 GLN A CA 12
ATOM 10002 C C . GLN A 1 41 ? -2.800 -18.541 6.692 1.00 0.00 41 GLN A C 12
ATOM 10003 O O . GLN A 1 41 ? -2.171 -19.578 6.900 1.00 0.00 41 GLN A O 12
ATOM 10017 N N . SER A 1 42 ? -2.598 -17.771 5.623 1.00 0.00 42 SER A N 12
ATOM 10018 C CA . SER A 1 42 ? -1.600 -18.120 4.616 1.00 0.00 42 SER A CA 12
ATOM 10019 C C . SER A 1 42 ? -0.210 -17.720 5.078 1.00 0.00 42 SER A C 12
ATOM 10020 O O . SER A 1 42 ? 0.791 -18.075 4.457 1.00 0.00 42 SER A O 12
ATOM 10028 N N . LEU A 1 43 ? -0.158 -16.967 6.164 1.00 0.00 43 LEU A N 12
ATOM 10029 C CA . LEU A 1 43 ? 1.110 -16.506 6.700 1.00 0.00 43 LEU A CA 12
ATOM 10030 C C . LEU A 1 43 ? 2.040 -16.052 5.561 1.00 0.00 43 LEU A C 12
ATOM 10031 O O . LEU A 1 43 ? 3.259 -16.164 5.653 1.00 0.00 43 LEU A O 12
ATOM 10047 N N . ASP A 1 44 ? 1.446 -15.545 4.482 1.00 0.00 44 ASP A N 12
ATOM 10048 C CA . ASP A 1 44 ? 2.218 -15.071 3.323 1.00 0.00 44 ASP A CA 12
ATOM 10049 C C . ASP A 1 44 ? 2.134 -13.552 3.222 1.00 0.00 44 ASP A C 12
ATOM 10050 O O . ASP A 1 44 ? 1.082 -12.966 3.473 1.00 0.00 44 ASP A O 12
ATOM 10059 N N . PHE A 1 45 ? 3.244 -12.917 2.857 1.00 0.00 45 PHE A N 12
ATOM 10060 C CA . PHE A 1 45 ? 3.274 -11.465 2.737 1.00 0.00 45 PHE A CA 12
ATOM 10061 C C . PHE A 1 45 ? 2.861 -11.042 1.334 1.00 0.00 45 PHE A C 12
ATOM 10062 O O . PHE A 1 45 ? 3.536 -11.355 0.351 1.00 0.00 45 PHE A O 12
ATOM 10079 N N . VAL A 1 46 ? 1.746 -10.323 1.252 1.00 0.00 46 VAL A N 12
ATOM 10080 C CA . VAL A 1 46 ? 1.224 -9.849 -0.029 1.00 0.00 46 VAL A CA 12
ATOM 10081 C C . VAL A 1 46 ? 1.274 -8.334 -0.089 1.00 0.00 46 VAL A C 12
ATOM 10082 O O . VAL A 1 46 ? 0.869 -7.653 0.853 1.00 0.00 46 VAL A O 12
ATOM 10095 N N . CYS A 1 47 ? 1.767 -7.817 -1.210 1.00 0.00 47 CYS A N 12
ATOM 10096 C CA . CYS A 1 47 ? 1.870 -6.376 -1.403 1.00 0.00 47 CYS A CA 12
ATOM 10097 C C . CYS A 1 47 ? 0.633 -5.877 -2.117 1.00 0.00 47 CYS A C 12
ATOM 10098 O O . CYS A 1 47 ? 0.384 -6.241 -3.267 1.00 0.00 47 CYS A O 12
ATOM 10105 N N . VAL A 1 48 ? -0.155 -5.055 -1.426 1.00 0.00 48 VAL A N 12
ATOM 10106 C CA . VAL A 1 48 ? -1.390 -4.528 -2.005 1.00 0.00 48 VAL A CA 12
ATOM 10107 C C . VAL A 1 48 ? -1.413 -3.010 -1.951 1.00 0.00 48 VAL A C 12
ATOM 10108 O O . VAL A 1 48 ? -0.990 -2.408 -0.972 1.00 0.00 48 VAL A O 12
ATOM 10121 N N . CYS A 1 49 ? -1.909 -2.404 -3.031 1.00 0.00 49 CYS A N 12
ATOM 10122 C CA . CYS A 1 49 ? -1.990 -0.942 -3.129 1.00 0.00 49 CYS A CA 12
ATOM 10123 C C . CYS A 1 49 ? -3.389 -0.479 -2.751 1.00 0.00 49 CYS A C 12
ATOM 10124 O O . CYS A 1 49 ? -4.341 -1.252 -2.824 1.00 0.00 49 CYS A O 12
ATOM 10131 N N . PHE A 1 50 ? -3.518 0.784 -2.338 1.00 0.00 50 PHE A N 12
ATOM 10132 C CA . PHE A 1 50 ? -4.837 1.317 -1.957 1.00 0.00 50 PHE A CA 12
ATOM 10133 C C . PHE A 1 50 ? -4.921 2.819 -2.236 1.00 0.00 50 PHE A C 12
ATOM 10134 O O . PHE A 1 50 ? -3.911 3.520 -2.187 1.00 0.00 50 PHE A O 12
ATOM 10151 N N . PRO A 1 51 ? -6.101 3.321 -2.500 1.00 0.00 51 PRO A N 12
ATOM 10152 C CA . PRO A 1 51 ? -6.318 4.773 -2.764 1.00 0.00 51 PRO A CA 12
ATOM 10153 C C . PRO A 1 51 ? -6.153 5.616 -1.497 1.00 0.00 51 PRO A C 12
ATOM 10154 O O . PRO A 1 51 ? -6.140 5.089 -0.385 1.00 0.00 51 PRO A O 12
ATOM 10165 N N . LYS A 1 52 ? -6.027 6.927 -1.680 1.00 0.00 52 LYS A N 12
ATOM 10166 C CA . LYS A 1 52 ? -5.861 7.842 -0.555 1.00 0.00 52 LYS A CA 12
ATOM 10167 C C . LYS A 1 52 ? -7.166 7.975 0.226 1.00 0.00 52 LYS A C 12
ATOM 10168 O O . LYS A 1 52 ? -7.167 8.373 1.391 1.00 0.00 52 LYS A O 12
ATOM 10187 N N . TYR A 1 53 ? -8.275 7.641 -0.429 1.00 0.00 53 TYR A N 12
ATOM 10188 C CA . TYR A 1 53 ? -9.597 7.721 0.197 1.00 0.00 53 TYR A CA 12
ATOM 10189 C C . TYR A 1 53 ? -10.153 6.324 0.463 1.00 0.00 53 TYR A C 12
ATOM 10190 O O . TYR A 1 53 ? -11.344 6.075 0.278 1.00 0.00 53 TYR A O 12
ATOM 10208 N N . TYR A 1 54 ? -9.283 5.419 0.904 1.00 0.00 54 TYR A N 12
ATOM 10209 C CA . TYR A 1 54 ? -9.693 4.056 1.197 1.00 0.00 54 TYR A CA 12
ATOM 10210 C C . TYR A 1 54 ? -10.460 4.013 2.516 1.00 0.00 54 TYR A C 12
ATOM 10211 O O . TYR A 1 54 ? -9.863 4.026 3.593 1.00 0.00 54 TYR A O 12
ATOM 10229 N N . ILE A 1 55 ? -11.784 3.964 2.423 1.00 0.00 55 ILE A N 12
ATOM 10230 C CA . ILE A 1 55 ? -12.630 3.925 3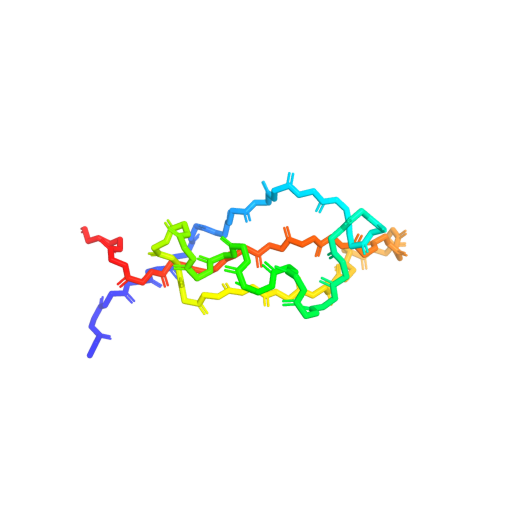.613 1.00 0.00 55 ILE A CA 12
ATOM 10231 C C . ILE A 1 55 ? -13.972 3.278 3.290 1.00 0.00 55 ILE A C 12
ATOM 10232 O O . ILE A 1 55 ? -14.745 3.073 4.211 1.00 0.00 55 ILE A O 12
ATOM 10249 N N . LYS A 1 1 ? -15.829 6.963 -15.431 1.00 0.00 1 LYS A N 13
ATOM 10250 C CA . LYS A 1 1 ? -14.569 7.094 -14.647 1.00 0.00 1 LYS A CA 13
ATOM 10251 C C . LYS A 1 1 ? -14.000 5.702 -14.373 1.00 0.00 1 LYS A C 13
ATOM 10252 O O . LYS A 1 1 ? -14.711 4.805 -13.916 1.00 0.00 1 LYS A O 13
ATOM 10273 N N . ASP A 1 2 ? -12.709 5.531 -14.656 1.00 0.00 2 ASP A N 13
ATOM 10274 C CA . ASP A 1 2 ? -12.033 4.251 -14.441 1.00 0.00 2 ASP A CA 13
ATOM 10275 C C . ASP A 1 2 ? -11.253 4.276 -13.133 1.00 0.00 2 ASP A C 13
ATOM 10276 O O . ASP A 1 2 ? -10.503 3.350 -12.823 1.00 0.00 2 ASP A O 13
ATOM 10285 N N . ILE A 1 3 ? -11.436 5.348 -12.370 1.00 0.00 3 ILE A N 13
ATOM 10286 C CA . ILE A 1 3 ? -10.746 5.492 -11.097 1.00 0.00 3 ILE A CA 13
ATOM 10287 C C . ILE A 1 3 ? -11.083 4.326 -10.171 1.00 0.00 3 ILE A C 13
ATOM 10288 O O . ILE A 1 3 ? -12.223 3.865 -10.134 1.00 0.00 3 ILE A O 13
ATOM 10304 N N . ASP A 1 4 ? -10.090 3.856 -9.425 1.00 0.00 4 ASP A N 13
ATOM 10305 C CA . ASP A 1 4 ? -10.306 2.745 -8.504 1.00 0.00 4 ASP A CA 13
ATOM 10306 C C . ASP A 1 4 ? -11.304 3.135 -7.421 1.00 0.00 4 ASP A C 13
ATOM 10307 O O . ASP A 1 4 ? -12.146 2.331 -7.023 1.00 0.00 4 ASP A O 13
ATOM 10316 N N . GLY A 1 5 ? -11.207 4.374 -6.949 1.00 0.00 5 GLY A N 13
ATOM 10317 C CA . GLY A 1 5 ? -12.115 4.856 -5.914 1.00 0.00 5 GLY A CA 13
ATOM 10318 C C . GLY A 1 5 ? -11.687 4.376 -4.541 1.00 0.00 5 GLY A C 13
ATOM 10319 O O . GLY A 1 5 ? -10.855 4.999 -3.877 1.00 0.00 5 GLY A O 13
ATOM 10323 N N . ARG A 1 6 ? -12.273 3.268 -4.113 1.00 0.00 6 ARG A N 13
ATOM 10324 C CA . ARG A 1 6 ? -11.966 2.697 -2.810 1.00 0.00 6 ARG A CA 13
ATOM 10325 C C . ARG A 1 6 ? -11.570 1.232 -2.958 1.00 0.00 6 ARG A C 13
ATOM 10326 O O . ARG A 1 6 ? -11.929 0.401 -2.126 1.00 0.00 6 ARG A O 13
ATOM 10347 N N . LYS A 1 7 ? -10.834 0.912 -4.027 1.00 0.00 7 LYS A N 13
ATOM 10348 C CA . LYS A 1 7 ? -10.411 -0.470 -4.268 1.00 0.00 7 LYS A CA 13
ATOM 10349 C C . LYS A 1 7 ? -8.882 -0.588 -4.310 1.00 0.00 7 LYS A C 13
ATOM 10350 O O . LYS A 1 7 ? -8.230 0.121 -5.077 1.00 0.00 7 LYS A O 13
ATOM 10369 N N . PRO A 1 8 ? -8.291 -1.472 -3.523 1.00 0.00 8 PRO A N 13
ATOM 10370 C CA . PRO A 1 8 ? -6.814 -1.662 -3.517 1.00 0.00 8 PRO A CA 13
ATOM 10371 C C . PRO A 1 8 ? -6.338 -2.414 -4.757 1.00 0.00 8 PRO A C 13
ATOM 10372 O O . PRO A 1 8 ? -7.147 -2.910 -5.542 1.00 0.00 8 PRO A O 13
ATOM 10383 N N . LEU A 1 9 ? -5.017 -2.490 -4.937 1.00 0.00 9 LEU A N 13
ATOM 10384 C CA . LEU A 1 9 ? -4.449 -3.182 -6.094 1.00 0.00 9 LEU A CA 13
ATOM 10385 C C . LEU A 1 9 ? -3.311 -4.097 -5.663 1.00 0.00 9 LEU A C 13
ATOM 10386 O O . LEU A 1 9 ? -2.303 -3.639 -5.134 1.00 0.00 9 LEU A O 13
ATOM 10402 N N . LEU A 1 10 ? -3.464 -5.388 -5.925 1.00 0.00 10 LEU A N 13
ATOM 10403 C CA . LEU A 1 10 ? -2.423 -6.358 -5.591 1.00 0.00 10 LEU A CA 13
ATOM 10404 C C . LEU A 1 10 ? -1.477 -6.530 -6.769 1.00 0.00 10 LEU A C 13
ATOM 10405 O O . LEU A 1 10 ? -1.909 -6.732 -7.905 1.00 0.00 10 LEU A O 13
ATOM 10421 N N . ILE A 1 11 ? -0.174 -6.447 -6.497 1.00 0.00 11 ILE A N 13
ATOM 10422 C CA . ILE A 1 11 ? 0.833 -6.588 -7.551 1.00 0.00 11 ILE A CA 13
ATOM 10423 C C . ILE A 1 11 ? 1.533 -7.935 -7.447 1.00 0.00 11 ILE A C 13
ATOM 10424 O O . ILE A 1 11 ? 1.741 -8.618 -8.451 1.00 0.00 11 ILE A O 13
ATOM 10440 N N . GLY A 1 12 ? 1.899 -8.306 -6.227 1.00 0.00 12 GLY A N 13
ATOM 10441 C CA . GLY A 1 12 ? 2.583 -9.567 -6.001 1.00 0.00 12 GLY A CA 13
ATOM 10442 C C . GLY A 1 12 ? 2.809 -9.805 -4.518 1.00 0.00 12 GLY A C 13
ATOM 10443 O O . GLY A 1 12 ? 1.905 -9.628 -3.700 1.00 0.00 12 GLY A O 13
ATOM 10447 N N . THR A 1 13 ? 4.030 -10.211 -4.183 1.00 0.00 13 THR A N 13
ATOM 10448 C CA . THR A 1 13 ? 4.403 -10.486 -2.795 1.00 0.00 13 THR A CA 13
ATOM 10449 C C . THR A 1 13 ? 5.714 -9.807 -2.438 1.00 0.00 13 THR A C 13
ATOM 10450 O O . THR A 1 13 ? 6.451 -9.354 -3.314 1.00 0.00 13 THR A O 13
ATOM 10461 N N . CYS A 1 14 ? 6.000 -9.751 -1.140 1.00 0.00 14 CYS A N 13
ATOM 10462 C CA . CYS A 1 14 ? 7.238 -9.132 -0.674 1.00 0.00 14 CYS A CA 13
ATOM 10463 C C . CYS A 1 14 ? 8.441 -9.887 -1.233 1.00 0.00 14 CYS A C 13
ATOM 10464 O O . CYS A 1 14 ? 9.589 -9.496 -1.014 1.00 0.00 14 CYS A O 13
ATOM 10471 N N . ILE A 1 15 ? 8.174 -10.974 -1.945 1.00 0.00 15 ILE A N 13
ATOM 10472 C CA . ILE A 1 15 ? 9.243 -11.772 -2.515 1.00 0.00 15 ILE A CA 13
ATOM 10473 C C . ILE A 1 15 ? 9.900 -11.016 -3.661 1.00 0.00 15 ILE A C 13
ATOM 10474 O O . ILE A 1 15 ? 11.125 -11.006 -3.801 1.00 0.00 15 ILE A O 13
ATOM 10490 N N . GLU A 1 16 ? 9.070 -10.391 -4.487 1.00 0.00 16 GLU A N 13
ATOM 10491 C CA . GLU A 1 16 ? 9.553 -9.635 -5.634 1.00 0.00 16 GLU A CA 13
ATOM 10492 C C . GLU A 1 16 ? 9.391 -8.131 -5.409 1.00 0.00 16 GLU A C 13
ATOM 10493 O O . GLU A 1 16 ? 10.096 -7.324 -6.018 1.00 0.00 16 GLU A O 13
ATOM 10505 N N . PHE A 1 17 ? 8.466 -7.756 -4.523 1.00 0.00 17 PHE A N 13
ATOM 10506 C CA . PHE A 1 17 ? 8.214 -6.349 -4.209 1.00 0.00 17 PHE A CA 13
ATOM 10507 C C . PHE A 1 17 ? 8.347 -6.102 -2.704 1.00 0.00 17 PHE A C 13
ATOM 10508 O O . PHE A 1 17 ? 7.351 -6.006 -2.000 1.00 0.00 17 PHE A O 13
ATOM 10525 N N . PRO A 1 18 ? 9.560 -5.986 -2.213 1.00 0.00 18 PRO A N 13
ATOM 10526 C CA . PRO A 1 18 ? 9.836 -5.731 -0.760 1.00 0.00 18 PRO A CA 13
ATOM 10527 C C . PRO A 1 18 ? 8.997 -4.572 -0.219 1.00 0.00 18 PRO A C 13
ATOM 10528 O O . PRO A 1 18 ? 8.204 -4.000 -0.943 1.00 0.00 18 PRO A O 13
ATOM 10539 N N . THR A 1 19 ? 9.169 -4.238 1.054 1.00 0.00 19 THR A N 13
ATOM 10540 C CA . THR A 1 19 ? 8.393 -3.162 1.663 1.00 0.00 19 THR A CA 13
ATOM 10541 C C . THR A 1 19 ? 8.578 -1.829 0.936 1.00 0.00 19 THR A C 13
ATOM 10542 O O . THR A 1 19 ? 7.598 -1.166 0.594 1.00 0.00 19 THR A O 13
ATOM 10553 N N . GLU A 1 20 ? 9.828 -1.437 0.707 1.00 0.00 20 GLU A N 13
ATOM 10554 C CA . GLU A 1 20 ? 10.116 -0.170 0.036 1.00 0.00 20 GLU A CA 13
ATOM 10555 C C . GLU A 1 20 ? 9.436 -0.100 -1.332 1.00 0.00 20 GLU A C 13
ATOM 10556 O O . GLU A 1 20 ? 8.657 0.814 -1.602 1.00 0.00 20 GLU A O 13
ATOM 10568 N N . LYS A 1 21 ? 9.737 -1.071 -2.190 1.00 0.00 21 LYS A N 13
ATOM 10569 C CA . LYS A 1 21 ? 9.157 -1.110 -3.528 1.00 0.00 21 LYS A CA 13
ATOM 10570 C C . LYS A 1 21 ? 7.657 -1.268 -3.473 1.00 0.00 21 LYS A C 13
ATOM 10571 O O . LYS A 1 21 ? 6.932 -0.608 -4.201 1.00 0.00 21 LYS A O 13
ATOM 10590 N N . CYS A 1 22 ? 7.197 -2.161 -2.639 1.00 0.00 22 CYS A N 13
ATOM 10591 C CA . CYS A 1 22 ? 5.781 -2.408 -2.544 1.00 0.00 22 CYS A CA 13
ATOM 10592 C C . CYS A 1 22 ? 5.001 -1.107 -2.435 1.00 0.00 22 CYS A C 13
ATOM 10593 O O . CYS A 1 22 ? 3.992 -0.909 -3.112 1.00 0.00 22 CYS A O 13
ATOM 10600 N N . ASN A 1 23 ? 5.463 -0.223 -1.575 1.00 0.00 23 ASN A N 13
ATOM 10601 C CA . ASN A 1 23 ? 4.801 1.054 -1.407 1.00 0.00 23 ASN A CA 13
ATOM 10602 C C . ASN A 1 23 ? 5.182 2.001 -2.535 1.00 0.00 23 ASN A C 13
ATOM 10603 O O . ASN A 1 23 ? 4.323 2.566 -3.191 1.00 0.00 23 ASN A O 13
ATOM 10614 N N . LYS A 1 24 ? 6.477 2.180 -2.749 1.00 0.00 24 LYS A N 13
ATOM 10615 C CA . LYS A 1 24 ? 6.938 3.099 -3.776 1.00 0.00 24 LYS A CA 13
ATOM 10616 C C . LYS A 1 24 ? 6.246 2.817 -5.101 1.00 0.00 24 LYS A C 13
ATOM 10617 O O . LYS A 1 24 ? 5.797 3.736 -5.769 1.00 0.00 24 LYS A O 13
ATOM 10636 N N . THR A 1 25 ? 6.155 1.554 -5.473 1.00 0.00 25 THR A N 13
ATOM 10637 C CA . THR A 1 25 ? 5.512 1.197 -6.722 1.00 0.00 25 THR A CA 13
ATOM 10638 C C . THR A 1 25 ? 4.038 1.559 -6.665 1.00 0.00 25 THR A C 13
ATOM 10639 O O . THR A 1 25 ? 3.451 2.026 -7.648 1.00 0.00 25 THR A O 13
ATOM 10650 N N . CYS A 1 26 ? 3.443 1.359 -5.498 1.00 0.00 26 CYS A N 13
ATOM 10651 C CA . CYS A 1 26 ? 2.039 1.685 -5.327 1.00 0.00 26 CYS A CA 13
ATOM 10652 C C . CYS A 1 26 ? 1.818 3.184 -5.503 1.00 0.00 26 CYS A C 13
ATOM 10653 O O . CYS A 1 26 ? 0.785 3.615 -6.005 1.00 0.00 26 CYS A O 13
ATOM 10660 N N . ILE A 1 27 ? 2.800 3.969 -5.090 1.00 0.00 27 ILE A N 13
ATOM 10661 C CA . ILE A 1 27 ? 2.720 5.416 -5.205 1.00 0.00 27 ILE A CA 13
ATOM 10662 C C . ILE A 1 27 ? 2.645 5.819 -6.668 1.00 0.00 27 ILE A C 13
ATOM 10663 O O . ILE A 1 27 ? 1.968 6.782 -7.026 1.00 0.00 27 ILE A O 13
ATOM 10679 N N . GLU A 1 28 ? 3.370 5.091 -7.511 1.00 0.00 28 GLU A N 13
ATOM 10680 C CA . GLU A 1 28 ? 3.394 5.409 -8.930 1.00 0.00 28 GLU A CA 13
ATOM 10681 C C . GLU A 1 28 ? 2.026 5.180 -9.559 1.00 0.00 28 GLU A C 13
ATOM 10682 O O . GLU A 1 28 ? 1.623 5.896 -10.475 1.00 0.00 28 GLU A O 13
ATOM 10694 N N . SER A 1 29 ? 1.328 4.166 -9.065 1.00 0.00 29 SER A N 13
ATOM 10695 C CA . SER A 1 29 ? 0.011 3.821 -9.584 1.00 0.00 29 SER A CA 13
ATOM 10696 C C . SER A 1 29 ? -1.018 4.852 -9.149 1.00 0.00 29 SER A C 13
ATOM 10697 O O . SER A 1 29 ? -2.188 4.770 -9.517 1.00 0.00 29 SER A O 13
ATOM 10705 N N . ASN A 1 30 ? -0.557 5.815 -8.363 1.00 0.00 30 ASN A N 13
ATOM 10706 C CA . ASN A 1 30 ? -1.416 6.880 -7.856 1.00 0.00 30 ASN A CA 13
ATOM 10707 C C . ASN A 1 30 ? -2.258 6.383 -6.682 1.00 0.00 30 ASN A C 13
ATOM 10708 O O . ASN A 1 30 ? -3.399 6.809 -6.497 1.00 0.00 30 ASN A O 13
ATOM 10719 N N . PHE A 1 31 ? -1.684 5.479 -5.892 1.00 0.00 31 PHE A N 13
ATOM 10720 C CA . PHE A 1 31 ? -2.374 4.917 -4.730 1.00 0.00 31 PHE A CA 13
ATOM 10721 C C . PHE A 1 31 ? -1.745 5.440 -3.443 1.00 0.00 31 PHE A C 13
ATOM 10722 O O . PHE A 1 31 ? -0.621 5.944 -3.445 1.00 0.00 31 PHE A O 13
ATOM 10739 N N . ALA A 1 32 ? -2.479 5.310 -2.347 1.00 0.00 32 ALA A N 13
ATOM 10740 C CA . ALA A 1 32 ? -1.990 5.762 -1.051 1.00 0.00 32 ALA A CA 13
ATOM 10741 C C . ALA A 1 32 ? -0.845 4.873 -0.564 1.00 0.00 32 ALA A C 13
ATOM 10742 O O . ALA A 1 32 ? -0.614 4.740 0.637 1.00 0.00 32 ALA A O 13
ATOM 10749 N N . GLY A 1 33 ? -0.135 4.267 -1.514 1.00 0.00 33 GLY A N 13
ATOM 10750 C CA . GLY A 1 33 ? 0.985 3.388 -1.197 1.00 0.00 33 GLY A CA 13
ATOM 10751 C C . GLY A 1 33 ? 0.502 1.963 -0.960 1.00 0.00 33 GLY A C 13
ATOM 10752 O O . GLY A 1 33 ? -0.676 1.659 -1.148 1.00 0.00 33 GLY A O 13
ATOM 10756 N N . GLY A 1 34 ? 1.420 1.090 -0.560 1.00 0.00 34 GLY A N 13
ATOM 10757 C CA . GLY A 1 34 ? 1.085 -0.308 -0.314 1.00 0.00 34 GLY A CA 13
ATOM 10758 C C . GLY A 1 34 ? 2.009 -0.909 0.732 1.00 0.00 34 GLY A C 13
ATOM 10759 O O . GLY A 1 34 ? 2.980 -0.281 1.156 1.00 0.00 34 GLY A O 13
ATOM 10763 N N . LYS A 1 35 ? 1.690 -2.125 1.151 1.00 0.00 35 LYS A N 13
ATOM 10764 C CA . LYS A 1 35 ? 2.485 -2.812 2.158 1.00 0.00 35 LYS A CA 13
ATOM 10765 C C . LYS A 1 35 ? 2.302 -4.321 2.049 1.00 0.00 35 LYS A C 13
ATOM 10766 O O . LYS A 1 35 ? 1.560 -4.811 1.196 1.00 0.00 35 LYS A O 13
ATOM 10785 N N . CYS A 1 36 ? 2.975 -5.053 2.936 1.00 0.00 36 CYS A N 13
ATOM 10786 C CA . CYS A 1 36 ? 2.882 -6.510 2.963 1.00 0.00 36 CYS A CA 13
ATOM 10787 C C . CYS A 1 36 ? 2.073 -6.963 4.179 1.00 0.00 36 CYS A C 13
ATOM 10788 O O . CYS A 1 36 ? 2.379 -6.599 5.313 1.00 0.00 36 CYS A O 13
ATOM 10795 N N . VAL A 1 37 ? 1.034 -7.762 3.927 1.00 0.00 37 VAL A N 13
ATOM 10796 C CA . VAL A 1 37 ? 0.175 -8.267 4.999 1.00 0.00 37 VAL A CA 13
ATOM 10797 C C . VAL A 1 37 ? -0.220 -9.714 4.724 1.00 0.00 37 VAL A C 13
ATOM 10798 O O . VAL A 1 37 ? 0.091 -10.262 3.667 1.00 0.00 37 VAL A O 13
ATOM 10811 N N . HIS A 1 38 ? -0.905 -10.331 5.686 1.00 0.00 38 HIS A N 13
ATOM 10812 C CA . HIS A 1 38 ? -1.344 -11.721 5.544 1.00 0.00 38 HIS A CA 13
ATOM 10813 C C . HIS A 1 38 ? -2.842 -11.782 5.279 1.00 0.00 38 HIS A C 13
ATOM 10814 O O . HIS A 1 38 ? -3.592 -10.896 5.689 1.00 0.00 38 HIS A O 13
ATOM 10828 N N . ILE A 1 39 ? -3.271 -12.839 4.591 1.00 0.00 39 ILE A N 13
ATOM 10829 C CA . ILE A 1 39 ? -4.688 -13.026 4.277 1.00 0.00 39 ILE A CA 13
ATOM 10830 C C . ILE A 1 39 ? -5.140 -14.430 4.666 1.00 0.00 39 ILE A C 13
ATOM 10831 O O . ILE A 1 39 ? -4.557 -15.422 4.233 1.00 0.00 39 ILE A O 13
ATOM 10847 N N . GLY A 1 40 ? -6.191 -14.502 5.473 1.00 0.00 40 GLY A N 13
ATOM 10848 C CA . GLY A 1 40 ? -6.726 -15.790 5.898 1.00 0.00 40 GLY A CA 13
ATOM 10849 C C . GLY A 1 40 ? -5.741 -16.532 6.787 1.00 0.00 40 GLY A C 13
ATOM 10850 O O . GLY A 1 40 ? -5.807 -17.754 6.917 1.00 0.00 40 GLY A O 13
ATOM 10854 N N . GLN A 1 41 ? -4.826 -15.786 7.387 1.00 0.00 41 GLN A N 13
ATOM 10855 C CA . GLN A 1 41 ? -3.823 -16.375 8.261 1.00 0.00 41 GLN A CA 13
ATOM 10856 C C . GLN A 1 41 ? -3.004 -17.419 7.510 1.00 0.00 41 GLN A C 13
ATOM 10857 O O . GLN A 1 41 ? -2.649 -18.461 8.061 1.00 0.00 41 GLN A O 13
ATOM 10871 N N . SER A 1 42 ? -2.712 -17.134 6.245 1.00 0.00 42 SER A N 13
ATOM 10872 C CA . SER A 1 42 ? -1.937 -18.052 5.417 1.00 0.00 42 SER A CA 13
ATOM 10873 C C . SER A 1 42 ? -0.448 -17.889 5.670 1.00 0.00 42 SER A C 13
ATOM 10874 O O . SER A 1 42 ? 0.364 -18.699 5.225 1.00 0.00 42 SER A O 13
ATOM 10882 N N . LEU A 1 43 ? -0.099 -16.832 6.383 1.00 0.00 43 LEU A N 13
ATOM 10883 C CA . LEU A 1 43 ? 1.290 -16.552 6.691 1.00 0.00 43 LEU A CA 13
ATOM 10884 C C . LEU A 1 43 ? 2.049 -16.165 5.416 1.00 0.00 43 LEU A C 13
ATOM 10885 O O . LEU A 1 43 ? 3.258 -16.371 5.312 1.00 0.00 43 LEU A O 13
ATOM 10901 N N . ASP A 1 44 ? 1.332 -15.596 4.448 1.00 0.00 44 ASP A N 13
ATOM 10902 C CA . ASP A 1 44 ? 1.940 -15.166 3.189 1.00 0.00 44 ASP A CA 13
ATOM 10903 C C . ASP A 1 44 ? 1.926 -13.647 3.096 1.00 0.00 44 ASP A C 13
ATOM 10904 O O . ASP A 1 44 ? 0.918 -13.010 3.399 1.00 0.00 44 ASP A O 13
ATOM 10913 N N . PHE A 1 45 ? 3.042 -13.063 2.673 1.00 0.00 45 PHE A N 13
ATOM 10914 C CA . PHE A 1 45 ? 3.127 -11.615 2.550 1.00 0.00 45 PHE A CA 13
ATOM 10915 C C . PHE A 1 45 ? 2.730 -11.197 1.139 1.00 0.00 45 PHE A C 13
ATOM 10916 O O . PHE A 1 45 ? 3.405 -11.534 0.165 1.00 0.00 45 PHE A O 13
ATOM 10933 N N . VAL A 1 46 ? 1.636 -10.445 1.040 1.00 0.00 46 VAL A N 13
ATOM 10934 C CA . VAL A 1 46 ? 1.135 -9.974 -0.249 1.00 0.00 46 VAL A CA 13
ATOM 10935 C C . VAL A 1 46 ? 1.275 -8.465 -0.335 1.00 0.00 46 VAL A C 13
ATOM 10936 O O . VAL A 1 46 ? 0.920 -7.751 0.600 1.00 0.00 46 VAL A O 13
ATOM 10949 N N . CYS A 1 47 ? 1.789 -7.987 -1.465 1.00 0.00 47 CYS A N 13
ATOM 10950 C CA . CYS A 1 47 ? 1.974 -6.554 -1.663 1.00 0.00 47 CYS A CA 13
ATOM 10951 C C . CYS A 1 47 ? 0.758 -5.969 -2.343 1.00 0.00 47 CYS A C 13
ATOM 10952 O O . CYS A 1 47 ? 0.446 -6.310 -3.487 1.00 0.00 47 CYS A O 13
ATOM 10959 N N . VAL A 1 48 ? 0.058 -5.090 -1.635 1.00 0.00 48 VAL A N 13
ATOM 10960 C CA . VAL A 1 48 ? -1.135 -4.476 -2.191 1.00 0.00 48 VAL A CA 13
ATOM 10961 C C . VAL A 1 48 ? -1.141 -2.983 -1.938 1.00 0.00 48 VAL A C 13
ATOM 10962 O O . VAL A 1 48 ? -0.620 -2.507 -0.931 1.00 0.00 48 VAL A O 13
ATOM 10975 N N . CYS A 1 49 ? -1.742 -2.252 -2.869 1.00 0.00 49 CYS A N 13
ATOM 10976 C CA . CYS A 1 49 ? -1.825 -0.800 -2.747 1.00 0.00 49 CYS A CA 13
ATOM 10977 C C . CYS A 1 49 ? -3.181 -0.415 -2.174 1.00 0.00 49 CYS A C 13
ATOM 10978 O O . CYS A 1 49 ? -4.118 -1.216 -2.190 1.00 0.00 49 CYS A O 13
ATOM 10985 N N . PHE A 1 50 ? -3.282 0.808 -1.653 1.00 0.00 50 PHE A N 13
ATOM 10986 C CA . PHE A 1 50 ? -4.534 1.282 -1.060 1.00 0.00 50 PHE A CA 13
ATOM 10987 C C . PHE A 1 50 ? -5.091 2.479 -1.836 1.00 0.00 50 PHE A C 13
ATOM 10988 O O . PHE A 1 50 ? -4.329 3.282 -2.375 1.00 0.00 50 PHE A O 13
ATOM 11005 N N . PRO A 1 51 ? -6.397 2.622 -1.892 1.00 0.00 51 PRO A N 13
ATOM 11006 C CA . PRO A 1 51 ? -7.047 3.759 -2.607 1.00 0.00 51 PRO A CA 13
ATOM 11007 C C . PRO A 1 51 ? -6.744 5.102 -1.938 1.00 0.00 51 PRO A C 13
ATOM 11008 O O . PRO A 1 51 ? -6.469 5.162 -0.739 1.00 0.00 51 PRO A O 13
ATOM 11019 N N . LYS A 1 52 ? -6.800 6.175 -2.721 1.00 0.00 52 LYS A N 13
ATOM 11020 C CA . LYS A 1 52 ? -6.530 7.511 -2.197 1.00 0.00 52 LYS A CA 13
ATOM 11021 C C . LYS A 1 52 ? -7.573 7.890 -1.152 1.00 0.00 52 LYS A C 13
ATOM 11022 O O . LYS A 1 52 ? -7.346 8.768 -0.316 1.00 0.00 52 LYS A O 13
ATOM 11041 N N . TYR A 1 53 ? -8.725 7.222 -1.214 1.00 0.00 53 TYR A N 13
ATOM 11042 C CA . TYR A 1 53 ? -9.823 7.480 -0.280 1.00 0.00 53 TYR A CA 13
ATOM 11043 C C . TYR A 1 53 ? -9.984 6.315 0.693 1.00 0.00 53 TYR A C 13
ATOM 11044 O O . TYR A 1 53 ? -11.101 5.915 1.019 1.00 0.00 53 TYR A O 13
ATOM 11062 N N . TYR A 1 54 ? -8.858 5.779 1.155 1.00 0.00 54 TYR A N 13
ATOM 11063 C CA . TYR A 1 54 ? -8.878 4.663 2.095 1.00 0.00 54 TYR A CA 13
ATOM 11064 C C . TYR A 1 54 ? -9.493 5.102 3.421 1.00 0.00 54 TYR A C 13
ATOM 11065 O O . TYR A 1 54 ? -9.169 6.168 3.942 1.00 0.00 54 TYR A O 13
ATOM 11083 N N . ILE A 1 55 ? -10.381 4.272 3.958 1.00 0.00 55 ILE A N 13
ATOM 11084 C CA . ILE A 1 55 ? -11.044 4.577 5.224 1.00 0.00 55 ILE A CA 13
ATOM 11085 C C . ILE A 1 55 ? -11.364 3.280 5.973 1.00 0.00 55 ILE A C 13
ATOM 11086 O O . ILE A 1 55 ? -11.988 3.360 7.019 1.00 0.00 55 ILE A O 13
ATOM 11103 N N . LYS A 1 1 ? -13.123 11.008 -0.147 1.00 0.00 1 LYS A N 14
ATOM 11104 C CA . LYS A 1 1 ? -13.531 9.619 -0.509 1.00 0.00 1 LYS A CA 14
ATOM 11105 C C . LYS A 1 1 ? -14.913 9.656 -1.149 1.00 0.00 1 LYS A C 14
ATOM 11106 O O . LYS A 1 1 ? -15.187 10.491 -2.011 1.00 0.00 1 LYS A O 14
ATOM 11127 N N . ASP A 1 2 ? -15.776 8.738 -0.734 1.00 0.00 2 ASP A N 14
ATOM 11128 C CA . ASP A 1 2 ? -17.124 8.668 -1.280 1.00 0.00 2 ASP A CA 14
ATOM 11129 C C . ASP A 1 2 ? -17.072 8.469 -2.790 1.00 0.00 2 ASP A C 14
ATOM 11130 O O . ASP A 1 2 ? -17.880 9.029 -3.531 1.00 0.00 2 ASP A O 14
ATOM 11139 N N . ILE A 1 3 ? -16.102 7.680 -3.239 1.00 0.00 3 ILE A N 14
ATOM 11140 C CA . ILE A 1 3 ? -15.913 7.407 -4.665 1.00 0.00 3 ILE A CA 14
ATOM 11141 C C . ILE A 1 3 ? -15.951 5.905 -4.945 1.00 0.00 3 ILE A C 14
ATOM 11142 O O . ILE A 1 3 ? -15.838 5.085 -4.037 1.00 0.00 3 ILE A O 14
ATOM 11158 N N . ASP A 1 4 ? -16.134 5.560 -6.212 1.00 0.00 4 ASP A N 14
ATOM 11159 C CA . ASP A 1 4 ? -16.192 4.161 -6.610 1.00 0.00 4 ASP A CA 14
ATOM 11160 C C . ASP A 1 4 ? -14.796 3.543 -6.600 1.00 0.00 4 ASP A C 14
ATOM 11161 O O . ASP A 1 4 ? -14.632 2.368 -6.283 1.00 0.00 4 ASP A O 14
ATOM 11170 N N . GLY A 1 5 ? -13.793 4.343 -6.957 1.00 0.00 5 GLY A N 14
ATOM 11171 C CA . GLY A 1 5 ? -12.416 3.863 -6.994 1.00 0.00 5 GLY A CA 14
ATOM 11172 C C . GLY A 1 5 ? -11.819 3.793 -5.598 1.00 0.00 5 GLY A C 14
ATOM 11173 O O . GLY A 1 5 ? -10.971 4.607 -5.232 1.00 0.00 5 GLY A O 14
ATOM 11177 N N . ARG A 1 6 ? -12.280 2.828 -4.819 1.00 0.00 6 ARG A N 14
ATOM 11178 C CA . ARG A 1 6 ? -11.814 2.656 -3.448 1.00 0.00 6 ARG A CA 14
ATOM 11179 C C . ARG A 1 6 ? -11.463 1.198 -3.192 1.00 0.00 6 ARG A C 14
ATOM 11180 O O . ARG A 1 6 ? -11.586 0.706 -2.070 1.00 0.00 6 ARG A O 14
ATOM 11201 N N . LYS A 1 7 ? -11.011 0.506 -4.233 1.00 0.00 7 LYS A N 14
ATOM 11202 C CA . LYS A 1 7 ? -10.639 -0.896 -4.087 1.00 0.00 7 LYS A CA 14
ATOM 11203 C C . LYS A 1 7 ? -9.114 -1.053 -4.083 1.00 0.00 7 LYS A C 14
ATOM 11204 O O . LYS A 1 7 ? -8.405 -0.305 -4.757 1.00 0.00 7 LYS A O 14
ATOM 11223 N N . PRO A 1 8 ? -8.601 -2.012 -3.353 1.00 0.00 8 PRO A N 14
ATOM 11224 C CA . PRO A 1 8 ? -7.133 -2.275 -3.276 1.00 0.00 8 PRO A CA 14
ATOM 11225 C C . PRO A 1 8 ? -6.580 -2.805 -4.592 1.00 0.00 8 PRO A C 14
ATOM 11226 O O . PRO A 1 8 ? -7.332 -3.200 -5.483 1.00 0.00 8 PRO A O 14
ATOM 11237 N N . LEU A 1 9 ? -5.253 -2.805 -4.713 1.00 0.00 9 LEU A N 14
ATOM 11238 C CA . LEU A 1 9 ? -4.607 -3.289 -5.932 1.00 0.00 9 LEU A CA 14
ATOM 11239 C C . LEU A 1 9 ? -3.409 -4.160 -5.591 1.00 0.00 9 LEU A C 14
ATOM 11240 O O . LEU A 1 9 ? -2.437 -3.694 -5.001 1.00 0.00 9 LEU A O 14
ATOM 11256 N N . LEU A 1 10 ? -3.475 -5.425 -5.983 1.00 0.00 10 LEU A N 14
ATOM 11257 C CA . LEU A 1 10 ? -2.380 -6.351 -5.728 1.00 0.00 10 LEU A CA 14
ATOM 11258 C C . LEU A 1 10 ? -1.444 -6.366 -6.922 1.00 0.00 10 LEU A C 14
ATOM 11259 O O . LEU A 1 10 ? -1.885 -6.467 -8.066 1.00 0.00 10 LEU A O 14
ATOM 11275 N N . ILE A 1 11 ? -0.143 -6.248 -6.650 1.00 0.00 11 ILE A N 14
ATOM 11276 C CA . ILE A 1 11 ? 0.863 -6.233 -7.719 1.00 0.00 11 ILE A CA 14
ATOM 11277 C C . ILE A 1 11 ? 1.604 -7.569 -7.803 1.00 0.00 11 ILE A C 14
ATOM 11278 O O . ILE A 1 11 ? 1.935 -8.039 -8.891 1.00 0.00 11 ILE A O 14
ATOM 11294 N N . GLY A 1 12 ? 1.856 -8.174 -6.650 1.00 0.00 12 GLY A N 14
ATOM 11295 C CA . GLY A 1 12 ? 2.553 -9.452 -6.607 1.00 0.00 12 GLY A CA 14
ATOM 11296 C C . GLY A 1 12 ? 2.656 -9.958 -5.181 1.00 0.00 12 GLY A C 14
ATOM 11297 O O . GLY A 1 12 ? 1.655 -10.044 -4.468 1.00 0.00 12 GLY A O 14
ATOM 11301 N N . THR A 1 13 ? 3.879 -10.293 -4.765 1.00 0.00 13 THR A N 14
ATOM 11302 C CA . THR A 1 13 ? 4.115 -10.796 -3.412 1.00 0.00 13 THR A CA 14
ATOM 11303 C C . THR A 1 13 ? 5.217 -9.999 -2.733 1.00 0.00 13 THR A C 14
ATOM 11304 O O . THR A 1 13 ? 6.078 -9.420 -3.396 1.00 0.00 13 THR A O 14
ATOM 11315 N N . CYS A 1 14 ? 5.184 -9.969 -1.407 1.00 0.00 14 CYS A N 14
ATOM 11316 C CA . CYS A 1 14 ? 6.186 -9.232 -0.650 1.00 0.00 14 CYS A CA 14
ATOM 11317 C C . CYS A 1 14 ? 7.559 -9.870 -0.819 1.00 0.00 14 CYS A C 14
ATOM 11318 O O . CYS A 1 14 ? 8.522 -9.473 -0.165 1.00 0.00 14 CYS A O 14
ATOM 11325 N N . ILE A 1 15 ? 7.646 -10.865 -1.703 1.00 0.00 15 ILE A N 14
ATOM 11326 C CA . ILE A 1 15 ? 8.909 -11.549 -1.943 1.00 0.00 15 ILE A CA 14
ATOM 11327 C C . ILE A 1 15 ? 9.715 -10.806 -2.998 1.00 0.00 15 ILE A C 14
ATOM 11328 O O . ILE A 1 15 ? 10.931 -10.659 -2.876 1.00 0.00 15 ILE A O 14
ATOM 11344 N N . GLU A 1 16 ? 9.023 -10.337 -4.036 1.00 0.00 16 GLU A N 14
ATOM 11345 C CA . GLU A 1 16 ? 9.671 -9.602 -5.124 1.00 0.00 16 GLU A CA 14
ATOM 11346 C C . GLU A 1 16 ? 9.431 -8.105 -4.989 1.00 0.00 16 GLU A C 14
ATOM 11347 O O . GLU A 1 16 ? 9.985 -7.307 -5.747 1.00 0.00 16 GLU A O 14
ATOM 11359 N N . PHE A 1 17 ? 8.608 -7.725 -4.013 1.00 0.00 17 PHE A N 14
ATOM 11360 C CA . PHE A 1 17 ? 8.297 -6.315 -3.766 1.00 0.00 17 PHE A CA 14
ATOM 11361 C C . PHE A 1 17 ? 8.635 -5.927 -2.324 1.00 0.00 17 PHE A C 14
ATOM 11362 O O . PHE A 1 17 ? 7.749 -5.848 -1.470 1.00 0.00 17 PHE A O 14
ATOM 11379 N N . PRO A 1 18 ? 9.892 -5.674 -2.045 1.00 0.00 18 PRO A N 14
ATOM 11380 C CA . PRO A 1 18 ? 10.357 -5.267 -0.684 1.00 0.00 18 PRO A CA 14
ATOM 11381 C C . PRO A 1 18 ? 9.491 -4.154 -0.096 1.00 0.00 18 PRO A C 14
ATOM 11382 O O . PRO A 1 18 ? 8.690 -3.562 -0.795 1.00 0.00 18 PRO A O 14
ATOM 11393 N N . THR A 1 19 ? 9.652 -3.882 1.192 1.00 0.00 19 THR A N 14
ATOM 11394 C CA . THR A 1 19 ? 8.846 -2.850 1.842 1.00 0.00 19 THR A CA 14
ATOM 11395 C C . THR A 1 19 ? 8.856 -1.543 1.047 1.00 0.00 19 THR A C 14
ATOM 11396 O O . THR A 1 19 ? 7.804 -0.992 0.725 1.00 0.00 19 THR A O 14
ATOM 11407 N N . GLU A 1 20 ? 10.052 -1.057 0.737 1.00 0.00 20 GLU A N 14
ATOM 11408 C CA . GLU A 1 20 ? 10.197 0.187 -0.021 1.00 0.00 20 GLU A CA 14
ATOM 11409 C C . GLU A 1 20 ? 9.570 0.061 -1.410 1.00 0.00 20 GLU A C 14
ATOM 11410 O O . GLU A 1 20 ? 8.707 0.851 -1.779 1.00 0.00 20 GLU A O 14
ATOM 11422 N N . LYS A 1 21 ? 10.025 -0.922 -2.181 1.00 0.00 21 LYS A N 14
ATOM 11423 C CA . LYS A 1 21 ? 9.524 -1.104 -3.531 1.00 0.00 21 LYS A CA 14
ATOM 11424 C C . LYS A 1 21 ? 8.014 -1.273 -3.525 1.00 0.00 21 LYS A C 14
ATOM 11425 O O . LYS A 1 21 ? 7.309 -0.692 -4.344 1.00 0.00 21 LYS A O 14
ATOM 11444 N N . CYS A 1 22 ? 7.533 -2.089 -2.615 1.00 0.00 22 CYS A N 14
ATOM 11445 C CA . CYS A 1 22 ? 6.114 -2.345 -2.530 1.00 0.00 22 CYS A CA 14
ATOM 11446 C C . CYS A 1 22 ? 5.322 -1.046 -2.567 1.00 0.00 22 CYS A C 14
ATOM 11447 O O . CYS A 1 22 ? 4.575 -0.789 -3.511 1.00 0.00 22 CYS A O 14
ATOM 11454 N N . ASN A 1 23 ? 5.494 -0.229 -1.536 1.00 0.00 23 ASN A N 14
ATOM 11455 C CA . ASN A 1 23 ? 4.785 1.036 -1.463 1.00 0.00 23 ASN A CA 14
ATOM 11456 C C . ASN A 1 23 ? 5.187 1.934 -2.620 1.00 0.00 23 ASN A C 14
ATOM 11457 O O . ASN A 1 23 ? 4.342 2.393 -3.373 1.00 0.00 23 ASN A O 14
ATOM 11468 N N . LYS A 1 24 ? 6.479 2.169 -2.777 1.00 0.00 24 LYS A N 14
ATOM 11469 C CA . LYS A 1 24 ? 6.950 3.025 -3.858 1.00 0.00 24 LYS A CA 14
ATOM 11470 C C . LYS A 1 24 ? 6.241 2.691 -5.161 1.00 0.00 24 LYS A C 14
ATOM 11471 O O . LYS A 1 24 ? 5.825 3.583 -5.903 1.00 0.00 24 LYS A O 14
ATOM 11490 N N . THR A 1 25 ? 6.112 1.410 -5.433 1.00 0.00 25 THR A N 14
ATOM 11491 C CA . THR A 1 25 ? 5.461 0.969 -6.649 1.00 0.00 25 THR A CA 14
ATOM 11492 C C . THR A 1 25 ? 3.996 1.391 -6.635 1.00 0.00 25 THR A C 14
ATOM 11493 O O . THR A 1 25 ? 3.433 1.794 -7.653 1.00 0.00 25 THR A O 14
ATOM 11504 N N . CYS A 1 26 ? 3.381 1.282 -5.466 1.00 0.00 26 CYS A N 14
ATOM 11505 C CA . CYS A 1 26 ? 1.980 1.646 -5.322 1.00 0.00 26 CYS A CA 14
ATOM 11506 C C . CYS A 1 26 ? 1.792 3.154 -5.500 1.00 0.00 26 CYS A C 14
ATOM 11507 O O . CYS A 1 26 ? 0.768 3.613 -6.000 1.00 0.00 26 CYS A O 14
ATOM 11514 N N . ILE A 1 27 ? 2.792 3.918 -5.089 1.00 0.00 27 ILE A N 14
ATOM 11515 C CA . ILE A 1 27 ? 2.729 5.371 -5.192 1.00 0.00 27 ILE A CA 14
ATOM 11516 C C . ILE A 1 27 ? 2.641 5.798 -6.646 1.00 0.00 27 ILE A C 14
ATOM 11517 O O . ILE A 1 27 ? 1.868 6.690 -6.997 1.00 0.00 27 ILE A O 14
ATOM 11533 N N . GLU A 1 28 ? 3.449 5.166 -7.481 1.00 0.00 28 GLU A N 14
ATOM 11534 C CA . GLU A 1 28 ? 3.470 5.507 -8.893 1.00 0.00 28 GLU A CA 14
ATOM 11535 C C . GLU A 1 28 ? 2.130 5.163 -9.545 1.00 0.00 28 GLU A C 14
ATOM 11536 O O . GLU A 1 28 ? 1.663 5.865 -10.443 1.00 0.00 28 GLU A O 14
ATOM 11548 N N . SER A 1 29 ? 1.530 4.073 -9.089 1.00 0.00 29 SER A N 14
ATOM 11549 C CA . SER A 1 29 ? 0.258 3.631 -9.637 1.00 0.00 29 SER A CA 14
ATOM 11550 C C . SER A 1 29 ? -0.841 4.622 -9.294 1.00 0.00 29 SER A C 14
ATOM 11551 O O . SER A 1 29 ? -1.982 4.456 -9.718 1.00 0.00 29 SER A O 14
ATOM 11559 N N . ASN A 1 30 ? -0.486 5.648 -8.520 1.00 0.00 30 ASN A N 14
ATOM 11560 C CA . ASN A 1 30 ? -1.447 6.677 -8.111 1.00 0.00 30 ASN A CA 14
ATOM 11561 C C . ASN A 1 30 ? -2.291 6.193 -6.934 1.00 0.00 30 ASN A C 14
ATOM 11562 O O . ASN A 1 30 ? -3.482 6.489 -6.850 1.00 0.00 30 ASN A O 14
ATOM 11573 N N . PHE A 1 31 ? -1.664 5.448 -6.026 1.00 0.00 31 PHE A N 14
ATOM 11574 C CA . PHE A 1 31 ? -2.355 4.916 -4.850 1.00 0.00 31 PHE A CA 14
ATOM 11575 C C . PHE A 1 31 ? -1.708 5.447 -3.579 1.00 0.00 31 PHE A C 14
ATOM 11576 O O . PHE A 1 31 ? -0.567 5.910 -3.594 1.00 0.00 31 PHE A O 14
ATOM 11593 N N . ALA A 1 32 ? -2.449 5.378 -2.481 1.00 0.00 32 ALA A N 14
ATOM 11594 C CA . ALA A 1 32 ? -1.950 5.855 -1.197 1.00 0.00 32 ALA A CA 14
ATOM 11595 C C . ALA A 1 32 ? -0.830 4.954 -0.689 1.00 0.00 32 ALA A C 14
ATOM 11596 O O . ALA A 1 32 ? -0.616 4.837 0.518 1.00 0.00 32 ALA A O 14
ATOM 11603 N N . GLY A 1 33 ? -0.117 4.324 -1.617 1.00 0.00 33 GLY A N 14
ATOM 11604 C CA . GLY A 1 33 ? 0.982 3.438 -1.267 1.00 0.00 33 GLY A CA 14
ATOM 11605 C C . GLY A 1 33 ? 0.476 2.025 -1.014 1.00 0.00 33 GLY A C 14
ATOM 11606 O O . GLY A 1 33 ? -0.692 1.729 -1.251 1.00 0.00 33 GLY A O 14
ATOM 11610 N N . GLY A 1 34 ? 1.363 1.153 -0.544 1.00 0.00 34 GLY A N 14
ATOM 11611 C CA . GLY A 1 34 ? 1.000 -0.233 -0.274 1.00 0.00 34 GLY A CA 14
ATOM 11612 C C . GLY A 1 34 ? 1.906 -0.829 0.794 1.00 0.00 34 GLY A C 14
ATOM 11613 O O . GLY A 1 34 ? 2.856 -0.188 1.245 1.00 0.00 34 GLY A O 14
ATOM 11617 N N . LYS A 1 35 ? 1.597 -2.052 1.204 1.00 0.00 35 LYS A N 14
ATOM 11618 C CA . LYS A 1 35 ? 2.382 -2.727 2.232 1.00 0.00 35 LYS A CA 14
ATOM 11619 C C . LYS A 1 35 ? 2.234 -4.239 2.110 1.00 0.00 35 LYS A C 14
ATOM 11620 O O . LYS A 1 35 ? 1.540 -4.734 1.225 1.00 0.00 35 LYS A O 14
ATOM 11639 N N . CYS A 1 36 ? 2.885 -4.969 3.014 1.00 0.00 36 CYS A N 14
ATOM 11640 C CA . CYS A 1 36 ? 2.813 -6.430 3.014 1.00 0.00 36 CYS A CA 14
ATOM 11641 C C . CYS A 1 36 ? 1.918 -6.913 4.147 1.00 0.00 36 CYS A C 14
ATOM 11642 O O . CYS A 1 36 ? 2.104 -6.534 5.303 1.00 0.00 36 CYS A O 14
ATOM 11649 N N . VAL A 1 37 ? 0.944 -7.755 3.809 1.00 0.00 37 VAL A N 14
ATOM 11650 C CA . VAL A 1 37 ? 0.017 -8.294 4.803 1.00 0.00 37 VAL A CA 14
ATOM 11651 C C . VAL A 1 37 ? -0.178 -9.786 4.581 1.00 0.00 37 VAL A C 14
ATOM 11652 O O . VAL A 1 37 ? 0.108 -10.303 3.503 1.00 0.00 37 VAL A O 14
ATOM 11665 N N . HIS A 1 38 ? -0.672 -10.475 5.611 1.00 0.00 38 HIS A N 14
ATOM 11666 C CA . HIS A 1 38 ? -0.909 -11.919 5.532 1.00 0.00 38 HIS A CA 14
ATOM 116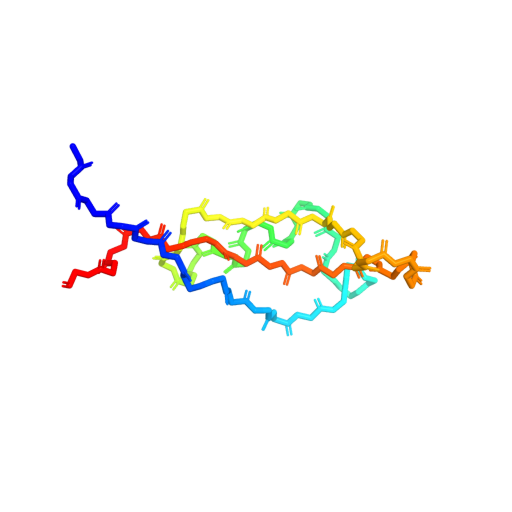67 C C . HIS A 1 38 ? -2.401 -12.207 5.492 1.00 0.00 38 HIS A C 14
ATOM 11668 O O . HIS A 1 38 ? -3.215 -11.393 5.927 1.00 0.00 38 HIS A O 14
ATOM 11682 N N . ILE A 1 39 ? -2.754 -13.374 4.962 1.00 0.00 39 ILE A N 14
ATOM 11683 C CA . ILE A 1 39 ? -4.156 -13.772 4.858 1.00 0.00 39 ILE A CA 14
ATOM 11684 C C . ILE A 1 39 ? -4.489 -14.814 5.914 1.00 0.00 39 ILE A C 14
ATOM 11685 O O . ILE A 1 39 ? -3.868 -15.878 5.976 1.00 0.00 39 ILE A O 14
ATOM 11701 N N . GLY A 1 40 ? -5.477 -14.498 6.746 1.00 0.00 40 GLY A N 14
ATOM 11702 C CA . GLY A 1 40 ? -5.895 -15.405 7.806 1.00 0.00 40 GLY A CA 14
ATOM 11703 C C . GLY A 1 40 ? -4.689 -16.064 8.465 1.00 0.00 40 GLY A C 14
ATOM 11704 O O . GLY A 1 40 ? -4.067 -15.490 9.358 1.00 0.00 40 GLY A O 14
ATOM 11708 N N . GLN A 1 41 ? -4.365 -17.275 8.017 1.00 0.00 41 GLN A N 14
ATOM 11709 C CA . GLN A 1 41 ? -3.227 -18.015 8.568 1.00 0.00 41 GLN A CA 14
ATOM 11710 C C . GLN A 1 41 ? -2.463 -18.727 7.456 1.00 0.00 41 GLN A C 14
ATOM 11711 O O . GLN A 1 41 ? -1.873 -19.786 7.677 1.00 0.00 41 GLN A O 14
ATOM 11725 N N . SER A 1 42 ? -2.475 -18.142 6.261 1.00 0.00 42 SER A N 14
ATOM 11726 C CA . SER A 1 42 ? -1.779 -18.732 5.120 1.00 0.00 42 SER A CA 14
ATOM 11727 C C . SER A 1 42 ? -0.293 -18.408 5.169 1.00 0.00 42 SER A C 14
ATOM 11728 O O . SER A 1 42 ? 0.491 -18.897 4.359 1.00 0.00 42 SER A O 14
ATOM 11736 N N . LEU A 1 43 ? 0.076 -17.577 6.117 1.00 0.00 43 LEU A N 14
ATOM 11737 C CA . LEU A 1 43 ? 1.460 -17.172 6.281 1.00 0.00 43 LEU A CA 14
ATOM 11738 C C . LEU A 1 43 ? 2.041 -16.701 4.952 1.00 0.00 43 LEU A C 14
ATOM 11739 O O . LEU A 1 43 ? 3.242 -16.805 4.718 1.00 0.00 43 LEU A O 14
ATOM 11755 N N . ASP A 1 44 ? 1.185 -16.180 4.088 1.00 0.00 44 ASP A N 14
ATOM 11756 C CA . ASP A 1 44 ? 1.623 -15.686 2.786 1.00 0.00 44 ASP A CA 14
ATOM 11757 C C . ASP A 1 44 ? 1.538 -14.167 2.747 1.00 0.00 44 ASP A C 14
ATOM 11758 O O . ASP A 1 44 ? 0.466 -13.597 2.935 1.00 0.00 44 ASP A O 14
ATOM 11767 N N . PHE A 1 45 ? 2.674 -13.514 2.505 1.00 0.00 45 PHE A N 14
ATOM 11768 C CA . PHE A 1 45 ? 2.716 -12.059 2.449 1.00 0.00 45 PHE A CA 14
ATOM 11769 C C . PHE A 1 45 ? 2.427 -11.585 1.028 1.00 0.00 45 PHE A C 14
ATOM 11770 O O . PHE A 1 45 ? 3.037 -12.056 0.066 1.00 0.00 45 PHE A O 14
ATOM 11787 N N . VAL A 1 46 ? 1.482 -10.653 0.904 1.00 0.00 46 VAL A N 14
ATOM 11788 C CA . VAL A 1 46 ? 1.087 -10.112 -0.398 1.00 0.00 46 VAL A CA 14
ATOM 11789 C C . VAL A 1 46 ? 1.230 -8.598 -0.409 1.00 0.00 46 VAL A C 14
ATOM 11790 O O . VAL A 1 46 ? 0.953 -7.929 0.585 1.00 0.00 46 VAL A O 14
ATOM 11803 N N . CYS A 1 47 ? 1.668 -8.060 -1.545 1.00 0.00 47 CYS A N 14
ATOM 11804 C CA . CYS A 1 47 ? 1.853 -6.622 -1.686 1.00 0.00 47 CYS A CA 14
ATOM 11805 C C . CYS A 1 47 ? 0.611 -6.018 -2.316 1.00 0.00 47 CYS A C 14
ATOM 11806 O O . CYS A 1 47 ? 0.227 -6.387 -3.424 1.00 0.00 47 CYS A O 14
ATOM 11813 N N . VAL A 1 48 ? -0.028 -5.099 -1.591 1.00 0.00 48 VAL A N 14
ATOM 11814 C CA . VAL A 1 48 ? -1.240 -4.464 -2.085 1.00 0.00 48 VAL A CA 14
ATOM 11815 C C . VAL A 1 48 ? -1.187 -2.965 -1.867 1.00 0.00 48 VAL A C 14
ATOM 11816 O O . VAL A 1 48 ? -0.579 -2.483 -0.911 1.00 0.00 48 VAL A O 14
ATOM 11829 N N . CYS A 1 49 ? -1.838 -2.231 -2.758 1.00 0.00 49 CYS A N 14
ATOM 11830 C CA . CYS A 1 49 ? -1.865 -0.777 -2.652 1.00 0.00 49 CYS A CA 14
ATOM 11831 C C . CYS A 1 49 ? -3.161 -0.334 -2.006 1.00 0.00 49 CYS A C 14
ATOM 11832 O O . CYS A 1 49 ? -4.015 -1.162 -1.690 1.00 0.00 49 CYS A O 14
ATOM 11839 N N . PHE A 1 50 ? -3.310 0.977 -1.804 1.00 0.00 50 PHE A N 14
ATOM 11840 C CA . PHE A 1 50 ? -4.527 1.507 -1.190 1.00 0.00 50 PHE A CA 14
ATOM 11841 C C . PHE A 1 50 ? -5.005 2.774 -1.917 1.00 0.00 50 PHE A C 14
ATOM 11842 O O . PHE A 1 50 ? -4.267 3.752 -2.000 1.00 0.00 50 PHE A O 14
ATOM 11859 N N . PRO A 1 51 ? -6.213 2.777 -2.445 1.00 0.00 51 PRO A N 14
ATOM 11860 C CA . PRO A 1 51 ? -6.770 3.956 -3.177 1.00 0.00 51 PRO A CA 14
ATOM 11861 C C . PRO A 1 51 ? -6.992 5.147 -2.252 1.00 0.00 51 PRO A C 14
ATOM 11862 O O . PRO A 1 51 ? -7.329 4.984 -1.080 1.00 0.00 51 PRO A O 14
ATOM 11873 N N . LYS A 1 52 ? -6.814 6.348 -2.794 1.00 0.00 52 LYS A N 14
ATOM 11874 C CA . LYS A 1 52 ? -6.999 7.581 -2.025 1.00 0.00 52 LYS A CA 14
ATOM 11875 C C . LYS A 1 52 ? -8.106 8.418 -2.661 1.00 0.00 52 LYS A C 14
ATOM 11876 O O . LYS A 1 52 ? -9.100 8.745 -2.014 1.00 0.00 52 LYS A O 14
ATOM 11895 N N . TYR A 1 53 ? -7.923 8.764 -3.932 1.00 0.00 53 TYR A N 14
ATOM 11896 C CA . TYR A 1 53 ? -8.910 9.568 -4.659 1.00 0.00 53 TYR A CA 14
ATOM 11897 C C . TYR A 1 53 ? -9.217 8.942 -6.017 1.00 0.00 53 TYR A C 14
ATOM 11898 O O . TYR A 1 53 ? -9.711 9.617 -6.919 1.00 0.00 53 TYR A O 14
ATOM 11916 N N . TYR A 1 54 ? -8.903 7.661 -6.163 1.00 0.00 54 TYR A N 14
ATOM 11917 C CA . TYR A 1 54 ? -9.129 6.968 -7.418 1.00 0.00 54 TYR A CA 14
ATOM 11918 C C . TYR A 1 54 ? -10.618 6.900 -7.716 1.00 0.00 54 TYR A C 14
ATOM 11919 O O . TYR A 1 54 ? -11.431 6.710 -6.812 1.00 0.00 54 TYR A O 14
ATOM 11937 N N . ILE A 1 55 ? -10.973 7.065 -8.989 1.00 0.00 55 ILE A N 14
ATOM 11938 C CA . ILE A 1 55 ? -12.376 7.027 -9.398 1.00 0.00 55 ILE A CA 14
ATOM 11939 C C . ILE A 1 55 ? -12.519 6.323 -10.746 1.00 0.00 55 ILE A C 14
ATOM 11940 O O . ILE A 1 55 ? -11.561 6.330 -11.501 1.00 0.00 55 ILE A O 14
ATOM 11957 N N . LYS A 1 1 ? -10.351 6.502 -18.988 1.00 0.00 1 LYS A N 15
ATOM 11958 C CA . LYS A 1 1 ? -10.359 5.523 -17.866 1.00 0.00 1 LYS A CA 15
ATOM 11959 C C . LYS A 1 1 ? -11.719 5.553 -17.181 1.00 0.00 1 LYS A C 15
ATOM 11960 O O . LYS A 1 1 ? -12.363 4.519 -17.022 1.00 0.00 1 LYS A O 15
ATOM 11981 N N . ASP A 1 2 ? -12.147 6.749 -16.781 1.00 0.00 2 ASP A N 15
ATOM 11982 C CA . ASP A 1 2 ? -13.436 6.909 -16.113 1.00 0.00 2 ASP A CA 15
ATOM 11983 C C . ASP A 1 2 ? -13.512 6.037 -14.864 1.00 0.00 2 ASP A C 15
ATOM 11984 O O . ASP A 1 2 ? -14.576 5.520 -14.522 1.00 0.00 2 ASP A O 15
ATOM 11993 N N . ILE A 1 3 ? -12.378 5.885 -14.180 1.00 0.00 3 ILE A N 15
ATOM 11994 C CA . ILE A 1 3 ? -12.316 5.075 -12.958 1.00 0.00 3 ILE A CA 15
ATOM 11995 C C . ILE A 1 3 ? -12.068 5.960 -11.744 1.00 0.00 3 ILE A C 15
ATOM 11996 O O . ILE A 1 3 ? -11.167 6.800 -11.740 1.00 0.00 3 ILE A O 15
ATOM 12012 N N . ASP A 1 4 ? -12.885 5.760 -10.719 1.00 0.00 4 ASP A N 15
ATOM 12013 C CA . ASP A 1 4 ? -12.763 6.532 -9.494 1.00 0.00 4 ASP A CA 15
ATOM 12014 C C . ASP A 1 4 ? -11.422 6.247 -8.822 1.00 0.00 4 ASP A C 15
ATOM 12015 O O . ASP A 1 4 ? -10.803 7.140 -8.245 1.00 0.00 4 ASP A O 15
ATOM 12024 N N . GLY A 1 5 ? -10.978 4.995 -8.898 1.00 0.00 5 GLY A N 15
ATOM 12025 C CA . GLY A 1 5 ? -9.710 4.612 -8.287 1.00 0.00 5 GLY A CA 15
ATOM 12026 C C . GLY A 1 5 ? -9.805 4.651 -6.775 1.00 0.00 5 GLY A C 15
ATOM 12027 O O . GLY A 1 5 ? -9.078 5.396 -6.116 1.00 0.00 5 GLY A O 15
ATOM 12031 N N . ARG A 1 6 ? -10.707 3.850 -6.227 1.00 0.00 6 ARG A N 15
ATOM 12032 C CA . ARG A 1 6 ? -10.905 3.797 -4.786 1.00 0.00 6 ARG A CA 15
ATOM 12033 C C . ARG A 1 6 ? -10.799 2.364 -4.285 1.00 0.00 6 ARG A C 15
ATOM 12034 O O . ARG A 1 6 ? -11.425 1.999 -3.290 1.00 0.00 6 ARG A O 15
ATOM 12055 N N . LYS A 1 7 ? -10.010 1.545 -4.981 1.00 0.00 7 LYS A N 15
ATOM 12056 C CA . LYS A 1 7 ? -9.848 0.145 -4.592 1.00 0.00 7 LYS A CA 15
ATOM 12057 C C . LYS A 1 7 ? -8.372 -0.249 -4.549 1.00 0.00 7 LYS A C 15
ATOM 12058 O O . LYS A 1 7 ? -7.573 0.237 -5.350 1.00 0.00 7 LYS A O 15
ATOM 12077 N N . PRO A 1 8 ? -7.999 -1.123 -3.643 1.00 0.00 8 PRO A N 15
ATOM 12078 C CA . PRO A 1 8 ? -6.589 -1.589 -3.515 1.00 0.00 8 PRO A CA 15
ATOM 12079 C C . PRO A 1 8 ? -6.146 -2.381 -4.738 1.00 0.00 8 PRO A C 15
ATOM 12080 O O . PRO A 1 8 ? -6.956 -3.049 -5.378 1.00 0.00 8 PRO A O 15
ATOM 12091 N N . LEU A 1 9 ? -4.853 -2.306 -5.053 1.00 0.00 9 LEU A N 15
ATOM 12092 C CA . LEU A 1 9 ? -4.316 -3.029 -6.204 1.00 0.00 9 LEU A CA 15
ATOM 12093 C C . LEU A 1 9 ? -3.153 -3.921 -5.788 1.00 0.00 9 LEU A C 15
ATOM 12094 O O . LEU A 1 9 ? -2.146 -3.452 -5.261 1.00 0.00 9 LEU A O 15
ATOM 12110 N N . LEU A 1 10 ? -3.287 -5.204 -6.067 1.00 0.00 10 LEU A N 15
ATOM 12111 C CA . LEU A 1 10 ? -2.241 -6.160 -5.758 1.00 0.00 10 LEU A CA 15
ATOM 12112 C C . LEU A 1 10 ? -1.226 -6.219 -6.886 1.00 0.00 10 LEU A C 15
ATOM 12113 O O . LEU A 1 10 ? -1.572 -6.029 -8.050 1.00 0.00 10 LEU A O 15
ATOM 12129 N N . ILE A 1 11 ? 0.034 -6.476 -6.532 1.00 0.00 11 ILE A N 15
ATOM 12130 C CA . ILE A 1 11 ? 1.112 -6.537 -7.524 1.00 0.00 11 ILE A CA 15
ATOM 12131 C C . ILE A 1 11 ? 1.880 -7.855 -7.403 1.00 0.00 11 ILE A C 15
ATOM 12132 O O . ILE A 1 11 ? 1.966 -8.629 -8.358 1.00 0.00 11 ILE A O 15
ATOM 12148 N N . GLY A 1 12 ? 2.444 -8.094 -6.228 1.00 0.00 12 GLY A N 15
ATOM 12149 C CA . GLY A 1 12 ? 3.212 -9.306 -5.995 1.00 0.00 12 GLY A CA 15
ATOM 12150 C C . GLY A 1 12 ? 3.338 -9.593 -4.509 1.00 0.00 12 GLY A C 15
ATOM 12151 O O . GLY A 1 12 ? 2.387 -9.414 -3.747 1.00 0.00 12 GLY A O 15
ATOM 12155 N N . THR A 1 13 ? 4.523 -10.042 -4.104 1.00 0.00 13 THR A N 15
ATOM 12156 C CA . THR A 1 13 ? 4.790 -10.365 -2.704 1.00 0.00 13 THR A CA 15
ATOM 12157 C C . THR A 1 13 ? 6.089 -9.730 -2.241 1.00 0.00 13 THR A C 15
ATOM 12158 O O . THR A 1 13 ? 6.941 -9.367 -3.051 1.00 0.00 13 THR A O 15
ATOM 12169 N N . CYS A 1 14 ? 6.233 -9.601 -0.928 1.00 0.00 14 CYS A N 15
ATOM 12170 C CA . CYS A 1 14 ? 7.440 -9.004 -0.367 1.00 0.00 14 CYS A CA 15
ATOM 12171 C C . CYS A 1 14 ? 8.681 -9.708 -0.922 1.00 0.00 14 CYS A C 15
ATOM 12172 O O . CYS A 1 14 ? 9.805 -9.241 -0.735 1.00 0.00 14 CYS A O 15
ATOM 12179 N N . ILE A 1 15 ? 8.472 -10.837 -1.595 1.00 0.00 15 ILE A N 15
ATOM 12180 C CA . ILE A 1 15 ? 9.583 -11.587 -2.150 1.00 0.00 15 ILE A CA 15
ATOM 12181 C C . ILE A 1 15 ? 10.162 -10.860 -3.347 1.00 0.00 15 ILE A C 15
ATOM 12182 O O . ILE A 1 15 ? 11.379 -10.773 -3.512 1.00 0.00 15 ILE A O 15
ATOM 12198 N N . GLU A 1 16 ? 9.271 -10.350 -4.189 1.00 0.00 16 GLU A N 15
ATOM 12199 C CA . GLU A 1 16 ? 9.674 -9.632 -5.391 1.00 0.00 16 GLU A CA 15
ATOM 12200 C C . GLU A 1 16 ? 9.541 -8.123 -5.196 1.00 0.00 16 GLU A C 15
ATOM 12201 O O . GLU A 1 16 ? 10.304 -7.345 -5.772 1.00 0.00 16 GLU A O 15
ATOM 12213 N N . PHE A 1 17 ? 8.570 -7.716 -4.381 1.00 0.00 17 PHE A N 15
ATOM 12214 C CA . PHE A 1 17 ? 8.337 -6.296 -4.102 1.00 0.00 17 PHE A CA 15
ATOM 12215 C C . PHE A 1 17 ? 8.468 -6.026 -2.603 1.00 0.00 17 PHE A C 15
ATOM 12216 O O . PHE A 1 17 ? 7.469 -5.978 -1.886 1.00 0.00 17 PHE A O 15
ATOM 12233 N N . PRO A 1 18 ? 9.678 -5.849 -2.125 1.00 0.00 18 PRO A N 15
ATOM 12234 C CA . PRO A 1 18 ? 9.946 -5.579 -0.681 1.00 0.00 18 PRO A CA 15
ATOM 12235 C C . PRO A 1 18 ? 9.045 -4.474 -0.129 1.00 0.00 18 PRO A C 15
ATOM 12236 O O . PRO A 1 18 ? 8.213 -3.940 -0.843 1.00 0.00 18 PRO A O 15
ATOM 12247 N N . THR A 1 19 ? 9.214 -4.144 1.141 1.00 0.00 19 THR A N 15
ATOM 12248 C CA . THR A 1 19 ? 8.391 -3.109 1.765 1.00 0.00 19 THR A CA 15
ATOM 12249 C C . THR A 1 19 ? 8.500 -1.779 1.019 1.00 0.00 19 THR A C 15
ATOM 12250 O O . THR A 1 19 ? 7.491 -1.178 0.644 1.00 0.00 19 THR A O 15
ATOM 12261 N N . GLU A 1 20 ? 9.727 -1.333 0.810 1.00 0.00 20 GLU A N 15
ATOM 12262 C CA . GLU A 1 20 ? 9.984 -0.072 0.111 1.00 0.00 20 GLU A CA 15
ATOM 12263 C C . GLU A 1 20 ? 9.387 -0.109 -1.295 1.00 0.00 20 GLU A C 15
ATOM 12264 O O . GLU A 1 20 ? 8.571 0.739 -1.660 1.00 0.00 20 GLU A O 15
ATOM 12276 N N . LYS A 1 21 ? 9.815 -1.088 -2.083 1.00 0.00 21 LYS A N 15
ATOM 12277 C CA . LYS A 1 21 ? 9.341 -1.204 -3.453 1.00 0.00 21 LYS A CA 15
ATOM 12278 C C . LYS A 1 21 ? 7.830 -1.362 -3.488 1.00 0.00 21 LYS A C 15
ATOM 12279 O O . LYS A 1 21 ? 7.145 -0.746 -4.302 1.00 0.00 21 LYS A O 15
ATOM 12298 N N . CYS A 1 22 ? 7.317 -2.200 -2.609 1.00 0.00 22 CYS A N 15
ATOM 12299 C CA . CYS A 1 22 ? 5.890 -2.447 -2.555 1.00 0.00 22 CYS A CA 15
ATOM 12300 C C . CYS A 1 22 ? 5.112 -1.138 -2.561 1.00 0.00 22 CYS A C 15
ATOM 12301 O O . CYS A 1 22 ? 4.317 -0.884 -3.466 1.00 0.00 22 CYS A O 15
ATOM 12308 N N . ASN A 1 23 ? 5.342 -0.312 -1.548 1.00 0.00 23 ASN A N 15
ATOM 12309 C CA . ASN A 1 23 ? 4.647 0.964 -1.449 1.00 0.00 23 ASN A CA 15
ATOM 12310 C C . ASN A 1 23 ? 4.996 1.850 -2.628 1.00 0.00 23 ASN A C 15
ATOM 12311 O O . ASN A 1 23 ? 4.112 2.363 -3.302 1.00 0.00 23 ASN A O 15
ATOM 12322 N N . LYS A 1 24 ? 6.281 2.022 -2.882 1.00 0.00 24 LYS A N 15
ATOM 12323 C CA . LYS A 1 24 ? 6.715 2.864 -3.983 1.00 0.00 24 LYS A CA 15
ATOM 12324 C C . LYS A 1 24 ? 5.935 2.525 -5.240 1.00 0.00 24 LYS A C 15
ATOM 12325 O O . LYS A 1 24 ? 5.525 3.407 -5.981 1.00 0.00 24 LYS A O 15
ATOM 12344 N N . THR A 1 25 ? 5.723 1.248 -5.468 1.00 0.00 25 THR A N 15
ATOM 12345 C CA . THR A 1 25 ? 4.989 0.828 -6.643 1.00 0.00 25 THR A CA 15
ATOM 12346 C C . THR A 1 25 ? 3.568 1.379 -6.598 1.00 0.00 25 THR A C 15
ATOM 12347 O O . THR A 1 25 ? 3.051 1.883 -7.598 1.00 0.00 25 THR A O 15
ATOM 12358 N N . CYS A 1 26 ? 2.946 1.290 -5.433 1.00 0.00 26 CYS A N 15
ATOM 12359 C CA . CYS A 1 26 ? 1.589 1.794 -5.283 1.00 0.00 26 CYS A CA 15
ATOM 12360 C C . CYS A 1 26 ? 1.585 3.304 -5.467 1.00 0.00 26 CYS A C 15
ATOM 12361 O O . CYS A 1 26 ? 0.626 3.879 -5.966 1.00 0.00 26 CYS A O 15
ATOM 12368 N N . ILE A 1 27 ? 2.671 3.937 -5.059 1.00 0.00 27 ILE A N 15
ATOM 12369 C CA . ILE A 1 27 ? 2.780 5.382 -5.172 1.00 0.00 27 ILE A CA 15
ATOM 12370 C C . ILE A 1 27 ? 2.869 5.796 -6.626 1.00 0.00 27 ILE A C 15
ATOM 12371 O O . ILE A 1 27 ? 2.413 6.874 -7.010 1.00 0.00 27 ILE A O 15
ATOM 12387 N N . GLU A 1 28 ? 3.468 4.934 -7.428 1.00 0.00 28 GLU A N 15
ATOM 12388 C CA . GLU A 1 28 ? 3.628 5.214 -8.839 1.00 0.00 28 GLU A CA 15
ATOM 12389 C C . GLU A 1 28 ? 2.278 5.211 -9.547 1.00 0.00 28 GLU A C 15
ATOM 12390 O O . GLU A 1 28 ? 2.048 5.980 -10.482 1.00 0.00 28 GLU A O 15
ATOM 12402 N N . SER A 1 29 ? 1.393 4.333 -9.087 1.00 0.00 29 SER A N 15
ATOM 12403 C CA . SER A 1 29 ? 0.068 4.210 -9.667 1.00 0.00 29 SER A CA 15
ATOM 12404 C C . SER A 1 29 ? -0.764 5.426 -9.317 1.00 0.00 29 SER A C 15
ATOM 12405 O O . SER A 1 29 ? -1.931 5.515 -9.691 1.00 0.00 29 SER A O 15
ATOM 12413 N N . ASN A 1 30 ? -0.143 6.354 -8.596 1.00 0.00 30 ASN A N 15
ATOM 12414 C CA . ASN A 1 30 ? -0.807 7.579 -8.181 1.00 0.00 30 ASN A CA 15
ATOM 12415 C C . ASN A 1 30 ? -1.721 7.317 -6.989 1.00 0.00 30 ASN A C 15
ATOM 12416 O O . ASN A 1 30 ? -2.701 8.033 -6.784 1.00 0.00 30 ASN A O 15
ATOM 12427 N N . PHE A 1 31 ? -1.409 6.282 -6.201 1.00 0.00 31 PHE A N 15
ATOM 12428 C CA . PHE A 1 31 ? -2.218 5.944 -5.043 1.00 0.00 31 PHE A CA 15
ATOM 12429 C C . PHE A 1 31 ? -1.528 6.408 -3.764 1.00 0.00 31 PHE A C 15
ATOM 12430 O O . PHE A 1 31 ? -0.553 7.160 -3.807 1.00 0.00 31 PHE A O 15
ATOM 12447 N N . ALA A 1 32 ? -2.047 5.956 -2.632 1.00 0.00 32 ALA A N 15
ATOM 12448 C CA . ALA A 1 32 ? -1.487 6.331 -1.337 1.00 0.00 32 ALA A CA 15
ATOM 12449 C C . ALA A 1 32 ? -0.197 5.575 -1.044 1.00 0.00 32 ALA A C 15
ATOM 12450 O O . ALA A 1 32 ? 0.812 6.167 -0.662 1.00 0.00 32 ALA A O 15
ATOM 12457 N N . GLY A 1 33 ? -0.239 4.258 -1.218 1.00 0.00 33 GLY A N 15
ATOM 12458 C CA . GLY A 1 33 ? 0.922 3.418 -0.962 1.00 0.00 33 GLY A CA 15
ATOM 12459 C C . GLY A 1 33 ? 0.505 1.964 -0.768 1.00 0.00 33 GLY A C 15
ATOM 12460 O O . GLY A 1 33 ? -0.661 1.618 -0.933 1.00 0.00 33 GLY A O 15
ATOM 12464 N N . GLY A 1 34 ? 1.461 1.111 -0.431 1.00 0.00 34 GLY A N 15
ATOM 12465 C CA . GLY A 1 34 ? 1.173 -0.308 -0.241 1.00 0.00 34 GLY A CA 15
ATOM 12466 C C . GLY A 1 34 ? 2.077 -0.914 0.818 1.00 0.00 34 GLY A C 15
ATOM 12467 O O . GLY A 1 34 ? 3.022 -0.282 1.277 1.00 0.00 34 GLY A O 15
ATOM 12471 N N . LYS A 1 35 ? 1.775 -2.141 1.213 1.00 0.00 35 LYS A N 15
ATOM 12472 C CA . LYS A 1 35 ? 2.568 -2.816 2.230 1.00 0.00 35 LYS A CA 15
ATOM 12473 C C . LYS A 1 35 ? 2.380 -4.322 2.140 1.00 0.00 35 LYS A C 15
ATOM 12474 O O . LYS A 1 35 ? 1.626 -4.814 1.299 1.00 0.00 35 LYS A O 15
ATOM 12493 N N . CYS A 1 36 ? 3.057 -5.049 3.023 1.00 0.00 36 CYS A N 15
ATOM 12494 C CA . CYS A 1 36 ? 2.947 -6.505 3.052 1.00 0.00 36 CYS A CA 15
ATOM 12495 C C . CYS A 1 36 ? 2.098 -6.953 4.237 1.00 0.00 36 CYS A C 15
ATOM 12496 O O . CYS A 1 36 ? 2.355 -6.569 5.378 1.00 0.00 36 CYS A O 15
ATOM 12503 N N . VAL A 1 37 ? 1.090 -7.773 3.956 1.00 0.00 37 VAL A N 15
ATOM 12504 C CA . VAL A 1 37 ? 0.207 -8.279 5.007 1.00 0.00 37 VAL A CA 15
ATOM 12505 C C . VAL A 1 37 ? -0.082 -9.760 4.794 1.00 0.00 37 VAL A C 15
ATOM 12506 O O . VAL A 1 37 ? 0.155 -10.297 3.713 1.00 0.00 37 VAL A O 15
ATOM 12519 N N . HIS A 1 38 ? -0.601 -10.417 5.832 1.00 0.00 38 HIS A N 15
ATOM 12520 C CA . HIS A 1 38 ? -0.927 -11.840 5.752 1.00 0.00 38 HIS A CA 15
ATOM 12521 C C . HIS A 1 38 ? -2.431 -12.028 5.604 1.00 0.00 38 HIS A C 15
ATOM 12522 O O . HIS A 1 38 ? -3.219 -11.165 5.991 1.00 0.00 38 HIS A O 15
ATOM 12536 N N . ILE A 1 39 ? -2.821 -13.167 5.035 1.00 0.00 39 ILE A N 15
ATOM 12537 C CA . ILE A 1 39 ? -4.232 -13.476 4.827 1.00 0.00 39 ILE A CA 15
ATOM 12538 C C . ILE A 1 39 ? -4.553 -14.883 5.323 1.00 0.00 39 ILE A C 15
ATOM 12539 O O . ILE A 1 39 ? -3.888 -15.850 4.955 1.00 0.00 39 ILE A O 15
ATOM 12555 N N . GLY A 1 40 ? -5.584 -14.987 6.151 1.00 0.00 40 GLY A N 15
ATOM 12556 C CA . GLY A 1 40 ? -5.997 -16.279 6.681 1.00 0.00 40 GLY A CA 15
ATOM 12557 C C . GLY A 1 40 ? -4.881 -16.925 7.485 1.00 0.00 40 GLY A C 15
ATOM 12558 O O . GLY A 1 40 ? -4.846 -18.144 7.647 1.00 0.00 40 GLY A O 15
ATOM 12562 N N . GLN A 1 41 ? -3.973 -16.101 7.979 1.00 0.00 41 GLN A N 15
ATOM 12563 C CA . GLN A 1 41 ? -2.854 -16.598 8.764 1.00 0.00 41 GLN A CA 15
ATOM 12564 C C . GLN A 1 41 ? -2.063 -17.635 7.973 1.00 0.00 41 GLN A C 15
ATOM 12565 O O . GLN A 1 41 ? -1.485 -18.558 8.544 1.00 0.00 41 GLN A O 15
ATOM 12579 N N . SER A 1 42 ? -2.047 -17.474 6.653 1.00 0.00 42 SER A N 15
ATOM 12580 C CA . SER A 1 42 ? -1.330 -18.404 5.782 1.00 0.00 42 SER A CA 15
ATOM 12581 C C . SER A 1 42 ? 0.164 -18.112 5.794 1.00 0.00 42 SER A C 15
ATOM 12582 O O . SER A 1 42 ? 0.962 -18.854 5.221 1.00 0.00 42 SER A O 15
ATOM 12590 N N . LEU A 1 43 ? 0.525 -17.021 6.439 1.00 0.00 43 LEU A N 15
ATOM 12591 C CA . LEU A 1 43 ? 1.913 -16.613 6.527 1.00 0.00 43 LEU A CA 15
ATOM 12592 C C . LEU A 1 43 ? 2.427 -16.165 5.163 1.00 0.00 43 LEU A C 15
ATOM 12593 O O . LEU A 1 43 ? 3.617 -16.264 4.875 1.00 0.00 43 LEU A O 15
ATOM 12609 N N . ASP A 1 44 ? 1.524 -15.672 4.325 1.00 0.00 44 ASP A N 15
ATOM 12610 C CA . ASP A 1 44 ? 1.904 -15.206 2.997 1.00 0.00 44 ASP A CA 15
ATOM 12611 C C . ASP A 1 44 ? 1.850 -13.686 2.941 1.00 0.00 44 ASP A C 15
ATOM 12612 O O . ASP A 1 44 ? 0.794 -13.090 3.131 1.00 0.00 44 ASP A O 15
ATOM 12621 N N . PHE A 1 45 ? 2.997 -13.058 2.678 1.00 0.00 45 PHE A N 15
ATOM 12622 C CA . PHE A 1 45 ? 3.060 -11.605 2.604 1.00 0.00 45 PHE A CA 15
ATOM 12623 C C . PHE A 1 45 ? 2.819 -11.153 1.170 1.00 0.00 45 PHE A C 15
ATOM 12624 O O . PHE A 1 45 ? 3.606 -11.445 0.267 1.00 0.00 45 PHE A O 15
ATOM 12641 N N . VAL A 1 46 ? 1.722 -10.427 0.973 1.00 0.00 46 VAL A N 15
ATOM 12642 C CA . VAL A 1 46 ? 1.346 -9.929 -0.344 1.00 0.00 46 VAL A CA 15
ATOM 12643 C C . VAL A 1 46 ? 1.423 -8.414 -0.370 1.00 0.00 46 VAL A C 15
ATOM 12644 O O . VAL A 1 46 ? 1.075 -7.752 0.610 1.00 0.00 46 VAL A O 15
ATOM 12657 N N . CYS A 1 47 ? 1.872 -7.872 -1.498 1.00 0.00 47 CYS A N 15
ATOM 12658 C CA . CYS A 1 47 ? 2.000 -6.427 -1.656 1.00 0.00 47 CYS A CA 15
ATOM 12659 C C . CYS A 1 47 ? 0.751 -5.870 -2.311 1.00 0.00 47 CYS A C 15
ATOM 12660 O O . CYS A 1 47 ? 0.410 -6.240 -3.435 1.00 0.00 47 CYS A O 15
ATOM 12667 N N . VAL A 1 48 ? 0.064 -4.980 -1.597 1.00 0.00 48 VAL A N 15
ATOM 12668 C CA . VAL A 1 48 ? -1.163 -4.380 -2.112 1.00 0.00 48 VAL A CA 15
ATOM 12669 C C . VAL A 1 48 ? -1.099 -2.871 -2.002 1.00 0.00 48 VAL A C 15
ATOM 12670 O O . VAL A 1 48 ? -0.433 -2.332 -1.127 1.00 0.00 48 VAL A O 15
ATOM 12683 N N . CYS A 1 49 ? -1.799 -2.191 -2.907 1.00 0.00 49 CYS A N 15
ATOM 12684 C CA . CYS A 1 49 ? -1.816 -0.725 -2.917 1.00 0.00 49 CYS A CA 15
ATOM 12685 C C . CYS A 1 49 ? -3.046 -0.234 -2.184 1.00 0.00 49 CYS A C 15
ATOM 12686 O O . CYS A 1 49 ? -3.965 -1.007 -1.922 1.00 0.00 49 CYS A O 15
ATOM 12693 N N . PHE A 1 50 ? -3.055 1.052 -1.832 1.00 0.00 50 PHE A N 15
ATOM 12694 C CA . PHE A 1 50 ? -4.187 1.626 -1.101 1.00 0.00 50 PHE A CA 15
ATOM 12695 C C . PHE A 1 50 ? -4.641 2.943 -1.733 1.00 0.00 50 PHE A C 15
ATOM 12696 O O . PHE A 1 50 ? -3.817 3.816 -2.004 1.00 0.00 50 PHE A O 15
ATOM 12713 N N . PRO A 1 51 ? -5.927 3.115 -1.960 1.00 0.00 51 PRO A N 15
ATOM 12714 C CA . PRO A 1 51 ? -6.463 4.367 -2.562 1.00 0.00 51 PRO A CA 15
ATOM 12715 C C . PRO A 1 51 ? -6.406 5.547 -1.586 1.00 0.00 51 PRO A C 15
ATOM 12716 O O . PRO A 1 51 ? -6.398 5.361 -0.368 1.00 0.00 51 PRO A O 15
ATOM 12727 N N . LYS A 1 52 ? -6.377 6.757 -2.135 1.00 0.00 52 LYS A N 15
ATOM 12728 C CA . LYS A 1 52 ? -6.332 7.965 -1.316 1.00 0.00 52 LYS A CA 15
ATOM 12729 C C . LYS A 1 52 ? -7.602 8.095 -0.479 1.00 0.00 52 LYS A C 15
ATOM 12730 O O . LYS A 1 52 ? -7.591 8.697 0.594 1.00 0.00 52 LYS A O 15
ATOM 12749 N N . TYR A 1 53 ? -8.701 7.534 -0.985 1.00 0.00 53 TYR A N 15
ATOM 12750 C CA . TYR A 1 53 ? -9.991 7.597 -0.292 1.00 0.00 53 TYR A CA 15
ATOM 12751 C C . TYR A 1 53 ? -10.355 6.236 0.299 1.00 0.00 53 TYR A C 15
ATOM 12752 O O . TYR A 1 53 ? -11.506 5.808 0.227 1.00 0.00 53 TYR A O 15
ATOM 12770 N N . TYR A 1 54 ? -9.366 5.564 0.885 1.00 0.00 54 TYR A N 15
ATOM 12771 C CA . TYR A 1 54 ? -9.587 4.260 1.491 1.00 0.00 54 TYR A CA 15
ATOM 12772 C C . TYR A 1 54 ? -10.463 4.395 2.730 1.00 0.00 54 TYR A C 15
ATOM 12773 O O . TYR A 1 54 ? -10.215 5.239 3.592 1.00 0.00 54 TYR A O 15
ATOM 12791 N N . ILE A 1 55 ? -11.490 3.555 2.812 1.00 0.00 55 ILE A N 15
ATOM 12792 C CA . ILE A 1 55 ? -12.410 3.578 3.947 1.00 0.00 55 ILE A CA 15
ATOM 12793 C C . ILE A 1 55 ? -12.957 2.174 4.215 1.00 0.00 55 ILE A C 15
ATOM 12794 O O . ILE A 1 55 ? -12.794 1.321 3.359 1.00 0.00 55 ILE A O 15
ATOM 12811 N N . LYS A 1 1 ? -11.365 10.878 -17.145 1.00 0.00 1 LYS A N 16
ATOM 12812 C CA . LYS A 1 1 ? -11.021 9.439 -16.970 1.00 0.00 1 LYS A CA 16
ATOM 12813 C C . LYS A 1 1 ? -12.089 8.758 -16.124 1.00 0.00 1 LYS A C 16
ATOM 12814 O O . LYS A 1 1 ? -12.227 9.041 -14.934 1.00 0.00 1 LYS A O 16
ATOM 12835 N N . ASP A 1 2 ? -12.837 7.856 -16.747 1.00 0.00 2 ASP A N 16
ATOM 12836 C CA . ASP A 1 2 ? -13.891 7.135 -16.043 1.00 0.00 2 ASP A CA 16
ATOM 12837 C C . ASP A 1 2 ? -13.289 6.162 -15.033 1.00 0.00 2 ASP A C 16
ATOM 12838 O O . ASP A 1 2 ? -14.007 5.553 -14.242 1.00 0.00 2 ASP A O 16
ATOM 12847 N N . ILE A 1 3 ? -11.969 6.018 -15.067 1.00 0.00 3 ILE A N 16
ATOM 12848 C CA . ILE A 1 3 ? -11.288 5.110 -14.150 1.00 0.00 3 ILE A CA 16
ATOM 12849 C C . ILE A 1 3 ? -11.138 5.761 -12.777 1.00 0.00 3 ILE A C 16
ATOM 12850 O O . ILE A 1 3 ? -10.207 6.530 -12.542 1.00 0.00 3 ILE A O 16
ATOM 12866 N N . ASP A 1 4 ? -12.064 5.444 -11.876 1.00 0.00 4 ASP A N 16
ATOM 12867 C CA . ASP A 1 4 ? -12.029 6.003 -10.530 1.00 0.00 4 ASP A CA 16
ATOM 12868 C C . ASP A 1 4 ? -10.767 5.557 -9.799 1.00 0.00 4 ASP A C 16
ATOM 12869 O O . ASP A 1 4 ? -10.112 6.357 -9.131 1.00 0.00 4 ASP A O 16
ATOM 12878 N N . GLY A 1 5 ? -10.429 4.280 -9.938 1.00 0.00 5 GLY A N 16
ATOM 12879 C CA . GLY A 1 5 ? -9.238 3.744 -9.291 1.00 0.00 5 GLY A CA 16
ATOM 12880 C C . GLY A 1 5 ? -9.245 4.052 -7.811 1.00 0.00 5 GLY A C 16
ATOM 12881 O O . GLY A 1 5 ? -8.473 4.881 -7.334 1.00 0.00 5 GLY A O 16
ATOM 12885 N N . ARG A 1 6 ? -10.125 3.382 -7.088 1.00 0.00 6 ARG A N 16
ATOM 12886 C CA . ARG A 1 6 ? -10.244 3.580 -5.655 1.00 0.00 6 ARG A CA 16
ATOM 12887 C C . ARG A 1 6 ? -10.247 2.243 -4.924 1.00 0.00 6 ARG A C 16
ATOM 12888 O O . ARG A 1 6 ? -10.753 2.148 -3.803 1.00 0.00 6 ARG A O 16
ATOM 12909 N N . LYS A 1 7 ? -9.691 1.206 -5.561 1.00 0.00 7 LYS A N 16
ATOM 12910 C CA . LYS A 1 7 ? -9.656 -0.131 -4.950 1.00 0.00 7 LYS A CA 16
ATOM 12911 C C . LYS A 1 7 ? -8.216 -0.621 -4.760 1.00 0.00 7 LYS A C 16
ATOM 12912 O O . LYS A 1 7 ? -7.322 -0.218 -5.505 1.00 0.00 7 LYS A O 16
ATOM 12931 N N . PRO A 1 8 ? -7.961 -1.499 -3.804 1.00 0.00 8 PRO A N 16
ATOM 12932 C CA . PRO A 1 8 ? -6.583 -2.039 -3.585 1.00 0.00 8 PRO A CA 16
ATOM 12933 C C . PRO A 1 8 ? -6.034 -2.722 -4.841 1.00 0.00 8 PRO A C 16
ATOM 12934 O O . PRO A 1 8 ? -6.780 -3.365 -5.578 1.00 0.00 8 PRO A O 16
ATOM 12945 N N . LEU A 1 9 ? -4.725 -2.588 -5.068 1.00 0.00 9 LEU A N 16
ATOM 12946 C CA . LEU A 1 9 ? -4.083 -3.214 -6.241 1.00 0.00 9 LEU A CA 16
ATOM 12947 C C . LEU A 1 9 ? -2.952 -4.140 -5.795 1.00 0.00 9 LEU A C 16
ATOM 12948 O O . LEU A 1 9 ? -1.965 -3.687 -5.217 1.00 0.00 9 LEU A O 16
ATOM 12964 N N . LEU A 1 10 ? -3.089 -5.436 -6.083 1.00 0.00 10 LEU A N 16
ATOM 12965 C CA . LEU A 1 10 ? -2.059 -6.417 -5.720 1.00 0.00 10 LEU A CA 16
ATOM 12966 C C . LEU A 1 10 ? -1.127 -6.638 -6.907 1.00 0.00 10 LEU A C 16
ATOM 12967 O O . LEU A 1 10 ? -1.582 -6.906 -8.021 1.00 0.00 10 LEU A O 16
ATOM 12983 N N . ILE A 1 11 ? 0.185 -6.502 -6.676 1.00 0.00 11 ILE A N 16
ATOM 12984 C CA . ILE A 1 11 ? 1.171 -6.670 -7.746 1.00 0.00 11 ILE A CA 16
ATOM 12985 C C . ILE A 1 11 ? 1.872 -8.025 -7.632 1.00 0.00 11 ILE A C 16
ATOM 12986 O O . ILE A 1 11 ? 1.938 -8.784 -8.600 1.00 0.00 11 ILE A O 16
ATOM 13002 N N . GLY A 1 12 ? 2.389 -8.320 -6.443 1.00 0.00 12 GLY A N 16
ATOM 13003 C CA . GLY A 1 12 ? 3.081 -9.574 -6.209 1.00 0.00 12 GLY A CA 16
ATOM 13004 C C . GLY A 1 12 ? 3.145 -9.888 -4.726 1.00 0.00 12 GLY A C 16
ATOM 13005 O O . GLY A 1 12 ? 2.160 -9.745 -4.003 1.00 0.00 12 GLY A O 16
ATOM 13009 N N . THR A 1 13 ? 4.315 -10.336 -4.281 1.00 0.00 13 THR A N 16
ATOM 13010 C CA . THR A 1 13 ? 4.521 -10.690 -2.884 1.00 0.00 13 THR A CA 16
ATOM 13011 C C . THR A 1 13 ? 5.808 -10.059 -2.359 1.00 0.00 13 THR A C 16
ATOM 13012 O O . THR A 1 13 ? 6.590 -9.485 -3.117 1.00 0.00 13 THR A O 16
ATOM 13023 N N . CYS A 1 14 ? 6.008 -10.155 -1.049 1.00 0.00 14 CYS A N 16
ATOM 13024 C CA . CYS A 1 14 ? 7.191 -9.582 -0.415 1.00 0.00 14 CYS A CA 16
ATOM 13025 C C . CYS A 1 14 ? 8.441 -10.338 -0.846 1.00 0.00 14 CYS A C 16
ATOM 13026 O O . CYS A 1 14 ? 9.552 -9.994 -0.445 1.00 0.00 14 CYS A O 16
ATOM 13033 N N . ILE A 1 15 ? 8.253 -11.369 -1.657 1.00 0.00 15 ILE A N 16
ATOM 13034 C CA . ILE A 1 15 ? 9.377 -12.161 -2.123 1.00 0.00 15 ILE A CA 16
ATOM 13035 C C . ILE A 1 15 ? 10.104 -11.434 -3.245 1.00 0.00 15 ILE A C 16
ATOM 13036 O O . ILE A 1 15 ? 11.270 -11.709 -3.526 1.00 0.00 15 ILE A O 16
ATOM 13052 N N . GLU A 1 16 ? 9.403 -10.498 -3.886 1.00 0.00 16 GLU A N 16
ATOM 13053 C CA . GLU A 1 16 ? 9.975 -9.720 -4.984 1.00 0.00 16 GLU A CA 16
ATOM 13054 C C . GLU A 1 16 ? 9.701 -8.228 -4.787 1.00 0.00 16 GLU A C 16
ATOM 13055 O O . GLU A 1 16 ? 10.485 -7.382 -5.223 1.00 0.00 16 GLU A O 16
ATOM 13067 N N . PHE A 1 17 ? 8.590 -7.910 -4.114 1.00 0.00 17 PHE A N 16
ATOM 13068 C CA . PHE A 1 17 ? 8.221 -6.519 -3.843 1.00 0.00 17 PHE A CA 16
ATOM 13069 C C . PHE A 1 17 ? 8.222 -6.251 -2.333 1.00 0.00 17 PHE A C 16
ATOM 13070 O O . PHE A 1 17 ? 7.170 -6.287 -1.695 1.00 0.00 17 PHE A O 16
ATOM 13087 N N . PRO A 1 18 ? 9.379 -5.995 -1.747 1.00 0.00 18 PRO A N 16
ATOM 13088 C CA . PRO A 1 18 ? 9.494 -5.727 -0.276 1.00 0.00 18 PRO A CA 16
ATOM 13089 C C . PRO A 1 18 ? 8.668 -4.522 0.155 1.00 0.00 18 PRO A C 16
ATOM 13090 O O . PRO A 1 18 ? 7.957 -3.938 -0.644 1.00 0.00 18 PRO A O 16
ATOM 13101 N N . THR A 1 19 ? 8.763 -4.161 1.425 1.00 0.00 19 THR A N 16
ATOM 13102 C CA . THR A 1 19 ? 8.002 -3.032 1.934 1.00 0.00 19 THR A CA 16
ATOM 13103 C C . THR A 1 19 ? 8.342 -1.749 1.180 1.00 0.00 19 THR A C 16
ATOM 13104 O O . THR A 1 19 ? 7.450 -1.031 0.736 1.00 0.00 19 THR A O 16
ATOM 13115 N N . GLU A 1 20 ? 9.632 -1.469 1.046 1.00 0.00 20 GLU A N 16
ATOM 13116 C CA . GLU A 1 20 ? 10.084 -0.265 0.354 1.00 0.00 20 GLU A CA 16
ATOM 13117 C C . GLU A 1 20 ? 9.518 -0.184 -1.062 1.00 0.00 20 GLU A C 16
ATOM 13118 O O . GLU A 1 20 ? 8.825 0.773 -1.410 1.00 0.00 20 GLU A O 16
ATOM 13130 N N . LYS A 1 21 ? 9.825 -1.182 -1.878 1.00 0.00 21 LYS A N 16
ATOM 13131 C CA . LYS A 1 21 ? 9.353 -1.210 -3.259 1.00 0.00 21 LYS A CA 16
ATOM 13132 C C . LYS A 1 21 ? 7.847 -1.320 -3.336 1.00 0.00 21 LYS A C 16
ATOM 13133 O O . LYS A 1 21 ? 7.197 -0.603 -4.091 1.00 0.00 21 LYS A O 16
ATOM 13152 N N . CYS A 1 22 ? 7.304 -2.251 -2.584 1.00 0.00 22 CYS A N 16
ATOM 13153 C CA . CYS A 1 22 ? 5.882 -2.487 -2.609 1.00 0.00 22 CYS A CA 16
ATOM 13154 C C . CYS A 1 22 ? 5.107 -1.173 -2.609 1.00 0.00 22 CYS A C 16
ATOM 13155 O O . CYS A 1 22 ? 4.242 -0.941 -3.458 1.00 0.00 22 CYS A O 16
ATOM 13162 N N . ASN A 1 23 ? 5.422 -0.314 -1.650 1.00 0.00 23 ASN A N 16
ATOM 13163 C CA . ASN A 1 23 ? 4.749 0.967 -1.552 1.00 0.00 23 ASN A CA 16
ATOM 13164 C C . ASN A 1 23 ? 5.059 1.831 -2.758 1.00 0.00 23 ASN A C 16
ATOM 13165 O O . ASN A 1 23 ? 4.168 2.438 -3.329 1.00 0.00 23 ASN A O 16
ATOM 13176 N N . LYS A 1 24 ? 6.320 1.876 -3.158 1.00 0.00 24 LYS A N 16
ATOM 13177 C CA . LYS A 1 24 ? 6.698 2.690 -4.302 1.00 0.00 24 LYS A CA 16
ATOM 13178 C C . LYS A 1 24 ? 5.801 2.390 -5.478 1.00 0.00 24 LYS A C 16
ATOM 13179 O O . LYS A 1 24 ? 5.399 3.289 -6.199 1.00 0.00 24 LYS A O 16
ATOM 13198 N N . THR A 1 25 ? 5.494 1.129 -5.677 1.00 0.00 25 THR A N 16
ATOM 13199 C CA . THR A 1 25 ? 4.655 0.777 -6.799 1.00 0.00 25 THR A CA 16
ATOM 13200 C C . THR A 1 25 ? 3.282 1.402 -6.648 1.00 0.00 25 THR A C 16
ATOM 13201 O O . THR A 1 25 ? 2.714 1.909 -7.612 1.00 0.00 25 THR A O 16
ATOM 13212 N N . CYS A 1 26 ? 2.756 1.371 -5.435 1.00 0.00 26 CYS A N 16
ATOM 13213 C CA . CYS A 1 26 ? 1.441 1.953 -5.191 1.00 0.00 26 CYS A CA 16
ATOM 13214 C C . CYS A 1 26 ? 1.508 3.468 -5.343 1.00 0.00 26 CYS A C 16
ATOM 13215 O O . CYS A 1 26 ? 0.565 4.105 -5.789 1.00 0.00 26 CYS A O 16
ATOM 13222 N N . ILE A 1 27 ? 2.637 4.033 -4.964 1.00 0.00 27 ILE A N 16
ATOM 13223 C CA . ILE A 1 27 ? 2.826 5.467 -5.041 1.00 0.00 27 ILE A CA 16
ATOM 13224 C C . ILE A 1 27 ? 2.837 5.928 -6.479 1.00 0.00 27 ILE A C 16
ATOM 13225 O O . ILE A 1 27 ? 2.265 6.963 -6.823 1.00 0.00 27 ILE A O 16
ATOM 13241 N N . GLU A 1 28 ? 3.503 5.153 -7.314 1.00 0.00 28 GLU A N 16
ATOM 13242 C CA . GLU A 1 28 ? 3.604 5.484 -8.716 1.00 0.00 28 GLU A CA 16
ATOM 13243 C C . GLU A 1 28 ? 2.229 5.452 -9.377 1.00 0.00 28 GLU A C 16
ATOM 13244 O O . GLU A 1 28 ? 1.941 6.242 -10.274 1.00 0.00 28 GLU A O 16
ATOM 13256 N N . SER A 1 29 ? 1.383 4.531 -8.926 1.00 0.00 29 SER A N 16
ATOM 13257 C CA . SER A 1 29 ? 0.042 4.404 -9.483 1.00 0.00 29 SER A CA 16
ATOM 13258 C C . SER A 1 29 ? -0.800 5.617 -9.110 1.00 0.00 29 SER A C 16
ATOM 13259 O O . SER A 1 29 ? -1.979 5.694 -9.452 1.00 0.00 29 SER A O 16
ATOM 13267 N N . ASN A 1 30 ? -0.176 6.558 -8.406 1.00 0.00 30 ASN A N 16
ATOM 13268 C CA . ASN A 1 30 ? -0.851 7.778 -7.974 1.00 0.00 30 ASN A CA 16
ATOM 13269 C C . ASN A 1 30 ? -1.733 7.503 -6.759 1.00 0.00 30 ASN A C 16
ATOM 13270 O O . ASN A 1 30 ? -2.646 8.273 -6.461 1.00 0.00 30 ASN A O 16
ATOM 13281 N N . PHE A 1 31 ? -1.461 6.398 -6.055 1.00 0.00 31 PHE A N 16
ATOM 13282 C CA . PHE A 1 31 ? -2.246 6.043 -4.880 1.00 0.00 31 PHE A CA 16
ATOM 13283 C C . PHE A 1 31 ? -1.525 6.485 -3.605 1.00 0.00 31 PHE A C 16
ATOM 13284 O O . PHE A 1 31 ? -0.565 7.254 -3.655 1.00 0.00 31 PHE A O 16
ATOM 13301 N N . ALA A 1 32 ? -2.013 6.009 -2.465 1.00 0.00 32 ALA A N 16
ATOM 13302 C CA . ALA A 1 32 ? -1.426 6.374 -1.176 1.00 0.00 32 ALA A CA 16
ATOM 13303 C C . ALA A 1 32 ? -0.102 5.656 -0.933 1.00 0.00 32 ALA A C 16
ATOM 13304 O O . ALA A 1 32 ? 0.914 6.280 -0.631 1.00 0.00 32 ALA A O 16
ATOM 13311 N N . GLY A 1 33 ? -0.132 4.336 -1.056 1.00 0.00 33 GLY A N 16
ATOM 13312 C CA . GLY A 1 33 ? 1.050 3.518 -0.838 1.00 0.00 33 GLY A CA 16
ATOM 13313 C C . GLY A 1 33 ? 0.655 2.053 -0.691 1.00 0.00 33 GLY A C 16
ATOM 13314 O O . GLY A 1 33 ? -0.519 1.705 -0.797 1.00 0.00 33 GLY A O 16
ATOM 13318 N N . GLY A 1 34 ? 1.637 1.194 -0.456 1.00 0.00 34 GLY A N 16
ATOM 13319 C CA . GLY A 1 34 ? 1.380 -0.236 -0.314 1.00 0.00 34 GLY A CA 16
ATOM 13320 C C . GLY A 1 34 ? 2.242 -0.845 0.778 1.00 0.00 34 GLY A C 16
ATOM 13321 O O . GLY A 1 34 ? 3.171 -0.219 1.280 1.00 0.00 34 GLY A O 16
ATOM 13325 N N . LYS A 1 35 ? 1.912 -2.070 1.156 1.00 0.00 35 LYS A N 16
ATOM 13326 C CA . LYS A 1 35 ? 2.650 -2.759 2.204 1.00 0.00 35 LYS A CA 16
ATOM 13327 C C . LYS A 1 35 ? 2.458 -4.266 2.086 1.00 0.00 35 LYS A C 16
ATOM 13328 O O . LYS A 1 35 ? 1.717 -4.748 1.227 1.00 0.00 35 LYS A O 16
ATOM 13347 N N . CYS A 1 36 ? 3.123 -5.001 2.973 1.00 0.00 36 CYS A N 16
ATOM 13348 C CA . CYS A 1 36 ? 3.028 -6.460 3.001 1.00 0.00 36 CYS A CA 16
ATOM 13349 C C . CYS A 1 36 ? 2.165 -6.901 4.180 1.00 0.00 36 CYS A C 16
ATOM 13350 O O . CYS A 1 36 ? 2.478 -6.609 5.334 1.00 0.00 36 CYS A O 16
ATOM 13357 N N . VAL A 1 37 ? 1.075 -7.604 3.881 1.00 0.00 37 VAL A N 16
ATOM 13358 C CA . VAL A 1 37 ? 0.160 -8.086 4.919 1.00 0.00 37 VAL A CA 16
ATOM 13359 C C . VAL A 1 37 ? -0.162 -9.556 4.691 1.00 0.00 37 VAL A C 16
ATOM 13360 O O . VAL A 1 37 ? 0.028 -10.080 3.594 1.00 0.00 37 VAL A O 16
ATOM 13373 N N . HIS A 1 38 ? -0.650 -10.219 5.736 1.00 0.00 38 HIS A N 16
ATOM 13374 C CA . HIS A 1 38 ? -0.998 -11.638 5.651 1.00 0.00 38 HIS A CA 16
ATOM 13375 C C . HIS A 1 38 ? -2.509 -11.808 5.642 1.00 0.00 38 HIS A C 16
ATOM 13376 O O . HIS A 1 38 ? -3.248 -10.936 6.096 1.00 0.00 38 HIS A O 16
ATOM 13390 N N . ILE A 1 39 ? -2.961 -12.936 5.110 1.00 0.00 39 ILE A N 16
ATOM 13391 C CA . ILE A 1 39 ? -4.389 -13.224 5.028 1.00 0.00 39 ILE A CA 16
ATOM 13392 C C . ILE A 1 39 ? -4.768 -14.285 6.055 1.00 0.00 39 ILE A C 16
ATOM 13393 O O . ILE A 1 39 ? -4.191 -15.372 6.080 1.00 0.00 39 ILE A O 16
ATOM 13409 N N . GLY A 1 40 ? -5.741 -13.960 6.901 1.00 0.00 40 GLY A N 16
ATOM 13410 C CA . GLY A 1 40 ? -6.186 -14.896 7.928 1.00 0.00 40 GLY A CA 16
ATOM 13411 C C . GLY A 1 40 ? -5.004 -15.571 8.598 1.00 0.00 40 GLY A C 16
ATOM 13412 O O . GLY A 1 40 ? -4.472 -15.071 9.589 1.00 0.00 40 GLY A O 16
ATOM 13416 N N . GLN A 1 41 ? -4.598 -16.715 8.062 1.00 0.00 41 GLN A N 16
ATOM 13417 C CA . GLN A 1 41 ? -3.477 -17.455 8.629 1.00 0.00 41 GLN A CA 16
ATOM 13418 C C . GLN A 1 41 ? -2.723 -18.206 7.531 1.00 0.00 41 GLN A C 16
ATOM 13419 O O . GLN A 1 41 ? -2.260 -19.327 7.738 1.00 0.00 41 GLN A O 16
ATOM 13433 N N . SER A 1 42 ? -2.602 -17.575 6.361 1.00 0.00 42 SER A N 16
ATOM 13434 C CA . SER A 1 42 ? -1.902 -18.185 5.231 1.00 0.00 42 SER A CA 16
ATOM 13435 C C . SER A 1 42 ? -0.418 -17.866 5.286 1.00 0.00 42 SER A C 16
ATOM 13436 O O . SER A 1 42 ? 0.362 -18.329 4.454 1.00 0.00 42 SER A O 16
ATOM 13444 N N . LEU A 1 43 ? -0.037 -17.080 6.279 1.00 0.00 43 LEU A N 16
ATOM 13445 C CA . LEU A 1 43 ? 1.351 -16.702 6.459 1.00 0.00 43 LEU A CA 16
ATOM 13446 C C . LEU A 1 43 ? 1.968 -16.275 5.127 1.00 0.00 43 LEU A C 16
ATOM 13447 O O . LEU A 1 43 ? 3.173 -16.409 4.916 1.00 0.00 43 LEU A O 16
ATOM 13463 N N . ASP A 1 44 ? 1.134 -15.747 4.238 1.00 0.00 44 ASP A N 16
ATOM 13464 C CA . ASP A 1 44 ? 1.594 -15.285 2.927 1.00 0.00 44 ASP A CA 16
ATOM 13465 C C . ASP A 1 44 ? 1.555 -13.764 2.870 1.00 0.00 44 ASP A C 16
ATOM 13466 O O . ASP A 1 44 ? 0.496 -13.156 3.016 1.00 0.00 44 ASP A O 16
ATOM 13475 N N . PHE A 1 45 ? 2.714 -13.147 2.656 1.00 0.00 45 PHE A N 16
ATOM 13476 C CA . PHE A 1 45 ? 2.798 -11.694 2.588 1.00 0.00 45 PHE A CA 16
ATOM 13477 C C . PHE A 1 45 ? 2.560 -11.230 1.160 1.00 0.00 45 PHE A C 16
ATOM 13478 O O . PHE A 1 45 ? 3.312 -11.577 0.250 1.00 0.00 45 PHE A O 16
ATOM 13495 N N . VAL A 1 46 ? 1.503 -10.442 0.976 1.00 0.00 46 VAL A N 16
ATOM 13496 C CA . VAL A 1 46 ? 1.140 -9.928 -0.342 1.00 0.00 46 VAL A CA 16
ATOM 13497 C C . VAL A 1 46 ? 1.281 -8.419 -0.374 1.00 0.00 46 VAL A C 16
ATOM 13498 O O . VAL A 1 46 ? 0.991 -7.734 0.608 1.00 0.00 46 VAL A O 16
ATOM 13511 N N . CYS A 1 47 ? 1.731 -7.905 -1.512 1.00 0.00 47 CYS A N 16
ATOM 13512 C CA . CYS A 1 47 ? 1.915 -6.469 -1.682 1.00 0.00 47 CYS A CA 16
ATOM 13513 C C . CYS A 1 47 ? 0.675 -5.873 -2.312 1.00 0.00 47 CYS A C 16
ATOM 13514 O O . CYS A 1 47 ? 0.316 -6.230 -3.433 1.00 0.00 47 CYS A O 16
ATOM 13521 N N . VAL A 1 48 ? 0.013 -4.968 -1.593 1.00 0.00 48 VAL A N 16
ATOM 13522 C CA . VAL A 1 48 ? -1.200 -4.338 -2.108 1.00 0.00 48 VAL A CA 16
ATOM 13523 C C . VAL A 1 48 ? -1.100 -2.822 -1.989 1.00 0.00 48 VAL A C 16
ATOM 13524 O O . VAL A 1 48 ? -0.392 -2.306 -1.129 1.00 0.00 48 VAL A O 16
ATOM 13537 N N . CYS A 1 49 ? -1.807 -2.116 -2.869 1.00 0.00 49 CYS A N 16
ATOM 13538 C CA . CYS A 1 49 ? -1.798 -0.648 -2.864 1.00 0.00 49 CYS A CA 16
ATOM 13539 C C . CYS A 1 49 ? -3.016 -0.153 -2.098 1.00 0.00 49 CYS A C 16
ATOM 13540 O O . CYS A 1 49 ? -3.937 -0.928 -1.841 1.00 0.00 49 CYS A O 16
ATOM 13547 N N . PHE A 1 50 ? -3.023 1.130 -1.720 1.00 0.00 50 PHE A N 16
ATOM 13548 C CA . PHE A 1 50 ? -4.153 1.685 -0.964 1.00 0.00 50 PHE A CA 16
ATOM 13549 C C . PHE A 1 50 ? -4.612 3.013 -1.568 1.00 0.00 50 PHE A C 16
ATOM 13550 O O . PHE A 1 50 ? -3.784 3.852 -1.904 1.00 0.00 50 PHE A O 16
ATOM 13567 N N . PRO A 1 51 ? -5.902 3.231 -1.705 1.00 0.00 51 PRO A N 16
ATOM 13568 C CA . PRO A 1 51 ? -6.432 4.503 -2.284 1.00 0.00 51 PRO A CA 16
ATOM 13569 C C . PRO A 1 51 ? -6.162 5.712 -1.382 1.00 0.00 51 PRO A C 16
ATOM 13570 O O . PRO A 1 51 ? -5.931 5.564 -0.181 1.00 0.00 51 PRO A O 16
ATOM 13581 N N . LYS A 1 52 ? -6.175 6.905 -1.976 1.00 0.00 52 LYS A N 16
ATOM 13582 C CA . LYS A 1 52 ? -5.913 8.126 -1.225 1.00 0.00 52 LYS A CA 16
ATOM 13583 C C . LYS A 1 52 ? -6.801 8.198 0.010 1.00 0.00 52 LYS A C 16
ATOM 13584 O O . LYS A 1 52 ? -6.356 7.908 1.120 1.00 0.00 52 LYS A O 16
ATOM 13603 N N . TYR A 1 53 ? -8.060 8.590 -0.186 1.00 0.00 53 TYR A N 16
ATOM 13604 C CA . TYR A 1 53 ? -9.011 8.703 0.924 1.00 0.00 53 TYR A CA 16
ATOM 13605 C C . TYR A 1 53 ? -10.319 7.989 0.591 1.00 0.00 53 TYR A C 16
ATOM 13606 O O . TYR A 1 53 ? -11.399 8.479 0.919 1.00 0.00 53 TYR A O 16
ATOM 13624 N N . TYR A 1 54 ? -10.222 6.831 -0.067 1.00 0.00 54 TYR A N 16
ATOM 13625 C CA . TYR A 1 54 ? -11.408 6.061 -0.446 1.00 0.00 54 TYR A CA 16
ATOM 13626 C C . TYR A 1 54 ? -11.506 4.794 0.403 1.00 0.00 54 TYR A C 16
ATOM 13627 O O . TYR A 1 54 ? -10.554 4.021 0.497 1.00 0.00 54 TYR A O 16
ATOM 13645 N N . ILE A 1 55 ? -12.668 4.594 1.020 1.00 0.00 55 ILE A N 16
ATOM 13646 C CA . ILE A 1 55 ? -12.895 3.424 1.866 1.00 0.00 55 ILE A CA 16
ATOM 13647 C C . ILE A 1 55 ? -14.294 2.863 1.628 1.00 0.00 55 ILE A C 16
ATOM 13648 O O . ILE A 1 55 ? -15.173 3.163 2.418 1.00 0.00 55 ILE A O 16
ATOM 13665 N N . LYS A 1 1 ? -9.936 12.583 -14.978 1.00 0.00 1 LYS A N 17
ATOM 13666 C CA . LYS A 1 1 ? -9.594 11.146 -15.170 1.00 0.00 1 LYS A CA 17
ATOM 13667 C C . LYS A 1 1 ? -10.759 10.281 -14.706 1.00 0.00 1 LYS A C 17
ATOM 13668 O O . LYS A 1 1 ? -11.187 10.354 -13.555 1.00 0.00 1 LYS A O 17
ATOM 13689 N N . ASP A 1 2 ? -11.266 9.455 -15.614 1.00 0.00 2 ASP A N 17
ATOM 13690 C CA . ASP A 1 2 ? -12.378 8.572 -15.295 1.00 0.00 2 ASP A CA 17
ATOM 13691 C C . ASP A 1 2 ? -11.958 7.573 -14.225 1.00 0.00 2 ASP A C 17
ATOM 13692 O O . ASP A 1 2 ? -12.766 7.158 -13.394 1.00 0.00 2 ASP A O 17
ATOM 13701 N N . ILE A 1 3 ? -10.686 7.191 -14.255 1.00 0.00 3 ILE A N 17
ATOM 13702 C CA . ILE A 1 3 ? -10.160 6.239 -13.286 1.00 0.00 3 ILE A CA 17
ATOM 13703 C C . ILE A 1 3 ? -10.455 6.703 -11.864 1.00 0.00 3 ILE A C 17
ATOM 13704 O O . ILE A 1 3 ? -9.758 7.563 -11.325 1.00 0.00 3 ILE A O 17
ATOM 13720 N N . ASP A 1 4 ? -11.490 6.127 -11.262 1.00 0.00 4 ASP A N 17
ATOM 13721 C CA . ASP A 1 4 ? -11.869 6.486 -9.902 1.00 0.00 4 ASP A CA 17
ATOM 13722 C C . ASP A 1 4 ? -10.756 6.118 -8.925 1.00 0.00 4 ASP A C 17
ATOM 13723 O O . ASP A 1 4 ? -10.462 6.865 -7.992 1.00 0.00 4 ASP A O 17
ATOM 13732 N N . GLY A 1 5 ? -10.137 4.964 -9.151 1.00 0.00 5 GLY A N 17
ATOM 13733 C CA . GLY A 1 5 ? -9.055 4.510 -8.286 1.00 0.00 5 GLY A CA 17
ATOM 13734 C C . GLY A 1 5 ? -9.503 4.467 -6.840 1.00 0.00 5 GLY A C 17
ATOM 13735 O O . GLY A 1 5 ? -9.066 5.274 -6.020 1.00 0.00 5 GLY A O 17
ATOM 13739 N N . ARG A 1 6 ? -10.387 3.529 -6.536 1.00 0.00 6 ARG A N 17
ATOM 13740 C CA . ARG A 1 6 ? -10.911 3.385 -5.184 1.00 0.00 6 ARG A CA 17
ATOM 13741 C C . ARG A 1 6 ? -10.808 1.935 -4.719 1.00 0.00 6 ARG A C 17
ATOM 13742 O O . ARG A 1 6 ? -11.493 1.530 -3.778 1.00 0.00 6 ARG A O 17
ATOM 13763 N N . LYS A 1 7 ? -9.958 1.153 -5.385 1.00 0.00 7 LYS A N 17
ATOM 13764 C CA . LYS A 1 7 ? -9.786 -0.259 -5.033 1.00 0.00 7 LYS A CA 17
ATOM 13765 C C . LYS A 1 7 ? -8.300 -0.623 -4.933 1.00 0.00 7 LYS A C 17
ATOM 13766 O O . LYS A 1 7 ? -7.476 -0.082 -5.667 1.00 0.00 7 LYS A O 17
ATOM 13785 N N . PRO A 1 8 ? -7.943 -1.533 -4.056 1.00 0.00 8 PRO A N 17
ATOM 13786 C CA . PRO A 1 8 ? -6.525 -1.973 -3.888 1.00 0.00 8 PRO A CA 17
ATOM 13787 C C . PRO A 1 8 ? -6.018 -2.740 -5.109 1.00 0.00 8 PRO A C 17
ATOM 13788 O O . PRO A 1 8 ? -6.806 -3.184 -5.944 1.00 0.00 8 PRO A O 17
ATOM 13799 N N . LEU A 1 9 ? -4.696 -2.890 -5.209 1.00 0.00 9 LEU A N 17
ATOM 13800 C CA . LEU A 1 9 ? -4.093 -3.608 -6.334 1.00 0.00 9 LEU A CA 17
ATOM 13801 C C . LEU A 1 9 ? -2.956 -4.505 -5.842 1.00 0.00 9 LEU A C 17
ATOM 13802 O O . LEU A 1 9 ? -1.955 -4.016 -5.318 1.00 0.00 9 LEU A O 17
ATOM 13818 N N . LEU A 1 10 ? -3.105 -5.812 -6.038 1.00 0.00 10 LEU A N 17
ATOM 13819 C CA . LEU A 1 10 ? -2.075 -6.772 -5.633 1.00 0.00 10 LEU A CA 17
ATOM 13820 C C . LEU A 1 10 ? -1.144 -7.020 -6.819 1.00 0.00 10 LEU A C 17
ATOM 13821 O O . LEU A 1 10 ? -1.604 -7.265 -7.936 1.00 0.00 10 LEU A O 17
ATOM 13837 N N . ILE A 1 11 ? 0.169 -6.935 -6.583 1.00 0.00 11 ILE A N 17
ATOM 13838 C CA . ILE A 1 11 ? 1.153 -7.128 -7.653 1.00 0.00 11 ILE A CA 17
ATOM 13839 C C . ILE A 1 11 ? 1.855 -8.468 -7.489 1.00 0.00 11 ILE A C 17
ATOM 13840 O O . ILE A 1 11 ? 1.941 -9.255 -8.429 1.00 0.00 11 ILE A O 17
ATOM 13856 N N . GLY A 1 12 ? 2.347 -8.719 -6.284 1.00 0.00 12 GLY A N 17
ATOM 13857 C CA . GLY A 1 12 ? 3.032 -9.963 -5.998 1.00 0.00 12 GLY A CA 17
ATOM 13858 C C . GLY A 1 12 ? 3.134 -10.189 -4.500 1.00 0.00 12 GLY A C 17
ATOM 13859 O O . GLY A 1 12 ? 2.422 -9.565 -3.712 1.00 0.00 12 GLY A O 17
ATOM 13863 N N . THR A 1 13 ? 4.025 -11.088 -4.113 1.00 0.00 13 THR A N 17
ATOM 13864 C CA . THR A 1 13 ? 4.217 -11.400 -2.707 1.00 0.00 13 THR A CA 17
ATOM 13865 C C . THR A 1 13 ? 5.166 -10.395 -2.073 1.00 0.00 13 THR A C 17
ATOM 13866 O O . THR A 1 13 ? 5.895 -9.689 -2.770 1.00 0.00 13 THR A O 17
ATOM 13877 N N . CYS A 1 14 ? 5.160 -10.344 -0.750 1.00 0.00 14 CYS A N 17
ATOM 13878 C CA . CYS A 1 14 ? 6.029 -9.427 -0.031 1.00 0.00 14 CYS A CA 17
ATOM 13879 C C . CYS A 1 14 ? 7.477 -9.885 -0.128 1.00 0.00 14 CYS A C 17
ATOM 13880 O O . CYS A 1 14 ? 8.372 -9.271 0.451 1.00 0.00 14 CYS A O 17
ATOM 13887 N N . ILE A 1 15 ? 7.704 -10.967 -0.872 1.00 0.00 15 ILE A N 17
ATOM 13888 C CA . ILE A 1 15 ? 9.052 -11.496 -1.044 1.00 0.00 15 ILE A CA 17
ATOM 13889 C C . ILE A 1 15 ? 9.697 -10.874 -2.271 1.00 0.00 15 ILE A C 17
ATOM 13890 O O . ILE A 1 15 ? 10.797 -10.324 -2.200 1.00 0.00 15 ILE A O 17
ATOM 13906 N N . GLU A 1 16 ? 8.997 -10.950 -3.394 1.00 0.00 16 GLU A N 17
ATOM 13907 C CA . GLU A 1 16 ? 9.501 -10.375 -4.627 1.00 0.00 16 GLU A CA 17
ATOM 13908 C C . GLU A 1 16 ? 9.465 -8.851 -4.550 1.00 0.00 16 GLU A C 17
ATOM 13909 O O . GLU A 1 16 ? 10.346 -8.174 -5.079 1.00 0.00 16 GLU A O 17
ATOM 13921 N N . PHE A 1 17 ? 8.435 -8.316 -3.880 1.00 0.00 17 PHE A N 17
ATOM 13922 C CA . PHE A 1 17 ? 8.279 -6.873 -3.728 1.00 0.00 17 PHE A CA 17
ATOM 13923 C C . PHE A 1 17 ? 8.409 -6.470 -2.243 1.00 0.00 17 PHE A C 17
ATOM 13924 O O . PHE A 1 17 ? 7.486 -6.693 -1.460 1.00 0.00 17 PHE A O 17
ATOM 13941 N N . PRO A 1 18 ? 9.526 -5.891 -1.840 1.00 0.00 18 PRO A N 17
ATOM 13942 C CA . PRO A 1 18 ? 9.758 -5.461 -0.425 1.00 0.00 18 PRO A CA 17
ATOM 13943 C C . PRO A 1 18 ? 8.968 -4.210 -0.080 1.00 0.00 18 PRO A C 17
ATOM 13944 O O . PRO A 1 18 ? 8.256 -3.677 -0.909 1.00 0.00 18 PRO A O 17
ATOM 13955 N N . THR A 1 19 ? 9.108 -3.746 1.149 1.00 0.00 19 THR A N 17
ATOM 13956 C CA . THR A 1 19 ? 8.391 -2.558 1.589 1.00 0.00 19 THR A CA 17
ATOM 13957 C C . THR A 1 19 ? 8.705 -1.351 0.703 1.00 0.00 19 THR A C 17
ATOM 13958 O O . THR A 1 19 ? 7.799 -0.654 0.249 1.00 0.00 19 THR A O 17
ATOM 13969 N N . GLU A 1 20 ? 9.985 -1.107 0.466 1.00 0.00 20 GLU A N 17
ATOM 13970 C CA . GLU A 1 20 ? 10.399 0.027 -0.358 1.00 0.00 20 GLU A CA 17
ATOM 13971 C C . GLU A 1 20 ? 9.723 0.003 -1.728 1.00 0.00 20 GLU A C 17
ATOM 13972 O O . GLU A 1 20 ? 9.042 0.955 -2.109 1.00 0.00 20 GLU A O 17
ATOM 13984 N N . LYS A 1 21 ? 9.926 -1.079 -2.471 1.00 0.00 21 LYS A N 17
ATOM 13985 C CA . LYS A 1 21 ? 9.344 -1.203 -3.806 1.00 0.00 21 LYS A CA 17
ATOM 13986 C C . LYS A 1 21 ? 7.829 -1.315 -3.748 1.00 0.00 21 LYS A C 17
ATOM 13987 O O . LYS A 1 21 ? 7.107 -0.541 -4.368 1.00 0.00 21 LYS A O 17
ATOM 14006 N N . CYS A 1 22 ? 7.366 -2.308 -3.013 1.00 0.00 22 CYS A N 17
ATOM 14007 C CA . CYS A 1 22 ? 5.944 -2.567 -2.876 1.00 0.00 22 CYS A CA 17
ATOM 14008 C C . CYS A 1 22 ? 5.146 -1.265 -2.781 1.00 0.00 22 CYS A C 17
ATOM 14009 O O . CYS A 1 22 ? 4.295 -0.978 -3.627 1.00 0.00 22 CYS A O 17
ATOM 14016 N N . ASN A 1 23 ? 5.423 -0.479 -1.747 1.00 0.00 23 ASN A N 17
ATOM 14017 C CA . ASN A 1 23 ? 4.721 0.777 -1.563 1.00 0.00 23 ASN A CA 17
ATOM 14018 C C . ASN A 1 23 ? 5.014 1.723 -2.717 1.00 0.00 23 ASN A C 17
ATOM 14019 O O . ASN A 1 23 ? 4.104 2.288 -3.305 1.00 0.00 23 ASN A O 17
ATOM 14030 N N . LYS A 1 24 ? 6.291 1.880 -3.042 1.00 0.00 24 LYS A N 17
ATOM 14031 C CA . LYS A 1 24 ? 6.680 2.767 -4.127 1.00 0.00 24 LYS A CA 17
ATOM 14032 C C . LYS A 1 24 ? 5.822 2.508 -5.348 1.00 0.00 24 LYS A C 17
ATOM 14033 O O . LYS A 1 24 ? 5.452 3.440 -6.051 1.00 0.00 24 LYS A O 17
ATOM 14052 N N . THR A 1 25 ? 5.505 1.244 -5.586 1.00 0.00 25 THR A N 17
ATOM 14053 C CA . THR A 1 25 ? 4.684 0.887 -6.726 1.00 0.00 25 THR A CA 17
ATOM 14054 C C . THR A 1 25 ? 3.301 1.498 -6.575 1.00 0.00 25 THR A C 17
ATOM 14055 O O . THR A 1 25 ? 2.719 2.005 -7.530 1.00 0.00 25 THR A O 17
ATOM 14066 N N . CYS A 1 26 ? 2.775 1.441 -5.366 1.00 0.00 26 CYS A N 17
ATOM 14067 C CA . CYS A 1 26 ? 1.458 2.010 -5.103 1.00 0.00 26 CYS A CA 17
ATOM 14068 C C . CYS A 1 26 ? 1.535 3.541 -5.122 1.00 0.00 26 CYS A C 17
ATOM 14069 O O . CYS A 1 26 ? 0.610 4.224 -5.540 1.00 0.00 26 CYS A O 17
ATOM 14076 N N . ILE A 1 27 ? 2.655 4.067 -4.657 1.00 0.00 27 ILE A N 17
ATOM 14077 C CA . ILE A 1 27 ? 2.871 5.501 -4.596 1.00 0.00 27 ILE A CA 17
ATOM 14078 C C . ILE A 1 27 ? 2.919 6.105 -5.982 1.00 0.00 27 ILE A C 17
ATOM 14079 O O . ILE A 1 27 ? 2.274 7.117 -6.257 1.00 0.00 27 ILE A O 17
ATOM 14095 N N . GLU A 1 28 ? 3.698 5.481 -6.853 1.00 0.00 28 GLU A N 17
ATOM 14096 C CA . GLU A 1 28 ? 3.830 5.970 -8.207 1.00 0.00 28 GLU A CA 17
ATOM 14097 C C . GLU A 1 28 ? 2.539 5.744 -8.986 1.00 0.00 28 GLU A C 17
ATOM 14098 O O . GLU A 1 28 ? 2.216 6.490 -9.909 1.00 0.00 28 GLU A O 17
ATOM 14110 N N . SER A 1 29 ? 1.809 4.702 -8.604 1.00 0.00 29 SER A N 17
ATOM 14111 C CA . SER A 1 29 ? 0.555 4.372 -9.266 1.00 0.00 29 SER A CA 17
ATOM 14112 C C . SER A 1 29 ? -0.467 5.476 -9.036 1.00 0.00 29 SER A C 17
ATOM 14113 O O . SER A 1 29 ? -1.604 5.387 -9.498 1.00 0.00 29 SER A O 17
ATOM 14121 N N . ASN A 1 30 ? -0.047 6.514 -8.317 1.00 0.00 30 ASN A N 17
ATOM 14122 C CA . ASN A 1 30 ? -0.916 7.648 -8.020 1.00 0.00 30 ASN A CA 17
ATOM 14123 C C . ASN A 1 30 ? -1.833 7.323 -6.844 1.00 0.00 30 ASN A C 17
ATOM 14124 O O . ASN A 1 30 ? -2.813 8.026 -6.603 1.00 0.00 30 ASN A O 17
ATOM 14135 N N . PHE A 1 31 ? -1.511 6.250 -6.110 1.00 0.00 31 PHE A N 17
ATOM 14136 C CA . PHE A 1 31 ? -2.319 5.850 -4.964 1.00 0.00 31 PHE A CA 17
ATOM 14137 C C . PHE A 1 31 ? -1.665 6.322 -3.667 1.00 0.00 31 PHE A C 17
ATOM 14138 O O . PHE A 1 31 ? -0.746 7.140 -3.687 1.00 0.00 31 PHE A O 17
ATOM 14155 N N . ALA A 1 32 ? -2.157 5.812 -2.544 1.00 0.00 32 ALA A N 17
ATOM 14156 C CA . ALA A 1 32 ? -1.627 6.199 -1.239 1.00 0.00 32 ALA A CA 17
ATOM 14157 C C . ALA A 1 32 ? -0.288 5.530 -0.949 1.00 0.00 32 ALA A C 17
ATOM 14158 O O . ALA A 1 32 ? 0.705 6.195 -0.651 1.00 0.00 32 ALA A O 17
ATOM 14165 N N . GLY A 1 33 ? -0.278 4.207 -1.026 1.00 0.00 33 GLY A N 17
ATOM 14166 C CA . GLY A 1 33 ? 0.920 3.431 -0.758 1.00 0.00 33 GLY A CA 17
ATOM 14167 C C . GLY A 1 33 ? 0.578 1.955 -0.644 1.00 0.00 33 GLY A C 17
ATOM 14168 O O . GLY A 1 33 ? -0.590 1.577 -0.660 1.00 0.00 33 GLY A O 17
ATOM 14172 N N . GLY A 1 34 ? 1.606 1.124 -0.537 1.00 0.00 34 GLY A N 17
ATOM 14173 C CA . GLY A 1 34 ? 1.412 -0.319 -0.435 1.00 0.00 34 GLY A CA 17
ATOM 14174 C C . GLY A 1 34 ? 2.283 -0.906 0.660 1.00 0.00 34 GLY A C 17
ATOM 14175 O O . GLY A 1 34 ? 3.246 -0.284 1.109 1.00 0.00 34 GLY A O 17
ATOM 14179 N N . LYS A 1 35 ? 1.918 -2.101 1.105 1.00 0.00 35 LYS A N 17
ATOM 14180 C CA . LYS A 1 35 ? 2.653 -2.764 2.169 1.00 0.00 35 LYS A CA 17
ATOM 14181 C C . LYS A 1 35 ? 2.372 -4.263 2.165 1.00 0.00 35 LYS A C 17
ATOM 14182 O O . LYS A 1 35 ? 1.676 -4.776 1.285 1.00 0.00 35 LYS A O 17
ATOM 14201 N N . CYS A 1 36 ? 2.910 -4.958 3.168 1.00 0.00 36 CYS A N 17
ATOM 14202 C CA . CYS A 1 36 ? 2.711 -6.401 3.297 1.00 0.00 36 CYS A CA 17
ATOM 14203 C C . CYS A 1 36 ? 1.709 -6.714 4.406 1.00 0.00 36 CYS A C 17
ATOM 14204 O O . CYS A 1 36 ? 1.923 -6.362 5.566 1.00 0.00 36 CYS A O 17
ATOM 14211 N N . VAL A 1 37 ? 0.609 -7.377 4.039 1.00 0.00 37 VAL A N 17
ATOM 14212 C CA . VAL A 1 37 ? -0.432 -7.740 5.009 1.00 0.00 37 VAL A CA 17
ATOM 14213 C C . VAL A 1 37 ? -0.931 -9.157 4.765 1.00 0.00 37 VAL A C 17
ATOM 14214 O O . VAL A 1 37 ? -0.678 -9.748 3.717 1.00 0.00 37 VAL A O 17
ATOM 14227 N N . HIS A 1 38 ? -1.659 -9.687 5.745 1.00 0.00 38 HIS A N 17
ATOM 14228 C CA . HIS A 1 38 ? -2.222 -11.035 5.651 1.00 0.00 38 HIS A CA 17
ATOM 14229 C C . HIS A 1 38 ? -3.737 -10.968 5.477 1.00 0.00 38 HIS A C 17
ATOM 14230 O O . HIS A 1 38 ? -4.371 -9.971 5.823 1.00 0.00 38 HIS A O 17
ATOM 14244 N N . ILE A 1 39 ? -4.308 -12.035 4.923 1.00 0.00 39 ILE A N 17
ATOM 14245 C CA . ILE A 1 39 ? -5.749 -12.099 4.685 1.00 0.00 39 ILE A CA 17
ATOM 14246 C C . ILE A 1 39 ? -6.353 -13.304 5.388 1.00 0.00 39 ILE A C 17
ATOM 14247 O O . ILE A 1 39 ? -5.879 -14.429 5.231 1.00 0.00 39 ILE A O 17
ATOM 14263 N N . GLY A 1 40 ? -7.406 -13.067 6.160 1.00 0.00 40 GLY A N 17
ATOM 14264 C CA . GLY A 1 40 ? -8.062 -14.149 6.873 1.00 0.00 40 GLY A CA 17
ATOM 14265 C C . GLY A 1 40 ? -7.049 -14.939 7.692 1.00 0.00 40 GLY A C 17
ATOM 14266 O O . GLY A 1 40 ? -6.305 -14.374 8.491 1.00 0.00 40 GLY A O 17
ATOM 14270 N N . GLN A 1 41 ? -7.027 -16.254 7.479 1.00 0.00 41 GLN A N 17
ATOM 14271 C CA . GLN A 1 41 ? -6.101 -17.134 8.194 1.00 0.00 41 GLN A CA 17
ATOM 14272 C C . GLN A 1 41 ? -5.052 -17.693 7.236 1.00 0.00 41 GLN A C 17
ATOM 14273 O O . GLN A 1 41 ? -4.522 -18.783 7.456 1.00 0.00 41 GLN A O 17
ATOM 14287 N N . SER A 1 42 ? -4.760 -16.943 6.174 1.00 0.00 42 SER A N 17
ATOM 14288 C CA . SER A 1 42 ? -3.772 -17.378 5.188 1.00 0.00 42 SER A CA 17
ATOM 14289 C C . SER A 1 42 ? -2.367 -16.994 5.622 1.00 0.00 42 SER A C 17
ATOM 14290 O O . SER A 1 42 ? -1.383 -17.441 5.036 1.00 0.00 42 SER A O 17
ATOM 14298 N N . LEU A 1 43 ? -2.288 -16.159 6.648 1.00 0.00 43 LEU A N 17
ATOM 14299 C CA . LEU A 1 43 ? -1.006 -15.700 7.167 1.00 0.00 43 LEU A CA 17
ATOM 14300 C C . LEU A 1 43 ? 0.003 -15.487 6.033 1.00 0.00 43 LEU A C 17
ATOM 14301 O O . LEU A 1 43 ? 1.211 -15.613 6.225 1.00 0.00 43 LEU A O 17
ATOM 14317 N N . ASP A 1 44 ? -0.514 -15.168 4.849 1.00 0.00 44 ASP A N 17
ATOM 14318 C CA . ASP A 1 44 ? 0.333 -14.938 3.677 1.00 0.00 44 ASP A CA 17
ATOM 14319 C C . ASP A 1 44 ? 0.527 -13.445 3.451 1.00 0.00 44 ASP A C 17
ATOM 14320 O O . ASP A 1 44 ? -0.440 -12.698 3.328 1.00 0.00 44 ASP A O 17
ATOM 14329 N N . PHE A 1 45 ? 1.782 -13.014 3.398 1.00 0.00 45 PHE A N 17
ATOM 14330 C CA . PHE A 1 45 ? 2.092 -11.607 3.194 1.00 0.00 45 PHE A CA 17
ATOM 14331 C C . PHE A 1 45 ? 2.107 -11.302 1.704 1.00 0.00 45 PHE A C 17
ATOM 14332 O O . PHE A 1 45 ? 2.819 -11.945 0.929 1.00 0.00 45 PHE A O 17
ATOM 14349 N N . VAL A 1 46 ? 1.301 -10.320 1.309 1.00 0.00 46 VAL A N 17
ATOM 14350 C CA . VAL A 1 46 ? 1.201 -9.928 -0.090 1.00 0.00 46 VAL A CA 17
ATOM 14351 C C . VAL A 1 46 ? 1.361 -8.429 -0.224 1.00 0.00 46 VAL A C 17
ATOM 14352 O O . VAL A 1 46 ? 1.066 -7.678 0.706 1.00 0.00 46 VAL A O 17
ATOM 14365 N N . CYS A 1 47 ? 1.824 -8.004 -1.392 1.00 0.00 47 CYS A N 17
ATOM 14366 C CA . CYS A 1 47 ? 2.033 -6.594 -1.662 1.00 0.00 47 CYS A CA 17
ATOM 14367 C C . CYS A 1 47 ? 0.803 -6.022 -2.332 1.00 0.00 47 CYS A C 17
ATOM 14368 O O . CYS A 1 47 ? 0.440 -6.436 -3.434 1.00 0.00 47 CYS A O 17
ATOM 14375 N N . VAL A 1 48 ? 0.149 -5.080 -1.660 1.00 0.00 48 VAL A N 17
ATOM 14376 C CA . VAL A 1 48 ? -1.062 -4.476 -2.203 1.00 0.00 48 VAL A CA 17
ATOM 14377 C C . VAL A 1 48 ? -0.989 -2.963 -2.110 1.00 0.00 48 VAL A C 17
ATOM 14378 O O . VAL A 1 48 ? -0.295 -2.425 -1.259 1.00 0.00 48 VAL A O 17
ATOM 14391 N N . CYS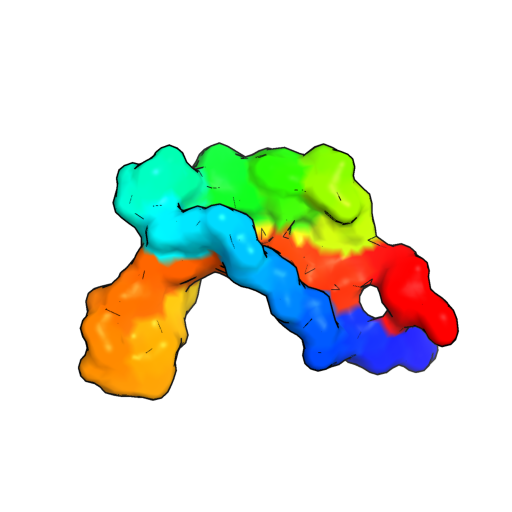 A 1 49 ? -1.717 -2.287 -2.995 1.00 0.00 49 CYS A N 17
ATOM 14392 C CA . CYS A 1 49 ? -1.734 -0.821 -3.006 1.00 0.00 49 CYS A CA 17
ATOM 14393 C C . CYS A 1 49 ? -2.960 -0.331 -2.251 1.00 0.00 49 CYS A C 17
ATOM 14394 O O . CYS A 1 49 ? -3.871 -1.111 -1.980 1.00 0.00 49 CYS A O 17
ATOM 14401 N N . PHE A 1 50 ? -2.977 0.957 -1.884 1.00 0.00 50 PHE A N 17
ATOM 14402 C CA . PHE A 1 50 ? -4.104 1.510 -1.128 1.00 0.00 50 PHE A CA 17
ATOM 14403 C C . PHE A 1 50 ? -4.611 2.810 -1.759 1.00 0.00 50 PHE A C 17
ATOM 14404 O O . PHE A 1 50 ? -3.853 3.770 -1.888 1.00 0.00 50 PHE A O 17
ATOM 14421 N N . PRO A 1 51 ? -5.870 2.880 -2.142 1.00 0.00 51 PRO A N 17
ATOM 14422 C CA . PRO A 1 51 ? -6.437 4.118 -2.749 1.00 0.00 51 PRO A CA 17
ATOM 14423 C C . PRO A 1 51 ? -6.629 5.230 -1.714 1.00 0.00 51 PRO A C 17
ATOM 14424 O O . PRO A 1 51 ? -6.685 4.973 -0.512 1.00 0.00 51 PRO A O 17
ATOM 14435 N N . LYS A 1 52 ? -6.732 6.465 -2.199 1.00 0.00 52 LYS A N 17
ATOM 14436 C CA . LYS A 1 52 ? -6.922 7.614 -1.318 1.00 0.00 52 LYS A CA 17
ATOM 14437 C C . LYS A 1 52 ? -8.297 7.562 -0.663 1.00 0.00 52 LYS A C 17
ATOM 14438 O O . LYS A 1 52 ? -8.556 8.250 0.325 1.00 0.00 52 LYS A O 17
ATOM 14457 N N . TYR A 1 53 ? -9.176 6.741 -1.231 1.00 0.00 53 TYR A N 17
ATOM 14458 C CA . TYR A 1 53 ? -10.542 6.586 -0.717 1.00 0.00 53 TYR A CA 17
ATOM 14459 C C . TYR A 1 53 ? -10.722 5.220 -0.062 1.00 0.00 53 TYR A C 17
ATOM 14460 O O . TYR A 1 53 ? -11.752 4.569 -0.236 1.00 0.00 53 TYR A O 17
ATOM 14478 N N . TYR A 1 54 ? -9.714 4.793 0.695 1.00 0.00 54 TYR A N 17
ATOM 14479 C CA . TYR A 1 54 ? -9.767 3.509 1.377 1.00 0.00 54 TYR A CA 17
ATOM 14480 C C . TYR A 1 54 ? -10.464 3.668 2.720 1.00 0.00 54 TYR A C 17
ATOM 14481 O O . TYR A 1 54 ? -9.845 4.058 3.710 1.00 0.00 54 TYR A O 17
ATOM 14499 N N . ILE A 1 55 ? -11.758 3.371 2.746 1.00 0.00 55 ILE A N 17
ATOM 14500 C CA . ILE A 1 55 ? -12.541 3.491 3.972 1.00 0.00 55 ILE A CA 17
ATOM 14501 C C . ILE A 1 55 ? -12.718 2.124 4.627 1.00 0.00 55 ILE A C 17
ATOM 14502 O O . ILE A 1 55 ? -11.974 1.829 5.548 1.00 0.00 55 ILE A O 17
ATOM 14519 N N . LYS A 1 1 ? -14.516 11.232 6.256 1.00 0.00 1 LYS A N 18
ATOM 14520 C CA . LYS A 1 1 ? -14.044 10.782 4.915 1.00 0.00 1 LYS A CA 18
ATOM 14521 C C . LYS A 1 1 ? -15.103 9.889 4.280 1.00 0.00 1 LYS A C 18
ATOM 14522 O O . LYS A 1 1 ? -15.322 8.761 4.721 1.00 0.00 1 LYS A O 18
ATOM 14543 N N . ASP A 1 2 ? -15.756 10.400 3.242 1.00 0.00 2 ASP A N 18
ATOM 14544 C CA . ASP A 1 2 ? -16.794 9.642 2.548 1.00 0.00 2 ASP A CA 18
ATOM 14545 C C . ASP A 1 2 ? -16.182 8.760 1.465 1.00 0.00 2 ASP A C 18
ATOM 14546 O O . ASP A 1 2 ? -16.896 8.184 0.647 1.00 0.00 2 ASP A O 18
ATOM 14555 N N . ILE A 1 3 ? -14.856 8.663 1.462 1.00 0.00 3 ILE A N 18
ATOM 14556 C CA . ILE A 1 3 ? -14.166 7.846 0.467 1.00 0.00 3 ILE A CA 18
ATOM 14557 C C . ILE A 1 3 ? -14.206 6.375 0.873 1.00 0.00 3 ILE A C 18
ATOM 14558 O O . ILE A 1 3 ? -13.685 5.995 1.920 1.00 0.00 3 ILE A O 18
ATOM 14574 N N . ASP A 1 4 ? -14.830 5.553 0.033 1.00 0.00 4 ASP A N 18
ATOM 14575 C CA . ASP A 1 4 ? -14.933 4.125 0.313 1.00 0.00 4 ASP A CA 18
ATOM 14576 C C . ASP A 1 4 ? -13.557 3.470 0.278 1.00 0.00 4 ASP A C 18
ATOM 14577 O O . ASP A 1 4 ? -13.239 2.624 1.114 1.00 0.00 4 ASP A O 18
ATOM 14586 N N . GLY A 1 5 ? -12.744 3.868 -0.693 1.00 0.00 5 GLY A N 18
ATOM 14587 C CA . GLY A 1 5 ? -11.404 3.317 -0.824 1.00 0.00 5 GLY A CA 18
ATOM 14588 C C . GLY A 1 5 ? -11.433 1.800 -0.786 1.00 0.00 5 GLY A C 18
ATOM 14589 O O . GLY A 1 5 ? -10.969 1.184 0.172 1.00 0.00 5 GLY A O 18
ATOM 14593 N N . ARG A 1 6 ? -11.982 1.206 -1.834 1.00 0.00 6 ARG A N 18
ATOM 14594 C CA . ARG A 1 6 ? -12.078 -0.247 -1.926 1.00 0.00 6 ARG A CA 18
ATOM 14595 C C . ARG A 1 6 ? -11.604 -0.742 -3.294 1.00 0.00 6 ARG A C 18
ATOM 14596 O O . ARG A 1 6 ? -12.172 -1.677 -3.856 1.00 0.00 6 ARG A O 18
ATOM 14617 N N . LYS A 1 7 ? -10.557 -0.109 -3.826 1.00 0.00 7 LYS A N 18
ATOM 14618 C CA . LYS A 1 7 ? -10.009 -0.490 -5.130 1.00 0.00 7 LYS A CA 18
ATOM 14619 C C . LYS A 1 7 ? -8.516 -0.787 -5.022 1.00 0.00 7 LYS A C 18
ATOM 14620 O O . LYS A 1 7 ? -7.714 -0.279 -5.803 1.00 0.00 7 LYS A O 18
ATOM 14639 N N . PRO A 1 8 ? -8.138 -1.611 -4.081 1.00 0.00 8 PRO A N 18
ATOM 14640 C CA . PRO A 1 8 ? -6.712 -2.007 -3.876 1.00 0.00 8 PRO A CA 18
ATOM 14641 C C . PRO A 1 8 ? -6.181 -2.798 -5.070 1.00 0.00 8 PRO A C 18
ATOM 14642 O O . PRO A 1 8 ? -6.954 -3.355 -5.848 1.00 0.00 8 PRO A O 18
ATOM 14653 N N . LEU A 1 9 ? -4.856 -2.835 -5.218 1.00 0.00 9 LEU A N 18
ATOM 14654 C CA . LEU A 1 9 ? -4.234 -3.558 -6.334 1.00 0.00 9 LEU A CA 18
ATOM 14655 C C . LEU A 1 9 ? -3.093 -4.439 -5.824 1.00 0.00 9 LEU A C 18
ATOM 14656 O O . LEU A 1 9 ? -2.116 -3.936 -5.275 1.00 0.00 9 LEU A O 18
ATOM 14672 N N . LEU A 1 10 ? -3.214 -5.749 -6.032 1.00 0.00 10 LEU A N 18
ATOM 14673 C CA . LEU A 1 10 ? -2.174 -6.689 -5.608 1.00 0.00 10 LEU A CA 18
ATOM 14674 C C . LEU A 1 10 ? -1.215 -6.937 -6.768 1.00 0.00 10 LEU A C 18
ATOM 14675 O O . LEU A 1 10 ? -1.639 -7.268 -7.874 1.00 0.00 10 LEU A O 18
ATOM 14691 N N . ILE A 1 11 ? 0.085 -6.756 -6.507 1.00 0.00 11 ILE A N 18
ATOM 14692 C CA . ILE A 1 11 ? 1.108 -6.941 -7.540 1.00 0.00 11 ILE A CA 18
ATOM 14693 C C . ILE A 1 11 ? 1.829 -8.268 -7.342 1.00 0.00 11 ILE A C 18
ATOM 14694 O O . ILE A 1 11 ? 2.027 -9.028 -8.293 1.00 0.00 11 ILE A O 18
ATOM 14710 N N . GLY A 1 12 ? 2.213 -8.543 -6.104 1.00 0.00 12 GLY A N 18
ATOM 14711 C CA . GLY A 1 12 ? 2.905 -9.782 -5.791 1.00 0.00 12 GLY A CA 18
ATOM 14712 C C . GLY A 1 12 ? 3.022 -9.978 -4.287 1.00 0.00 12 GLY A C 18
ATOM 14713 O O . GLY A 1 12 ? 2.076 -9.734 -3.539 1.00 0.00 12 GLY A O 18
ATOM 14717 N N . THR A 1 13 ? 4.191 -10.430 -3.857 1.00 0.00 13 THR A N 18
ATOM 14718 C CA . THR A 1 13 ? 4.454 -10.681 -2.439 1.00 0.00 13 THR A CA 18
ATOM 14719 C C . THR A 1 13 ? 5.790 -10.088 -2.022 1.00 0.00 13 THR A C 18
ATOM 14720 O O . THR A 1 13 ? 6.627 -9.767 -2.863 1.00 0.00 13 THR A O 18
ATOM 14731 N N . CYS A 1 14 ? 5.985 -9.955 -0.715 1.00 0.00 14 CYS A N 18
ATOM 14732 C CA . CYS A 1 14 ? 7.233 -9.404 -0.196 1.00 0.00 14 CYS A CA 18
ATOM 14733 C C . CYS A 1 14 ? 8.415 -10.242 -0.681 1.00 0.00 14 CYS A C 18
ATOM 14734 O O . CYS A 1 14 ? 9.572 -9.902 -0.432 1.00 0.00 14 CYS A O 18
ATOM 14741 N N . ILE A 1 15 ? 8.116 -11.337 -1.374 1.00 0.00 15 ILE A N 18
ATOM 14742 C CA . ILE A 1 15 ? 9.157 -12.209 -1.883 1.00 0.00 15 ILE A CA 18
ATOM 14743 C C . ILE A 1 15 ? 9.857 -11.555 -3.061 1.00 0.00 15 ILE A C 18
ATOM 14744 O O . ILE A 1 15 ? 11.002 -11.873 -3.373 1.00 0.00 15 ILE A O 18
ATOM 14760 N N . GLU A 1 16 ? 9.149 -10.639 -3.719 1.00 0.00 16 GLU A N 18
ATOM 14761 C CA . GLU A 1 16 ? 9.692 -9.936 -4.876 1.00 0.00 16 GLU A CA 18
ATOM 14762 C C . GLU A 1 16 ? 9.492 -8.430 -4.736 1.00 0.00 16 GLU A C 18
ATOM 14763 O O . GLU A 1 16 ? 10.316 -7.645 -5.205 1.00 0.00 16 GLU A O 18
ATOM 14775 N N . PHE A 1 17 ? 8.399 -8.030 -4.079 1.00 0.00 17 PHE A N 18
ATOM 14776 C CA . PHE A 1 17 ? 8.105 -6.612 -3.868 1.00 0.00 17 PHE A CA 18
ATOM 14777 C C . PHE A 1 17 ? 8.163 -6.278 -2.366 1.00 0.00 17 PHE A C 18
ATOM 14778 O O . PHE A 1 17 ? 7.153 -6.365 -1.672 1.00 0.00 17 PHE A O 18
ATOM 14795 N N . PRO A 1 18 ? 9.324 -5.915 -1.853 1.00 0.00 18 PRO A N 18
ATOM 14796 C CA . PRO A 1 18 ? 9.504 -5.577 -0.404 1.00 0.00 18 PRO A CA 18
ATOM 14797 C C . PRO A 1 18 ? 8.828 -4.268 -0.038 1.00 0.00 18 PRO A C 18
ATOM 14798 O O . PRO A 1 18 ? 8.202 -3.638 -0.869 1.00 0.00 18 PRO A O 18
ATOM 14809 N N . THR A 1 19 ? 8.965 -3.865 1.210 1.00 0.00 19 THR A N 18
ATOM 14810 C CA . THR A 1 19 ? 8.343 -2.631 1.668 1.00 0.00 19 THR A CA 18
ATOM 14811 C C . THR A 1 19 ? 8.573 -1.488 0.678 1.00 0.00 19 THR A C 18
ATOM 14812 O O . THR A 1 19 ? 7.631 -1.016 0.039 1.00 0.00 19 THR A O 18
ATOM 14823 N N . GLU A 1 20 ? 9.815 -1.042 0.570 1.00 0.00 20 GLU A N 18
ATOM 14824 C CA . GLU A 1 20 ? 10.156 0.066 -0.325 1.00 0.00 20 GLU A CA 18
ATOM 14825 C C . GLU A 1 20 ? 9.481 -0.082 -1.694 1.00 0.00 20 GLU A C 18
ATOM 14826 O O . GLU A 1 20 ? 8.617 0.714 -2.052 1.00 0.00 20 GLU A O 18
ATOM 14838 N N . LYS A 1 21 ? 9.900 -1.080 -2.460 1.00 0.00 21 LYS A N 18
ATOM 14839 C CA . LYS A 1 21 ? 9.352 -1.285 -3.803 1.00 0.00 21 LYS A CA 18
ATOM 14840 C C . LYS A 1 21 ? 7.833 -1.395 -3.777 1.00 0.00 21 LYS A C 18
ATOM 14841 O O . LYS A 1 21 ? 7.137 -0.714 -4.522 1.00 0.00 21 LYS A O 18
ATOM 14860 N N . CYS A 1 22 ? 7.341 -2.264 -2.927 1.00 0.00 22 CYS A N 18
ATOM 14861 C CA . CYS A 1 22 ? 5.916 -2.487 -2.803 1.00 0.00 22 CYS A CA 18
ATOM 14862 C C . CYS A 1 22 ? 5.150 -1.168 -2.740 1.00 0.00 22 CYS A C 18
ATOM 14863 O O . CYS A 1 22 ? 4.367 -0.851 -3.638 1.00 0.00 22 CYS A O 18
ATOM 14870 N N . ASN A 1 23 ? 5.379 -0.399 -1.679 1.00 0.00 23 ASN A N 18
ATOM 14871 C CA . ASN A 1 23 ? 4.697 0.873 -1.524 1.00 0.00 23 ASN A CA 18
ATOM 14872 C C . ASN A 1 23 ? 5.055 1.809 -2.662 1.00 0.00 23 ASN A C 18
ATOM 14873 O O . ASN A 1 23 ? 4.185 2.437 -3.243 1.00 0.00 23 ASN A O 18
ATOM 14884 N N . LYS A 1 24 ? 6.334 1.883 -2.994 1.00 0.00 24 LYS A N 18
ATOM 14885 C CA . LYS A 1 24 ? 6.765 2.753 -4.076 1.00 0.00 24 LYS A CA 18
ATOM 14886 C C . LYS A 1 24 ? 5.931 2.489 -5.311 1.00 0.00 24 LYS A C 18
ATOM 14887 O O . LYS A 1 24 ? 5.603 3.411 -6.054 1.00 0.00 24 LYS A O 18
ATOM 14906 N N . THR A 1 25 ? 5.596 1.227 -5.523 1.00 0.00 25 THR A N 18
ATOM 14907 C CA . THR A 1 25 ? 4.802 0.843 -6.673 1.00 0.00 25 THR A CA 18
ATOM 14908 C C . THR A 1 25 ? 3.414 1.463 -6.589 1.00 0.00 25 THR A C 18
ATOM 14909 O O . THR A 1 25 ? 2.864 1.939 -7.582 1.00 0.00 25 THR A O 18
ATOM 14920 N N . CYS A 1 26 ? 2.849 1.448 -5.396 1.00 0.00 26 CYS A N 18
ATOM 14921 C CA . CYS A 1 26 ? 1.525 2.023 -5.188 1.00 0.00 26 CYS A CA 18
ATOM 14922 C C . CYS A 1 26 ? 1.603 3.553 -5.240 1.00 0.00 26 CYS A C 18
ATOM 14923 O O . CYS A 1 26 ? 0.688 4.222 -5.706 1.00 0.00 26 CYS A O 18
ATOM 14930 N N . ILE A 1 27 ? 2.706 4.098 -4.749 1.00 0.00 27 ILE A N 18
ATOM 14931 C CA . ILE A 1 27 ? 2.903 5.540 -4.721 1.00 0.00 27 ILE A CA 18
ATOM 14932 C C . ILE A 1 27 ? 3.010 6.096 -6.121 1.00 0.00 27 ILE A C 18
ATOM 14933 O O . ILE A 1 27 ? 2.375 7.100 -6.458 1.00 0.00 27 ILE A O 18
ATOM 14949 N N . GLU A 1 28 ? 3.831 5.448 -6.936 1.00 0.00 28 GLU A N 18
ATOM 14950 C CA . GLU A 1 28 ? 4.023 5.897 -8.296 1.00 0.00 28 GLU A CA 18
ATOM 14951 C C . GLU A 1 28 ? 2.766 5.642 -9.119 1.00 0.00 28 GLU A C 18
ATOM 14952 O O . GLU A 1 28 ? 2.485 6.352 -10.085 1.00 0.00 28 GLU A O 18
ATOM 14964 N N . SER A 1 29 ? 2.017 4.619 -8.727 1.00 0.00 29 SER A N 18
ATOM 14965 C CA . SER A 1 29 ? 0.791 4.266 -9.429 1.00 0.00 29 SER A CA 18
ATOM 14966 C C . SER A 1 29 ? -0.241 5.371 -9.264 1.00 0.00 29 SER A C 18
ATOM 14967 O O . SER A 1 29 ? -1.359 5.268 -9.765 1.00 0.00 29 SER A O 18
ATOM 14975 N N . ASN A 1 30 ? 0.154 6.428 -8.556 1.00 0.00 30 ASN A N 18
ATOM 14976 C CA . ASN A 1 30 ? -0.725 7.569 -8.315 1.00 0.00 30 ASN A CA 18
ATOM 14977 C C . ASN A 1 30 ? -1.655 7.285 -7.140 1.00 0.00 30 ASN A C 18
ATOM 14978 O O . ASN A 1 30 ? -2.606 8.032 -6.905 1.00 0.00 30 ASN A O 18
ATOM 14989 N N . PHE A 1 31 ? -1.385 6.202 -6.398 1.00 0.00 31 PHE A N 18
ATOM 14990 C CA . PHE A 1 31 ? -2.212 5.845 -5.257 1.00 0.00 31 PHE A CA 18
ATOM 14991 C C . PHE A 1 31 ? -1.573 6.299 -3.950 1.00 0.00 31 PHE A C 18
ATOM 14992 O O . PHE A 1 31 ? -0.588 7.036 -3.948 1.00 0.00 31 PHE A O 18
ATOM 15009 N N . ALA A 1 32 ? -2.159 5.862 -2.837 1.00 0.00 32 ALA A N 18
ATOM 15010 C CA . ALA A 1 32 ? -1.648 6.249 -1.522 1.00 0.00 32 ALA A CA 18
ATOM 15011 C C . ALA A 1 32 ? -0.313 5.568 -1.206 1.00 0.00 32 ALA A C 18
ATOM 15012 O O . ALA A 1 32 ? 0.701 6.231 -0.973 1.00 0.00 32 ALA A O 18
ATOM 15019 N N . GLY A 1 33 ? -0.333 4.244 -1.188 1.00 0.00 33 GLY A N 18
ATOM 15020 C CA . GLY A 1 33 ? 0.855 3.463 -0.884 1.00 0.00 33 GLY A CA 18
ATOM 15021 C C . GLY A 1 33 ? 0.500 1.991 -0.751 1.00 0.00 33 GLY A C 18
ATOM 15022 O O . GLY A 1 33 ? -0.667 1.616 -0.849 1.00 0.00 33 GLY A O 18
ATOM 15026 N N . GLY A 1 34 ? 1.507 1.154 -0.538 1.00 0.00 34 GLY A N 18
ATOM 15027 C CA . GLY A 1 34 ? 1.279 -0.284 -0.405 1.00 0.00 34 GLY A CA 18
ATOM 15028 C C . GLY A 1 34 ? 2.095 -0.867 0.735 1.00 0.00 34 GLY A C 18
ATOM 15029 O O . GLY A 1 34 ? 2.991 -0.219 1.266 1.00 0.00 34 GLY A O 18
ATOM 15033 N N . LYS A 1 35 ? 1.767 -2.090 1.122 1.00 0.00 35 LYS A N 18
ATOM 15034 C CA . LYS A 1 35 ? 2.474 -2.742 2.215 1.00 0.00 35 LYS A CA 18
ATOM 15035 C C . LYS A 1 35 ? 2.293 -4.255 2.150 1.00 0.00 35 LYS A C 18
ATOM 15036 O O . LYS A 1 35 ? 1.583 -4.769 1.284 1.00 0.00 35 LYS A O 18
ATOM 15055 N N . CYS A 1 36 ? 2.925 -4.960 3.086 1.00 0.00 36 CYS A N 18
ATOM 15056 C CA . CYS A 1 36 ? 2.820 -6.417 3.154 1.00 0.00 36 CYS A CA 18
ATOM 15057 C C . CYS A 1 36 ? 1.934 -6.823 4.331 1.00 0.00 36 CYS A C 18
ATOM 15058 O O . CYS A 1 36 ? 2.159 -6.394 5.462 1.00 0.00 36 CYS A O 18
ATOM 15065 N N . VAL A 1 37 ? 0.930 -7.656 4.055 1.00 0.00 37 VAL A N 18
ATOM 15066 C CA . VAL A 1 37 ? 0.013 -8.119 5.098 1.00 0.00 37 VAL A CA 18
ATOM 15067 C C . VAL A 1 37 ? -0.207 -9.622 4.980 1.00 0.00 37 VAL A C 18
ATOM 15068 O O . VAL A 1 37 ? 0.023 -10.214 3.927 1.00 0.00 37 VAL A O 18
ATOM 15081 N N . HIS A 1 38 ? -0.659 -10.235 6.069 1.00 0.00 38 HIS A N 18
ATOM 15082 C CA . HIS A 1 38 ? -0.916 -11.677 6.092 1.00 0.00 38 HIS A CA 18
ATOM 15083 C C . HIS A 1 38 ? -2.415 -11.947 6.037 1.00 0.00 38 HIS A C 18
ATOM 15084 O O . HIS A 1 38 ? -3.222 -11.107 6.425 1.00 0.00 38 HIS A O 18
ATOM 15098 N N . ILE A 1 39 ? -2.775 -13.124 5.538 1.00 0.00 39 ILE A N 18
ATOM 15099 C CA . ILE A 1 39 ? -4.182 -13.503 5.416 1.00 0.00 39 ILE A CA 18
ATOM 15100 C C . ILE A 1 39 ? -4.541 -14.550 6.461 1.00 0.00 39 ILE A C 18
ATOM 15101 O O . ILE A 1 39 ? -3.870 -15.576 6.580 1.00 0.00 39 ILE A O 18
ATOM 15117 N N . GLY A 1 40 ? -5.604 -14.288 7.213 1.00 0.00 40 GLY A N 18
ATOM 15118 C CA . GLY A 1 40 ? -6.047 -15.219 8.245 1.00 0.00 40 GLY A CA 18
ATOM 15119 C C . GLY A 1 40 ? -4.861 -15.787 9.018 1.00 0.00 40 GLY A C 18
ATOM 15120 O O . GLY A 1 40 ? -4.423 -15.207 10.010 1.00 0.00 40 GLY A O 18
ATOM 15124 N N . GLN A 1 41 ? -4.343 -16.927 8.557 1.00 0.00 41 GLN A N 18
ATOM 15125 C CA . GLN A 1 41 ? -3.204 -17.566 9.219 1.00 0.00 41 GLN A CA 18
ATOM 15126 C C . GLN A 1 41 ? -2.271 -18.196 8.179 1.00 0.00 41 GLN A C 18
ATOM 15127 O O . GLN A 1 41 ? -1.500 -19.104 8.486 1.00 0.00 41 GLN A O 18
ATOM 15141 N N . SER A 1 42 ? -2.339 -17.702 6.948 1.00 0.00 42 SER A N 18
ATOM 15142 C CA . SER A 1 42 ? -1.487 -18.223 5.882 1.00 0.00 42 SER A CA 18
ATOM 15143 C C . SER A 1 42 ? -0.086 -17.653 6.003 1.00 0.00 42 SER A C 18
ATOM 15144 O O . SER A 1 42 ? 0.836 -18.082 5.311 1.00 0.00 42 SER A O 18
ATOM 15152 N N . LEU A 1 43 ? 0.062 -16.679 6.882 1.00 0.00 43 LEU A N 18
ATOM 15153 C CA . LEU A 1 43 ? 1.349 -16.043 7.091 1.00 0.00 43 LEU A CA 18
ATOM 15154 C C . LEU A 1 43 ? 1.993 -15.687 5.741 1.00 0.00 43 LEU A C 18
ATOM 15155 O O . LEU A 1 43 ? 3.212 -15.668 5.604 1.00 0.00 43 LEU A O 18
ATOM 15171 N N . ASP A 1 44 ? 1.159 -15.403 4.746 1.00 0.00 44 ASP A N 18
ATOM 15172 C CA . ASP A 1 44 ? 1.652 -15.040 3.413 1.00 0.00 44 ASP A CA 18
ATOM 15173 C C . ASP A 1 44 ? 1.635 -13.524 3.249 1.00 0.00 44 ASP A C 18
ATOM 15174 O O . ASP A 1 44 ? 0.583 -12.901 3.343 1.00 0.00 44 ASP A O 18
ATOM 15183 N N . PHE A 1 45 ? 2.802 -12.933 3.004 1.00 0.00 45 PHE A N 18
ATOM 15184 C CA . PHE A 1 45 ? 2.893 -11.488 2.846 1.00 0.00 45 PHE A CA 18
ATOM 15185 C C . PHE A 1 45 ? 2.567 -11.091 1.414 1.00 0.00 45 PHE A C 18
ATOM 15186 O O . PHE A 1 45 ? 3.261 -11.477 0.476 1.00 0.00 45 PHE A O 18
ATOM 15203 N N . VAL A 1 46 ? 1.497 -10.315 1.259 1.00 0.00 46 VAL A N 18
ATOM 15204 C CA . VAL A 1 46 ? 1.054 -9.863 -0.058 1.00 0.00 46 VAL A CA 18
ATOM 15205 C C . VAL A 1 46 ? 1.218 -8.358 -0.187 1.00 0.00 46 VAL A C 18
ATOM 15206 O O . VAL A 1 46 ? 0.875 -7.608 0.726 1.00 0.00 46 VAL A O 18
ATOM 15219 N N . CYS A 1 47 ? 1.733 -7.925 -1.335 1.00 0.00 47 CYS A N 18
ATOM 15220 C CA . CYS A 1 47 ? 1.940 -6.505 -1.591 1.00 0.00 47 CYS A CA 18
ATOM 15221 C C . CYS A 1 47 ? 0.727 -5.943 -2.301 1.00 0.00 47 CYS A C 18
ATOM 15222 O O . CYS A 1 47 ? 0.416 -6.343 -3.421 1.00 0.00 47 CYS A O 18
ATOM 15229 N N . VAL A 1 48 ? 0.029 -5.026 -1.636 1.00 0.00 48 VAL A N 18
ATOM 15230 C CA . VAL A 1 48 ? -1.175 -4.433 -2.210 1.00 0.00 48 VAL A CA 18
ATOM 15231 C C . VAL A 1 48 ? -1.133 -2.919 -2.105 1.00 0.00 48 VAL A C 18
ATOM 15232 O O . VAL A 1 48 ? -0.529 -2.372 -1.189 1.00 0.00 48 VAL A O 18
ATOM 15245 N N . CYS A 1 49 ? -1.781 -2.253 -3.058 1.00 0.00 49 CYS A N 18
ATOM 15246 C CA . CYS A 1 49 ? -1.823 -0.788 -3.081 1.00 0.00 49 CYS A CA 18
ATOM 15247 C C . CYS A 1 49 ? -3.118 -0.322 -2.439 1.00 0.00 49 CYS A C 18
ATOM 15248 O O . CYS A 1 49 ? -4.043 -1.116 -2.273 1.00 0.00 49 CYS A O 18
ATOM 15255 N N . PHE A 1 50 ? -3.183 0.958 -2.052 1.00 0.00 50 PHE A N 18
ATOM 15256 C CA . PHE A 1 50 ? -4.388 1.489 -1.399 1.00 0.00 50 PHE A CA 18
ATOM 15257 C C . PHE A 1 50 ? -4.977 2.655 -2.199 1.00 0.00 50 PHE A C 18
ATOM 15258 O O . PHE A 1 50 ? -4.238 3.523 -2.653 1.00 0.00 50 PHE A O 18
ATOM 15275 N N . PRO A 1 51 ? -6.279 2.709 -2.370 1.00 0.00 51 PRO A N 18
ATOM 15276 C CA . PRO A 1 51 ? -6.926 3.819 -3.128 1.00 0.00 51 PRO A CA 18
ATOM 15277 C C . PRO A 1 51 ? -6.707 5.185 -2.478 1.00 0.00 51 PRO A C 18
ATOM 15278 O O . PRO A 1 51 ? -6.582 5.288 -1.260 1.00 0.00 51 PRO A O 18
ATOM 15289 N N . LYS A 1 52 ? -6.673 6.234 -3.307 1.00 0.00 52 LYS A N 18
ATOM 15290 C CA . LYS A 1 52 ? -6.482 7.595 -2.815 1.00 0.00 52 LYS A CA 18
ATOM 15291 C C . LYS A 1 52 ? -7.430 8.568 -3.514 1.00 0.00 52 LYS A C 18
ATOM 15292 O O . LYS A 1 52 ? -7.987 9.460 -2.878 1.00 0.00 52 LYS A O 18
ATOM 15311 N N . TYR A 1 53 ? -7.603 8.398 -4.826 1.00 0.00 53 TYR A N 18
ATOM 15312 C CA . TYR A 1 53 ? -8.481 9.278 -5.607 1.00 0.00 53 TYR A CA 18
ATOM 15313 C C . TYR A 1 53 ? -9.707 8.522 -6.116 1.00 0.00 53 TYR A C 18
ATOM 15314 O O . TYR A 1 53 ? -10.378 8.969 -7.046 1.00 0.00 53 TYR A O 18
ATOM 15332 N N . TYR A 1 54 ? -10.001 7.383 -5.494 1.00 0.00 54 TYR A N 18
ATOM 15333 C CA . TYR A 1 54 ? -11.149 6.584 -5.883 1.00 0.00 54 TYR A CA 18
ATOM 15334 C C . TYR A 1 54 ? -12.439 7.235 -5.395 1.00 0.00 54 TYR A C 18
ATOM 15335 O O . TYR A 1 54 ? -12.556 7.608 -4.227 1.00 0.00 54 TYR A O 18
ATOM 15353 N N . ILE A 1 55 ? -13.406 7.360 -6.299 1.00 0.00 55 ILE A N 18
ATOM 15354 C CA . ILE A 1 55 ? -14.691 7.965 -5.963 1.00 0.00 55 ILE A CA 18
ATOM 15355 C C . ILE A 1 55 ? -15.787 7.393 -6.859 1.00 0.00 55 ILE A C 18
ATOM 15356 O O . ILE A 1 55 ? -16.938 7.441 -6.455 1.00 0.00 55 ILE A O 18
ATOM 15373 N N . LYS A 1 1 ? -15.549 -2.057 5.084 1.00 0.00 1 LYS A N 19
ATOM 15374 C CA . LYS A 1 1 ? -15.218 -1.135 3.958 1.00 0.00 1 LYS A CA 19
ATOM 15375 C C . LYS A 1 1 ? -16.047 0.132 4.106 1.00 0.00 1 LYS A C 19
ATOM 15376 O O . LYS A 1 1 ? -16.642 0.619 3.143 1.00 0.00 1 LYS A O 19
ATOM 15397 N N . ASP A 1 2 ? -16.068 0.670 5.316 1.00 0.00 2 ASP A N 19
ATOM 15398 C CA . ASP A 1 2 ? -16.812 1.889 5.582 1.00 0.00 2 ASP A CA 19
ATOM 15399 C C . ASP A 1 2 ? -16.076 3.071 4.969 1.00 0.00 2 ASP A C 19
ATOM 15400 O O . ASP A 1 2 ? -16.509 4.218 5.082 1.00 0.00 2 ASP A O 19
ATOM 15409 N N . ILE A 1 3 ? -14.951 2.771 4.320 1.00 0.00 3 ILE A N 19
ATOM 15410 C CA . ILE A 1 3 ? -14.127 3.794 3.677 1.00 0.00 3 ILE A CA 19
ATOM 15411 C C . ILE A 1 3 ? -14.504 3.952 2.204 1.00 0.00 3 ILE A C 19
ATOM 15412 O O . ILE A 1 3 ? -14.828 2.983 1.518 1.00 0.00 3 ILE A O 19
ATOM 15428 N N . ASP A 1 4 ? -14.446 5.193 1.732 1.00 0.00 4 ASP A N 19
ATOM 15429 C CA . ASP A 1 4 ? -14.768 5.496 0.345 1.00 0.00 4 ASP A CA 19
ATOM 15430 C C . ASP A 1 4 ? -13.798 4.787 -0.589 1.00 0.00 4 ASP A C 19
ATOM 15431 O O . ASP A 1 4 ? -14.190 4.266 -1.632 1.00 0.00 4 ASP A O 19
ATOM 15440 N N . GLY A 1 5 ? -12.525 4.780 -0.208 1.00 0.00 5 GLY A N 19
ATOM 15441 C CA . GLY A 1 5 ? -11.503 4.137 -1.019 1.00 0.00 5 GLY A CA 19
ATOM 15442 C C . GLY A 1 5 ? -11.497 2.642 -0.784 1.00 0.00 5 GLY A C 19
ATOM 15443 O O . GLY A 1 5 ? -11.010 2.163 0.239 1.00 0.00 5 GLY A O 19
ATOM 15447 N N . ARG A 1 6 ? -12.041 1.907 -1.744 1.00 0.00 6 ARG A N 19
ATOM 15448 C CA . ARG A 1 6 ? -12.104 0.452 -1.653 1.00 0.00 6 ARG A CA 19
ATOM 15449 C C . ARG A 1 6 ? -11.639 -0.209 -2.958 1.00 0.00 6 ARG A C 19
ATOM 15450 O O . ARG A 1 6 ? -12.208 -1.215 -3.386 1.00 0.00 6 ARG A O 19
ATOM 15471 N N . LYS A 1 7 ? -10.609 0.362 -3.595 1.00 0.00 7 LYS A N 19
ATOM 15472 C CA . LYS A 1 7 ? -10.080 -0.176 -4.857 1.00 0.00 7 LYS A CA 19
ATOM 15473 C C . LYS A 1 7 ? -8.574 -0.445 -4.756 1.00 0.00 7 LYS A C 19
ATOM 15474 O O . LYS A 1 7 ? -7.775 0.241 -5.389 1.00 0.00 7 LYS A O 19
ATOM 15493 N N . PRO A 1 8 ? -8.176 -1.431 -3.991 1.00 0.00 8 PRO A N 19
ATOM 15494 C CA . PRO A 1 8 ? -6.737 -1.799 -3.833 1.00 0.00 8 PRO A CA 19
ATOM 15495 C C . PRO A 1 8 ? -6.220 -2.581 -5.042 1.00 0.00 8 PRO A C 19
ATOM 15496 O O . PRO A 1 8 ? -7.008 -3.105 -5.831 1.00 0.00 8 PRO A O 19
ATOM 15507 N N . LEU A 1 9 ? -4.893 -2.641 -5.204 1.00 0.00 9 LEU A N 19
ATOM 15508 C CA . LEU A 1 9 ? -4.295 -3.349 -6.345 1.00 0.00 9 LEU A CA 19
ATOM 15509 C C . LEU A 1 9 ? -3.145 -4.243 -5.876 1.00 0.00 9 LEU A C 19
ATOM 15510 O O . LEU A 1 9 ? -2.165 -3.758 -5.316 1.00 0.00 9 LEU A O 19
ATOM 15526 N N . LEU A 1 10 ? -3.255 -5.543 -6.132 1.00 0.00 10 LEU A N 19
ATOM 15527 C CA . LEU A 1 10 ? -2.194 -6.480 -5.753 1.00 0.00 10 LEU A CA 19
ATOM 15528 C C . LEU A 1 10 ? -1.174 -6.555 -6.878 1.00 0.00 10 LEU A C 19
ATOM 15529 O O . LEU A 1 10 ? -1.540 -6.644 -8.052 1.00 0.00 10 LEU A O 19
ATOM 15545 N N . ILE A 1 11 ? 0.114 -6.499 -6.528 1.00 0.00 11 ILE A N 19
ATOM 15546 C CA . ILE A 1 11 ? 1.174 -6.535 -7.540 1.00 0.00 11 ILE A CA 19
ATOM 15547 C C . ILE A 1 11 ? 1.919 -7.858 -7.494 1.00 0.00 11 ILE A C 19
ATOM 15548 O O . ILE A 1 11 ? 2.346 -8.380 -8.524 1.00 0.00 11 ILE A O 19
ATOM 15564 N N . GLY A 1 12 ? 2.070 -8.396 -6.294 1.00 0.00 12 GLY A N 19
ATOM 15565 C CA . GLY A 1 12 ? 2.763 -9.659 -6.124 1.00 0.00 12 GLY A CA 19
ATOM 15566 C C . GLY A 1 12 ? 2.895 -10.007 -4.654 1.00 0.00 12 GLY A C 19
ATOM 15567 O O . GLY A 1 12 ? 2.053 -9.638 -3.835 1.00 0.00 12 GLY A O 19
ATOM 15571 N N . THR A 1 13 ? 3.962 -10.723 -4.327 1.00 0.00 13 THR A N 19
ATOM 15572 C CA . THR A 1 13 ? 4.215 -11.127 -2.949 1.00 0.00 13 THR A CA 19
ATOM 15573 C C . THR A 1 13 ? 5.219 -10.188 -2.302 1.00 0.00 13 THR A C 19
ATOM 15574 O O . THR A 1 13 ? 5.959 -9.484 -2.990 1.00 0.00 13 THR A O 19
ATOM 15585 N N . CYS A 1 14 ? 5.241 -10.186 -0.979 1.00 0.00 14 CYS A N 19
ATOM 15586 C CA . CYS A 1 14 ? 6.162 -9.332 -0.249 1.00 0.00 14 CYS A CA 19
ATOM 15587 C C . CYS A 1 14 ? 7.583 -9.860 -0.380 1.00 0.00 14 CYS A C 19
ATOM 15588 O O . CYS A 1 14 ? 8.504 -9.360 0.264 1.00 0.00 14 CYS A O 19
ATOM 15595 N N . ILE A 1 15 ? 7.754 -10.878 -1.224 1.00 0.00 15 ILE A N 19
ATOM 15596 C CA . ILE A 1 15 ? 9.070 -11.470 -1.441 1.00 0.00 15 ILE A CA 19
ATOM 15597 C C . ILE A 1 15 ? 9.763 -10.781 -2.605 1.00 0.00 15 ILE A C 19
ATOM 15598 O O . ILE A 1 15 ? 10.948 -10.455 -2.535 1.00 0.00 15 ILE A O 19
ATOM 1561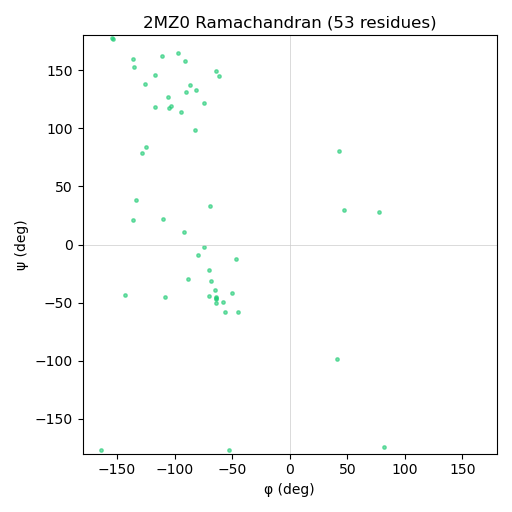4 N N . GLU A 1 16 ? 9.009 -10.564 -3.680 1.00 0.00 16 GLU A N 19
ATOM 15615 C CA . GLU A 1 16 ? 9.548 -9.913 -4.867 1.00 0.00 16 GLU A CA 19
ATOM 15616 C C . GLU A 1 16 ? 9.423 -8.395 -4.755 1.00 0.00 16 GLU A C 19
ATOM 15617 O O . GLU A 1 16 ? 10.139 -7.657 -5.432 1.00 0.00 16 GLU A O 19
ATOM 15629 N N . PHE A 1 17 ? 8.518 -7.928 -3.887 1.00 0.00 17 PHE A N 19
ATOM 15630 C CA . PHE A 1 17 ? 8.313 -6.494 -3.683 1.00 0.00 17 PHE A CA 19
ATOM 15631 C C . PHE A 1 17 ? 8.573 -6.112 -2.208 1.00 0.00 17 PHE A C 19
ATOM 15632 O O . PHE A 1 17 ? 7.699 -6.292 -1.361 1.00 0.00 17 PHE A O 19
ATOM 15649 N N . PRO A 1 18 ? 9.745 -5.587 -1.883 1.00 0.00 18 PRO A N 19
ATOM 15650 C CA . PRO A 1 18 ? 10.086 -5.184 -0.486 1.00 0.00 18 PRO A CA 19
ATOM 15651 C C . PRO A 1 18 ? 9.324 -3.937 -0.070 1.00 0.00 18 PRO A C 19
ATOM 15652 O O . PRO A 1 18 ? 8.644 -3.321 -0.877 1.00 0.00 18 PRO A O 19
ATOM 15663 N N . THR A 1 19 ? 9.441 -3.568 1.191 1.00 0.00 19 THR A N 19
ATOM 15664 C CA . THR A 1 19 ? 8.738 -2.399 1.688 1.00 0.00 19 THR A CA 19
ATOM 15665 C C . THR A 1 19 ? 8.929 -1.210 0.743 1.00 0.00 19 THR A C 19
ATOM 15666 O O . THR A 1 19 ? 7.961 -0.561 0.354 1.00 0.00 19 THR A O 19
ATOM 15677 N N . GLU A 1 20 ? 10.173 -0.923 0.390 1.00 0.00 20 GLU A N 19
ATOM 15678 C CA . GLU A 1 20 ? 10.473 0.204 -0.494 1.00 0.00 20 GLU A CA 19
ATOM 15679 C C . GLU A 1 20 ? 9.719 0.112 -1.835 1.00 0.00 20 GLU A C 19
ATOM 15680 O O . GLU A 1 20 ? 8.850 0.933 -2.119 1.00 0.00 20 GLU A O 19
ATOM 15692 N N . LYS A 1 21 ? 10.081 -0.865 -2.665 1.00 0.00 21 LYS A N 19
ATOM 15693 C CA . LYS A 1 21 ? 9.455 -1.015 -3.982 1.00 0.00 21 LYS A CA 19
ATOM 15694 C C . LYS A 1 21 ? 7.951 -1.190 -3.868 1.00 0.00 21 LYS A C 19
ATOM 15695 O O . LYS A 1 21 ? 7.179 -0.581 -4.604 1.00 0.00 21 LYS A O 19
ATOM 15714 N N . CYS A 1 22 ? 7.555 -2.050 -2.966 1.00 0.00 22 CYS A N 19
ATOM 15715 C CA . CYS A 1 22 ? 6.158 -2.344 -2.762 1.00 0.00 22 CYS A CA 19
ATOM 15716 C C . CYS A 1 22 ? 5.327 -1.068 -2.667 1.00 0.00 22 CYS A C 19
ATOM 15717 O O . CYS A 1 22 ? 4.477 -0.809 -3.520 1.00 0.00 22 CYS A O 19
ATOM 15724 N N . ASN A 1 23 ? 5.566 -0.273 -1.629 1.00 0.00 23 ASN A N 19
ATOM 15725 C CA . ASN A 1 23 ? 4.818 0.963 -1.461 1.00 0.00 23 ASN A CA 19
ATOM 15726 C C . ASN A 1 23 ? 5.127 1.939 -2.581 1.00 0.00 23 ASN A C 19
ATOM 15727 O O . ASN A 1 23 ? 4.224 2.546 -3.137 1.00 0.00 23 ASN A O 19
ATOM 15738 N N . LYS A 1 24 ? 6.394 2.074 -2.934 1.00 0.00 24 LYS A N 19
ATOM 15739 C CA . LYS A 1 24 ? 6.761 2.987 -4.000 1.00 0.00 24 LYS A CA 19
ATOM 15740 C C . LYS A 1 24 ? 5.938 2.695 -5.234 1.00 0.00 24 LYS A C 19
ATOM 15741 O O . LYS A 1 24 ? 5.506 3.597 -5.930 1.00 0.00 24 LYS A O 19
ATOM 15760 N N . THR A 1 25 ? 5.726 1.430 -5.499 1.00 0.00 25 THR A N 19
ATOM 15761 C CA . THR A 1 25 ? 4.961 1.041 -6.663 1.00 0.00 25 THR A CA 19
ATOM 15762 C C . THR A 1 25 ? 3.532 1.561 -6.568 1.00 0.00 25 THR A C 19
ATOM 15763 O O . THR A 1 25 ? 2.987 2.088 -7.539 1.00 0.00 25 THR A O 19
ATOM 15774 N N . CYS A 1 26 ? 2.932 1.429 -5.390 1.00 0.00 26 CYS A N 19
ATOM 15775 C CA . CYS A 1 26 ? 1.570 1.914 -5.187 1.00 0.00 26 CYS A CA 19
ATOM 15776 C C . CYS A 1 26 ? 1.569 3.434 -5.300 1.00 0.00 26 CYS A C 19
ATOM 15777 O O . CYS A 1 26 ? 0.633 4.042 -5.804 1.00 0.00 26 CYS A O 19
ATOM 15784 N N . ILE A 1 27 ? 2.653 4.027 -4.837 1.00 0.00 27 ILE A N 19
ATOM 15785 C CA . ILE A 1 27 ? 2.823 5.469 -4.872 1.00 0.00 27 ILE A CA 19
ATOM 15786 C C . ILE A 1 27 ? 2.921 5.948 -6.308 1.00 0.00 27 ILE A C 19
ATOM 15787 O O . ILE A 1 27 ? 2.415 7.011 -6.665 1.00 0.00 27 ILE A O 19
ATOM 15803 N N . GLU A 1 28 ? 3.590 5.147 -7.119 1.00 0.00 28 GLU A N 19
ATOM 15804 C CA . GLU A 1 28 ? 3.779 5.478 -8.517 1.00 0.00 28 GLU A CA 19
ATOM 15805 C C . GLU A 1 28 ? 2.440 5.513 -9.232 1.00 0.00 28 GLU A C 19
ATOM 15806 O O . GLU A 1 28 ? 2.202 6.354 -10.101 1.00 0.00 28 GLU A O 19
ATOM 15818 N N . SER A 1 29 ? 1.565 4.595 -8.848 1.00 0.00 29 SER A N 19
ATOM 15819 C CA . SER A 1 29 ? 0.241 4.515 -9.440 1.00 0.00 29 SER A CA 19
ATOM 15820 C C . SER A 1 29 ? -0.590 5.716 -9.011 1.00 0.00 29 SER A C 19
ATOM 15821 O O . SER A 1 29 ? -1.752 5.844 -9.388 1.00 0.00 29 SER A O 19
ATOM 15829 N N . ASN A 1 30 ? 0.029 6.586 -8.217 1.00 0.00 30 ASN A N 19
ATOM 15830 C CA . ASN A 1 30 ? -0.636 7.787 -7.723 1.00 0.00 30 ASN A CA 19
ATOM 15831 C C . ASN A 1 30 ? -1.597 7.438 -6.586 1.00 0.00 30 ASN A C 19
ATOM 15832 O O . ASN A 1 30 ? -2.522 8.197 -6.296 1.00 0.00 30 ASN A O 19
ATOM 15843 N N . PHE A 1 31 ? -1.380 6.284 -5.943 1.00 0.00 31 PHE A N 19
ATOM 15844 C CA . PHE A 1 31 ? -2.240 5.860 -4.848 1.00 0.00 31 PHE A CA 19
ATOM 15845 C C . PHE A 1 31 ? -1.625 6.252 -3.500 1.00 0.00 31 PHE A C 19
ATOM 15846 O O . PHE A 1 31 ? -0.699 7.059 -3.441 1.00 0.00 31 PHE A O 19
ATOM 15863 N N . ALA A 1 32 ? -2.170 5.691 -2.423 1.00 0.00 32 ALA A N 19
ATOM 15864 C CA . ALA A 1 32 ? -1.691 6.006 -1.074 1.00 0.00 32 ALA A CA 19
ATOM 15865 C C . ALA A 1 32 ? -0.342 5.361 -0.779 1.00 0.00 32 ALA A C 19
ATOM 15866 O O . ALA A 1 32 ? 0.593 6.024 -0.328 1.00 0.00 32 ALA A O 19
ATOM 15873 N N . GLY A 1 33 ? -0.261 4.062 -1.017 1.00 0.00 33 GLY A N 19
ATOM 15874 C CA . GLY A 1 33 ? 0.956 3.311 -0.763 1.00 0.00 33 GLY A CA 19
ATOM 15875 C C . GLY A 1 33 ? 0.645 1.826 -0.686 1.00 0.00 33 GLY A C 19
ATOM 15876 O O . GLY A 1 33 ? -0.507 1.420 -0.842 1.00 0.00 33 GLY A O 19
ATOM 15880 N N . GLY A 1 34 ? 1.672 1.015 -0.454 1.00 0.00 34 GLY A N 19
ATOM 15881 C CA . GLY A 1 34 ? 1.495 -0.433 -0.377 1.00 0.00 34 GLY A CA 19
ATOM 15882 C C . GLY A 1 34 ? 2.191 -1.013 0.843 1.00 0.00 34 GLY A C 19
ATOM 15883 O O . GLY A 1 34 ? 3.112 -0.413 1.395 1.00 0.00 34 GLY A O 19
ATOM 15887 N N . LYS A 1 35 ? 1.725 -2.184 1.262 1.00 0.00 35 LYS A N 19
ATOM 15888 C CA . LYS A 1 35 ? 2.282 -2.855 2.427 1.00 0.00 35 LYS A CA 19
ATOM 15889 C C . LYS A 1 35 ? 2.061 -4.358 2.333 1.00 0.00 35 LYS A C 19
ATOM 15890 O O . LYS A 1 35 ? 1.303 -4.834 1.485 1.00 0.00 35 LYS A O 19
ATOM 15909 N N . CYS A 1 36 ? 2.724 -5.097 3.217 1.00 0.00 36 CYS A N 19
ATOM 15910 C CA . CYS A 1 36 ? 2.602 -6.551 3.250 1.00 0.00 36 CYS A CA 19
ATOM 15911 C C . CYS A 1 36 ? 1.713 -6.975 4.416 1.00 0.00 36 CYS A C 19
ATOM 15912 O O . CYS A 1 36 ? 1.976 -6.622 5.565 1.00 0.00 36 CYS A O 19
ATOM 15919 N N . VAL A 1 37 ? 0.655 -7.733 4.118 1.00 0.00 37 VAL A N 19
ATOM 15920 C CA . VAL A 1 37 ? -0.268 -8.196 5.160 1.00 0.00 37 VAL A CA 19
ATOM 15921 C C . VAL A 1 37 ? -0.632 -9.663 4.952 1.00 0.00 37 VAL A C 19
ATOM 15922 O O . VAL A 1 37 ? -0.468 -10.203 3.859 1.00 0.00 37 VAL A O 19
ATOM 15935 N N . HIS A 1 38 ? -1.136 -10.298 6.011 1.00 0.00 38 HIS A N 19
ATOM 15936 C CA . HIS A 1 38 ? -1.533 -11.704 5.936 1.00 0.00 38 HIS A CA 19
ATOM 15937 C C . HIS A 1 38 ? -2.995 -11.820 5.519 1.00 0.00 38 HIS A C 19
ATOM 15938 O O . HIS A 1 38 ? -3.787 -10.899 5.722 1.00 0.00 38 HIS A O 19
ATOM 15952 N N . ILE A 1 39 ? -3.338 -12.960 4.926 1.00 0.00 39 ILE A N 19
ATOM 15953 C CA . ILE A 1 39 ? -4.705 -13.208 4.466 1.00 0.00 39 ILE A CA 19
ATOM 15954 C C . ILE A 1 39 ? -5.377 -14.280 5.317 1.00 0.00 39 ILE A C 19
ATOM 15955 O O . ILE A 1 39 ? -4.899 -15.411 5.395 1.00 0.00 39 ILE A O 19
ATOM 15971 N N . GLY A 1 40 ? -6.497 -13.929 5.936 1.00 0.00 40 GLY A N 19
ATOM 15972 C CA . GLY A 1 40 ? -7.230 -14.885 6.759 1.00 0.00 40 GLY A CA 19
ATOM 15973 C C . GLY A 1 40 ? -6.298 -15.640 7.695 1.00 0.00 40 GLY A C 19
ATOM 15974 O O . GLY A 1 40 ? -6.573 -16.782 8.064 1.00 0.00 40 GLY A O 19
ATOM 15978 N N . GLN A 1 41 ? -5.196 -15.004 8.055 1.00 0.00 41 GLN A N 19
ATOM 15979 C CA . GLN A 1 41 ? -4.215 -15.617 8.939 1.00 0.00 41 GLN A CA 19
ATOM 15980 C C . GLN A 1 41 ? -3.622 -16.861 8.287 1.00 0.00 41 GLN A C 19
ATOM 15981 O O . GLN A 1 41 ? -3.327 -17.849 8.960 1.00 0.00 41 GLN A O 19
ATOM 15995 N N . SER A 1 42 ? -3.450 -16.806 6.969 1.00 0.00 42 SER A N 19
ATOM 15996 C CA . SER A 1 42 ? -2.893 -17.933 6.228 1.00 0.00 42 SER A CA 19
ATOM 15997 C C . SER A 1 42 ? -1.374 -17.920 6.283 1.00 0.00 42 SER A C 19
ATOM 15998 O O . SER A 1 42 ? -0.716 -18.861 5.837 1.00 0.00 42 SER A O 19
ATOM 16006 N N . LEU A 1 43 ? -0.821 -16.849 6.823 1.00 0.00 43 LEU A N 19
ATOM 16007 C CA . LEU A 1 43 ? 0.619 -16.717 6.922 1.00 0.00 43 LEU A CA 19
ATOM 16008 C C . LEU A 1 43 ? 1.211 -16.416 5.534 1.00 0.00 43 LEU A C 19
ATOM 16009 O O . LEU A 1 43 ? 2.364 -16.727 5.253 1.00 0.00 43 LEU A O 19
ATOM 16025 N N . ASP A 1 44 ? 0.408 -15.789 4.669 1.00 0.00 44 ASP A N 19
ATOM 16026 C CA . ASP A 1 44 ? 0.867 -15.418 3.323 1.00 0.00 44 ASP A CA 19
ATOM 16027 C C . ASP A 1 44 ? 0.963 -13.900 3.227 1.00 0.00 44 ASP A C 19
ATOM 16028 O O . ASP A 1 44 ? -0.045 -13.206 3.342 1.00 0.00 44 ASP A O 19
ATOM 16037 N N . PHE A 1 45 ? 2.169 -13.383 3.008 1.00 0.00 45 PHE A N 19
ATOM 16038 C CA . PHE A 1 45 ? 2.366 -11.941 2.904 1.00 0.00 45 PHE A CA 19
ATOM 16039 C C . PHE A 1 45 ? 2.245 -11.505 1.452 1.00 0.00 45 PHE A C 19
ATOM 16040 O O . PHE A 1 45 ? 2.987 -11.966 0.582 1.00 0.00 45 PHE A O 19
ATOM 16057 N N . VAL A 1 46 ? 1.291 -10.615 1.202 1.00 0.00 46 VAL A N 19
ATOM 16058 C CA . VAL A 1 46 ? 1.038 -10.102 -0.136 1.00 0.00 46 VAL A CA 19
ATOM 16059 C C . VAL A 1 46 ? 1.138 -8.592 -0.141 1.00 0.00 46 VAL A C 19
ATOM 16060 O O . VAL A 1 46 ? 0.697 -7.925 0.797 1.00 0.00 46 VAL A O 19
ATOM 16073 N N . CYS A 1 47 ? 1.731 -8.062 -1.200 1.00 0.00 47 CYS A N 19
ATOM 16074 C CA . CYS A 1 47 ? 1.904 -6.628 -1.340 1.00 0.00 47 CYS A CA 19
ATOM 16075 C C . CYS A 1 47 ? 0.751 -6.063 -2.150 1.00 0.00 47 CYS A C 19
ATOM 16076 O O . CYS A 1 47 ? 0.514 -6.478 -3.284 1.00 0.00 47 CYS A O 19
ATOM 16083 N N . VAL A 1 48 ? 0.019 -5.128 -1.552 1.00 0.00 48 VAL A N 19
ATOM 16084 C CA . VAL A 1 48 ? -1.127 -4.529 -2.224 1.00 0.00 48 VAL A CA 19
ATOM 16085 C C . VAL A 1 48 ? -1.118 -3.019 -2.065 1.00 0.00 48 VAL A C 19
ATOM 16086 O O . VAL A 1 48 ? -0.592 -2.497 -1.092 1.00 0.00 48 VAL A O 19
ATOM 16099 N N . CYS A 1 49 ? -1.704 -2.330 -3.044 1.00 0.00 49 CYS A N 19
ATOM 16100 C CA . CYS A 1 49 ? -1.759 -0.864 -3.029 1.00 0.00 49 CYS A CA 19
ATOM 16101 C C . CYS A 1 49 ? -3.076 -0.440 -2.399 1.00 0.00 49 CYS A C 19
ATOM 16102 O O . CYS A 1 49 ? -3.994 -1.256 -2.288 1.00 0.00 49 CYS A O 19
ATOM 16109 N N . PHE A 1 50 ? -3.173 0.818 -1.953 1.00 0.00 50 PHE A N 19
ATOM 16110 C CA . PHE A 1 50 ? -4.403 1.288 -1.300 1.00 0.00 50 PHE A CA 19
ATOM 16111 C C . PHE A 1 50 ? -4.915 2.578 -1.940 1.00 0.00 50 PHE A C 19
ATOM 16112 O O . PHE A 1 50 ? -4.127 3.442 -2.308 1.00 0.00 50 PHE A O 19
ATOM 16129 N N . PRO A 1 51 ? -6.211 2.740 -2.066 1.00 0.00 51 PRO A N 19
ATOM 16130 C CA . PRO A 1 51 ? -6.800 3.972 -2.672 1.00 0.00 51 PRO A CA 19
ATOM 16131 C C . PRO A 1 51 ? -6.475 5.229 -1.860 1.00 0.00 51 PRO A C 19
ATOM 16132 O O . PRO A 1 51 ? -6.342 5.175 -0.638 1.00 0.00 51 PRO A O 19
ATOM 16143 N N . LYS A 1 52 ? -6.351 6.360 -2.559 1.00 0.00 52 LYS A N 19
ATOM 16144 C CA . LYS A 1 52 ? -6.044 7.642 -1.920 1.00 0.00 52 LYS A CA 19
ATOM 16145 C C . LYS A 1 52 ? -7.135 8.667 -2.218 1.00 0.00 52 LYS A C 19
ATOM 16146 O O . LYS A 1 52 ? -7.689 9.280 -1.305 1.00 0.00 52 LYS A O 19
ATOM 16165 N N . TYR A 1 53 ? -7.436 8.856 -3.506 1.00 0.00 53 TYR A N 19
ATOM 16166 C CA . TYR A 1 53 ? -8.459 9.820 -3.928 1.00 0.00 53 TYR A CA 19
ATOM 16167 C C . TYR A 1 53 ? -9.613 9.114 -4.635 1.00 0.00 53 TYR A C 19
ATOM 16168 O O . TYR A 1 53 ? -10.365 9.737 -5.385 1.00 0.00 53 TYR A O 19
ATOM 16186 N N . TYR A 1 54 ? -9.751 7.816 -4.391 1.00 0.00 54 TYR A N 19
ATOM 16187 C CA . TYR A 1 54 ? -10.816 7.043 -5.008 1.00 0.00 54 TYR A CA 19
ATOM 16188 C C . TYR A 1 54 ? -12.114 7.237 -4.239 1.00 0.00 54 TYR A C 19
ATOM 16189 O O . TYR A 1 54 ? -12.148 7.094 -3.018 1.00 0.00 54 TYR A O 19
ATOM 16207 N N . ILE A 1 55 ? -13.183 7.570 -4.960 1.00 0.00 55 ILE A N 19
ATOM 16208 C CA . ILE A 1 55 ? -14.482 7.787 -4.326 1.00 0.00 55 ILE A CA 19
ATOM 16209 C C . ILE A 1 55 ? -15.604 7.270 -5.222 1.00 0.00 55 ILE A C 19
ATOM 16210 O O . ILE A 1 55 ? -15.969 6.117 -5.072 1.00 0.00 55 ILE A O 19
ATOM 16227 N N . LYS A 1 1 ? -6.525 11.565 -11.259 1.00 0.00 1 LYS A N 20
ATOM 16228 C CA . LYS A 1 1 ? -7.091 10.519 -12.156 1.00 0.00 1 LYS A CA 20
ATOM 16229 C C . LYS A 1 1 ? -8.606 10.470 -11.994 1.00 0.00 1 LYS A C 20
ATOM 16230 O O . LYS A 1 1 ? -9.118 10.361 -10.880 1.00 0.00 1 LYS A O 20
ATOM 16251 N N . ASP A 1 2 ? -9.313 10.549 -13.116 1.00 0.00 2 ASP A N 20
ATOM 16252 C CA . ASP A 1 2 ? -10.773 10.511 -13.099 1.00 0.00 2 ASP A CA 20
ATOM 16253 C C . ASP A 1 2 ? -11.267 9.070 -13.075 1.00 0.00 2 ASP A C 20
ATOM 16254 O O . ASP A 1 2 ? -12.473 8.817 -13.114 1.00 0.00 2 ASP A O 20
ATOM 16263 N N . ILE A 1 3 ? -10.331 8.128 -13.011 1.00 0.00 3 ILE A N 20
ATOM 16264 C CA . ILE A 1 3 ? -10.686 6.713 -12.980 1.00 0.00 3 ILE A CA 20
ATOM 16265 C C . ILE A 1 3 ? -11.361 6.356 -11.666 1.00 0.00 3 ILE A C 20
ATOM 16266 O O . ILE A 1 3 ? -10.866 6.686 -10.587 1.00 0.00 3 ILE A O 20
ATOM 16282 N N . ASP A 1 4 ? -12.495 5.673 -11.768 1.00 0.00 4 ASP A N 20
ATOM 16283 C CA . ASP A 1 4 ? -13.238 5.262 -10.590 1.00 0.00 4 ASP A CA 20
ATOM 16284 C C . ASP A 1 4 ? -12.436 4.262 -9.776 1.00 0.00 4 ASP A C 20
ATOM 16285 O O . ASP A 1 4 ? -12.493 4.276 -8.549 1.00 0.00 4 ASP A O 20
ATOM 16294 N N . GLY A 1 5 ? -11.697 3.395 -10.474 1.00 0.00 5 GLY A N 20
ATOM 16295 C CA . GLY A 1 5 ? -10.876 2.369 -9.827 1.00 0.00 5 GLY A CA 20
ATOM 16296 C C . GLY A 1 5 ? -10.388 2.819 -8.466 1.00 0.00 5 GLY A C 20
ATOM 16297 O O . GLY A 1 5 ? -9.393 3.536 -8.348 1.00 0.00 5 GLY A O 20
ATOM 16301 N N . ARG A 1 6 ? -11.118 2.414 -7.441 1.00 0.00 6 ARG A N 20
ATOM 16302 C CA . ARG A 1 6 ? -10.802 2.782 -6.076 1.00 0.00 6 ARG A CA 20
ATOM 16303 C C . ARG A 1 6 ? -10.659 1.544 -5.199 1.00 0.00 6 ARG A C 20
ATOM 16304 O O . ARG A 1 6 ? -11.131 1.533 -4.062 1.00 0.00 6 ARG A O 20
ATOM 16325 N N . LYS A 1 7 ? -10.034 0.489 -5.730 1.00 0.00 7 LYS A N 20
ATOM 16326 C CA . LYS A 1 7 ? -9.862 -0.754 -4.970 1.00 0.00 7 LYS A CA 20
ATOM 16327 C C . LYS A 1 7 ? -8.378 -1.124 -4.871 1.00 0.00 7 LYS A C 20
ATOM 16328 O O . LYS A 1 7 ? -7.589 -0.745 -5.738 1.00 0.00 7 LYS A O 20
ATOM 16347 N N . PRO A 1 8 ? -7.978 -1.874 -3.865 1.00 0.00 8 PRO A N 20
ATOM 16348 C CA . PRO A 1 8 ? -6.553 -2.306 -3.724 1.00 0.00 8 PRO A CA 20
ATOM 16349 C C . PRO A 1 8 ? -6.081 -3.090 -4.955 1.00 0.00 8 PRO A C 20
ATOM 16350 O O . PRO A 1 8 ? -6.873 -3.779 -5.598 1.00 0.00 8 PRO A O 20
ATOM 16361 N N . LEU A 1 9 ? -4.787 -2.984 -5.271 1.00 0.00 9 LEU A N 20
ATOM 16362 C CA . LEU A 1 9 ? -4.215 -3.693 -6.425 1.00 0.00 9 LEU A CA 20
ATOM 16363 C C . LEU A 1 9 ? -3.104 -4.634 -5.957 1.00 0.00 9 LEU A C 20
ATOM 16364 O O . LEU A 1 9 ? -2.096 -4.180 -5.420 1.00 0.00 9 LEU A O 20
ATOM 16380 N N . LEU A 1 10 ? -3.277 -5.938 -6.177 1.00 0.00 10 LEU A N 20
ATOM 16381 C CA . LEU A 1 10 ? -2.264 -6.910 -5.773 1.00 0.00 10 LEU A CA 20
ATOM 16382 C C . LEU A 1 10 ? -1.269 -7.090 -6.910 1.00 0.00 10 LEU A C 20
ATOM 16383 O O . LEU A 1 10 ? -1.649 -7.389 -8.042 1.00 0.00 10 LEU A O 20
ATOM 16399 N N . ILE A 1 11 ? 0.013 -6.890 -6.607 1.00 0.00 11 ILE A N 20
ATOM 16400 C CA . ILE A 1 11 ? 1.066 -7.013 -7.614 1.00 0.00 11 ILE A CA 20
ATOM 16401 C C . ILE A 1 11 ? 1.855 -8.303 -7.418 1.00 0.00 11 ILE A C 20
ATOM 16402 O O . ILE A 1 11 ? 2.284 -8.937 -8.381 1.00 0.00 11 ILE A O 20
ATOM 16418 N N . GLY A 1 12 ? 2.039 -8.685 -6.160 1.00 0.00 12 GLY A N 20
ATOM 16419 C CA . GLY A 1 12 ? 2.778 -9.897 -5.842 1.00 0.00 12 GLY A CA 20
ATOM 16420 C C . GLY A 1 12 ? 2.916 -10.077 -4.337 1.00 0.00 12 GLY A C 20
ATOM 16421 O O . GLY A 1 12 ? 1.955 -9.901 -3.587 1.00 0.00 12 GLY A O 20
ATOM 16425 N N . THR A 1 13 ? 4.122 -10.434 -3.908 1.00 0.00 13 THR A N 20
ATOM 16426 C CA . THR A 1 13 ? 4.408 -10.653 -2.488 1.00 0.00 13 THR A CA 20
ATOM 16427 C C . THR A 1 13 ? 5.692 -9.945 -2.088 1.00 0.00 13 THR A C 20
ATOM 16428 O O . THR A 1 13 ? 6.507 -9.589 -2.935 1.00 0.00 13 THR A O 20
ATOM 16439 N N . CYS A 1 14 ? 5.865 -9.746 -0.788 1.00 0.00 14 CYS A N 20
ATOM 16440 C CA . CYS A 1 14 ? 7.062 -9.075 -0.288 1.00 0.00 14 CYS A CA 20
ATOM 16441 C C . CYS A 1 14 ? 8.327 -9.793 -0.767 1.00 0.00 14 CYS A C 20
ATOM 16442 O O . CYS A 1 14 ? 9.436 -9.292 -0.586 1.00 0.00 14 CYS A O 20
ATOM 16449 N N . ILE A 1 15 ? 8.163 -10.967 -1.364 1.00 0.00 15 ILE A N 20
ATOM 16450 C CA . ILE A 1 15 ? 9.311 -11.721 -1.835 1.00 0.00 15 ILE A CA 20
ATOM 16451 C C . ILE A 1 15 ? 9.918 -11.060 -3.060 1.00 0.00 15 ILE A C 20
ATOM 16452 O O . ILE A 1 15 ? 11.140 -10.954 -3.183 1.00 0.00 15 ILE A O 20
ATOM 16468 N N . GLU A 1 16 ? 9.052 -10.626 -3.969 1.00 0.00 16 GLU A N 20
ATOM 16469 C CA . GLU A 1 16 ? 9.490 -9.981 -5.204 1.00 0.00 16 GLU A CA 20
ATOM 16470 C C . GLU A 1 16 ? 9.382 -8.462 -5.099 1.00 0.00 16 GLU A C 20
ATOM 16471 O O . GLU A 1 16 ? 10.080 -7.732 -5.806 1.00 0.00 16 GLU A O 20
ATOM 16483 N N . PHE A 1 17 ? 8.512 -7.989 -4.204 1.00 0.00 17 PHE A N 20
ATOM 16484 C CA . PHE A 1 17 ? 8.318 -6.554 -3.997 1.00 0.00 17 PHE A CA 20
ATOM 16485 C C . PHE A 1 17 ? 8.652 -6.157 -2.559 1.00 0.00 17 PHE A C 20
ATOM 16486 O O . PHE A 1 17 ? 7.761 -6.025 -1.722 1.00 0.00 17 PHE A O 20
ATOM 16503 N N . PRO A 1 18 ? 9.915 -5.940 -2.268 1.00 0.00 18 PRO A N 20
ATOM 16504 C CA . PRO A 1 18 ? 10.363 -5.517 -0.910 1.00 0.00 18 PRO A CA 20
ATOM 16505 C C . PRO A 1 18 ? 9.597 -4.282 -0.454 1.00 0.00 18 PRO A C 20
ATOM 16506 O O . PRO A 1 18 ? 8.937 -3.640 -1.251 1.00 0.00 18 PRO A O 20
ATOM 16517 N N . THR A 1 19 ? 9.676 -3.965 0.823 1.00 0.00 19 THR A N 20
ATOM 16518 C CA . THR A 1 19 ? 8.953 -2.818 1.358 1.00 0.00 19 THR A CA 20
ATOM 16519 C C . THR A 1 19 ? 9.105 -1.589 0.466 1.00 0.00 19 THR A C 20
ATOM 16520 O O . THR A 1 19 ? 8.121 -1.038 -0.020 1.00 0.00 19 THR A O 20
ATOM 16531 N N . GLU A 1 20 ? 10.337 -1.171 0.268 1.00 0.00 20 GLU A N 20
ATOM 16532 C CA . GLU A 1 20 ? 10.628 0.001 -0.553 1.00 0.00 20 GLU A CA 20
ATOM 16533 C C . GLU A 1 20 ? 9.847 -0.015 -1.870 1.00 0.00 20 GLU A C 20
ATOM 16534 O O . GLU A 1 20 ? 9.064 0.896 -2.137 1.00 0.00 20 GLU A O 20
ATOM 16546 N N . LYS A 1 21 ? 10.060 -1.042 -2.687 1.00 0.00 21 LYS A N 20
ATOM 16547 C CA . LYS A 1 21 ? 9.369 -1.151 -3.971 1.00 0.00 21 LYS A CA 20
ATOM 16548 C C . LYS A 1 21 ? 7.878 -1.294 -3.781 1.00 0.00 21 LYS A C 20
ATOM 16549 O O . LYS A 1 21 ? 7.091 -0.664 -4.470 1.00 0.00 21 LYS A O 20
ATOM 16568 N N . CYS A 1 22 ? 7.503 -2.154 -2.867 1.00 0.00 22 CYS A N 20
ATOM 16569 C CA . CYS A 1 22 ? 6.108 -2.408 -2.613 1.00 0.00 22 CYS A CA 20
ATOM 16570 C C . CYS A 1 22 ? 5.306 -1.105 -2.553 1.00 0.00 22 CYS A C 20
ATOM 16571 O O . CYS A 1 22 ? 4.410 -0.867 -3.368 1.00 0.00 22 CYS A O 20
ATOM 16578 N N . ASN A 1 23 ? 5.636 -0.259 -1.584 1.00 0.00 23 ASN A N 20
ATOM 16579 C CA . ASN A 1 23 ? 4.943 1.006 -1.427 1.00 0.00 23 ASN A CA 20
ATOM 16580 C C . ASN A 1 23 ? 5.172 1.902 -2.633 1.00 0.00 23 ASN A C 20
ATOM 16581 O O . ASN A 1 23 ? 4.226 2.422 -3.212 1.00 0.00 23 ASN A O 20
ATOM 16592 N N . LYS A 1 24 ? 6.428 2.074 -3.017 1.00 0.00 24 LYS A N 20
ATOM 16593 C CA . LYS A 1 24 ? 6.755 2.921 -4.156 1.00 0.00 24 LYS A CA 20
ATOM 16594 C C . LYS A 1 24 ? 5.879 2.560 -5.342 1.00 0.00 24 LYS A C 20
ATOM 16595 O O . LYS A 1 24 ? 5.479 3.429 -6.112 1.00 0.00 24 LYS A O 20
ATOM 16614 N N . THR A 1 25 ? 5.588 1.278 -5.477 1.00 0.00 25 THR A N 20
ATOM 16615 C CA . THR A 1 25 ? 4.761 0.809 -6.572 1.00 0.00 25 THR A CA 20
ATOM 16616 C C . THR A 1 25 ? 3.361 1.398 -6.463 1.00 0.00 25 THR A C 20
ATOM 16617 O O . THR A 1 25 ? 2.769 1.823 -7.453 1.00 0.00 25 THR A O 20
ATOM 16628 N N . CYS A 1 26 ? 2.838 1.424 -5.251 1.00 0.00 26 CYS A N 20
ATOM 16629 C CA . CYS A 1 26 ? 1.512 1.988 -5.035 1.00 0.00 26 CYS A CA 20
ATOM 16630 C C . CYS A 1 26 ? 1.568 3.516 -5.142 1.00 0.00 26 CYS A C 20
ATOM 16631 O O . CYS A 1 26 ? 0.652 4.157 -5.641 1.00 0.00 26 CYS A O 20
ATOM 16638 N N . ILE A 1 27 ? 2.656 4.086 -4.656 1.00 0.00 27 ILE A N 20
ATOM 16639 C CA . ILE A 1 27 ? 2.845 5.529 -4.664 1.00 0.00 27 ILE A CA 20
ATOM 16640 C C . ILE A 1 27 ? 2.930 6.057 -6.080 1.00 0.00 27 ILE A C 20
ATOM 16641 O O . ILE A 1 27 ? 2.288 7.046 -6.427 1.00 0.00 27 ILE A O 20
ATOM 16657 N N . GLU A 1 28 ? 3.739 5.392 -6.890 1.00 0.00 28 GLU A N 20
ATOM 16658 C CA . GLU A 1 28 ? 3.912 5.808 -8.264 1.00 0.00 28 GLU A CA 20
ATOM 16659 C C . GLU A 1 28 ? 2.656 5.513 -9.081 1.00 0.00 28 GLU A C 20
ATOM 16660 O O . GLU A 1 28 ? 2.406 6.137 -10.112 1.00 0.00 28 GLU A O 20
ATOM 16672 N N . SER A 1 29 ? 1.871 4.554 -8.599 1.00 0.00 29 SER A N 20
ATOM 16673 C CA . SER A 1 29 ? 0.643 4.163 -9.264 1.00 0.00 29 SER A CA 20
ATOM 16674 C C . SER A 1 29 ? -0.391 5.253 -9.097 1.00 0.00 29 SER A C 20
ATOM 16675 O O . SER A 1 29 ? -1.535 5.107 -9.524 1.00 0.00 29 SER A O 20
ATOM 16683 N N . ASN A 1 30 ? 0.034 6.343 -8.470 1.00 0.00 30 ASN A N 20
ATOM 16684 C CA . ASN A 1 30 ? -0.832 7.482 -8.231 1.00 0.00 30 ASN A CA 20
ATOM 16685 C C . ASN A 1 30 ? -1.773 7.214 -7.064 1.00 0.00 30 ASN A C 20
ATOM 16686 O O . ASN A 1 30 ? -2.827 7.842 -6.958 1.00 0.00 30 ASN A O 20
ATOM 16697 N N . PHE A 1 31 ? -1.396 6.278 -6.188 1.00 0.00 31 PHE A N 20
ATOM 16698 C CA . PHE A 1 31 ? -2.220 5.943 -5.036 1.00 0.00 31 PHE A CA 20
ATOM 16699 C C . PHE A 1 31 ? -1.554 6.390 -3.739 1.00 0.00 31 PHE A C 20
ATOM 16700 O O . PHE A 1 31 ? -0.592 7.160 -3.756 1.00 0.00 31 PHE A O 20
ATOM 16717 N N . ALA A 1 32 ? -2.090 5.919 -2.618 1.00 0.00 32 ALA A N 20
ATOM 16718 C CA . ALA A 1 32 ? -1.564 6.301 -1.307 1.00 0.00 32 ALA A CA 20
ATOM 16719 C C . ALA A 1 32 ? -0.234 5.617 -0.996 1.00 0.00 32 ALA A C 20
ATOM 16720 O O . ALA A 1 32 ? 0.776 6.275 -0.740 1.00 0.00 32 ALA A O 20
ATOM 16727 N N . GLY A 1 33 ? -0.250 4.293 -1.006 1.00 0.00 33 GLY A N 20
ATOM 16728 C CA . GLY A 1 33 ? 0.940 3.511 -0.703 1.00 0.00 33 GLY A CA 20
ATOM 16729 C C . GLY A 1 33 ? 0.599 2.031 -0.613 1.00 0.00 33 GLY A C 20
ATOM 16730 O O . GLY A 1 33 ? -0.573 1.652 -0.637 1.00 0.00 33 GLY A O 20
ATOM 16734 N N . GLY A 1 34 ? 1.631 1.200 -0.533 1.00 0.00 34 GLY A N 20
ATOM 16735 C CA . GLY A 1 34 ? 1.449 -0.250 -0.467 1.00 0.00 34 GLY A CA 20
ATOM 16736 C C . GLY A 1 34 ? 2.089 -0.827 0.783 1.00 0.00 34 GLY A C 20
ATOM 16737 O O . GLY A 1 34 ? 2.957 -0.205 1.395 1.00 0.00 34 GLY A O 20
ATOM 16741 N N . LYS A 1 35 ? 1.649 -2.022 1.160 1.00 0.00 35 LYS A N 20
ATOM 16742 C CA . LYS A 1 35 ? 2.175 -2.681 2.348 1.00 0.00 35 LYS A CA 20
ATOM 16743 C C . LYS A 1 35 ? 2.005 -4.188 2.246 1.00 0.00 35 LYS A C 20
ATOM 16744 O O . LYS A 1 35 ? 1.263 -4.689 1.396 1.00 0.00 35 LYS A O 20
ATOM 16763 N N . CYS A 1 36 ? 2.694 -4.907 3.131 1.00 0.00 36 CYS A N 20
ATOM 16764 C CA . CYS A 1 36 ? 2.623 -6.366 3.162 1.00 0.00 36 CYS A CA 20
ATOM 16765 C C . CYS A 1 36 ? 1.801 -6.832 4.360 1.00 0.00 36 CYS A C 20
ATOM 16766 O O . CYS A 1 36 ? 2.105 -6.494 5.503 1.00 0.00 36 CYS A O 20
ATOM 16773 N N . VAL A 1 37 ? 0.755 -7.616 4.089 1.00 0.00 37 VAL A N 20
ATOM 16774 C CA . VAL A 1 37 ? -0.106 -8.129 5.162 1.00 0.00 37 VAL A CA 20
ATOM 16775 C C . VAL A 1 37 ? -0.441 -9.598 4.928 1.00 0.00 37 VAL A C 20
ATOM 16776 O O . VAL A 1 37 ? -0.325 -10.101 3.812 1.00 0.00 37 VAL A O 20
ATOM 16789 N N . HIS A 1 38 ? -0.866 -10.284 5.990 1.00 0.00 38 HIS A N 20
ATOM 16790 C CA . HIS A 1 38 ? -1.228 -11.696 5.888 1.00 0.00 38 HIS A CA 20
ATOM 16791 C C . HIS A 1 38 ? -2.702 -11.839 5.541 1.00 0.00 38 HIS A C 20
ATOM 16792 O O . HIS A 1 38 ? -3.496 -10.929 5.777 1.00 0.00 38 HIS A O 20
ATOM 16806 N N . ILE A 1 39 ? -3.057 -12.983 4.968 1.00 0.00 39 ILE A N 20
ATOM 16807 C CA . ILE A 1 39 ? -4.440 -13.250 4.571 1.00 0.00 39 ILE A CA 20
ATOM 16808 C C . ILE A 1 39 ? -5.000 -14.449 5.332 1.00 0.00 39 ILE A C 20
ATOM 16809 O O . ILE A 1 39 ? -4.390 -15.516 5.368 1.00 0.00 39 ILE A O 20
ATOM 16825 N N . GLY A 1 40 ? -6.173 -14.264 5.928 1.00 0.00 40 GLY A N 20
ATOM 16826 C CA . GLY A 1 40 ? -6.817 -15.339 6.673 1.00 0.00 40 GLY A CA 20
ATOM 16827 C C . GLY A 1 40 ? -5.831 -16.036 7.585 1.00 0.00 40 GLY A C 20
ATOM 16828 O O . GLY A 1 40 ? -6.039 -17.183 7.972 1.00 0.00 40 GLY A O 20
ATOM 16832 N N . GLN A 1 41 ? -4.758 -15.340 7.915 1.00 0.00 41 GLN A N 20
ATOM 16833 C CA . GLN A 1 41 ? -3.734 -15.896 8.779 1.00 0.00 41 GLN A CA 20
ATOM 16834 C C . GLN A 1 41 ? -2.975 -17.004 8.051 1.00 0.00 41 GLN A C 20
ATOM 16835 O O . GLN A 1 41 ? -2.593 -18.010 8.648 1.00 0.00 41 GLN A O 20
ATOM 16849 N N . SER A 1 42 ? -2.761 -16.811 6.751 1.00 0.00 42 SER A N 20
ATOM 16850 C CA . SER A 1 42 ? -2.043 -17.794 5.943 1.00 0.00 42 SER A CA 20
ATOM 16851 C C . SER A 1 42 ? -0.544 -17.545 6.024 1.00 0.00 42 SER A C 20
ATOM 16852 O O . SER A 1 42 ? 0.247 -18.235 5.385 1.00 0.00 42 SER A O 20
ATOM 16860 N N . LEU A 1 43 ? -0.170 -16.540 6.807 1.00 0.00 43 LEU A N 20
ATOM 16861 C CA . LEU A 1 43 ? 1.232 -16.184 6.965 1.00 0.00 43 LEU A CA 20
ATOM 16862 C C . LEU A 1 43 ? 1.861 -15.868 5.608 1.00 0.00 43 LEU A C 20
ATOM 16863 O O . LEU A 1 43 ? 3.068 -15.997 5.420 1.00 0.00 43 LEU A O 20
ATOM 16879 N N . ASP A 1 44 ? 1.033 -15.423 4.665 1.00 0.00 44 ASP A N 20
ATOM 16880 C CA . ASP A 1 44 ? 1.511 -15.061 3.327 1.00 0.00 44 ASP A CA 20
ATOM 16881 C C . ASP A 1 44 ? 1.512 -13.548 3.173 1.00 0.00 44 ASP A C 20
ATOM 16882 O O . ASP A 1 44 ? 0.468 -12.912 3.274 1.00 0.00 44 ASP A O 20
ATOM 16891 N N . PHE A 1 45 ? 2.684 -12.967 2.930 1.00 0.00 45 PHE A N 20
ATOM 16892 C CA . PHE A 1 45 ? 2.779 -11.523 2.788 1.00 0.00 45 PHE A CA 20
ATOM 16893 C C . PHE A 1 45 ? 2.465 -11.111 1.358 1.00 0.00 45 PHE A C 20
ATOM 16894 O O . PHE A 1 45 ? 3.195 -11.446 0.422 1.00 0.00 45 PHE A O 20
ATOM 16911 N N . VAL A 1 46 ? 1.376 -10.363 1.203 1.00 0.00 46 VAL A N 20
ATOM 16912 C CA . VAL A 1 46 ? 0.945 -9.889 -0.106 1.00 0.00 46 VAL A CA 20
ATOM 16913 C C . VAL A 1 46 ? 1.120 -8.384 -0.202 1.00 0.00 46 VAL A C 20
ATOM 16914 O O . VAL A 1 46 ? 0.765 -7.643 0.715 1.00 0.00 46 VAL A O 20
ATOM 16927 N N . CYS A 1 47 ? 1.676 -7.942 -1.323 1.00 0.00 47 CYS A N 20
ATOM 16928 C CA . CYS A 1 47 ? 1.910 -6.522 -1.552 1.00 0.00 47 CYS A CA 20
ATOM 16929 C C . CYS A 1 47 ? 0.739 -5.942 -2.324 1.00 0.00 47 CYS A C 20
ATOM 16930 O O . CYS A 1 47 ? 0.520 -6.285 -3.485 1.00 0.00 47 CYS A O 20
ATOM 16937 N N . VAL A 1 48 ? -0.018 -5.066 -1.670 1.00 0.00 48 VAL A N 20
ATOM 16938 C CA . VAL A 1 48 ? -1.181 -4.454 -2.306 1.00 0.00 48 VAL A CA 20
ATOM 16939 C C . VAL A 1 48 ? -1.137 -2.939 -2.143 1.00 0.00 48 VAL A C 20
ATOM 16940 O O . VAL A 1 48 ? -0.527 -2.434 -1.208 1.00 0.00 48 VAL A O 20
ATOM 16953 N N . CYS A 1 49 ? -1.792 -2.221 -3.055 1.00 0.00 49 CYS A N 20
ATOM 16954 C CA . CYS A 1 49 ? -1.819 -0.757 -3.001 1.00 0.00 49 CYS A CA 20
ATOM 16955 C C . CYS A 1 49 ? -3.098 -0.304 -2.313 1.00 0.00 49 CYS A C 20
ATOM 16956 O O . CYS A 1 49 ? -4.009 -1.106 -2.114 1.00 0.00 49 CYS A O 20
ATOM 16963 N N . PHE A 1 50 ? -3.164 0.974 -1.929 1.00 0.00 50 PHE A N 20
ATOM 16964 C CA . PHE A 1 50 ? -4.349 1.496 -1.236 1.00 0.00 50 PHE A CA 20
ATOM 16965 C C . PHE A 1 50 ? -4.885 2.743 -1.943 1.00 0.00 50 PHE A C 20
ATOM 16966 O O . PHE A 1 50 ? -4.189 3.756 -2.017 1.00 0.00 50 PHE A O 20
ATOM 16983 N N . PRO A 1 51 ? -6.101 2.716 -2.453 1.00 0.00 51 PRO A N 20
ATOM 16984 C CA . PRO A 1 51 ? -6.683 3.901 -3.136 1.00 0.00 51 PRO A CA 20
ATOM 16985 C C . PRO A 1 51 ? -6.588 5.166 -2.283 1.00 0.00 51 PRO A C 20
ATOM 16986 O O . PRO A 1 51 ? -6.838 5.135 -1.079 1.00 0.00 51 PRO A O 20
ATOM 16997 N N . LYS A 1 52 ? -6.223 6.275 -2.919 1.00 0.00 52 LYS A N 20
ATOM 16998 C CA . LYS A 1 52 ? -6.096 7.541 -2.218 1.00 0.00 52 LYS A CA 20
ATOM 16999 C C . LYS A 1 52 ? -7.456 8.015 -1.712 1.00 0.00 52 LYS A C 20
ATOM 17000 O O . LYS A 1 52 ? -7.541 8.871 -0.831 1.00 0.00 52 LYS A O 20
ATOM 17019 N N . TYR A 1 53 ? -8.521 7.453 -2.281 1.00 0.00 53 TYR A N 20
ATOM 17020 C CA . TYR A 1 53 ? -9.884 7.826 -1.896 1.00 0.00 53 TYR A CA 20
ATOM 17021 C C . TYR A 1 53 ? -10.530 6.718 -1.076 1.00 0.00 53 TYR A C 20
ATOM 17022 O O . TYR A 1 53 ? -11.710 6.411 -1.246 1.00 0.00 53 TYR A O 20
ATOM 17040 N N . TYR A 1 54 ? -9.747 6.124 -0.173 1.00 0.00 54 TYR A N 20
ATOM 17041 C CA . TYR A 1 54 ? -10.235 5.054 0.693 1.00 0.00 54 TYR A CA 20
ATOM 17042 C C . TYR A 1 54 ? -10.246 5.526 2.142 1.00 0.00 54 TYR A C 20
ATOM 17043 O O . TYR A 1 54 ? -9.231 5.991 2.661 1.00 0.00 54 TYR A O 20
ATOM 17061 N N . ILE A 1 55 ? -11.400 5.401 2.793 1.00 0.00 55 ILE A N 20
ATOM 17062 C CA . ILE A 1 55 ? -11.540 5.814 4.189 1.00 0.00 55 ILE A CA 20
ATOM 17063 C C . ILE A 1 55 ? -12.246 4.728 4.993 1.00 0.00 55 ILE A C 20
ATOM 17064 O O . ILE A 1 55 ? -13.462 4.780 5.083 1.00 0.00 55 ILE A O 20
#

Foldseek 3Di:
DPDPPQDKDWDFFCVVQPQVRLFVVLVVVVADGWFFDDDPNPPTTTIIHGHNPDD

Secondary structure (DSSP, 8-state):
--------EEEEETTTS-HHHHHHHHHHTTSS-EEEE--TTT---EEEE--SS--

Organism: Arabidopsis thaliana (NCBI:txid3702)

GO terms:
  GO:0050832 defense response to fungus (P, IDA)
  GO:0050832 defense response to fungus (P, IMP)

CATH classification: 3.30.30.10

Radius of gyration: 11.3 Å; Cα contacts (8 Å, |Δi|>4): 110; chains: 1; bounding box: 26×31×17 Å

InterPro domains:
  IPR036574 Knottin, scorpion toxin-like superfamily [G3DSA:3.30.30.10] (27-81)
  IPR036574 Knottin, scorpion toxin-like superfamily [SSF57095] (36-75)

Nearest PDB structures (foldseek):
  2mz0-assembly1_A  TM=8.177E-01  e=2.099E-08  Arabidopsis thaliana
  2kbj-assembly1_A  TM=5.976E-01  e=1.721E+00  Olivierus martensii
  2mz0-assembly1_A  TM=8.167E-01  e=1.385E-08  Arabidopsis thaliana
  7b90-assembly1_E  TM=4.064E-01  e=4.506E+00  Thermus thermophilus HB8
  5h20-assembly1_A-2  TM=3.101E-01  e=5.507E+00  Bacteroides fragilis NCTC 9343

Sequence (55 aa):
KDIDGRKPLLIGTCIEFPTEKCNKTCIESNFAGGKCVHIGQSLDFVCVCFPKYYIKDIDGRKPLLIGTCIEFPTEKCNKTCIESNFAGGKCVHIGQSLDFVCVCFPKYYIKDIDGRKPLLIGTCIEFPTEKCNKTCIESNFAGGKCVHIGQSLDFVCVCFPKYYIKDIDGRKPLLIGTCIEFPTEKCNKTCIESNFAGGKCVHIGQSLDFVCVCFPKYYIKDIDGRKPLLIGTCIEFPTEKCNKTCIESNFAGGKCVHIGQSLDFVCVCFPKYYIKDIDGRKPLLIGTCIEFPTEKCNKTCIESNFAGGKCVHIGQSLDFVCVCFPKYYIKDIDGRKPLLIGTCIEFPTEKCNKTCIESNFAGGKCVHIGQSLDFVCVCFPKYYIKDIDGRKPLLIGTCIEFPTEKCNKTCIESNFAGGKCVHIGQSLDFVCVCFPKYYIKDIDGRKPLLIGTCIEFPTEKCNKTCIESNFAGGKCVHIGQSLDFVCVCFPKYYIKDIDGRKPLLIGTCIEFPTEKCNKTCIESNFAGGKCVHIGQSLDFVCVCFPKYYIKDIDGRKPLLIGTCIEFPTEKCNKTCIESNFAGGKCVHIGQSLDFVCVCFPKYYIKDIDGRKPLLIGTCIEFPTEKCNKTCIESNFAGGKCVHIGQSLDFVCVCFPKYYIKDIDGRKPLLIGTCIEFPTEKCNKTCIESNFAGGKCVHIGQSLDFVCVCFPKYYIKDIDGRKPLLIGTCIEFPTEKCNKTCIESNFAGGKCVHIGQSLDFVCVCFPKYYIKDIDGRKPLLIGTCIEFPTEKCNKTCIESNFAGGKCVHIGQSLDFVCVCFPKYYIKDIDGRKPLLIGTCIEFPTEKCNKTCIESNFAGGKCVHIGQSLDFVCVCFPKYYIKDIDGRKPLLIGTCIEFPTEKCNKTCIESNFAGGKCVHIGQSLDFVCVCFPKYYIKDIDGRKPLLIGTCIEFPTEKCNKTCIESNFAGGKCVHIGQSLDFVCVCFPKYYIKDIDGRKPLLIGTCIEFPTEKCNKTCIESNFAGGKCVHIGQSLDFVCVCFPKYYIKDIDGRKPLLIGTCIEFPTEKCNKTCIESNFAGGKCVHIGQSLDFVCVCFPKYYI

Solvent-accessible surface area: 4199 Å² total; per-residue (Å²): 242,138,65,104,24,143,84,81,72,100,62,6,41,23,148,97,66,41,85,102,90,0,40,142,31,0,104,131,35,99,47,52,5,13,104,28,50,114,91,86,181,78,126,64,93,13,0,20,0,86,17,111,165,74,185